Protein AF-A0A9P1BI95-F1 (afdb_monomer_lite)

Secondary structure (DSSP, 8-state):
-PPPPPP--TTTHHHHHHHHHHHHHHHIIIIIHHHHHHHHHTTEE--SSSPPEE-TTHHHHHHHHHHHHT-HHHHHHHHHHHHHHHHHHHHHHHHHHHHHHTTS--TTHHHHHHHHHHHHHS-HHHHHHHHHHHT-TTT-HHHHHHHHTT-----TTT----SSSS-GGGGT-----HHHHHHHHHHGGGHHHHHHHHHHHHTS-HHHHHHHHHTT--HHHHIIIIIHHHHHHHHHHHHHHHHHHHHT--HHHHHHTTTTT-STTTT--HHHHHHIIIIIS--HHHHHHHHHHHHHHHHHHHHHHHHHHHHHHHHHHHHHTTS-----PPPPTTPEEEEEEE---HHHHHHHHHHHHHHHHH-SSEEEEEEE--GGGHHHHHHHHHHHT---SEEEE-SS-HHHHHHTT-B--GGGTS-HHHHHHHHHHB-HHHHHHHEETTEE-EEEEEEE-EEEEEEHHHHHHTT-PPPSBHHHHHHHHHHHS-TT--GGG--BS----GGGHHHHHHHTT--SEETTTTEE-TTSHHHHHHHHHHHHHHHHH-HHHHHHHHHHHHTSSTT--GGGGTSBSEEEEETTHHHHHHHHHHHHHHTTSPPP-EEEEPPPBPTTSPTT-EE-EEEEEE-BTT-S-HHHHHHHHHHHH-TTTTHHHHHHHHHHHTPBPSBHHHHTSHHHHHHHHH-HHHHHHHHHHT-TTEE-----TTHHHHHHHHHHHHHHHHHH---HHHHHHHHHHHHHHHHHHHHTTT-

Sequence (751 aa):
MPRKPHTVDRRQLPAALLFVSPWLLGFAVLIVYPFIASLYWSFCRYDLLSSPEWVGTENYRQLLDELLHGGRFGQALWNTAYYALVAVPLSIVLGVWLAVMLSWNIRYRALFRTVFFLPSVVPVVAASVLWLWLLDPRDGLVNYVLSWFGIAGPDWFKSPHVALWPPDWFRGTAGVGSKDALALMSAWGMGNFMLIYMAALQDVPRDLYEAAEIDGANRARRFWHITLPMLSPVIFFNLVMGLIQSVQAFTQVYIVSDGVGEPLGSLRVLSLHLFLAAFKELDMGYASAMAWSTLSAGYSASSIARAVGLIAVGLMIVPAVLAPGSRSEPIPQGRQEVVFWHFWGGRDRAVVEEIVDRFNNSQDEHYVRAVAMPGANLDLKFFLSVTGGDPPDLLNQDDPVVADWAIRDALTPLDKLATPAEISELETWLFPAARALGSFDDRLYALCNGLDIRALYYDKNVLEEFNREPPQTIEEIDELARLIAPPGHDIRRRRYGYVPDSRRLWAWGIVFGGRFYDPATGGITADSRPIVDALSWMASYSEMYGADALLAFRQGDQALTGAAFPLLQGRYAMLMDGQWRVREVEAAVEAANAAGRPAPRIGVVPLPKWKDGPADAGWVNGNFFIVPRGCKNPAGAWQFMKFWSGFGGNEAEAARACVAGGWIPASEQVVQQEVFKQYLKDHPDFATFVHLAASKNQVPWPPIPVAQFYDDQLREAAMAAMYKGEDPKAVLQRTTRRVQQRIDEVLEHED

pLDDT: mean 83.53, std 14.96, range [27.69, 98.31]

InterPro domains:
  IPR000515 ABC transporter type 1, transmembrane domain MetI-like [PF00528] (92-300)
  IPR000515 ABC transporter type 1, transmembrane domain MetI-like [PS50928] (77-323)
  IPR000515 ABC transporter type 1, transmembrane domain MetI-like [cd06261] (77-295)
  IPR006059 Bacterial-type extracellular solute-binding protein [PF01547] (353-644)
  IPR035906 MetI-like superfamily [G3DSA:1.10.3720.10] (53-308)
  IPR035906 MetI-like superfamily [SSF161098] (58-293)
  IPR051393 ABC transporter permease component [PTHR30193] (10-295)

Structure (mmCIF, N/CA/C/O backbone):
data_AF-A0A9P1BI95-F1
#
_entry.id   AF-A0A9P1BI95-F1
#
loop_
_atom_site.group_PDB
_atom_site.id
_atom_site.type_symbol
_atom_site.label_atom_id
_atom_site.label_alt_id
_atom_site.label_comp_id
_atom_site.label_asym_id
_atom_site.label_entity_id
_atom_site.label_seq_id
_atom_site.pdbx_PDB_ins_code
_atom_site.Cartn_x
_atom_site.Cartn_y
_atom_site.Cartn_z
_atom_site.occupancy
_atom_site.B_iso_or_equiv
_atom_site.auth_seq_id
_atom_site.auth_comp_id
_atom_site.auth_asym_id
_atom_site.auth_atom_id
_atom_site.pdbx_PDB_model_num
ATOM 1 N N . MET A 1 1 ? -16.247 39.142 17.053 1.00 36.12 1 MET A N 1
ATOM 2 C CA . MET A 1 1 ? -16.278 39.848 15.751 1.00 36.12 1 MET A CA 1
ATOM 3 C C . MET A 1 1 ? -15.872 38.850 14.680 1.00 36.12 1 MET A C 1
ATOM 5 O O . MET A 1 1 ? -14.807 38.270 14.847 1.00 36.12 1 MET A O 1
ATOM 9 N N . PRO A 1 2 ? -16.676 38.592 13.638 1.00 36.81 2 PRO A N 1
ATOM 10 C CA . PRO A 1 2 ? -16.257 37.695 12.566 1.00 36.81 2 PRO A CA 1
ATOM 11 C C . PRO A 1 2 ? -15.191 38.412 11.721 1.00 36.81 2 PRO A C 1
ATOM 13 O O . PRO A 1 2 ? -15.453 39.489 11.178 1.00 36.81 2 PRO A O 1
ATOM 16 N N . ARG A 1 3 ? -13.965 37.870 11.672 1.00 38.09 3 ARG A N 1
ATOM 17 C CA . ARG A 1 3 ? -12.903 38.371 10.785 1.00 38.09 3 ARG A CA 1
ATOM 18 C C . ARG A 1 3 ? -13.271 38.016 9.341 1.00 38.09 3 ARG A C 1
ATOM 20 O O . ARG A 1 3 ? -13.682 36.896 9.059 1.00 38.09 3 ARG A O 1
ATOM 27 N N . LYS A 1 4 ? -13.196 39.011 8.455 1.00 43.00 4 LYS A N 1
ATOM 28 C CA . LYS A 1 4 ? -13.469 38.871 7.017 1.00 43.00 4 LYS A CA 1
ATOM 29 C C . LYS A 1 4 ? -12.408 37.965 6.365 1.00 43.00 4 LYS A C 1
ATOM 31 O O . LYS A 1 4 ? -11.265 38.024 6.807 1.00 43.00 4 LYS A O 1
ATOM 36 N N . PRO A 1 5 ? -12.755 37.187 5.324 1.00 43.16 5 PRO A N 1
ATOM 37 C CA . PRO A 1 5 ? -11.802 36.321 4.632 1.00 43.16 5 PRO A CA 1
ATOM 38 C C . PRO A 1 5 ? -10.655 37.146 4.030 1.00 43.16 5 PRO A C 1
ATOM 40 O O . PRO A 1 5 ? -10.897 38.185 3.407 1.00 43.16 5 PRO A O 1
ATOM 43 N N . HIS A 1 6 ? -9.420 36.689 4.250 1.00 53.59 6 HIS A N 1
ATOM 44 C CA . HIS A 1 6 ? -8.211 37.296 3.707 1.00 53.59 6 HIS A CA 1
ATOM 45 C C . HIS A 1 6 ? -8.210 37.149 2.180 1.00 53.59 6 HIS A C 1
ATOM 47 O O . HIS A 1 6 ? -8.356 36.065 1.621 1.00 53.59 6 HIS A O 1
ATOM 53 N N . THR A 1 7 ? -8.129 38.278 1.484 1.00 50.38 7 THR A N 1
ATOM 54 C CA . THR A 1 7 ? -8.005 38.327 0.029 1.00 50.38 7 THR A CA 1
ATOM 55 C C . THR A 1 7 ? -6.561 38.010 -0.348 1.00 50.38 7 THR A C 1
ATOM 57 O O . THR A 1 7 ? -5.688 38.797 0.008 1.00 50.38 7 THR A O 1
ATOM 60 N N . VAL A 1 8 ? -6.339 36.904 -1.072 1.00 58.16 8 VAL A N 1
ATOM 61 C CA . VAL A 1 8 ? -5.049 36.482 -1.661 1.00 58.16 8 VAL A CA 1
ATOM 62 C C . VAL A 1 8 ? -4.237 37.696 -2.125 1.00 58.16 8 VAL A C 1
ATOM 64 O O . VAL A 1 8 ? -4.728 38.481 -2.949 1.00 58.16 8 VAL A O 1
ATOM 67 N N . ASP A 1 9 ? -3.014 37.862 -1.606 1.00 55.66 9 ASP A N 1
ATOM 68 C CA . ASP A 1 9 ? -2.129 38.954 -2.013 1.00 55.66 9 ASP A CA 1
ATOM 69 C C . ASP A 1 9 ? -1.755 38.775 -3.492 1.00 55.66 9 ASP A C 1
ATOM 71 O O . ASP A 1 9 ? -0.899 37.979 -3.887 1.00 55.66 9 ASP A O 1
ATOM 75 N N . ARG A 1 10 ? -2.446 39.534 -4.349 1.00 56.69 10 ARG A N 1
ATOM 76 C CA . ARG A 1 10 ? -2.331 39.491 -5.815 1.00 56.69 10 ARG A CA 1
ATOM 77 C C . ARG A 1 10 ? -0.908 39.739 -6.325 1.00 56.69 10 ARG A C 1
ATOM 79 O O . ARG A 1 10 ? -0.661 39.543 -7.513 1.00 56.69 10 ARG A O 1
ATOM 86 N N . ARG A 1 11 ? 0.011 40.189 -5.465 1.00 59.84 11 ARG A N 1
ATOM 87 C CA . ARG A 1 11 ? 1.408 40.470 -5.810 1.00 59.84 11 ARG A CA 1
ATOM 88 C C . ARG A 1 11 ? 2.278 39.218 -5.946 1.00 59.84 11 ARG A C 1
ATOM 90 O O . ARG A 1 11 ? 3.255 39.287 -6.684 1.00 59.84 11 ARG A O 1
ATOM 97 N N . GLN A 1 12 ? 1.928 38.097 -5.308 1.00 62.72 12 GLN A N 1
ATOM 98 C CA . GLN A 1 12 ? 2.723 36.853 -5.352 1.00 62.72 12 GLN A CA 1
ATOM 99 C C . GLN A 1 12 ? 2.253 35.854 -6.425 1.00 62.72 12 GLN A C 1
ATOM 101 O O . GLN A 1 12 ? 3.038 35.051 -6.931 1.00 62.72 12 GLN A O 1
ATOM 106 N N . LEU A 1 13 ? 0.996 35.975 -6.864 1.00 68.56 13 LEU A N 1
ATOM 107 C CA . LEU A 1 13 ? 0.401 35.176 -7.941 1.00 68.56 13 LEU A CA 1
ATOM 108 C C . LEU A 1 13 ? 1.245 35.110 -9.240 1.00 68.56 13 LEU A C 1
ATOM 110 O O . LEU A 1 13 ? 1.317 34.034 -9.834 1.00 68.56 13 LEU A O 1
ATOM 114 N N . PRO A 1 14 ? 1.921 36.186 -9.700 1.00 73.06 14 PRO A N 1
ATOM 115 C CA . PRO A 1 14 ? 2.737 36.127 -10.913 1.00 73.06 14 PRO A CA 1
ATOM 116 C C . PRO A 1 14 ? 3.952 35.196 -10.791 1.00 73.06 14 PRO A C 1
ATOM 118 O O . PRO A 1 14 ? 4.319 34.554 -11.772 1.00 73.06 14 PRO A O 1
ATOM 121 N N . ALA A 1 15 ? 4.568 35.105 -9.607 1.00 73.00 15 ALA A N 1
ATOM 122 C CA . ALA A 1 15 ? 5.756 34.282 -9.380 1.00 73.00 15 ALA A CA 1
ATOM 123 C C . ALA A 1 15 ? 5.403 32.787 -9.306 1.00 73.00 15 ALA A C 1
ATOM 125 O O . ALA A 1 15 ? 6.050 31.971 -9.963 1.00 73.00 15 ALA A O 1
ATOM 126 N N . ALA A 1 16 ? 4.318 32.445 -8.602 1.00 73.75 16 ALA A N 1
ATOM 127 C CA . ALA A 1 16 ? 3.785 31.084 -8.554 1.00 73.75 16 ALA A CA 1
ATOM 128 C C . ALA A 1 16 ? 3.331 30.599 -9.944 1.00 73.75 16 ALA A C 1
ATOM 130 O O . ALA A 1 16 ? 3.683 29.498 -10.374 1.00 73.75 16 ALA A O 1
ATOM 131 N N . LEU A 1 17 ? 2.622 31.448 -10.702 1.00 68.19 17 LEU A N 1
ATOM 132 C CA . LEU A 1 17 ? 2.223 31.125 -12.075 1.00 68.19 17 LEU A CA 1
ATOM 133 C C . LEU A 1 17 ? 3.432 30.921 -12.993 1.00 68.19 17 LEU A C 1
ATOM 135 O O . LEU A 1 17 ? 3.386 30.029 -13.834 1.00 68.19 17 LEU A O 1
ATOM 139 N N . LEU A 1 18 ? 4.515 31.688 -12.827 1.00 83.38 18 LEU A N 1
ATOM 140 C CA . LEU A 1 18 ? 5.737 31.521 -13.617 1.00 83.38 18 LEU A CA 1
ATOM 141 C C . LEU A 1 18 ? 6.437 30.185 -13.323 1.00 83.38 18 LEU A C 1
ATOM 143 O O . LEU A 1 18 ? 6.919 29.543 -14.254 1.00 83.38 18 LEU A O 1
ATOM 147 N N . PHE A 1 19 ? 6.455 29.730 -12.070 1.00 83.00 19 PHE A N 1
ATOM 148 C CA . PHE A 1 19 ? 7.103 28.472 -11.685 1.00 83.00 19 PHE A CA 1
ATOM 149 C C . PHE A 1 19 ? 6.361 27.232 -12.205 1.00 83.00 19 PHE A C 1
ATOM 151 O O . PHE A 1 19 ? 6.980 26.324 -12.756 1.00 83.00 19 PHE A O 1
ATOM 158 N N . VAL A 1 20 ? 5.028 27.216 -12.106 1.00 85.19 20 VAL A N 1
ATOM 159 C CA . VAL A 1 20 ? 4.202 26.115 -12.641 1.00 85.19 20 VAL A CA 1
ATOM 160 C C . VAL A 1 20 ? 3.998 26.256 -14.161 1.00 85.19 20 VAL A C 1
ATOM 162 O O . VAL A 1 20 ? 3.569 25.309 -14.826 1.00 85.19 20 VAL A O 1
ATOM 165 N N . SER A 1 21 ? 4.351 27.408 -14.750 1.00 86.38 21 SER A N 1
ATOM 166 C CA . SER A 1 21 ? 4.126 27.688 -16.172 1.00 86.38 21 SER A CA 1
ATOM 167 C C . SER A 1 21 ? 4.683 26.636 -17.134 1.00 86.38 21 SER A C 1
ATOM 169 O O . SER A 1 21 ? 3.974 26.374 -18.094 1.00 86.38 21 SER A O 1
ATOM 171 N N . PRO A 1 22 ? 5.836 25.955 -16.940 1.00 86.38 22 PRO A N 1
ATOM 172 C CA . PRO A 1 22 ? 6.297 24.950 -17.902 1.00 86.38 22 PRO A CA 1
ATOM 173 C C . PRO A 1 22 ? 5.389 23.716 -17.954 1.00 86.38 22 PRO A C 1
ATOM 175 O O . PRO A 1 22 ? 5.098 23.210 -19.038 1.00 86.38 22 PRO A O 1
ATOM 178 N N . TRP A 1 23 ? 4.891 23.257 -16.799 1.00 88.44 23 TRP A N 1
ATOM 179 C CA . TRP A 1 23 ? 3.926 22.157 -16.743 1.00 88.44 23 TRP A CA 1
ATOM 180 C C . TRP A 1 23 ? 2.552 22.610 -17.227 1.00 88.44 23 TRP A C 1
ATOM 182 O O . TRP A 1 23 ? 1.954 21.921 -18.045 1.00 88.44 23 TRP A O 1
ATOM 192 N N . LEU A 1 24 ? 2.074 23.784 -16.792 1.00 78.31 24 LEU A N 1
ATOM 193 C CA . LEU A 1 24 ? 0.797 24.338 -17.253 1.00 78.31 24 LEU A CA 1
ATOM 194 C C . LEU A 1 24 ? 0.809 24.600 -18.754 1.00 78.31 24 LEU A C 1
ATOM 196 O O . LEU A 1 24 ? -0.189 24.345 -19.409 1.00 78.31 24 LEU A O 1
ATOM 200 N N . LEU A 1 25 ? 1.926 25.065 -19.307 1.00 88.56 25 LEU A N 1
ATOM 201 C CA . LEU A 1 25 ? 2.112 25.269 -20.736 1.00 88.56 25 LEU A CA 1
ATOM 202 C C . LEU A 1 25 ? 2.157 23.925 -21.459 1.00 88.56 25 LEU A C 1
ATOM 204 O O . LEU A 1 25 ? 1.472 23.771 -22.460 1.00 88.56 25 LEU A O 1
ATOM 208 N N . GLY A 1 26 ? 2.889 22.935 -20.942 1.00 79.81 26 GLY A N 1
ATOM 209 C CA . GLY A 1 26 ? 2.893 21.580 -21.498 1.00 79.81 26 GLY A CA 1
ATOM 210 C C . GLY A 1 26 ? 1.498 20.950 -21.498 1.00 79.81 26 GLY A C 1
ATOM 211 O O . GLY A 1 26 ? 1.028 20.491 -22.532 1.00 79.81 26 GLY A O 1
ATOM 212 N N . PHE A 1 27 ? 0.794 21.000 -20.370 1.00 77.50 27 PHE A N 1
ATOM 213 C CA . PHE A 1 27 ? -0.586 20.541 -20.223 1.00 77.50 27 PHE A CA 1
ATOM 214 C C . PHE A 1 27 ? -1.540 21.321 -21.140 1.00 77.50 27 PHE A C 1
ATOM 216 O O . PHE A 1 27 ? -2.338 20.724 -21.864 1.00 77.50 27 PHE A O 1
ATOM 223 N N . ALA A 1 28 ? -1.434 22.650 -21.177 1.00 83.50 28 ALA A N 1
ATOM 224 C CA . ALA A 1 28 ? -2.285 23.495 -22.002 1.00 83.50 28 ALA A CA 1
ATOM 225 C C . ALA A 1 28 ? -2.056 23.253 -23.497 1.00 83.50 28 ALA A C 1
ATOM 227 O O . ALA A 1 28 ? -3.020 23.169 -24.245 1.00 83.50 28 ALA A O 1
ATOM 228 N N . VAL A 1 29 ? -0.806 23.110 -23.941 1.00 88.75 29 VAL A N 1
ATOM 229 C CA . VAL A 1 29 ? -0.449 22.972 -25.362 1.00 88.75 29 VAL A CA 1
ATOM 230 C C . VAL A 1 29 ? -0.610 21.537 -25.857 1.00 88.75 29 VAL A C 1
ATOM 232 O O . VAL A 1 29 ? -1.066 21.336 -26.978 1.00 88.75 29 VAL A O 1
ATOM 235 N N . LEU A 1 30 ? -0.252 20.534 -25.054 1.00 74.50 30 LEU A N 1
ATOM 236 C CA . LEU A 1 30 ? -0.225 19.132 -25.488 1.00 74.50 30 LEU A CA 1
ATOM 237 C C . LEU A 1 30 ? -1.491 18.353 -25.122 1.00 74.50 30 LEU A C 1
ATOM 239 O O . LEU A 1 30 ? -1.717 17.289 -25.691 1.00 74.50 30 LEU A O 1
ATOM 243 N N . ILE A 1 31 ? -2.316 18.857 -24.196 1.00 70.31 31 ILE A N 1
ATOM 244 C CA . ILE A 1 31 ? -3.546 18.180 -23.758 1.00 70.31 31 ILE A CA 1
ATOM 245 C C . ILE A 1 31 ? -4.766 19.073 -23.978 1.00 70.31 31 ILE A C 1
ATOM 247 O O . ILE A 1 31 ? -5.644 18.718 -24.761 1.00 70.31 31 ILE A O 1
ATOM 251 N N . VAL A 1 32 ? -4.827 20.244 -23.337 1.00 81.50 32 VAL A N 1
ATOM 252 C CA . VAL A 1 32 ? -6.033 21.096 -23.374 1.00 81.50 32 VAL A CA 1
ATOM 253 C C . VAL A 1 32 ? -6.291 21.647 -24.774 1.00 81.50 32 VAL A C 1
ATOM 255 O O . VAL A 1 32 ? -7.417 21.576 -25.259 1.00 81.50 32 VAL A O 1
ATOM 258 N N . TYR A 1 33 ? -5.261 22.163 -25.442 1.00 88.81 33 TYR A N 1
ATOM 259 C CA . TYR A 1 33 ? -5.359 22.711 -26.788 1.00 88.81 33 TYR A CA 1
ATOM 260 C C . TYR A 1 33 ? -5.848 21.667 -27.797 1.00 88.81 33 TYR A C 1
ATOM 262 O O . TYR A 1 33 ? -6.884 21.930 -28.398 1.00 88.81 33 TYR A O 1
ATOM 270 N N . PRO A 1 34 ? -5.218 20.486 -27.977 1.00 81.31 34 PRO A N 1
ATOM 271 C CA . PRO A 1 34 ? -5.713 19.500 -28.936 1.00 81.31 34 PRO A CA 1
ATOM 272 C C . PRO A 1 34 ? -7.090 18.952 -28.547 1.00 81.31 34 PRO A C 1
ATOM 274 O O . PRO A 1 34 ? -7.898 18.674 -29.430 1.00 81.31 34 PRO A O 1
ATOM 277 N N . PHE A 1 35 ? -7.411 18.861 -27.253 1.00 82.81 35 PHE A N 1
ATOM 278 C CA . PHE A 1 35 ? -8.744 18.467 -26.799 1.00 82.81 35 PHE A CA 1
ATOM 279 C C . PHE A 1 35 ? -9.816 19.481 -27.229 1.00 82.81 35 PHE A C 1
ATOM 281 O O . PHE A 1 35 ? -10.779 19.108 -27.899 1.00 82.81 35 PHE A O 1
ATOM 288 N N . ILE A 1 36 ? -9.626 20.771 -26.932 1.00 88.62 36 ILE A N 1
ATOM 289 C CA . ILE A 1 36 ? -10.553 21.841 -27.340 1.00 88.62 36 ILE A CA 1
ATOM 290 C C . ILE A 1 36 ? -10.561 22.009 -28.866 1.00 88.62 36 ILE A C 1
ATOM 292 O O . ILE A 1 36 ? -11.623 22.177 -29.465 1.00 88.62 36 ILE A O 1
ATOM 296 N N . ALA A 1 37 ? -9.400 21.930 -29.515 1.00 85.44 37 ALA A N 1
ATOM 297 C CA . ALA A 1 37 ? -9.280 22.023 -30.964 1.00 85.44 37 ALA A CA 1
ATOM 298 C C . ALA A 1 37 ? -10.029 20.881 -31.654 1.00 85.44 37 ALA A C 1
ATOM 300 O O . ALA A 1 37 ? -10.744 21.145 -32.611 1.00 85.44 37 ALA A O 1
ATOM 301 N N . SER A 1 38 ? -9.973 19.650 -31.130 1.00 86.44 38 SER A N 1
ATOM 302 C CA . SER A 1 38 ? -10.773 18.537 -31.656 1.00 86.44 38 SER A CA 1
ATOM 303 C C . SER A 1 38 ? -12.277 18.808 -31.549 1.00 86.44 38 SER A C 1
ATOM 305 O O . SER A 1 38 ? -13.028 18.470 -32.459 1.00 86.44 38 SER A O 1
ATOM 307 N N . LEU A 1 39 ? -12.739 19.479 -30.484 1.00 91.12 39 LEU A N 1
ATOM 308 C CA . LEU A 1 39 ? -14.145 19.875 -30.379 1.00 91.12 39 LEU A CA 1
ATOM 309 C C . LEU A 1 39 ? -14.512 20.855 -31.488 1.00 91.12 39 LEU A C 1
ATOM 311 O O . LEU A 1 39 ? -15.520 20.662 -32.158 1.00 91.12 39 LEU A O 1
ATOM 315 N N . TYR A 1 40 ? -13.681 21.867 -31.726 1.00 92.38 40 TYR A N 1
ATOM 316 C CA . TYR A 1 40 ? -13.885 22.812 -32.822 1.00 92.38 40 TYR A CA 1
ATOM 317 C C . TYR A 1 40 ? -13.839 22.120 -34.195 1.00 92.38 40 TYR A C 1
ATOM 319 O O . TYR A 1 40 ? -14.741 22.301 -35.014 1.00 92.38 40 TYR A O 1
ATOM 327 N N . TRP A 1 41 ? -12.839 21.266 -34.428 1.00 90.00 41 TRP A N 1
ATOM 328 C CA . TRP A 1 41 ? -12.694 20.502 -35.665 1.00 90.00 41 TRP A CA 1
ATOM 329 C C . TRP A 1 41 ? -13.862 19.551 -35.902 1.00 90.00 41 TRP A C 1
ATOM 331 O O . TRP A 1 41 ? -14.223 19.350 -37.052 1.00 90.00 41 TRP A O 1
ATOM 341 N N . SER A 1 42 ? -14.527 19.049 -34.855 1.00 91.75 42 SER A N 1
ATOM 342 C CA . SER A 1 42 ? -15.726 18.214 -35.013 1.00 91.75 42 SER A CA 1
ATOM 343 C C . SER A 1 42 ? -16.875 18.910 -35.758 1.00 91.75 42 SER A C 1
ATOM 345 O O . SER A 1 42 ? -17.701 18.233 -36.368 1.00 91.75 42 SER A O 1
ATOM 347 N N . PHE A 1 43 ? -16.905 20.248 -35.765 1.00 94.19 43 PHE A N 1
ATOM 348 C CA . PHE A 1 43 ? -17.864 21.067 -36.520 1.00 94.19 43 PHE A CA 1
ATOM 349 C C . PHE A 1 43 ? -17.287 21.619 -37.832 1.00 94.19 43 PHE A C 1
ATOM 351 O O . PHE A 1 43 ? -17.931 22.420 -38.517 1.00 94.19 43 PHE A O 1
ATOM 358 N N . CYS A 1 44 ? -16.063 21.223 -38.181 1.00 90.56 44 CYS A N 1
ATOM 359 C CA . CYS A 1 44 ? -15.367 21.659 -39.379 1.00 90.56 44 CYS A CA 1
ATOM 360 C C . CYS A 1 44 ? -15.144 20.492 -40.344 1.00 90.56 44 CYS A C 1
ATOM 362 O O . CYS A 1 44 ? -15.027 19.336 -39.944 1.00 90.56 44 CYS A O 1
ATOM 364 N N . ARG A 1 45 ? -15.019 20.809 -41.628 1.00 89.25 45 ARG A N 1
ATOM 365 C CA . ARG A 1 45 ? -14.328 19.964 -42.593 1.00 89.25 45 ARG A CA 1
ATOM 366 C C . ARG A 1 45 ? -12.853 20.332 -42.509 1.00 89.25 45 ARG A C 1
ATOM 368 O O . ARG A 1 45 ? -12.485 21.473 -42.782 1.00 89.25 45 ARG A O 1
ATOM 375 N N . TYR A 1 46 ? -12.031 19.403 -42.038 1.00 83.31 46 TYR A N 1
ATOM 376 C CA . TYR A 1 46 ? -10.617 19.654 -41.786 1.00 83.31 46 TYR A CA 1
ATOM 377 C C . TYR A 1 46 ? -9.785 18.437 -42.165 1.00 83.31 46 TYR A C 1
ATOM 379 O O . TYR A 1 46 ? -9.969 17.364 -41.591 1.00 83.31 46 TYR A O 1
ATOM 387 N N . ASP A 1 47 ? -8.862 18.630 -43.105 1.00 74.38 47 ASP A N 1
ATOM 388 C CA . ASP A 1 47 ? -8.049 17.574 -43.710 1.00 74.38 47 ASP A CA 1
ATOM 389 C C . ASP A 1 47 ? -6.567 17.617 -43.312 1.00 74.38 47 ASP A C 1
ATOM 391 O O . ASP A 1 47 ? -5.719 17.012 -43.964 1.00 74.38 47 ASP A O 1
ATOM 395 N N . LEU A 1 48 ? -6.246 18.355 -42.240 1.00 72.44 48 LEU A N 1
ATOM 396 C CA . LEU A 1 48 ? -4.891 18.629 -41.732 1.00 72.44 48 LEU A CA 1
ATOM 397 C C . LEU A 1 48 ? -3.961 19.400 -42.684 1.00 72.44 48 LEU A C 1
ATOM 399 O O . LEU A 1 48 ? -2.928 19.894 -42.231 1.00 72.44 48 LEU A O 1
ATOM 403 N N . LEU A 1 49 ? -4.297 19.509 -43.969 1.00 72.25 49 LEU A N 1
ATOM 404 C CA . LEU A 1 49 ? -3.479 20.140 -45.006 1.00 72.25 49 LEU A CA 1
ATOM 405 C C . LEU A 1 49 ? -3.996 21.533 -45.374 1.00 72.25 49 LEU A C 1
ATOM 407 O O . LEU A 1 49 ? -3.210 22.430 -45.683 1.00 72.25 49 LEU A O 1
ATOM 411 N N . SER A 1 50 ? -5.313 21.717 -45.333 1.00 75.88 50 SER A N 1
ATOM 412 C CA . SER A 1 50 ? -6.012 22.967 -45.603 1.00 75.88 50 SER A CA 1
ATOM 413 C C . SER A 1 50 ? -6.577 23.581 -44.318 1.00 75.88 50 SER A C 1
ATOM 415 O O . SER A 1 50 ? -6.602 22.966 -43.251 1.00 75.88 50 SER A O 1
ATOM 417 N N . SER A 1 51 ? -6.987 24.849 -44.392 1.00 81.06 51 SER A N 1
ATOM 418 C CA . SER A 1 51 ? -7.586 25.529 -43.239 1.00 81.06 51 SER A CA 1
ATOM 419 C C . SER A 1 51 ? -8.969 24.936 -42.915 1.00 81.06 51 SER A C 1
ATOM 421 O O . SER A 1 51 ? -9.727 24.684 -43.848 1.00 81.06 51 SER A O 1
ATOM 423 N N . PRO A 1 52 ? -9.333 24.743 -41.629 1.00 85.00 52 PRO A N 1
ATOM 424 C CA . PRO A 1 52 ? -10.634 24.188 -41.253 1.00 85.00 52 PRO A CA 1
ATOM 425 C C . PRO A 1 52 ? -11.805 25.029 -41.785 1.00 85.00 52 PRO A C 1
ATOM 427 O O . PRO A 1 52 ? -11.917 26.213 -41.458 1.00 85.00 52 PRO A O 1
ATOM 430 N N . GLU A 1 53 ? -12.710 24.412 -42.544 1.00 88.25 53 GLU A N 1
ATOM 431 C CA . GLU A 1 53 ? -13.947 25.045 -43.015 1.00 88.25 53 GLU A CA 1
ATOM 432 C C . GLU A 1 53 ? -15.101 24.711 -42.069 1.00 88.25 53 GLU A C 1
ATOM 434 O O . GLU A 1 53 ? -15.399 23.541 -41.842 1.00 88.25 53 GLU A O 1
ATOM 439 N N . TRP A 1 54 ? -15.783 25.712 -41.511 1.00 92.62 54 TRP A N 1
ATOM 440 C CA . TRP A 1 54 ? -16.910 25.470 -40.606 1.00 92.62 54 TRP A CA 1
ATOM 441 C C . TRP A 1 54 ? -18.127 24.921 -41.365 1.00 92.62 54 TRP A C 1
ATOM 443 O O . TRP A 1 54 ? -18.704 25.610 -42.206 1.00 92.62 54 TRP A O 1
ATOM 453 N N . VAL A 1 55 ? -18.560 23.705 -41.023 1.00 91.06 55 VAL A N 1
ATOM 454 C CA . VAL A 1 55 ? -19.696 23.006 -41.659 1.00 91.06 55 VAL A CA 1
ATOM 455 C C . VAL A 1 55 ? -20.864 22.758 -40.694 1.00 91.06 55 VAL A C 1
ATOM 457 O O . VAL A 1 55 ? -21.862 22.137 -41.057 1.00 91.06 55 VAL A O 1
ATOM 460 N N . GLY A 1 56 ? -20.781 23.256 -39.457 1.00 92.56 56 GLY A N 1
ATOM 461 C CA . GLY A 1 56 ? -21.820 23.068 -38.446 1.00 92.56 56 GLY A CA 1
ATOM 462 C C . GLY A 1 56 ? -21.944 21.602 -38.026 1.00 92.56 56 GLY A C 1
ATOM 463 O O . GLY A 1 56 ? -20.954 20.965 -37.691 1.00 92.56 56 GLY A O 1
ATOM 464 N N . THR A 1 57 ? -23.160 21.050 -38.010 1.00 91.81 57 THR A N 1
ATOM 465 C CA . THR A 1 57 ? -23.429 19.684 -37.516 1.00 91.81 57 THR A CA 1
ATOM 466 C C . THR A 1 57 ? -23.351 18.597 -38.589 1.00 91.81 57 THR A C 1
ATOM 468 O O . THR A 1 57 ? -23.797 17.475 -38.350 1.00 91.81 57 THR A O 1
ATOM 471 N N . GLU A 1 58 ? -22.794 18.897 -39.761 1.00 93.31 58 GLU A N 1
ATOM 472 C CA . GLU A 1 58 ? -22.790 17.974 -40.900 1.00 93.31 58 GLU A CA 1
ATOM 473 C C . GLU A 1 58 ? -22.082 16.647 -40.591 1.00 93.31 58 GLU A C 1
ATOM 475 O O . GLU A 1 58 ? -22.658 15.585 -40.815 1.00 93.31 58 GLU A O 1
ATOM 480 N N . ASN A 1 59 ? -20.912 16.693 -39.944 1.00 91.19 59 ASN A N 1
ATOM 481 C CA . ASN A 1 59 ? -20.191 15.489 -39.514 1.00 91.19 59 ASN A CA 1
ATOM 482 C C . ASN A 1 59 ? -21.049 14.608 -38.584 1.00 91.19 59 ASN A C 1
ATOM 484 O O . ASN A 1 59 ? -21.058 13.387 -38.699 1.00 91.19 59 ASN A O 1
ATOM 488 N N . TYR A 1 60 ? -21.827 15.219 -37.686 1.00 91.50 60 TYR A N 1
ATOM 489 C CA . TYR A 1 60 ? -22.717 14.493 -36.776 1.00 91.50 60 TYR A CA 1
ATOM 490 C C . TYR A 1 60 ? -23.939 13.902 -37.489 1.00 91.50 60 TYR A C 1
ATOM 492 O O . TYR A 1 60 ? -24.388 12.816 -37.124 1.00 91.50 60 TYR A O 1
ATOM 500 N N . ARG A 1 61 ? -24.475 14.580 -38.515 1.00 90.56 61 ARG A N 1
ATOM 501 C CA . ARG A 1 61 ? -25.540 14.019 -39.363 1.00 90.56 61 ARG A CA 1
ATOM 502 C C . ARG A 1 61 ? -25.042 12.817 -40.145 1.00 90.56 61 ARG A C 1
ATOM 504 O O . ARG A 1 61 ? -25.741 11.813 -40.177 1.00 90.56 61 ARG A O 1
ATOM 511 N N . GLN A 1 62 ? -23.837 12.904 -40.704 1.00 88.88 62 GLN A N 1
ATOM 512 C CA . GLN A 1 62 ? -23.203 11.786 -41.392 1.00 88.88 62 GLN A CA 1
ATOM 513 C C . GLN A 1 62 ? -23.001 10.596 -40.445 1.00 88.88 62 GLN A C 1
ATOM 515 O O . GLN A 1 62 ? -23.342 9.473 -40.797 1.00 88.88 62 GLN A O 1
ATOM 520 N N . LEU A 1 63 ? -22.530 10.830 -39.215 1.00 90.31 63 LEU A N 1
ATOM 521 C CA . LEU A 1 63 ? -22.397 9.766 -38.214 1.00 90.31 63 LEU A CA 1
ATOM 522 C C . LEU A 1 63 ? -23.732 9.124 -37.841 1.00 90.31 63 LEU A C 1
ATOM 524 O O . LEU A 1 63 ? -23.807 7.906 -37.693 1.00 90.31 63 LEU A O 1
ATOM 528 N N . LEU A 1 64 ? -24.783 9.930 -37.691 1.00 89.69 64 LEU A N 1
ATOM 529 C CA . LEU A 1 64 ? -26.120 9.429 -37.395 1.00 89.69 64 LEU A CA 1
ATOM 530 C C . LEU A 1 64 ? -26.693 8.625 -38.570 1.00 89.69 64 LEU A C 1
ATOM 532 O O . LEU A 1 64 ? -27.297 7.578 -38.352 1.00 89.69 64 LEU A O 1
ATOM 536 N N . ASP A 1 65 ? -26.476 9.082 -39.801 1.00 89.44 65 ASP A N 1
ATOM 537 C CA . ASP A 1 65 ? -26.891 8.378 -41.013 1.00 89.44 65 ASP A CA 1
ATOM 538 C C . ASP A 1 65 ? -26.169 7.031 -41.150 1.00 89.44 65 ASP A C 1
ATOM 540 O O . ASP A 1 65 ? -26.809 5.993 -41.317 1.00 89.44 65 ASP A O 1
ATOM 544 N N . GLU A 1 66 ? -24.848 7.016 -40.951 1.00 87.19 66 GLU A N 1
ATOM 545 C CA . GLU A 1 66 ? -24.054 5.787 -40.948 1.00 87.19 66 GLU A CA 1
ATOM 546 C C . GLU A 1 66 ? -24.429 4.841 -39.798 1.00 87.19 66 GLU A C 1
ATOM 548 O O . GLU A 1 66 ? -24.338 3.622 -39.948 1.00 87.19 66 GLU A O 1
ATOM 553 N N . LEU A 1 67 ? -24.873 5.364 -38.655 1.00 86.06 67 LEU A N 1
ATOM 554 C CA . LEU A 1 67 ? -25.372 4.547 -37.552 1.00 86.06 67 LEU A CA 1
ATOM 555 C C . LEU A 1 67 ? -26.721 3.889 -37.887 1.00 86.06 67 LEU A C 1
ATOM 557 O O . LEU A 1 67 ? -26.918 2.718 -37.566 1.00 86.06 67 LEU A O 1
ATOM 561 N N . LEU A 1 68 ? -27.644 4.623 -38.518 1.00 83.69 68 LEU A N 1
ATOM 562 C CA . LEU A 1 68 ? -29.008 4.160 -38.804 1.00 83.69 68 LEU A CA 1
ATOM 563 C C . LEU A 1 68 ? -29.097 3.274 -40.055 1.00 83.69 68 LEU A C 1
ATOM 565 O O . LEU A 1 68 ? -29.879 2.325 -40.072 1.00 83.69 68 LEU A O 1
ATOM 569 N N . HIS A 1 69 ? -28.293 3.558 -41.083 1.00 82.56 69 HIS A N 1
ATOM 570 C CA . HIS A 1 69 ? -28.338 2.873 -42.380 1.00 82.56 69 HIS A CA 1
ATOM 571 C C . HIS A 1 69 ? -27.198 1.861 -42.593 1.00 82.56 69 HIS A C 1
ATOM 573 O O . HIS A 1 69 ? -27.120 1.244 -43.654 1.00 82.56 69 HIS A O 1
ATOM 579 N N . GLY A 1 70 ? -26.340 1.635 -41.589 1.00 71.12 70 GLY A N 1
ATOM 580 C CA . GLY A 1 70 ? -25.324 0.573 -41.618 1.00 71.12 70 GLY A CA 1
ATOM 581 C C . GLY A 1 70 ? -24.032 0.933 -42.363 1.00 71.12 70 GLY A C 1
ATOM 582 O O . GLY A 1 70 ? -23.499 0.115 -43.109 1.00 71.12 70 GLY A O 1
ATOM 583 N N . GLY A 1 71 ? -23.524 2.149 -42.155 1.00 82.88 71 GLY A N 1
ATOM 584 C CA . GLY A 1 71 ? -22.245 2.640 -42.673 1.00 82.88 71 GLY A CA 1
ATOM 585 C C . GLY A 1 71 ? -21.015 2.163 -41.887 1.00 82.88 71 GLY A C 1
ATOM 586 O O . GLY A 1 71 ? -21.085 1.277 -41.029 1.00 82.88 71 GLY A O 1
ATOM 587 N N . ARG A 1 72 ? -19.854 2.766 -42.173 1.00 82.06 72 ARG A N 1
ATOM 588 C CA . ARG A 1 72 ? -18.557 2.355 -41.605 1.00 82.06 72 ARG A CA 1
ATOM 589 C C . ARG A 1 72 ? -18.500 2.616 -40.101 1.00 82.06 72 ARG A C 1
ATOM 591 O O . ARG A 1 72 ? -17.998 1.768 -39.361 1.00 82.06 72 ARG A O 1
ATOM 598 N N . PHE A 1 73 ? -19.087 3.722 -39.646 1.00 85.06 73 PHE A N 1
ATOM 599 C CA . PHE A 1 73 ? -19.199 4.038 -38.224 1.00 85.06 73 PHE A CA 1
ATOM 600 C C . PHE A 1 73 ? -20.083 3.037 -37.462 1.00 85.06 73 PHE A C 1
ATOM 602 O O . PHE A 1 73 ? -19.666 2.499 -36.433 1.00 85.06 73 PHE A O 1
ATOM 609 N N . GLY A 1 74 ? -21.270 2.717 -37.993 1.00 84.31 74 GLY A N 1
ATOM 610 C CA . GLY A 1 74 ? -22.170 1.716 -37.408 1.00 84.31 74 GLY A CA 1
ATOM 611 C C . GLY A 1 74 ? -21.531 0.324 -37.349 1.00 84.31 74 GLY A C 1
ATOM 612 O O . GLY A 1 74 ? -21.607 -0.358 -36.324 1.00 84.31 74 GLY A O 1
ATOM 613 N N . GLN A 1 75 ? -20.812 -0.066 -38.407 1.00 83.88 75 GLN A N 1
ATOM 614 C CA . GLN A 1 75 ? -20.024 -1.298 -38.431 1.00 83.88 75 GLN A CA 1
ATOM 615 C C . GLN A 1 75 ? -18.931 -1.295 -37.352 1.00 83.88 75 GLN A C 1
ATOM 617 O O . GLN A 1 75 ? -18.765 -2.293 -36.650 1.00 83.88 75 GLN A O 1
ATOM 622 N N . ALA A 1 76 ? -18.208 -0.185 -37.181 1.00 86.06 76 ALA A N 1
ATOM 623 C CA . ALA A 1 76 ? -17.135 -0.088 -36.198 1.00 86.06 76 ALA A CA 1
ATOM 624 C C . ALA A 1 76 ? -17.638 -0.159 -34.752 1.00 86.06 76 ALA A C 1
ATOM 626 O O . ALA A 1 76 ? -17.046 -0.858 -33.926 1.00 86.06 76 ALA A O 1
ATOM 627 N N . LEU A 1 77 ? -18.769 0.490 -34.462 1.00 86.75 77 LEU A N 1
ATOM 628 C CA . LEU A 1 77 ? -19.462 0.366 -33.180 1.00 86.75 77 LEU A CA 1
ATOM 629 C C . LEU A 1 77 ? -19.914 -1.068 -32.918 1.00 86.75 77 LEU A C 1
ATOM 631 O O . LEU A 1 77 ? -19.683 -1.591 -31.828 1.00 86.75 77 LEU A O 1
ATOM 635 N N . TRP A 1 78 ? -20.505 -1.725 -33.918 1.00 85.75 78 TRP A N 1
ATOM 636 C CA . TRP A 1 78 ? -20.913 -3.121 -33.801 1.00 85.75 78 TRP A CA 1
ATOM 637 C C . TRP A 1 78 ? -19.722 -4.046 -33.542 1.00 85.75 78 TRP A C 1
ATOM 639 O O . TRP A 1 78 ? -19.787 -4.905 -32.667 1.00 85.75 78 TRP A O 1
ATOM 649 N N . ASN A 1 79 ? -18.610 -3.855 -34.252 1.00 85.81 79 ASN A N 1
ATOM 650 C CA . ASN A 1 79 ? -17.396 -4.645 -34.061 1.00 85.81 79 ASN A CA 1
ATOM 651 C C . ASN A 1 79 ? -16.814 -4.462 -32.653 1.00 85.81 79 ASN A C 1
ATOM 653 O O . ASN A 1 79 ? -16.450 -5.446 -32.013 1.00 85.81 79 ASN A O 1
ATOM 657 N N . THR A 1 80 ? -16.764 -3.226 -32.148 1.00 85.25 80 THR A N 1
ATOM 658 C CA . THR A 1 80 ? -16.320 -2.936 -30.778 1.00 85.25 80 THR A CA 1
ATOM 659 C C . THR A 1 80 ? -17.265 -3.526 -29.736 1.00 85.25 80 THR A C 1
ATOM 661 O O . THR A 1 80 ? -16.796 -4.120 -28.768 1.00 85.25 80 THR A O 1
ATOM 664 N N . ALA A 1 81 ? -18.581 -3.416 -29.935 1.00 86.31 81 ALA A N 1
ATOM 665 C CA . ALA A 1 81 ? -19.574 -4.002 -29.041 1.00 86.31 81 ALA A CA 1
ATOM 666 C C . ALA A 1 81 ? -19.475 -5.531 -29.023 1.00 86.31 81 ALA A C 1
ATOM 668 O O . ALA A 1 81 ? -19.438 -6.124 -27.951 1.00 86.31 81 ALA A O 1
ATOM 669 N N . TYR A 1 82 ? -19.357 -6.165 -30.190 1.00 85.00 82 TYR A N 1
ATOM 670 C CA . TYR A 1 82 ? -19.142 -7.604 -30.312 1.00 85.00 82 TYR A CA 1
ATOM 671 C C . TYR A 1 82 ? -17.880 -8.038 -29.571 1.00 85.00 82 TYR A C 1
ATOM 673 O O . TYR A 1 82 ? -17.921 -8.929 -28.725 1.00 85.00 82 TYR A O 1
ATOM 681 N N . TYR A 1 83 ? -16.760 -7.370 -29.848 1.00 84.31 83 TYR A N 1
ATOM 682 C CA . TYR A 1 83 ? -15.491 -7.656 -29.198 1.00 84.31 83 TYR A CA 1
ATOM 683 C C . TYR A 1 83 ? -15.601 -7.521 -27.673 1.00 84.31 83 TYR A C 1
ATOM 685 O O . TYR A 1 83 ? -15.181 -8.424 -26.956 1.00 84.31 83 TYR A O 1
ATOM 693 N N . ALA A 1 84 ? -16.245 -6.464 -27.171 1.00 86.38 84 ALA A N 1
ATOM 694 C CA . ALA A 1 84 ? -16.475 -6.269 -25.743 1.00 86.38 84 ALA A CA 1
ATOM 695 C C . ALA A 1 84 ? -17.374 -7.361 -25.134 1.00 86.38 84 ALA A C 1
ATOM 697 O O . ALA A 1 84 ? -17.041 -7.928 -24.095 1.00 86.38 84 ALA A O 1
ATOM 698 N N . LEU A 1 85 ? -18.492 -7.690 -25.788 1.00 86.56 85 LEU A N 1
ATOM 699 C CA . LEU A 1 85 ? -19.478 -8.670 -25.318 1.00 86.56 85 LEU A CA 1
ATOM 700 C C . LEU A 1 85 ? -18.969 -10.112 -25.351 1.00 86.56 85 LEU A C 1
ATOM 702 O O . LEU A 1 85 ? -19.487 -10.950 -24.619 1.00 86.56 85 LEU A O 1
ATOM 706 N N . VAL A 1 86 ? -17.963 -10.411 -26.171 1.00 87.19 86 VAL A N 1
ATOM 707 C CA . VAL A 1 86 ? -17.359 -11.745 -26.241 1.00 87.19 86 VAL A CA 1
ATOM 708 C C . VAL A 1 86 ? -16.098 -11.811 -25.384 1.00 87.19 86 VAL A C 1
ATOM 710 O O . VAL A 1 86 ? -16.006 -12.650 -24.489 1.00 87.19 86 VAL A O 1
ATOM 713 N N . ALA A 1 87 ? -15.132 -10.916 -25.610 1.00 87.75 87 ALA A N 1
ATOM 714 C CA . ALA A 1 87 ? -13.821 -10.994 -24.972 1.00 87.75 87 ALA A CA 1
ATOM 715 C C . ALA A 1 87 ? -13.884 -10.736 -23.460 1.00 87.75 87 ALA A C 1
ATOM 717 O O . ALA A 1 87 ? -13.190 -11.415 -22.699 1.00 87.75 87 ALA A O 1
ATOM 718 N N . VAL A 1 88 ? -14.716 -9.790 -23.001 1.00 89.38 88 VAL A N 1
ATOM 719 C CA . VAL A 1 88 ? -14.788 -9.430 -21.574 1.00 89.38 88 VAL A CA 1
ATOM 720 C C . VAL A 1 88 ? -15.442 -10.542 -20.755 1.00 89.38 88 VAL A C 1
ATOM 722 O O . VAL A 1 88 ? -14.785 -11.028 -19.830 1.00 89.38 88 VAL A O 1
ATOM 725 N N . PRO A 1 89 ? -16.657 -11.034 -21.077 1.00 91.00 89 PRO A N 1
ATOM 726 C CA . PRO A 1 89 ? -17.247 -12.144 -20.334 1.00 91.00 89 PRO A CA 1
ATOM 727 C C . PRO A 1 89 ? -16.398 -13.410 -20.404 1.00 91.00 89 PRO A C 1
ATOM 729 O O . PRO A 1 89 ? -16.236 -14.075 -19.384 1.00 91.00 89 PRO A O 1
ATOM 732 N N . LEU A 1 90 ? -15.790 -13.714 -21.558 1.00 91.50 90 LEU A N 1
ATOM 733 C CA . LEU A 1 90 ? -14.891 -14.860 -21.688 1.00 91.50 90 LEU A CA 1
ATOM 734 C C . LEU A 1 90 ? -13.699 -14.742 -20.730 1.00 91.50 90 LEU A C 1
ATOM 736 O O . LEU A 1 90 ? -13.408 -15.680 -19.992 1.00 91.50 90 LEU A O 1
ATOM 740 N N . SER A 1 91 ? -13.062 -13.572 -20.672 1.00 90.88 91 SER A N 1
ATOM 741 C CA . SER A 1 91 ? -11.945 -13.311 -19.754 1.00 90.88 91 SER A CA 1
ATOM 742 C C . SER A 1 91 ? -12.365 -13.393 -18.287 1.00 90.88 91 SER A C 1
ATOM 744 O O . SER A 1 91 ? -11.607 -13.893 -17.460 1.00 90.88 91 SER A O 1
ATOM 746 N N . ILE A 1 92 ? -13.571 -12.924 -17.945 1.00 92.31 92 ILE A N 1
ATOM 747 C CA . ILE A 1 92 ? -14.125 -13.026 -16.587 1.00 92.31 92 ILE A CA 1
ATOM 748 C C . ILE A 1 92 ? -14.357 -14.487 -16.215 1.00 92.31 92 ILE A C 1
ATOM 750 O O . ILE A 1 92 ? -13.897 -14.921 -15.162 1.00 92.31 92 ILE A O 1
ATOM 754 N N . VAL A 1 93 ? -15.035 -15.250 -17.075 1.00 93.69 93 VAL A N 1
ATOM 755 C CA . VAL A 1 93 ? -15.341 -16.665 -16.835 1.00 93.69 93 VAL A CA 1
ATOM 756 C C . VAL A 1 93 ? -14.054 -17.467 -16.695 1.00 93.69 93 VAL A C 1
ATOM 758 O O . VAL A 1 93 ? -13.906 -18.202 -15.721 1.00 93.69 93 VAL A O 1
ATOM 761 N N . LEU A 1 94 ? -13.098 -17.289 -17.610 1.00 92.56 94 LEU A N 1
ATOM 762 C CA . LEU A 1 94 ? -11.798 -17.956 -17.543 1.00 92.56 94 LEU A CA 1
ATOM 763 C C . LEU A 1 94 ? -11.001 -17.515 -16.313 1.00 92.56 94 LEU A C 1
ATOM 765 O O . LEU A 1 94 ? -10.412 -18.355 -15.641 1.00 92.56 94 LEU A O 1
ATOM 769 N N . GLY A 1 95 ? -11.026 -16.226 -15.972 1.00 92.56 95 GLY A N 1
ATOM 770 C CA . GLY A 1 95 ? -10.368 -15.688 -14.785 1.00 92.56 95 GLY A CA 1
ATOM 771 C C . GLY A 1 95 ? -10.915 -16.288 -13.489 1.00 92.56 95 GLY A C 1
ATOM 772 O O . GLY A 1 95 ? -10.135 -16.765 -12.668 1.00 92.56 95 GLY A O 1
ATOM 773 N N . VAL A 1 96 ? -12.242 -16.315 -13.314 1.00 93.06 96 VAL A N 1
ATOM 774 C CA . VAL A 1 96 ? -12.901 -16.929 -12.148 1.00 93.06 96 VAL A CA 1
ATOM 775 C C . VAL A 1 96 ? -12.630 -18.430 -12.116 1.00 93.06 96 VAL A C 1
ATOM 777 O O . VAL A 1 96 ? -12.263 -18.967 -11.072 1.00 93.06 96 VAL A O 1
ATOM 780 N N . TRP A 1 97 ? -12.762 -19.111 -13.256 1.00 91.75 97 TRP A N 1
ATOM 781 C CA . TRP A 1 97 ? -12.522 -20.548 -13.357 1.00 91.75 97 TRP A CA 1
ATOM 782 C C . TRP A 1 97 ? -11.084 -20.913 -12.975 1.00 91.75 97 TRP A C 1
ATOM 784 O O . TRP A 1 97 ? -10.882 -21.784 -12.130 1.00 91.75 97 TRP A O 1
ATOM 794 N N . LEU A 1 98 ? -10.089 -20.207 -13.519 1.00 90.25 98 LEU A N 1
ATOM 795 C CA . LEU A 1 98 ? -8.682 -20.401 -13.173 1.00 90.25 98 LEU A CA 1
ATOM 796 C C . LEU A 1 98 ? -8.408 -20.050 -11.710 1.00 90.25 98 LEU A C 1
ATOM 798 O O . LEU A 1 98 ? -7.695 -20.791 -11.039 1.00 90.25 98 LEU A O 1
ATOM 802 N N . ALA A 1 99 ? -8.986 -18.965 -11.191 1.00 89.81 99 ALA A N 1
ATOM 803 C CA . ALA A 1 99 ? -8.798 -18.562 -9.802 1.00 89.81 99 ALA A CA 1
ATOM 804 C C . ALA A 1 99 ? -9.332 -19.613 -8.818 1.00 89.81 99 ALA A C 1
ATOM 806 O O . ALA A 1 99 ? -8.648 -19.942 -7.849 1.00 89.81 99 ALA A O 1
ATOM 807 N N . VAL A 1 100 ? -10.510 -20.183 -9.094 1.00 88.50 100 VAL A N 1
ATOM 808 C CA . VAL A 1 100 ? -11.103 -21.267 -8.296 1.00 88.50 100 VAL A CA 1
ATOM 809 C C . VAL A 1 100 ? -10.332 -22.572 -8.475 1.00 88.50 100 VAL A C 1
ATOM 811 O O . VAL A 1 100 ? -10.031 -23.243 -7.494 1.00 88.50 100 VAL A O 1
ATOM 814 N N . MET A 1 101 ? -9.952 -22.938 -9.701 1.00 87.44 101 MET A N 1
ATOM 815 C CA . MET A 1 101 ? -9.160 -24.147 -9.940 1.00 87.44 101 MET A CA 1
ATOM 816 C C . MET A 1 101 ? -7.827 -24.071 -9.190 1.00 87.44 101 MET A C 1
ATOM 818 O O . MET A 1 101 ? -7.429 -25.011 -8.507 1.00 87.44 101 MET A O 1
ATOM 822 N N . LEU A 1 102 ? -7.154 -22.924 -9.264 1.00 83.94 102 LEU A N 1
ATOM 823 C CA . LEU A 1 102 ? -5.902 -22.678 -8.564 1.00 83.94 102 LEU A CA 1
ATOM 824 C C . LEU A 1 102 ? -6.091 -22.371 -7.084 1.00 83.94 102 LEU A C 1
ATOM 826 O O . LEU A 1 102 ? -5.082 -22.225 -6.404 1.00 83.94 102 LEU A O 1
ATOM 830 N N . SER A 1 103 ? -7.309 -22.263 -6.550 1.00 77.69 103 SER A N 1
ATOM 831 C CA . SER A 1 103 ? -7.520 -22.239 -5.099 1.00 77.69 103 SER A CA 1
ATOM 832 C C . SER A 1 103 ? -7.512 -23.643 -4.491 1.00 77.69 103 SER A C 1
ATOM 834 O O . SER A 1 103 ? -7.319 -23.781 -3.284 1.00 77.69 103 SER A O 1
ATOM 836 N N . TRP A 1 104 ? -7.640 -24.692 -5.311 1.00 77.25 104 TRP A N 1
ATOM 837 C CA . TRP A 1 104 ? -7.544 -26.078 -4.862 1.00 77.25 104 TRP A CA 1
ATOM 838 C C . TRP A 1 104 ? -6.106 -26.481 -4.521 1.00 77.25 104 TRP A C 1
ATOM 840 O O . TRP A 1 104 ? -5.126 -25.878 -4.970 1.00 77.25 104 TRP A O 1
ATOM 850 N N . ASN A 1 105 ? -5.974 -27.548 -3.729 1.00 66.38 105 ASN A N 1
ATOM 851 C CA . ASN A 1 105 ? -4.685 -28.047 -3.255 1.00 66.38 105 ASN A CA 1
ATOM 852 C C . ASN A 1 105 ? -3.949 -28.835 -4.364 1.00 66.38 105 ASN A C 1
ATOM 854 O O . ASN A 1 105 ? -3.894 -30.063 -4.358 1.00 66.38 105 ASN A O 1
ATOM 858 N N . ILE A 1 106 ? -3.441 -28.119 -5.373 1.00 76.38 106 ILE A N 1
ATOM 859 C CA . ILE A 1 106 ? -2.757 -28.680 -6.549 1.00 76.38 106 ILE A CA 1
ATOM 860 C C . ILE A 1 106 ? -1.237 -28.683 -6.324 1.00 76.38 106 ILE A C 1
ATOM 862 O O . ILE A 1 106 ? -0.641 -27.654 -6.005 1.00 76.38 106 ILE A O 1
ATOM 866 N N . ARG A 1 107 ? -0.582 -29.826 -6.580 1.00 69.12 107 ARG A N 1
ATOM 867 C CA . ARG A 1 107 ? 0.860 -30.073 -6.347 1.00 69.12 107 ARG A CA 1
ATOM 868 C C . ARG A 1 107 ? 1.820 -29.091 -7.049 1.00 69.12 107 ARG A C 1
ATOM 870 O O . ARG A 1 107 ? 2.937 -28.914 -6.579 1.00 69.12 107 ARG A O 1
ATOM 877 N N . TYR A 1 108 ? 1.393 -28.430 -8.132 1.00 79.25 108 TYR A N 1
ATOM 878 C CA . TYR A 1 108 ? 2.204 -27.490 -8.932 1.00 79.25 108 TYR A CA 1
ATOM 879 C C . TYR A 1 108 ? 1.575 -26.092 -9.076 1.00 79.25 108 TYR A C 1
ATOM 881 O O . TYR A 1 108 ? 1.754 -25.419 -10.089 1.00 79.25 108 TYR A O 1
ATOM 889 N N . ARG A 1 109 ? 0.830 -25.635 -8.063 1.00 75.81 109 ARG A N 1
ATOM 890 C CA . ARG A 1 109 ? 0.078 -24.365 -8.081 1.00 75.81 109 ARG A CA 1
ATOM 891 C C . ARG A 1 109 ? 0.890 -23.146 -8.549 1.00 75.81 109 ARG A C 1
ATOM 893 O O . ARG A 1 109 ? 0.391 -22.364 -9.354 1.00 75.81 109 ARG A O 1
ATOM 900 N N . ALA A 1 110 ? 2.129 -22.993 -8.074 1.00 76.31 110 ALA A N 1
ATOM 901 C CA . ALA A 1 110 ? 2.991 -21.864 -8.438 1.00 76.31 110 ALA A CA 1
ATOM 902 C C . ALA A 1 110 ? 3.358 -21.863 -9.932 1.00 76.31 110 ALA A C 1
ATOM 904 O O . ALA A 1 110 ? 3.291 -20.820 -10.573 1.00 76.31 110 ALA A O 1
ATOM 905 N N . LEU A 1 111 ? 3.661 -23.035 -10.503 1.00 81.81 111 LEU A N 1
ATOM 906 C CA . LEU A 1 111 ? 3.958 -23.174 -11.929 1.00 81.81 111 LEU A CA 1
ATOM 907 C C . LEU A 1 111 ? 2.744 -22.796 -12.781 1.00 81.81 111 LEU A C 1
ATOM 909 O O . LEU A 1 111 ? 2.877 -22.003 -13.707 1.00 81.81 111 LEU A O 1
ATOM 913 N N . PHE A 1 112 ? 1.557 -23.309 -12.442 1.00 83.38 112 PHE A N 1
ATOM 914 C CA . PHE A 1 112 ? 0.334 -22.961 -13.167 1.00 83.38 112 PHE A CA 1
ATOM 915 C C . PHE A 1 112 ? 0.023 -21.464 -13.076 1.00 83.38 112 PHE A C 1
ATOM 917 O O . PHE A 1 112 ? -0.282 -20.853 -14.096 1.00 83.38 112 PHE A O 1
ATOM 924 N N . ARG A 1 113 ? 0.170 -20.844 -11.895 1.00 79.31 113 ARG A N 1
ATOM 925 C CA . ARG A 1 113 ? -0.003 -19.391 -11.735 1.00 79.31 113 ARG A CA 1
ATOM 926 C C . ARG A 1 113 ? 0.938 -18.615 -12.653 1.00 79.31 113 ARG A C 1
ATOM 928 O O . ARG A 1 113 ? 0.482 -17.700 -13.327 1.00 79.31 113 ARG A O 1
ATOM 935 N N . THR A 1 114 ? 2.216 -18.990 -12.713 1.00 83.50 114 THR A N 1
ATOM 936 C CA . THR A 1 114 ? 3.189 -18.342 -13.602 1.00 83.50 114 THR A CA 1
ATOM 937 C C . THR A 1 114 ? 2.817 -18.528 -15.069 1.00 83.50 114 THR A C 1
ATOM 939 O O . THR A 1 114 ? 2.803 -17.553 -15.807 1.00 83.50 114 THR A O 1
ATOM 942 N N . VAL A 1 115 ? 2.462 -19.744 -15.492 1.00 87.00 115 VAL A N 1
ATOM 943 C CA . VAL A 1 115 ? 2.104 -20.042 -16.890 1.00 87.00 115 VAL A CA 1
ATOM 944 C C . VAL A 1 115 ? 0.858 -19.274 -17.334 1.00 87.00 115 VAL A C 1
ATOM 946 O O . VAL A 1 115 ? 0.858 -18.709 -18.422 1.00 87.00 115 VAL A O 1
ATOM 949 N N . PHE A 1 116 ? -0.184 -19.210 -16.500 1.00 85.88 116 PHE A N 1
ATOM 950 C CA . PHE A 1 116 ? -1.420 -18.493 -16.832 1.00 85.88 116 PHE A CA 1
ATOM 951 C C . PHE A 1 116 ? -1.311 -16.972 -16.661 1.00 85.88 116 PHE A C 1
ATOM 953 O O . PHE A 1 116 ? -2.075 -16.241 -17.286 1.00 85.88 116 PHE A O 1
ATOM 960 N N . PHE A 1 117 ? -0.369 -16.479 -15.850 1.00 83.56 117 PHE A N 1
ATOM 961 C CA . PHE A 1 117 ? -0.099 -15.045 -15.706 1.00 83.56 117 PHE A CA 1
ATOM 962 C C . PHE A 1 117 ? 0.861 -14.499 -16.769 1.00 83.56 117 PHE A C 1
ATOM 964 O O . PHE A 1 117 ? 0.735 -13.342 -17.162 1.00 83.56 117 PHE A O 1
ATOM 971 N N . LEU A 1 118 ? 1.787 -15.324 -17.269 1.00 86.69 118 LEU A N 1
ATOM 972 C CA . LEU A 1 118 ? 2.797 -14.934 -18.255 1.00 86.69 118 LEU A CA 1
ATOM 973 C C . LEU A 1 118 ? 2.224 -14.143 -19.450 1.00 86.69 118 LEU A C 1
ATOM 975 O O . LEU A 1 118 ? 2.801 -13.104 -19.769 1.00 86.69 118 LEU A O 1
ATOM 979 N N . PRO A 1 119 ? 1.083 -14.528 -20.060 1.00 83.81 119 PRO A N 1
ATOM 980 C CA . PRO A 1 119 ? 0.475 -13.767 -21.152 1.00 83.81 119 PRO A CA 1
ATOM 981 C C . PRO A 1 119 ? 0.179 -12.301 -20.826 1.00 83.81 119 PRO A C 1
ATOM 983 O O . PRO A 1 119 ? 0.263 -11.451 -21.703 1.00 83.81 119 PRO A O 1
ATOM 986 N N . SER A 1 120 ? -0.153 -11.991 -19.568 1.00 80.56 120 SER A N 1
ATOM 987 C CA . SER A 1 120 ? -0.480 -10.628 -19.124 1.00 80.56 120 SER A CA 1
ATOM 988 C C . SER A 1 120 ? 0.745 -9.715 -19.034 1.00 80.56 120 SER A C 1
ATOM 990 O O . SER A 1 120 ? 0.595 -8.499 -18.982 1.00 80.56 120 SER A O 1
ATOM 992 N N . VAL A 1 121 ? 1.948 -10.294 -19.003 1.00 80.25 121 VAL A N 1
ATOM 993 C CA . VAL A 1 121 ? 3.225 -9.567 -18.915 1.00 80.25 121 VAL A CA 1
ATOM 994 C C . VAL A 1 121 ? 3.844 -9.361 -20.301 1.00 80.25 121 VAL A C 1
ATOM 996 O O . VAL A 1 121 ? 4.690 -8.486 -20.483 1.00 80.25 121 VAL A O 1
ATOM 999 N N . VAL A 1 122 ? 3.427 -10.148 -21.299 1.00 83.88 122 VAL A N 1
ATOM 1000 C CA . VAL A 1 122 ? 3.927 -10.024 -22.672 1.00 83.88 122 VAL A CA 1
ATOM 1001 C C . VAL A 1 122 ? 3.463 -8.686 -23.264 1.00 83.88 122 VAL A C 1
ATOM 1003 O O . VAL A 1 122 ? 2.264 -8.401 -23.257 1.00 83.88 122 VAL A O 1
ATOM 1006 N N . PRO A 1 123 ? 4.372 -7.867 -23.831 1.00 85.12 123 PRO A N 1
ATOM 1007 C CA . PRO A 1 123 ? 3.987 -6.643 -24.521 1.00 85.12 123 PRO A CA 1
ATOM 1008 C C . PRO A 1 123 ? 2.950 -6.922 -25.614 1.00 85.12 123 PRO A C 1
ATOM 1010 O O . PRO A 1 123 ? 3.137 -7.823 -26.432 1.00 85.12 123 PRO A O 1
ATOM 1013 N N . VAL A 1 124 ? 1.887 -6.114 -25.675 1.00 80.69 124 VAL A N 1
ATOM 1014 C CA . VAL A 1 124 ? 0.750 -6.323 -26.596 1.00 80.69 124 VAL A CA 1
ATOM 1015 C C . VAL A 1 124 ? 1.177 -6.469 -28.063 1.00 80.69 124 VAL A C 1
ATOM 1017 O O . VAL A 1 124 ? 0.591 -7.256 -28.805 1.00 80.69 124 VAL A O 1
ATOM 1020 N N . VAL A 1 125 ? 2.239 -5.770 -28.475 1.00 79.50 125 VAL A N 1
ATOM 1021 C CA . VAL A 1 125 ? 2.815 -5.865 -29.825 1.00 79.50 125 VAL A CA 1
ATOM 1022 C C . VAL A 1 125 ? 3.383 -7.262 -30.082 1.00 79.50 125 VAL A C 1
ATOM 1024 O O . VAL A 1 125 ? 3.033 -7.898 -31.073 1.00 79.50 125 VAL A O 1
ATOM 1027 N N . ALA A 1 126 ? 4.212 -7.766 -29.164 1.00 83.19 126 ALA A N 1
ATOM 1028 C CA . ALA A 1 126 ? 4.811 -9.094 -29.267 1.00 83.19 126 ALA A CA 1
ATOM 1029 C C . ALA A 1 126 ? 3.744 -10.197 -29.207 1.00 83.19 126 ALA A C 1
ATOM 1031 O O . ALA A 1 126 ? 3.799 -11.145 -29.987 1.00 83.19 126 ALA A O 1
ATOM 1032 N N . ALA A 1 127 ? 2.742 -10.040 -28.335 1.00 86.50 127 ALA A N 1
ATOM 1033 C CA . ALA A 1 127 ? 1.601 -10.945 -28.267 1.00 86.50 127 ALA A CA 1
ATOM 1034 C C . ALA A 1 127 ? 0.838 -10.989 -29.603 1.00 86.50 127 ALA A C 1
ATOM 1036 O O . ALA A 1 127 ? 0.566 -12.070 -30.113 1.00 86.50 127 ALA A O 1
ATOM 1037 N N . SER A 1 128 ? 0.559 -9.835 -30.213 1.00 84.88 128 SER A N 1
ATOM 1038 C CA . SER A 1 128 ? -0.177 -9.764 -31.485 1.00 84.88 128 SER A CA 1
ATOM 1039 C C . SER A 1 128 ? 0.567 -10.465 -32.627 1.00 84.88 128 SER A C 1
ATOM 1041 O O . SER A 1 128 ? -0.032 -11.229 -33.379 1.00 84.88 128 SER A O 1
ATOM 1043 N N . VAL A 1 129 ? 1.887 -10.268 -32.724 1.00 84.19 129 VAL A N 1
ATOM 1044 C CA . VAL A 1 129 ? 2.730 -10.949 -33.725 1.00 84.19 129 VAL A CA 1
ATOM 1045 C C . VAL A 1 129 ? 2.783 -12.460 -33.481 1.00 84.19 129 VAL A C 1
ATOM 1047 O O . VAL A 1 129 ? 2.669 -13.239 -34.425 1.00 84.19 129 VAL A O 1
ATOM 1050 N N . LEU A 1 130 ? 2.896 -12.891 -32.221 1.00 89.50 130 LEU A N 1
ATOM 1051 C CA . LEU A 1 130 ? 2.864 -14.310 -31.866 1.00 89.50 130 LEU A CA 1
ATOM 1052 C C . LEU A 1 130 ? 1.554 -14.970 -32.314 1.00 89.50 130 LEU A C 1
ATOM 1054 O O . LEU A 1 130 ? 1.579 -16.049 -32.901 1.00 89.50 130 LEU A O 1
ATOM 1058 N N . TRP A 1 131 ? 0.417 -14.322 -32.057 1.00 89.06 131 TRP A N 1
ATOM 1059 C CA . TRP A 1 131 ? -0.895 -14.832 -32.450 1.00 89.06 131 TRP A CA 1
ATOM 1060 C C . TRP A 1 131 ? -1.092 -14.853 -33.968 1.00 89.06 131 TRP A C 1
ATOM 1062 O O . TRP A 1 131 ? -1.717 -15.787 -34.465 1.00 89.06 131 TRP A O 1
ATOM 1072 N N . LEU A 1 132 ? -0.509 -13.909 -34.717 1.00 84.00 132 LEU A N 1
ATOM 1073 C CA . LEU A 1 132 ? -0.476 -13.967 -36.184 1.00 84.00 132 LEU A CA 1
ATOM 1074 C C . LEU A 1 132 ? 0.249 -15.217 -36.703 1.00 84.00 132 LEU A C 1
ATOM 1076 O O . LEU A 1 132 ? -0.220 -15.829 -37.657 1.00 84.00 132 LEU A O 1
ATOM 1080 N N . TRP A 1 133 ? 1.357 -15.623 -36.075 1.00 84.94 133 TRP A N 1
ATOM 1081 C CA . TRP A 1 133 ? 2.053 -16.866 -36.434 1.00 84.94 133 TRP A CA 1
ATOM 1082 C C . TRP A 1 133 ? 1.287 -18.111 -35.987 1.00 84.94 133 TRP A C 1
ATOM 1084 O O . TRP A 1 133 ? 1.181 -19.082 -36.729 1.00 84.94 133 TRP A O 1
ATOM 1094 N N . LEU A 1 134 ? 0.738 -18.089 -34.772 1.00 89.19 134 LEU A N 1
ATOM 1095 C CA . LEU A 1 134 ? 0.026 -19.223 -34.187 1.00 89.19 134 LEU A CA 1
ATOM 1096 C C . LEU A 1 134 ? -1.263 -19.559 -34.960 1.00 89.19 134 LEU A C 1
ATOM 1098 O O . LEU A 1 134 ? -1.601 -20.736 -35.113 1.00 89.19 134 LEU A O 1
ATOM 1102 N N . LEU A 1 135 ? -1.956 -18.522 -35.437 1.00 85.62 135 LEU A N 1
ATOM 1103 C CA . LEU A 1 135 ? -3.207 -18.592 -36.192 1.00 85.62 135 LEU A CA 1
ATOM 1104 C C . LEU A 1 135 ? -3.008 -18.436 -37.708 1.00 85.62 135 LEU A C 1
ATOM 1106 O O . LEU A 1 135 ? -3.980 -18.166 -38.419 1.00 85.62 135 LEU A O 1
ATOM 1110 N N . ASP A 1 136 ? -1.784 -18.591 -38.228 1.00 83.50 136 ASP A N 1
ATOM 1111 C CA . ASP A 1 136 ? -1.589 -18.590 -39.679 1.00 83.50 136 ASP A CA 1
ATOM 1112 C C . ASP A 1 136 ? -2.366 -19.763 -40.311 1.00 83.50 136 ASP A C 1
ATOM 1114 O O . ASP A 1 136 ? -2.243 -20.904 -39.852 1.00 83.50 136 ASP A O 1
ATOM 1118 N N . PRO A 1 137 ? -3.168 -19.528 -41.365 1.00 77.31 137 PRO A N 1
ATOM 1119 C CA . PRO A 1 137 ? -3.995 -20.587 -41.924 1.00 77.31 137 PRO A CA 1
ATOM 1120 C C . PRO A 1 137 ? -3.228 -21.760 -42.544 1.00 77.31 137 PRO A C 1
ATOM 1122 O O . PRO A 1 137 ? -3.779 -22.858 -42.611 1.00 77.31 137 PRO A O 1
ATOM 1125 N N . ARG A 1 138 ? -1.990 -21.532 -43.009 1.00 73.50 138 ARG A N 1
ATOM 1126 C CA . ARG A 1 138 ? -1.175 -22.521 -43.731 1.00 73.50 138 ARG A CA 1
ATOM 1127 C C . ARG A 1 138 ? -0.225 -23.264 -42.798 1.00 73.50 138 ARG A C 1
ATOM 1129 O O . ARG A 1 138 ? -0.238 -24.489 -42.795 1.00 73.50 138 ARG A O 1
ATOM 1136 N N . ASP A 1 139 ? 0.544 -22.524 -41.999 1.00 75.56 139 ASP A N 1
ATOM 1137 C CA . ASP A 1 139 ? 1.635 -23.072 -41.175 1.00 75.56 139 ASP A CA 1
ATOM 1138 C C . ASP A 1 139 ? 1.415 -22.869 -39.660 1.00 75.56 139 ASP A C 1
ATOM 1140 O O . ASP A 1 139 ? 2.305 -23.131 -38.848 1.00 75.56 139 ASP A O 1
ATOM 1144 N N . GLY A 1 140 ? 0.236 -22.389 -39.250 1.00 85.25 140 GLY A N 1
ATOM 1145 C CA . GLY A 1 140 ? -0.061 -22.067 -37.857 1.00 85.25 140 GLY A CA 1
ATOM 1146 C C . GLY A 1 140 ? -0.201 -23.295 -36.960 1.00 85.25 140 GLY A C 1
ATOM 1147 O O . GLY A 1 140 ? -0.855 -24.286 -37.301 1.00 85.25 140 GLY A O 1
ATOM 1148 N N . LEU A 1 141 ? 0.363 -23.202 -35.752 1.00 88.00 141 LEU A N 1
ATOM 1149 C CA . LEU A 1 141 ? 0.337 -24.284 -34.766 1.00 88.00 141 LEU A CA 1
ATOM 1150 C C . LEU A 1 141 ? -1.095 -24.696 -34.388 1.00 88.00 141 LEU A C 1
ATOM 1152 O O . LEU A 1 141 ? -1.349 -25.882 -34.182 1.00 88.00 141 LEU A O 1
ATOM 1156 N N . VAL A 1 142 ? -2.040 -23.749 -34.319 1.00 85.69 142 VAL A N 1
ATOM 1157 C CA . VAL A 1 142 ? -3.438 -24.075 -33.980 1.00 85.69 142 VAL A CA 1
ATOM 1158 C C . VAL A 1 142 ? -4.086 -24.909 -35.077 1.00 85.69 142 VAL A C 1
ATOM 1160 O O . VAL A 1 142 ? -4.677 -25.944 -34.774 1.00 85.69 142 VAL A O 1
ATOM 1163 N N . ASN A 1 143 ? -3.941 -24.514 -36.344 1.00 84.50 143 ASN A N 1
ATOM 1164 C CA . ASN A 1 143 ? -4.507 -25.267 -37.465 1.00 84.50 143 ASN A CA 1
ATOM 1165 C C . ASN A 1 143 ? -3.848 -26.642 -37.613 1.00 84.50 143 ASN A C 1
ATOM 1167 O O . ASN A 1 143 ? -4.543 -27.627 -37.865 1.00 84.50 143 ASN A O 1
ATOM 1171 N N . TYR A 1 144 ? -2.539 -26.735 -37.362 1.00 85.94 144 TYR A N 1
ATOM 1172 C CA . TYR A 1 144 ? -1.834 -28.012 -37.314 1.00 85.94 144 TYR A CA 1
ATOM 1173 C C . TYR A 1 144 ? -2.418 -28.955 -36.250 1.00 85.94 144 TYR A C 1
ATOM 1175 O O . TYR A 1 144 ? -2.721 -30.106 -36.556 1.00 85.94 144 TYR A O 1
ATOM 1183 N N . VAL A 1 145 ? -2.662 -28.474 -35.026 1.00 86.12 145 VAL A N 1
ATOM 1184 C CA . VAL A 1 145 ? -3.277 -29.287 -33.959 1.00 86.12 145 VAL A CA 1
ATOM 1185 C C . VAL A 1 145 ? -4.732 -29.646 -34.282 1.00 86.12 145 VAL A C 1
ATOM 1187 O O . VAL A 1 145 ? -5.138 -30.784 -34.060 1.00 86.12 145 VAL A O 1
ATOM 1190 N N . LEU A 1 146 ? -5.521 -28.724 -34.844 1.00 84.06 146 LEU A N 1
ATOM 1191 C CA . LEU A 1 146 ? -6.903 -29.000 -35.263 1.00 84.06 146 LEU A CA 1
ATOM 1192 C C . LEU A 1 146 ? -6.982 -30.109 -36.325 1.00 84.06 146 LEU A C 1
ATOM 1194 O O . LEU A 1 146 ? -7.898 -30.936 -36.284 1.00 84.06 146 LEU A O 1
ATOM 1198 N N . SER A 1 147 ? -5.987 -30.187 -37.214 1.00 83.56 147 SER A N 1
ATOM 1199 C CA . SER A 1 147 ? -5.910 -31.232 -38.239 1.00 83.56 147 SER A CA 1
ATOM 1200 C C . SER A 1 147 ? -5.792 -32.648 -37.654 1.00 83.56 147 SER A C 1
ATOM 1202 O O . SER A 1 147 ? -6.304 -33.593 -38.252 1.00 83.56 147 SER A O 1
ATOM 1204 N N . TRP A 1 148 ? -5.214 -32.810 -36.452 1.00 86.75 148 TRP A N 1
ATOM 1205 C CA . TRP A 1 148 ? -5.140 -34.109 -35.762 1.00 86.75 148 TRP A CA 1
ATOM 1206 C C . TRP A 1 148 ? -6.522 -34.658 -35.400 1.00 86.75 148 TRP A C 1
ATOM 1208 O O . TRP A 1 148 ? -6.705 -35.870 -35.304 1.00 86.75 148 TRP A O 1
ATOM 1218 N N . PHE A 1 149 ? -7.499 -33.768 -35.224 1.00 84.06 149 PHE A N 1
ATOM 1219 C CA . PHE A 1 149 ? -8.891 -34.104 -34.934 1.00 84.06 149 PHE A CA 1
ATOM 1220 C C . PHE A 1 149 ? -9.772 -34.109 -36.195 1.00 84.06 149 PHE A C 1
ATOM 1222 O O . PHE A 1 149 ? -10.993 -34.197 -36.088 1.00 84.06 149 PHE A O 1
ATOM 1229 N N . GLY A 1 150 ? -9.175 -34.010 -37.391 1.00 76.19 150 GLY A N 1
ATOM 1230 C CA . GLY A 1 150 ? -9.892 -33.987 -38.669 1.00 76.19 150 GLY A CA 1
ATOM 1231 C C . GLY A 1 150 ? -10.649 -32.683 -38.949 1.00 76.19 150 GLY A C 1
ATOM 1232 O O . GLY A 1 150 ? -11.488 -32.652 -39.847 1.00 76.19 150 GLY A O 1
ATOM 1233 N N . ILE A 1 151 ? -10.376 -31.613 -38.193 1.00 78.50 151 ILE A N 1
ATOM 1234 C CA . ILE A 1 151 ? -11.014 -30.304 -38.366 1.00 78.50 151 ILE A CA 1
ATOM 1235 C C . ILE A 1 151 ? -10.170 -29.480 -39.343 1.00 78.50 151 ILE A C 1
ATOM 1237 O O . ILE A 1 151 ? -9.002 -29.197 -39.073 1.00 78.50 151 ILE A O 1
ATOM 1241 N N . ALA A 1 152 ? -10.762 -29.066 -40.468 1.00 73.62 152 ALA A N 1
ATOM 1242 C CA . ALA A 1 152 ? -10.153 -28.065 -41.340 1.00 73.62 152 ALA A CA 1
ATOM 1243 C C . ALA A 1 152 ? -10.116 -26.723 -40.592 1.00 73.62 152 ALA A C 1
ATOM 1245 O O . ALA A 1 152 ? -11.162 -26.150 -40.284 1.00 73.62 152 ALA A O 1
ATOM 1246 N N . GLY A 1 153 ? -8.911 -26.274 -40.232 1.00 70.31 153 GLY A N 1
ATOM 1247 C CA . GLY A 1 153 ? -8.716 -25.060 -39.446 1.00 70.31 153 GLY A CA 1
ATOM 1248 C C . GLY A 1 153 ? -9.234 -23.810 -40.173 1.00 70.31 153 GLY A C 1
ATOM 1249 O O . GLY A 1 153 ? -9.108 -23.725 -41.395 1.00 70.31 153 GLY A O 1
ATOM 1250 N N . PRO A 1 154 ? -9.830 -22.844 -39.455 1.00 75.50 154 PRO A N 1
ATOM 1251 C CA . PRO A 1 154 ? -10.405 -21.655 -40.068 1.00 75.50 154 PRO A CA 1
ATOM 1252 C C . PRO A 1 154 ? -9.321 -20.686 -40.563 1.00 75.50 154 PRO A C 1
ATOM 1254 O O . PRO A 1 154 ? -8.189 -20.661 -40.073 1.00 75.50 154 PRO A O 1
ATOM 1257 N N . ASP A 1 155 ? -9.709 -19.825 -41.502 1.00 79.56 155 ASP A N 1
ATOM 1258 C CA . ASP A 1 155 ? -8.930 -18.668 -41.946 1.00 79.56 155 ASP A CA 1
ATOM 1259 C C . ASP A 1 155 ? -9.040 -17.527 -40.917 1.00 79.56 155 ASP A C 1
ATOM 1261 O O . ASP A 1 155 ? -9.634 -16.484 -41.191 1.00 79.56 155 ASP A O 1
ATOM 1265 N N . TRP A 1 156 ? -8.491 -17.742 -39.714 1.00 81.06 156 TRP A N 1
ATOM 1266 C CA . TRP A 1 156 ? -8.722 -16.938 -38.502 1.00 81.06 156 TRP A CA 1
ATOM 1267 C C . TRP A 1 156 ? -8.846 -15.437 -38.753 1.00 81.06 156 TRP A C 1
ATOM 1269 O O . TRP A 1 156 ? -9.912 -14.886 -38.534 1.00 81.06 156 TRP A O 1
ATOM 1279 N N . PHE A 1 157 ? -7.803 -14.774 -39.261 1.00 80.75 157 PHE A N 1
ATOM 1280 C CA . PHE A 1 157 ? -7.826 -13.327 -39.529 1.00 80.75 157 PHE A CA 1
ATOM 1281 C C . PHE A 1 157 ? -8.166 -12.954 -40.977 1.00 80.75 157 PHE A C 1
ATOM 1283 O O . PHE A 1 157 ? -8.213 -11.773 -41.302 1.00 80.75 157 PHE A O 1
ATOM 1290 N N . LYS A 1 158 ? -8.409 -13.934 -41.853 1.00 75.94 158 LYS A N 1
ATOM 1291 C CA . LYS A 1 158 ? -8.700 -13.715 -43.282 1.00 75.94 158 LYS A CA 1
ATOM 1292 C C . LYS A 1 158 ? -10.160 -13.982 -43.647 1.00 75.94 158 LYS A C 1
ATOM 1294 O O . LYS A 1 158 ? -10.561 -13.717 -44.776 1.00 75.94 158 LYS A O 1
ATOM 1299 N N . SER A 1 159 ? -10.964 -14.432 -42.686 1.00 73.31 159 SER A N 1
ATOM 1300 C CA . SER A 1 159 ? -12.394 -14.653 -42.844 1.00 73.31 159 SER A CA 1
ATOM 1301 C C . SER A 1 159 ? -13.230 -13.618 -42.077 1.00 73.31 159 SER A C 1
ATOM 1303 O O . SER A 1 159 ? -12.993 -13.406 -40.887 1.00 73.31 159 SER A O 1
ATOM 1305 N N . PRO A 1 160 ? -14.235 -12.987 -42.715 1.00 62.88 160 PRO A N 1
ATOM 1306 C CA . PRO A 1 160 ? -15.164 -12.073 -42.050 1.00 62.88 160 PRO A CA 1
ATOM 1307 C C . PRO A 1 160 ? -16.297 -12.802 -41.303 1.00 62.88 160 PRO A C 1
ATOM 1309 O O . PRO A 1 160 ? -17.188 -12.138 -40.770 1.00 62.88 160 PRO A O 1
ATOM 1312 N N . HIS A 1 161 ? -16.307 -14.143 -41.297 1.00 65.56 161 HIS A N 1
ATOM 1313 C CA . HIS A 1 161 ? -17.329 -14.937 -40.614 1.00 65.56 161 HIS A CA 1
ATOM 1314 C C . HIS A 1 161 ? -17.317 -14.708 -39.095 1.00 65.56 161 HIS A C 1
ATOM 1316 O O . HIS A 1 161 ? -16.330 -14.259 -38.514 1.00 65.56 161 HIS A O 1
ATOM 1322 N N . VAL A 1 162 ? -18.457 -14.966 -38.458 1.00 58.28 162 VAL A N 1
ATOM 1323 C CA . VAL A 1 162 ? -18.671 -14.715 -37.032 1.00 58.28 162 VAL A CA 1
ATOM 1324 C C . VAL A 1 162 ? -19.301 -15.963 -36.432 1.00 58.28 162 VAL A C 1
ATOM 1326 O O . VAL A 1 162 ? -20.450 -16.282 -36.734 1.00 58.28 162 VAL A O 1
ATOM 1329 N N . ALA A 1 163 ? -18.557 -16.685 -35.598 1.00 57.03 163 ALA A N 1
ATOM 1330 C CA . ALA A 1 163 ? -19.057 -17.904 -34.974 1.00 57.03 163 ALA A CA 1
ATOM 1331 C C . ALA A 1 163 ? -19.820 -17.632 -33.670 1.00 57.03 163 ALA A C 1
ATOM 1333 O O . ALA A 1 163 ? -20.724 -18.398 -33.336 1.00 57.03 163 ALA A O 1
ATOM 1334 N N . LEU A 1 164 ? -19.473 -16.575 -32.920 1.00 58.69 164 LEU A N 1
ATOM 1335 C CA . LEU A 1 164 ? -19.912 -16.441 -31.524 1.00 58.69 164 LEU A CA 1
ATOM 1336 C C . LEU A 1 164 ? -21.187 -15.591 -31.308 1.00 58.69 164 LEU A C 1
ATOM 1338 O O . LEU A 1 164 ? -21.752 -15.710 -30.222 1.00 58.69 164 LEU A O 1
ATOM 1342 N N . TRP A 1 165 ? -21.707 -14.808 -32.283 1.00 51.41 165 TRP A N 1
ATOM 1343 C CA . TRP A 1 165 ? -23.029 -14.132 -32.157 1.00 51.41 165 TRP A CA 1
ATOM 1344 C C . TRP A 1 165 ? -23.606 -13.438 -33.431 1.00 51.41 165 TRP A C 1
ATOM 1346 O O . TRP A 1 165 ? -22.897 -12.621 -34.023 1.00 51.41 165 TRP A O 1
ATOM 1356 N N . PRO A 1 166 ? -24.915 -13.592 -33.772 1.00 50.75 166 PRO A N 1
ATOM 1357 C CA . PRO A 1 166 ? -25.749 -14.763 -33.523 1.00 50.75 166 PRO A CA 1
ATOM 1358 C C . PRO A 1 166 ? -25.259 -15.897 -34.429 1.00 50.75 166 PRO A C 1
ATOM 1360 O O . PRO A 1 166 ? -24.773 -15.641 -35.531 1.00 50.75 166 PRO A O 1
ATOM 1363 N N . PRO A 1 167 ? -25.332 -17.153 -33.987 1.00 47.78 167 PRO A N 1
ATOM 1364 C CA . PRO A 1 167 ? -24.517 -18.165 -34.609 1.00 47.78 167 PRO A CA 1
ATOM 1365 C C . PRO A 1 167 ? -25.239 -18.657 -35.879 1.00 47.78 167 PRO A C 1
ATOM 1367 O O . PRO A 1 167 ? -26.445 -18.912 -35.879 1.00 47.78 167 PRO A O 1
ATOM 1370 N N . ASP A 1 168 ? -24.498 -18.841 -36.967 1.00 47.53 168 ASP A N 1
ATOM 1371 C CA . ASP A 1 168 ? -24.965 -19.570 -38.156 1.00 47.53 168 ASP A CA 1
ATOM 1372 C C . ASP A 1 168 ? -24.813 -21.102 -37.975 1.00 47.53 168 ASP A C 1
ATOM 1374 O O . ASP A 1 168 ? -24.862 -21.867 -38.938 1.00 47.53 168 ASP A O 1
ATOM 1378 N N . TRP A 1 169 ? -24.673 -21.582 -36.728 1.00 47.22 169 TRP A N 1
ATOM 1379 C CA . TRP A 1 169 ? -24.650 -23.009 -36.355 1.00 47.22 169 TRP A CA 1
ATOM 1380 C C . TRP A 1 169 ? -25.803 -23.814 -36.959 1.00 47.22 169 TRP A C 1
ATOM 1382 O O . TRP A 1 169 ? -25.592 -24.940 -37.400 1.00 47.22 169 TRP A O 1
ATOM 1392 N N . PHE A 1 170 ? -27.000 -23.228 -37.055 1.00 46.53 170 PHE A N 1
ATOM 1393 C CA . PHE A 1 170 ? -28.158 -23.874 -37.681 1.00 46.53 170 PHE A CA 1
ATOM 1394 C C . PHE A 1 170 ? -28.143 -23.860 -39.216 1.00 46.53 170 PHE A C 1
ATOM 1396 O O . PHE A 1 170 ? -28.883 -24.623 -39.831 1.00 46.53 170 PHE A O 1
ATOM 1403 N N . ARG A 1 171 ? -27.327 -23.006 -39.849 1.00 45.00 171 ARG A N 1
ATOM 1404 C CA . ARG A 1 171 ? -27.238 -22.872 -41.315 1.00 45.00 171 ARG A CA 1
ATOM 1405 C C . ARG A 1 171 ? -26.094 -23.675 -41.939 1.00 45.00 171 ARG A C 1
ATOM 1407 O O . ARG A 1 171 ? -25.941 -23.655 -43.155 1.00 45.00 171 ARG A O 1
ATOM 1414 N N . GLY A 1 172 ? -25.315 -24.407 -41.137 1.00 41.66 172 GLY A N 1
ATOM 1415 C CA . GLY A 1 172 ? -24.224 -25.259 -41.628 1.00 41.66 172 GLY A CA 1
ATOM 1416 C C . GLY A 1 172 ? -22.967 -24.498 -42.072 1.00 41.66 172 GLY A C 1
ATOM 1417 O O . GLY A 1 172 ? -22.058 -25.110 -42.621 1.00 41.66 172 GLY A O 1
ATOM 1418 N N . THR A 1 173 ? -22.889 -23.188 -41.811 1.00 44.47 173 THR A N 1
ATOM 1419 C CA . THR A 1 173 ? -21.768 -22.295 -42.171 1.00 44.47 173 THR A CA 1
ATOM 1420 C C . THR A 1 173 ? -21.138 -21.637 -40.936 1.00 44.47 173 THR A C 1
ATOM 1422 O O . THR A 1 173 ? -20.807 -20.454 -40.950 1.00 44.47 173 THR A O 1
ATOM 1425 N N . ALA A 1 174 ? -20.987 -22.377 -39.832 1.00 48.81 174 ALA A N 1
ATOM 1426 C CA . ALA A 1 174 ? -20.295 -21.893 -38.634 1.00 48.81 174 ALA A CA 1
ATOM 1427 C C . ALA A 1 174 ? -18.770 -21.892 -38.853 1.00 48.81 174 ALA A C 1
ATOM 1429 O O . ALA A 1 174 ? -18.078 -22.845 -38.502 1.00 48.81 174 ALA A O 1
ATOM 1430 N N . GLY A 1 175 ? -18.255 -20.831 -39.475 1.00 58.53 175 GLY A N 1
ATOM 1431 C CA . GLY A 1 175 ? -16.822 -20.557 -39.563 1.00 58.53 175 GLY A CA 1
ATOM 1432 C C . GLY A 1 175 ? -16.386 -19.586 -38.468 1.00 58.53 175 GLY A C 1
ATOM 1433 O O . GLY A 1 175 ? -17.019 -18.549 -38.283 1.00 58.53 175 GLY A O 1
ATOM 1434 N N . VAL A 1 176 ? -15.308 -19.912 -37.752 1.00 67.06 176 VAL A N 1
ATOM 1435 C CA . VAL A 1 176 ? -14.617 -18.957 -36.871 1.00 67.06 176 VAL A CA 1
ATOM 1436 C C . VAL A 1 176 ? -13.926 -17.918 -37.751 1.00 67.06 176 VAL A C 1
ATOM 1438 O O . VAL A 1 176 ? -13.252 -18.297 -38.710 1.00 67.06 176 VAL A O 1
ATOM 1441 N N . GLY A 1 177 ? -14.088 -16.630 -37.452 1.00 74.62 177 GLY A N 1
ATOM 1442 C CA . GLY A 1 177 ? -13.450 -15.571 -38.236 1.00 74.62 177 GLY A CA 1
ATOM 1443 C C . GLY A 1 177 ? -12.698 -14.544 -37.402 1.00 74.62 177 GLY A C 1
ATOM 1444 O O . GLY A 1 177 ? -12.389 -14.746 -36.225 1.00 74.62 177 GLY A O 1
ATOM 1445 N N . SER A 1 178 ? -12.380 -13.424 -38.043 1.00 79.88 178 SER A N 1
ATOM 1446 C CA . SER A 1 178 ? -11.393 -12.443 -37.575 1.00 79.88 178 SER A CA 1
ATOM 1447 C C . SER A 1 178 ? -11.729 -11.842 -36.211 1.00 79.88 178 SER A C 1
ATOM 1449 O O . SER A 1 178 ? -10.848 -11.669 -35.367 1.00 79.88 178 SER A O 1
ATOM 1451 N N . LYS A 1 179 ? -13.015 -11.597 -35.948 1.00 81.06 179 LYS A N 1
ATOM 1452 C CA . LYS A 1 179 ? -13.507 -11.071 -34.667 1.00 81.06 179 LYS A CA 1
ATOM 1453 C C . LYS A 1 179 ? -13.357 -12.071 -33.526 1.00 81.06 179 LYS A C 1
ATOM 1455 O O . LYS A 1 179 ? -13.048 -11.677 -32.404 1.00 81.06 179 LYS A O 1
ATOM 1460 N N . ASP A 1 180 ? -13.565 -13.352 -33.814 1.00 83.31 180 ASP A N 1
ATOM 1461 C CA . ASP A 1 180 ? -13.450 -14.428 -32.832 1.00 83.31 180 ASP A CA 1
ATOM 1462 C C . ASP A 1 180 ? -11.980 -14.658 -32.479 1.00 83.31 180 ASP A C 1
ATOM 1464 O O . ASP A 1 180 ? -11.623 -14.730 -31.306 1.00 83.31 180 ASP A O 1
ATOM 1468 N N . ALA A 1 181 ? -11.113 -14.679 -33.495 1.00 85.00 181 ALA A N 1
ATOM 1469 C CA . ALA A 1 181 ? -9.667 -14.748 -33.324 1.00 85.00 181 ALA A CA 1
ATOM 1470 C C . ALA A 1 181 ? -9.142 -13.584 -32.465 1.00 85.00 181 ALA A C 1
ATOM 1472 O O . ALA A 1 181 ? -8.344 -13.791 -31.550 1.00 85.00 181 ALA A O 1
ATOM 1473 N N . LEU A 1 182 ? -9.649 -12.368 -32.703 1.00 86.25 182 LEU A N 1
ATOM 1474 C CA . LEU A 1 182 ? -9.322 -11.190 -31.903 1.00 86.25 182 LEU A CA 1
ATOM 1475 C C . LEU A 1 182 ? -9.800 -11.328 -30.446 1.00 86.25 182 LEU A C 1
ATOM 1477 O O . LEU A 1 182 ? -9.047 -11.024 -29.522 1.00 86.25 182 LEU A O 1
ATOM 1481 N N . ALA A 1 183 ? -11.027 -11.807 -30.222 1.00 87.12 183 ALA A N 1
ATOM 1482 C CA . ALA A 1 183 ? -11.559 -12.012 -28.876 1.00 87.12 183 ALA A CA 1
ATOM 1483 C C . ALA A 1 183 ? -10.786 -13.091 -28.094 1.00 87.12 183 ALA A C 1
ATOM 1485 O O . ALA A 1 183 ? -10.497 -12.898 -26.913 1.00 87.12 183 ALA A O 1
ATOM 1486 N N . LEU A 1 184 ? -10.401 -14.191 -28.751 1.00 87.19 184 LEU A N 1
ATOM 1487 C CA . LEU A 1 184 ? -9.583 -15.259 -28.164 1.00 87.19 184 LEU A CA 1
ATOM 1488 C C . LEU A 1 184 ? -8.175 -14.775 -27.812 1.00 87.19 184 LEU A C 1
ATOM 1490 O O . LEU A 1 184 ? -7.690 -15.045 -26.713 1.00 87.19 184 LEU A O 1
ATOM 1494 N N . MET A 1 185 ? -7.545 -14.020 -28.717 1.00 87.88 185 MET A N 1
ATOM 1495 C CA . MET A 1 185 ? -6.242 -13.408 -28.468 1.00 87.88 185 MET A CA 1
ATOM 1496 C C . MET A 1 185 ? -6.284 -12.508 -27.229 1.00 87.88 185 MET A C 1
ATOM 1498 O O . MET A 1 185 ? -5.397 -12.578 -26.383 1.00 87.88 185 MET A O 1
ATOM 1502 N N . SER A 1 186 ? -7.328 -11.694 -27.082 1.00 84.81 186 SER A N 1
ATOM 1503 C CA . SER A 1 186 ? -7.476 -10.825 -25.912 1.00 84.81 186 SER A CA 1
ATOM 1504 C C . SER A 1 186 ? -7.796 -11.595 -24.634 1.00 84.81 186 SER A C 1
ATOM 1506 O O . SER A 1 186 ? -7.276 -11.254 -23.571 1.00 84.81 186 SER A O 1
ATOM 1508 N N . ALA A 1 187 ? -8.583 -12.670 -24.729 1.00 87.50 187 ALA A N 1
ATOM 1509 C CA . ALA A 1 187 ? -8.862 -13.543 -23.596 1.00 87.50 187 ALA A CA 1
ATOM 1510 C C . ALA A 1 187 ? -7.601 -14.244 -23.074 1.00 87.50 187 ALA A C 1
ATOM 1512 O O . ALA A 1 187 ? -7.515 -14.514 -21.884 1.00 87.50 187 ALA A O 1
ATOM 1513 N N . TRP A 1 188 ? -6.573 -14.459 -23.900 1.00 88.69 188 TRP A N 1
ATOM 1514 C CA . TRP A 1 188 ? -5.284 -14.993 -23.443 1.00 88.69 188 TRP A CA 1
ATOM 1515 C C . TRP A 1 188 ? -4.646 -14.150 -22.323 1.00 88.69 188 TRP A C 1
ATOM 1517 O O . TRP A 1 188 ? -3.981 -14.692 -21.442 1.00 88.69 188 TRP A O 1
ATOM 1527 N N . GLY A 1 189 ? -4.923 -12.841 -22.294 1.00 82.56 189 GLY A N 1
ATOM 1528 C CA . GLY A 1 189 ? -4.523 -11.911 -21.235 1.00 82.56 189 GLY A CA 1
ATOM 1529 C C . GLY A 1 189 ? -5.306 -12.033 -19.915 1.00 82.56 189 GLY A C 1
ATOM 1530 O O . GLY A 1 189 ? -5.084 -11.233 -19.009 1.00 82.56 189 GLY A O 1
ATOM 1531 N N . MET A 1 190 ? -6.189 -13.029 -19.760 1.00 84.06 190 MET A N 1
ATOM 1532 C CA . MET A 1 190 ? -7.003 -13.286 -18.554 1.00 84.06 190 MET A CA 1
ATOM 1533 C C . MET A 1 190 ? -6.206 -13.490 -17.252 1.00 84.06 190 MET A C 1
ATOM 1535 O O . MET A 1 190 ? -6.796 -13.497 -16.170 1.00 84.06 190 MET A O 1
ATOM 1539 N N . GLY A 1 191 ? -4.884 -13.675 -17.325 1.00 80.62 191 GLY A N 1
ATOM 1540 C CA . GLY A 1 191 ? -4.014 -13.888 -16.167 1.00 80.62 191 GLY A CA 1
ATOM 1541 C C . GLY A 1 191 ? -4.125 -12.784 -15.111 1.00 80.62 191 GLY A C 1
ATOM 1542 O O . GLY A 1 191 ? -4.122 -13.079 -13.915 1.00 80.62 191 GLY A O 1
ATOM 1543 N N . ASN A 1 192 ? -4.311 -11.530 -15.530 1.00 79.19 192 ASN A N 1
ATOM 1544 C CA . ASN A 1 192 ? -4.543 -10.419 -14.608 1.00 79.19 192 ASN A CA 1
ATOM 1545 C C . ASN A 1 192 ? -5.876 -10.568 -13.849 1.00 79.19 192 ASN A C 1
ATOM 1547 O O . ASN A 1 192 ? -5.920 -10.427 -12.629 1.00 79.19 192 ASN A O 1
ATOM 1551 N N . PHE A 1 193 ? -6.956 -10.941 -14.548 1.00 83.12 193 PHE A N 1
ATOM 1552 C CA . PHE A 1 193 ? -8.263 -11.184 -13.923 1.00 83.12 193 PHE A CA 1
ATOM 1553 C C . PHE A 1 193 ? -8.204 -12.362 -12.949 1.00 83.12 193 PHE A C 1
ATOM 1555 O O . PHE A 1 193 ? -8.733 -12.271 -11.844 1.00 83.12 193 PHE A O 1
ATOM 1562 N N . MET A 1 194 ? -7.504 -13.438 -13.316 1.00 89.62 194 MET A N 1
ATOM 1563 C CA . MET A 1 194 ? -7.254 -14.577 -12.432 1.00 89.62 194 MET A CA 1
ATOM 1564 C C . MET A 1 194 ? -6.586 -14.141 -11.119 1.00 89.62 194 MET A C 1
ATOM 1566 O O . MET A 1 194 ? -7.056 -14.535 -10.056 1.00 89.62 194 MET A O 1
ATOM 1570 N N . LEU A 1 195 ? -5.524 -13.325 -11.157 1.00 83.31 195 LEU A N 1
ATOM 1571 C CA . LEU A 1 195 ? -4.844 -12.874 -9.933 1.00 83.31 195 LEU A CA 1
ATOM 1572 C C . LEU A 1 195 ? -5.750 -12.033 -9.031 1.00 83.31 195 LEU A C 1
ATOM 1574 O O . LEU A 1 195 ? -5.761 -12.243 -7.817 1.00 83.31 195 LEU A O 1
ATOM 1578 N N . ILE A 1 196 ? -6.525 -11.127 -9.626 1.00 77.56 196 ILE A N 1
ATOM 1579 C CA . ILE A 1 196 ? -7.480 -10.281 -8.905 1.00 77.56 196 ILE A CA 1
ATOM 1580 C C . ILE A 1 196 ? -8.542 -11.149 -8.212 1.00 77.56 196 ILE A C 1
ATOM 1582 O O . ILE A 1 196 ? -8.787 -10.992 -7.017 1.00 77.56 196 ILE A O 1
ATOM 1586 N N . TYR A 1 197 ? -9.124 -12.125 -8.918 1.00 86.62 197 TYR A N 1
ATOM 1587 C CA . TYR A 1 197 ? -10.092 -13.046 -8.314 1.00 86.62 197 TYR A CA 1
ATOM 1588 C C . TYR A 1 197 ? -9.460 -13.977 -7.277 1.00 86.62 197 TYR A C 1
ATOM 1590 O O . TYR A 1 197 ? -10.105 -14.298 -6.287 1.00 86.62 197 TYR A O 1
ATOM 1598 N N . MET A 1 198 ? -8.205 -14.398 -7.452 1.00 82.94 198 MET A N 1
ATOM 1599 C CA . MET A 1 198 ? -7.497 -15.204 -6.451 1.00 82.94 198 MET A CA 1
ATOM 1600 C C . MET A 1 198 ? -7.280 -14.451 -5.138 1.00 82.94 198 MET A C 1
ATOM 1602 O O . MET A 1 198 ? -7.325 -15.087 -4.088 1.00 82.94 198 MET A O 1
ATOM 1606 N N . ALA A 1 199 ? -7.014 -13.143 -5.193 1.00 76.31 199 ALA A N 1
ATOM 1607 C CA . ALA A 1 199 ? -6.929 -12.304 -4.001 1.00 76.31 199 ALA A CA 1
ATOM 1608 C C . ALA A 1 199 ? -8.306 -12.195 -3.332 1.00 76.31 199 ALA A C 1
ATOM 1610 O O . ALA A 1 199 ? -8.447 -12.555 -2.171 1.00 76.31 199 ALA A O 1
ATOM 1611 N N . ALA A 1 200 ? -9.343 -11.864 -4.105 1.00 76.19 200 ALA A N 1
ATOM 1612 C CA . ALA A 1 200 ? -10.710 -11.752 -3.596 1.00 76.19 200 ALA A CA 1
ATOM 1613 C C . ALA A 1 200 ? -11.263 -13.064 -3.003 1.00 76.19 200 ALA A C 1
ATOM 1615 O O . ALA A 1 200 ? -12.016 -13.049 -2.036 1.00 76.19 200 ALA A O 1
ATOM 1616 N N . LEU A 1 201 ? -10.875 -14.221 -3.551 1.00 79.94 201 LEU A N 1
ATOM 1617 C CA . LEU A 1 201 ? -11.237 -15.532 -3.003 1.00 79.94 201 LEU A CA 1
ATOM 1618 C C . LEU A 1 201 ? -10.636 -15.791 -1.613 1.00 79.94 201 LEU A C 1
ATOM 1620 O O . LEU A 1 201 ? -11.182 -16.618 -0.885 1.00 79.94 201 LEU A O 1
ATOM 1624 N N . GLN A 1 202 ? -9.523 -15.141 -1.253 1.00 72.31 202 GLN A N 1
ATOM 1625 C CA . GLN A 1 202 ? -8.916 -15.267 0.081 1.00 72.31 202 GLN A CA 1
ATOM 1626 C C . GLN A 1 202 ? -9.706 -14.502 1.143 1.00 72.31 202 GLN A C 1
ATOM 1628 O O . GLN A 1 202 ? -9.684 -14.905 2.303 1.00 72.31 202 GLN A O 1
ATOM 1633 N N . ASP A 1 203 ? -10.444 -13.470 0.735 1.00 72.00 203 ASP A N 1
ATOM 1634 C CA . ASP A 1 203 ? -11.277 -12.658 1.623 1.00 72.00 203 ASP A CA 1
ATOM 1635 C C . ASP A 1 203 ? -12.639 -13.307 1.921 1.00 72.00 203 ASP A C 1
ATOM 1637 O O . ASP A 1 203 ? -13.395 -12.807 2.752 1.00 72.00 203 ASP A O 1
ATOM 1641 N N . VAL A 1 204 ? -12.971 -14.426 1.260 1.00 76.94 204 VAL A N 1
ATOM 1642 C CA . VAL A 1 204 ? -14.197 -15.186 1.532 1.00 76.94 204 VAL A CA 1
ATOM 1643 C C . VAL A 1 204 ? -14.034 -15.971 2.845 1.00 76.94 204 VAL A C 1
ATOM 1645 O O . VAL A 1 204 ? -13.199 -16.882 2.888 1.00 76.94 204 VAL A O 1
ATOM 1648 N N . PRO A 1 205 ? -14.829 -15.685 3.901 1.00 74.00 205 PRO A N 1
ATOM 1649 C CA . PRO A 1 205 ? -14.729 -16.369 5.188 1.00 74.00 205 PRO A CA 1
ATOM 1650 C C . PRO A 1 205 ? -14.887 -17.884 5.048 1.00 74.00 205 PRO A C 1
ATOM 1652 O O . PRO A 1 205 ? -15.776 -18.369 4.340 1.00 74.00 205 PRO A O 1
ATOM 1655 N N . ARG A 1 206 ? -14.032 -18.646 5.739 1.00 77.25 206 ARG A N 1
ATOM 1656 C CA . ARG A 1 206 ? -14.061 -20.118 5.691 1.00 77.25 206 ARG A CA 1
ATOM 1657 C C . ARG A 1 206 ? -15.301 -20.695 6.364 1.00 77.25 206 ARG A C 1
ATOM 1659 O O . ARG A 1 206 ? -15.853 -21.664 5.850 1.00 77.25 206 ARG A O 1
ATOM 1666 N N . ASP A 1 207 ? -15.791 -20.030 7.402 1.00 74.38 207 ASP A N 1
ATOM 1667 C CA . ASP A 1 207 ? -16.947 -20.453 8.195 1.00 74.38 207 ASP A CA 1
ATOM 1668 C C . ASP A 1 207 ? -18.212 -20.611 7.338 1.00 74.38 207 ASP A C 1
ATOM 1670 O O . ASP A 1 207 ? -19.010 -21.515 7.566 1.00 74.38 207 ASP A O 1
ATOM 1674 N N . LEU A 1 208 ? -18.364 -19.809 6.274 1.00 76.12 208 LEU A N 1
ATOM 1675 C CA . LEU A 1 208 ? -19.467 -19.955 5.316 1.00 76.12 208 LEU A CA 1
ATOM 1676 C C . LEU A 1 208 ? -19.377 -21.271 4.531 1.00 76.12 208 LEU A C 1
ATOM 1678 O O . LEU A 1 208 ? -20.392 -21.918 4.272 1.00 76.12 208 LEU A O 1
ATOM 1682 N N . TYR A 1 209 ? -18.167 -21.683 4.144 1.00 79.25 209 TYR A N 1
ATOM 1683 C CA . TYR A 1 209 ? -17.954 -22.951 3.448 1.00 79.25 209 TYR A CA 1
ATOM 1684 C C . TYR A 1 209 ? -18.111 -24.157 4.373 1.00 79.25 209 TYR A C 1
ATOM 1686 O O . TYR A 1 209 ? -18.576 -25.194 3.896 1.00 79.25 209 TYR A O 1
ATOM 1694 N N . GLU A 1 210 ? -17.724 -24.023 5.643 1.00 74.12 210 GLU A N 1
ATOM 1695 C CA . GLU A 1 210 ? -17.845 -25.057 6.676 1.00 74.12 210 GLU A CA 1
ATOM 1696 C C . GLU A 1 210 ? -19.303 -25.249 7.103 1.00 74.12 210 GLU A C 1
ATOM 1698 O O . GLU A 1 210 ? -19.793 -26.376 7.079 1.00 74.12 210 GLU A O 1
ATOM 1703 N N . ALA A 1 211 ? -20.036 -24.161 7.363 1.00 76.25 211 ALA A N 1
ATOM 1704 C CA . ALA A 1 211 ? -21.473 -24.200 7.639 1.00 76.25 211 ALA A CA 1
ATOM 1705 C C . ALA A 1 211 ? -22.244 -24.863 6.489 1.00 76.25 211 ALA A C 1
ATOM 1707 O O . ALA A 1 211 ? -23.029 -25.784 6.699 1.00 76.25 211 ALA A O 1
ATOM 1708 N N . ALA A 1 212 ? -21.942 -24.482 5.245 1.00 78.00 212 ALA A N 1
ATOM 1709 C CA . ALA A 1 212 ? -22.563 -25.101 4.083 1.00 78.00 212 ALA A CA 1
ATOM 1710 C C . ALA A 1 212 ? -22.180 -26.582 3.910 1.00 78.00 212 ALA A C 1
ATOM 1712 O O . ALA A 1 212 ? -22.970 -27.355 3.375 1.00 78.00 212 ALA A O 1
ATOM 1713 N N . GLU A 1 213 ? -20.983 -26.998 4.329 1.00 78.25 213 GLU A N 1
ATOM 1714 C CA . GLU A 1 213 ? -20.568 -28.405 4.299 1.00 78.25 213 GLU A CA 1
ATOM 1715 C C . GLU A 1 213 ? -21.296 -29.239 5.362 1.00 78.25 213 GLU A C 1
ATOM 1717 O O . GLU A 1 213 ? -21.748 -30.342 5.048 1.00 78.25 213 GLU A O 1
ATOM 1722 N N . ILE A 1 214 ? -21.500 -28.681 6.560 1.00 82.69 214 ILE A N 1
ATOM 1723 C CA . ILE A 1 214 ? -22.335 -29.265 7.621 1.00 82.69 214 ILE A CA 1
ATOM 1724 C C . ILE A 1 214 ? -23.788 -29.419 7.140 1.00 82.69 214 ILE A C 1
ATOM 1726 O O . ILE A 1 214 ? -24.391 -30.473 7.339 1.00 82.69 214 ILE A O 1
ATOM 1730 N N . ASP A 1 215 ? -24.308 -28.434 6.402 1.00 80.31 215 ASP A N 1
ATOM 1731 C CA . ASP A 1 215 ? -25.639 -28.463 5.773 1.00 80.31 215 ASP A CA 1
ATOM 1732 C C . ASP A 1 215 ? -25.723 -29.370 4.520 1.00 80.31 215 ASP A C 1
ATOM 1734 O O . ASP A 1 215 ? -26.749 -29.425 3.831 1.00 80.31 215 ASP A O 1
ATOM 1738 N N . GLY A 1 216 ? -24.649 -30.091 4.177 1.00 84.00 216 GLY A N 1
ATOM 1739 C CA . GLY A 1 216 ? -24.614 -31.036 3.057 1.00 84.00 216 GLY A CA 1
ATOM 1740 C C . GLY A 1 216 ? -24.547 -30.387 1.668 1.00 84.00 216 GLY A C 1
ATOM 1741 O O . GLY A 1 216 ? -24.864 -31.024 0.657 1.00 84.00 216 GLY A O 1
ATOM 1742 N N . ALA A 1 217 ? -24.142 -29.118 1.566 1.00 87.75 217 ALA A N 1
ATOM 1743 C CA . ALA A 1 217 ? -23.999 -28.426 0.292 1.00 87.75 217 ALA A CA 1
ATOM 1744 C C . ALA A 1 217 ? -22.810 -28.971 -0.519 1.00 87.75 217 ALA A C 1
ATOM 1746 O O . ALA A 1 217 ? -21.637 -28.886 -0.143 1.00 87.75 217 ALA A O 1
ATOM 1747 N N . ASN A 1 218 ? -23.106 -29.483 -1.716 1.00 85.19 218 ASN A N 1
ATOM 1748 C CA . ASN A 1 218 ? -22.077 -29.923 -2.654 1.00 85.19 218 ASN A CA 1
ATOM 1749 C C . ASN A 1 218 ? -21.241 -28.739 -3.200 1.00 85.19 218 ASN A C 1
ATOM 1751 O O . ASN A 1 218 ? -21.595 -27.566 -3.060 1.00 85.19 218 ASN A O 1
ATOM 1755 N N . ARG A 1 219 ? -20.108 -29.037 -3.852 1.00 82.88 219 ARG A N 1
ATOM 1756 C CA . ARG A 1 219 ? -19.164 -28.017 -4.361 1.00 82.88 219 ARG A CA 1
ATOM 1757 C C . ARG A 1 219 ? -19.800 -27.018 -5.334 1.00 82.88 219 ARG A C 1
ATOM 1759 O O . ARG A 1 219 ? -19.465 -25.841 -5.286 1.00 82.88 219 ARG A O 1
ATOM 1766 N N . ALA A 1 220 ? -20.728 -27.465 -6.182 1.00 85.38 220 ALA A N 1
ATOM 1767 C CA . ALA A 1 220 ? -21.434 -26.581 -7.108 1.00 85.38 220 ALA A CA 1
ATOM 1768 C C . ALA A 1 220 ? -22.362 -25.616 -6.357 1.00 85.38 220 ALA A C 1
ATOM 1770 O O . ALA A 1 220 ? -22.391 -24.425 -6.653 1.00 85.38 220 ALA A O 1
ATOM 1771 N N . ARG A 1 221 ? -23.076 -26.107 -5.337 1.00 84.12 221 ARG A N 1
ATOM 1772 C CA . ARG A 1 221 ? -23.956 -25.284 -4.505 1.00 84.12 221 ARG A CA 1
ATOM 1773 C C . ARG A 1 221 ? -23.162 -24.227 -3.744 1.00 84.12 221 ARG A C 1
ATOM 1775 O O . ARG A 1 221 ? -23.548 -23.064 -3.790 1.00 84.12 221 ARG A O 1
ATOM 1782 N N . ARG A 1 222 ? -22.017 -24.603 -3.159 1.00 84.19 222 ARG A N 1
ATOM 1783 C CA . ARG A 1 222 ? -21.076 -23.666 -2.519 1.00 84.19 222 ARG A CA 1
ATOM 1784 C C . ARG A 1 222 ? -20.539 -22.622 -3.503 1.00 84.19 222 ARG A C 1
ATOM 1786 O O . ARG A 1 222 ? -20.522 -21.442 -3.179 1.00 84.19 222 ARG A O 1
ATOM 1793 N N . PHE A 1 223 ? -20.190 -23.021 -4.726 1.00 86.81 223 PHE A N 1
ATOM 1794 C CA . PHE A 1 223 ? -19.743 -22.076 -5.752 1.00 86.81 223 PHE A CA 1
ATOM 1795 C C . PHE A 1 223 ? -20.820 -21.038 -6.105 1.00 86.81 223 PHE A C 1
ATOM 1797 O O . PHE A 1 223 ? -20.560 -19.840 -6.039 1.00 86.81 223 PHE A O 1
ATOM 1804 N N . TRP A 1 224 ? -22.038 -21.476 -6.437 1.00 87.94 224 TRP A N 1
ATOM 1805 C CA . TRP A 1 224 ? -23.102 -20.570 -6.886 1.00 87.94 224 TRP A CA 1
ATOM 1806 C C . TRP A 1 224 ? -23.719 -19.721 -5.767 1.00 87.94 224 TRP A C 1
ATOM 1808 O O . TRP A 1 224 ? -24.184 -18.623 -6.051 1.00 87.94 224 TRP A O 1
ATOM 1818 N N . HIS A 1 225 ? -23.732 -20.206 -4.520 1.00 84.38 225 HIS A N 1
ATOM 1819 C CA . HIS A 1 225 ? -24.417 -19.531 -3.406 1.00 84.38 225 HIS A CA 1
ATOM 1820 C C . HIS A 1 225 ? -23.472 -18.812 -2.437 1.00 84.38 225 HIS A C 1
ATOM 1822 O O . HIS A 1 225 ? -23.938 -17.984 -1.665 1.00 84.38 225 HIS A O 1
ATOM 1828 N N . ILE A 1 226 ? -22.167 -19.103 -2.467 1.00 84.50 226 ILE A N 1
ATOM 1829 C CA . ILE A 1 226 ? -21.177 -18.478 -1.574 1.00 84.50 226 ILE A CA 1
ATOM 1830 C C . ILE A 1 226 ? -20.097 -17.797 -2.407 1.00 84.50 226 ILE A C 1
ATOM 1832 O O . ILE A 1 226 ? -19.962 -16.578 -2.379 1.00 84.50 226 ILE A O 1
ATOM 1836 N N . THR A 1 227 ? -19.362 -18.566 -3.212 1.00 83.94 227 THR A N 1
ATOM 1837 C CA . THR A 1 227 ? -18.190 -18.054 -3.932 1.00 83.94 227 THR A CA 1
ATOM 1838 C C . THR A 1 227 ? -18.549 -16.957 -4.934 1.00 83.94 227 THR A C 1
ATOM 1840 O O . THR A 1 227 ? -17.971 -15.875 -4.901 1.00 83.94 227 THR A O 1
ATOM 1843 N N . LEU A 1 228 ? -19.500 -17.217 -5.833 1.00 88.12 228 LEU A N 1
ATOM 1844 C CA . LEU A 1 228 ? -19.856 -16.284 -6.900 1.00 88.12 228 LEU A CA 1
ATOM 1845 C C . LEU A 1 228 ? -20.519 -14.996 -6.369 1.00 88.12 228 LEU A C 1
ATOM 1847 O O . LEU A 1 228 ? -20.107 -13.921 -6.810 1.00 88.12 228 LEU A O 1
ATOM 1851 N N . PRO A 1 229 ? -21.464 -15.043 -5.404 1.00 85.19 229 PRO A N 1
ATOM 1852 C CA . PRO A 1 229 ? -22.015 -13.834 -4.793 1.00 85.19 229 PRO A CA 1
ATOM 1853 C C . PRO A 1 229 ? -20.954 -12.977 -4.103 1.00 85.19 229 PRO A C 1
ATOM 1855 O O . PRO A 1 229 ? -20.949 -11.759 -4.281 1.00 85.19 229 PRO A O 1
ATOM 1858 N N . MET A 1 230 ? -20.008 -13.592 -3.388 1.00 81.38 230 MET A N 1
ATOM 1859 C CA . MET A 1 230 ? -18.939 -12.848 -2.713 1.00 81.38 230 MET A CA 1
ATOM 1860 C C . MET A 1 230 ? -17.895 -12.278 -3.677 1.00 81.38 230 MET A C 1
ATOM 1862 O O . MET A 1 230 ? -17.321 -11.228 -3.406 1.00 81.38 230 MET A O 1
ATOM 1866 N N . LEU A 1 231 ? -17.699 -12.903 -4.841 1.00 84.81 231 LEU A N 1
ATOM 1867 C CA . LEU A 1 231 ? -16.881 -12.341 -5.917 1.00 84.81 231 LEU A CA 1
ATOM 1868 C C . LEU A 1 231 ? -17.598 -11.259 -6.737 1.00 84.81 231 LEU A C 1
ATOM 1870 O O . LEU A 1 231 ? -16.940 -10.566 -7.514 1.00 84.81 231 LEU A O 1
ATOM 1874 N N . SER A 1 232 ? -18.915 -11.082 -6.587 1.00 85.00 232 SER A N 1
ATOM 1875 C CA . SER A 1 232 ? -19.704 -10.183 -7.440 1.00 85.00 232 SER A CA 1
ATOM 1876 C C . SER A 1 232 ? -19.201 -8.730 -7.505 1.00 85.00 232 SER A C 1
ATOM 1878 O O . SER A 1 232 ? -19.164 -8.203 -8.622 1.00 85.00 232 SER A O 1
ATOM 1880 N N . PRO A 1 233 ? -18.714 -8.083 -6.418 1.00 79.44 233 PRO A N 1
ATOM 1881 C CA . PRO A 1 233 ? -18.201 -6.713 -6.512 1.00 79.44 233 PRO A CA 1
ATOM 1882 C C . PRO A 1 233 ? -16.943 -6.633 -7.385 1.00 79.44 233 PRO A C 1
ATOM 1884 O O . PRO A 1 233 ? -16.757 -5.691 -8.155 1.00 79.44 233 PRO A O 1
ATOM 1887 N N . VAL A 1 234 ? -16.102 -7.667 -7.314 1.00 79.75 234 VAL A N 1
ATOM 1888 C CA . VAL A 1 234 ? -14.850 -7.773 -8.073 1.00 79.75 234 VAL A CA 1
ATOM 1889 C C . VAL A 1 234 ? -15.122 -8.154 -9.529 1.00 79.75 234 VAL A C 1
ATOM 1891 O O . VAL A 1 234 ? -14.464 -7.648 -10.438 1.00 79.75 234 VAL A O 1
ATOM 1894 N N . ILE A 1 235 ? -16.131 -8.995 -9.775 1.00 86.38 235 ILE A N 1
ATOM 1895 C CA . ILE A 1 235 ? -16.607 -9.320 -11.127 1.00 86.38 235 ILE A CA 1
ATOM 1896 C C . ILE A 1 235 ? -17.153 -8.068 -11.809 1.00 86.38 235 ILE A C 1
ATOM 1898 O O . ILE A 1 235 ? -16.806 -7.799 -12.957 1.00 86.38 235 ILE A O 1
ATOM 1902 N N . PHE A 1 236 ? -17.962 -7.277 -11.101 1.00 80.75 236 PHE A N 1
ATOM 1903 C CA . PHE A 1 236 ? -18.492 -6.022 -11.624 1.00 80.75 236 PHE A CA 1
ATOM 1904 C C . PHE A 1 236 ? -17.374 -5.022 -11.938 1.00 80.75 236 PHE A C 1
ATOM 1906 O O . PHE A 1 236 ? -17.368 -4.426 -13.014 1.00 80.75 236 PHE A O 1
ATOM 1913 N N . PHE A 1 237 ? -16.385 -4.890 -11.050 1.00 77.69 237 PHE A N 1
ATOM 1914 C CA . PHE A 1 237 ? -15.207 -4.062 -11.301 1.00 77.69 237 PHE A CA 1
ATOM 1915 C C . PHE A 1 237 ? -14.468 -4.481 -12.585 1.00 77.69 237 PHE A C 1
ATOM 1917 O O . PHE A 1 237 ? -14.251 -3.653 -13.471 1.00 77.69 237 PHE A O 1
ATOM 1924 N N . ASN A 1 238 ? -14.144 -5.770 -12.735 1.00 81.69 238 ASN A N 1
ATOM 1925 C CA . ASN A 1 238 ? -13.447 -6.279 -13.920 1.00 81.69 238 ASN A CA 1
ATOM 1926 C C . ASN A 1 238 ? -14.294 -6.195 -15.196 1.00 81.69 238 ASN A C 1
ATOM 1928 O O . ASN A 1 238 ? -13.742 -5.994 -16.276 1.00 81.69 238 ASN A O 1
ATOM 1932 N N . LEU A 1 239 ? -15.620 -6.300 -15.088 1.00 86.31 239 LEU A N 1
ATOM 1933 C CA . LEU A 1 239 ? -16.537 -6.055 -16.198 1.00 86.31 239 LEU A CA 1
ATOM 1934 C C . LEU A 1 239 ? -16.427 -4.609 -16.682 1.00 86.31 239 LEU A C 1
ATOM 1936 O O . LEU A 1 239 ? -16.195 -4.385 -17.866 1.00 86.31 239 LEU A O 1
ATOM 1940 N N . VAL A 1 240 ? -16.536 -3.631 -15.779 1.00 78.56 240 VAL A N 1
ATOM 1941 C CA . VAL A 1 240 ? -16.429 -2.206 -16.130 1.00 78.56 240 VAL A CA 1
ATOM 1942 C C . VAL A 1 240 ? -15.060 -1.902 -16.738 1.00 78.56 240 VAL A C 1
ATOM 1944 O O . VAL A 1 240 ? -14.985 -1.305 -17.813 1.00 78.56 240 VAL A O 1
ATOM 1947 N N . MET A 1 241 ? -13.983 -2.370 -16.105 1.00 74.81 241 MET A N 1
ATOM 1948 C CA . MET A 1 241 ? -12.625 -2.183 -16.620 1.00 74.81 241 MET A CA 1
ATOM 1949 C C . MET A 1 241 ? -12.432 -2.852 -17.985 1.00 74.81 241 MET A C 1
ATOM 1951 O O . MET A 1 241 ? -11.881 -2.240 -18.897 1.00 74.81 241 MET A O 1
ATOM 1955 N N . GLY A 1 242 ? -12.926 -4.078 -18.164 1.00 77.88 242 GLY A N 1
ATOM 1956 C CA . GLY A 1 242 ? -12.856 -4.797 -19.433 1.00 77.88 242 GLY A CA 1
ATOM 1957 C C . GLY A 1 242 ? -13.620 -4.097 -20.557 1.00 77.88 242 GLY A C 1
ATOM 1958 O O . GLY A 1 242 ? -13.121 -4.021 -21.681 1.00 77.88 242 GLY A O 1
ATOM 1959 N N . LEU A 1 243 ? -14.796 -3.534 -20.267 1.00 81.62 243 LEU A N 1
ATOM 1960 C CA . LEU A 1 243 ? -15.575 -2.756 -21.235 1.00 81.62 243 LEU A CA 1
ATOM 1961 C C . LEU A 1 243 ? -14.828 -1.484 -21.664 1.00 81.62 243 LEU A C 1
ATOM 1963 O O . LEU A 1 243 ? -14.735 -1.217 -22.862 1.00 81.62 243 LEU A O 1
ATOM 1967 N N . ILE A 1 244 ? -14.234 -0.746 -20.717 1.00 77.31 244 ILE A N 1
ATOM 1968 C CA . ILE A 1 244 ? -13.411 0.442 -21.010 1.00 77.31 244 ILE A CA 1
ATOM 1969 C C . ILE A 1 244 ? -12.237 0.064 -21.922 1.00 77.31 244 ILE A C 1
ATOM 1971 O O . ILE A 1 244 ? -12.043 0.678 -22.973 1.00 77.31 244 ILE A O 1
ATOM 1975 N N . GLN A 1 245 ? -11.500 -0.991 -21.566 1.00 74.00 245 GLN A N 1
ATOM 1976 C CA . GLN A 1 245 ? -10.361 -1.466 -22.358 1.00 74.00 245 GLN A CA 1
ATOM 1977 C C . GLN A 1 245 ? -10.776 -1.957 -23.748 1.00 74.00 245 GLN A C 1
ATOM 1979 O O . GLN A 1 245 ? -10.010 -1.833 -24.702 1.00 74.00 245 GLN A O 1
ATOM 1984 N N . SER A 1 246 ? -11.997 -2.477 -23.893 1.00 81.44 246 SER A N 1
ATOM 1985 C CA . SER A 1 246 ? -12.494 -2.954 -25.183 1.00 81.44 246 SER A CA 1
ATOM 1986 C C . SER A 1 246 ? -12.754 -1.825 -26.175 1.00 81.44 246 SER A C 1
ATOM 1988 O O . SER A 1 246 ? -12.500 -1.985 -27.367 1.00 81.44 246 SER A O 1
ATOM 1990 N N . VAL A 1 247 ? -13.193 -0.662 -25.688 1.00 79.44 247 VAL A N 1
ATOM 1991 C CA . VAL A 1 247 ? -13.347 0.551 -26.508 1.00 79.44 247 VAL A CA 1
ATOM 1992 C C . VAL A 1 247 ? -11.982 1.128 -26.904 1.00 79.44 247 VAL A C 1
ATOM 1994 O O . VAL A 1 247 ? -11.826 1.637 -28.012 1.00 79.44 247 VAL A O 1
ATOM 1997 N N . GLN A 1 248 ? -10.974 0.995 -26.035 1.00 76.50 248 GLN A N 1
ATOM 1998 C CA . GLN A 1 248 ? -9.603 1.477 -26.264 1.00 76.50 248 GLN A CA 1
ATOM 1999 C C . GLN A 1 248 ? -8.718 0.510 -27.072 1.00 76.50 248 GLN A C 1
ATOM 2001 O O . GLN A 1 248 ? -7.552 0.808 -27.331 1.00 76.50 248 GLN A O 1
ATOM 2006 N N . ALA A 1 249 ? -9.241 -0.648 -27.483 1.00 78.81 249 ALA A N 1
ATOM 2007 C CA . ALA A 1 249 ? -8.482 -1.690 -28.168 1.00 78.81 249 ALA A CA 1
ATOM 2008 C C . ALA A 1 249 ? -8.000 -1.231 -29.553 1.00 78.81 249 ALA A C 1
ATOM 2010 O O . ALA A 1 249 ? -8.727 -1.357 -30.530 1.00 78.81 249 ALA A O 1
ATOM 2011 N N . PHE A 1 250 ? -6.790 -0.678 -29.647 1.00 81.38 250 PHE A N 1
ATOM 2012 C CA . PHE A 1 250 ? -6.215 -0.168 -30.897 1.00 81.38 250 PHE A CA 1
ATOM 2013 C C . PHE A 1 250 ? -5.029 -1.010 -31.371 1.00 81.38 250 PHE A C 1
ATOM 2015 O O . PHE A 1 250 ? -5.071 -1.586 -32.455 1.00 81.38 250 PHE A O 1
ATOM 2022 N N . THR A 1 251 ? -3.981 -1.108 -30.550 1.00 79.81 251 THR A N 1
ATOM 2023 C CA . THR A 1 251 ? -2.666 -1.632 -30.948 1.00 79.81 251 THR A CA 1
ATOM 2024 C C . THR A 1 251 ? -2.732 -3.041 -31.527 1.00 79.81 251 THR A C 1
ATOM 2026 O O . THR A 1 251 ? -2.196 -3.300 -32.601 1.00 79.81 251 THR A O 1
ATOM 2029 N N . GLN A 1 252 ? -3.420 -3.951 -30.842 1.00 83.06 252 GLN A N 1
ATOM 2030 C CA . GLN A 1 252 ? -3.548 -5.338 -31.274 1.00 83.06 252 GLN A CA 1
ATOM 2031 C C . GLN A 1 252 ? -4.352 -5.472 -32.570 1.00 83.06 252 GLN A C 1
ATOM 2033 O O . GLN A 1 252 ? -4.027 -6.286 -33.427 1.00 83.06 252 GLN A O 1
ATOM 2038 N N . VAL A 1 253 ? -5.369 -4.627 -32.747 1.00 85.50 253 VAL A N 1
ATOM 2039 C CA . VAL A 1 253 ? -6.225 -4.645 -33.936 1.00 85.50 253 VAL A CA 1
ATOM 2040 C C . VAL A 1 253 ? -5.491 -4.053 -35.133 1.00 85.50 253 VAL A C 1
ATOM 2042 O O . VAL A 1 253 ? -5.565 -4.593 -36.234 1.00 85.50 253 VAL A O 1
ATOM 2045 N N . TYR A 1 254 ? -4.730 -2.982 -34.909 1.00 82.25 254 TYR A N 1
ATOM 2046 C CA . TYR A 1 254 ? -3.873 -2.371 -35.916 1.00 82.25 254 TYR A CA 1
ATOM 2047 C C . TYR A 1 254 ? -2.838 -3.369 -36.445 1.00 82.25 254 TYR A C 1
ATOM 2049 O O . TYR A 1 254 ? -2.717 -3.529 -37.651 1.00 82.25 254 TYR A O 1
ATOM 2057 N N . ILE A 1 255 ? -2.141 -4.092 -35.564 1.00 82.50 255 ILE A N 1
ATOM 2058 C CA . ILE A 1 255 ? -1.113 -5.063 -35.971 1.00 82.50 255 ILE A CA 1
ATOM 2059 C C . ILE A 1 255 ? -1.725 -6.232 -36.741 1.00 82.50 255 ILE A C 1
ATOM 2061 O O . ILE A 1 255 ? -1.232 -6.599 -37.803 1.00 82.50 255 ILE A O 1
ATOM 2065 N N . VAL A 1 256 ? -2.801 -6.816 -36.214 1.00 83.19 256 VAL A N 1
ATOM 2066 C CA . VAL A 1 256 ? -3.419 -8.008 -36.806 1.00 83.19 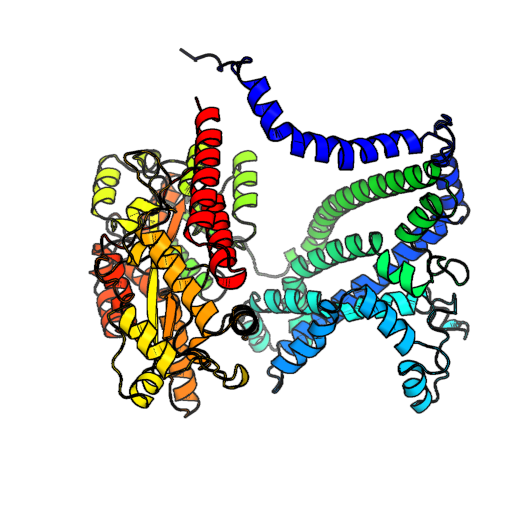256 VAL A CA 1
ATOM 2067 C C . VAL A 1 256 ? -4.050 -7.716 -38.166 1.00 83.19 256 VAL A C 1
ATOM 2069 O O . VAL A 1 256 ? -4.010 -8.559 -39.058 1.00 83.19 256 VAL A O 1
ATOM 2072 N N . SER A 1 257 ? -4.634 -6.529 -38.327 1.00 80.62 257 SER A N 1
ATOM 2073 C CA . SER A 1 257 ? -5.310 -6.130 -39.564 1.00 80.62 257 SER A CA 1
ATOM 2074 C C . SER A 1 257 ? -4.426 -5.337 -40.527 1.00 80.62 257 SER A C 1
ATOM 2076 O O . SER A 1 257 ? -4.964 -4.747 -41.460 1.00 80.62 257 SER A O 1
ATOM 2078 N N . ASP A 1 258 ? -3.114 -5.257 -40.283 1.00 75.88 258 ASP A N 1
ATOM 2079 C CA . ASP A 1 258 ? -2.166 -4.417 -41.037 1.00 75.88 258 ASP A CA 1
ATOM 2080 C C . ASP A 1 258 ? -2.637 -2.952 -41.192 1.00 75.88 258 ASP A C 1
ATOM 2082 O O . ASP A 1 258 ? -2.480 -2.287 -42.215 1.00 75.88 258 ASP A O 1
ATOM 2086 N N . GLY A 1 259 ? -3.310 -2.452 -40.157 1.00 75.19 259 GLY A N 1
ATOM 2087 C CA . GLY A 1 259 ? -3.828 -1.096 -40.079 1.00 75.19 259 GLY A CA 1
ATOM 2088 C C . GLY A 1 259 ? -5.021 -0.787 -40.983 1.00 75.19 259 GLY A C 1
ATOM 2089 O O . GLY A 1 259 ? -5.379 0.384 -41.054 1.00 75.19 259 GLY A O 1
ATOM 2090 N N . VAL A 1 260 ? -5.650 -1.769 -41.649 1.00 73.50 260 VAL A N 1
ATOM 2091 C CA . VAL A 1 260 ? -6.780 -1.535 -42.582 1.00 73.50 260 VAL A CA 1
ATOM 2092 C C . VAL A 1 260 ? -8.146 -2.022 -42.073 1.00 73.50 260 VAL A C 1
ATOM 2094 O O . VAL A 1 260 ? -9.188 -1.520 -42.511 1.00 73.50 260 VAL A O 1
ATOM 2097 N N . GLY A 1 261 ? -8.169 -2.945 -41.105 1.00 75.31 261 GLY A N 1
ATOM 2098 C CA . GLY A 1 261 ? -9.405 -3.489 -40.518 1.00 75.31 261 GLY A CA 1
ATOM 2099 C C . GLY A 1 261 ? -10.117 -4.555 -41.367 1.00 75.31 261 GLY A C 1
ATOM 2100 O O . GLY A 1 261 ? -11.288 -4.848 -41.125 1.00 75.31 261 GLY A O 1
ATOM 2101 N N . GLU A 1 262 ? -9.430 -5.118 -42.359 1.00 77.06 262 GLU A N 1
ATOM 2102 C CA . GLU A 1 262 ? -9.910 -6.194 -43.238 1.00 77.06 262 GLU A CA 1
ATOM 2103 C C . GLU A 1 262 ? -9.955 -7.561 -42.522 1.00 77.06 262 GLU A C 1
ATOM 2105 O O . GLU A 1 262 ? -9.289 -7.716 -41.496 1.00 77.06 262 GLU A O 1
ATOM 2110 N N . PRO A 1 263 ? -10.713 -8.563 -43.022 1.00 77.69 263 PRO A N 1
ATOM 2111 C CA . PRO A 1 263 ? -11.544 -8.592 -44.241 1.00 77.69 263 PRO A CA 1
ATOM 2112 C C . PRO A 1 263 ? -12.931 -7.950 -44.068 1.00 77.69 263 PRO A C 1
ATOM 2114 O O . PRO A 1 263 ? -13.550 -8.088 -43.013 1.00 77.69 263 PRO A O 1
ATOM 2117 N N . LEU A 1 264 ? -13.450 -7.284 -45.106 1.00 72.94 264 LEU A N 1
ATOM 2118 C CA . LEU A 1 264 ? -14.772 -6.631 -45.158 1.00 72.94 264 LEU A CA 1
ATOM 2119 C C . LEU A 1 264 ? -15.045 -5.672 -43.985 1.00 72.94 264 LEU A C 1
ATOM 2121 O O . LEU A 1 264 ? -16.182 -5.533 -43.536 1.00 72.94 264 LEU A O 1
ATOM 2125 N N . GLY A 1 265 ? -14.007 -5.039 -43.433 1.00 74.38 265 GLY A N 1
ATOM 2126 C CA . GLY A 1 265 ? -14.145 -4.187 -42.248 1.00 74.38 265 GLY A CA 1
ATOM 2127 C C . GLY A 1 265 ? -14.474 -4.940 -40.949 1.00 74.38 265 GLY A C 1
ATOM 2128 O O . GLY A 1 265 ? -14.889 -4.315 -39.979 1.00 74.38 265 GLY A O 1
ATOM 2129 N N . SER A 1 266 ? -14.325 -6.267 -40.891 1.00 80.62 266 SER A N 1
ATOM 2130 C CA . SER A 1 266 ? -14.642 -7.076 -39.701 1.00 80.62 266 SER A CA 1
ATOM 2131 C C . SER A 1 266 ? -13.756 -6.765 -38.488 1.00 80.62 266 SER A C 1
ATOM 2133 O O . SER A 1 266 ? -14.236 -6.839 -37.358 1.00 80.62 266 SER A O 1
ATOM 2135 N N . LEU A 1 267 ? -12.500 -6.365 -38.711 1.00 82.31 267 LEU A N 1
ATOM 2136 C CA . LEU A 1 267 ? -11.561 -5.944 -37.666 1.00 82.31 267 LEU A CA 1
ATOM 2137 C C . LEU A 1 267 ? -11.552 -4.428 -37.462 1.00 82.31 267 LEU A C 1
ATOM 2139 O O . LEU A 1 267 ? -10.799 -3.917 -36.641 1.00 82.31 267 LEU A O 1
ATOM 2143 N N . ARG A 1 268 ? -12.382 -3.672 -38.183 1.00 83.94 268 ARG A N 1
ATOM 2144 C CA . ARG A 1 268 ? -12.477 -2.223 -38.015 1.00 83.94 268 ARG A CA 1
ATOM 2145 C C . ARG A 1 268 ? -13.232 -1.912 -36.726 1.00 83.94 268 ARG A C 1
ATOM 2147 O O . ARG A 1 268 ? -14.439 -1.729 -36.753 1.00 83.94 268 ARG A O 1
ATOM 2154 N N . VAL A 1 269 ? -12.543 -1.919 -35.590 1.00 86.44 269 VAL A N 1
ATOM 2155 C CA . VAL A 1 269 ? -13.079 -1.441 -34.305 1.00 86.44 269 VAL A CA 1
ATOM 2156 C C . VAL A 1 269 ? -13.069 0.087 -34.262 1.00 86.44 269 VAL A C 1
ATOM 2158 O O . VAL A 1 269 ? -12.352 0.729 -35.027 1.00 86.44 269 VAL A O 1
ATOM 2161 N N . LEU A 1 270 ? -13.835 0.677 -33.349 1.00 86.75 270 LEU A N 1
ATOM 2162 C CA . LEU A 1 270 ? -14.019 2.122 -33.219 1.00 86.75 270 LEU A CA 1
ATOM 2163 C C . LEU A 1 270 ? -12.707 2.923 -33.148 1.00 86.75 270 LEU A C 1
ATOM 2165 O O . LEU A 1 270 ? -12.550 3.905 -33.868 1.00 86.75 270 LEU A O 1
ATOM 2169 N N . SER A 1 271 ? -11.745 2.482 -32.335 1.00 83.44 271 SER A N 1
ATOM 2170 C CA . SER A 1 271 ? -10.429 3.127 -32.199 1.00 83.44 271 SER A CA 1
ATOM 2171 C C . SER A 1 271 ? -9.619 3.088 -33.504 1.00 83.44 271 SER A C 1
ATOM 2173 O O . SER A 1 271 ? -9.024 4.091 -33.897 1.00 83.44 271 SER A O 1
ATOM 2175 N N . LEU A 1 272 ? -9.634 1.953 -34.216 1.00 84.31 272 LEU A N 1
ATOM 2176 C CA . LEU A 1 272 ? -8.988 1.805 -35.518 1.00 84.31 272 LEU A CA 1
ATOM 2177 C C . LEU A 1 272 ? -9.701 2.643 -36.582 1.00 84.31 272 LEU A C 1
ATOM 2179 O O . LEU A 1 272 ? -9.040 3.265 -37.406 1.00 84.31 272 LEU A O 1
ATOM 2183 N N . HIS A 1 273 ? -11.032 2.698 -36.561 1.00 88.38 273 HIS A N 1
ATOM 2184 C CA . HIS A 1 273 ? -11.796 3.512 -37.502 1.00 88.38 273 HIS A CA 1
ATOM 2185 C C . HIS A 1 273 ? -11.513 5.006 -37.329 1.00 88.38 273 HIS A C 1
ATOM 2187 O O . HIS A 1 273 ? -11.288 5.695 -38.320 1.00 88.38 273 HIS A O 1
ATOM 2193 N N . LEU A 1 274 ? -11.448 5.482 -36.083 1.00 85.31 274 LEU A N 1
ATOM 2194 C CA . LEU A 1 274 ? -11.056 6.851 -35.760 1.00 85.31 274 LEU A CA 1
ATOM 2195 C C . LEU A 1 274 ? -9.658 7.164 -36.299 1.00 85.31 274 LEU A C 1
ATOM 2197 O O . LEU A 1 274 ? -9.468 8.186 -36.953 1.00 85.31 274 LEU A O 1
ATOM 2201 N N . PHE A 1 275 ? -8.696 6.262 -36.088 1.00 84.31 275 PHE A N 1
ATOM 2202 C CA . PHE A 1 275 ? -7.341 6.410 -36.619 1.00 84.31 275 PHE A CA 1
ATOM 2203 C C . PHE A 1 275 ? -7.308 6.446 -38.154 1.00 84.31 275 PHE A C 1
ATOM 2205 O O . PHE A 1 275 ? -6.632 7.294 -38.736 1.00 84.31 275 PHE A O 1
ATOM 2212 N N . LEU A 1 276 ? -8.042 5.543 -38.813 1.00 81.69 276 LEU A N 1
ATOM 2213 C CA . LEU A 1 276 ? -8.152 5.494 -40.271 1.00 81.69 276 LEU A CA 1
ATOM 2214 C C . LEU A 1 276 ? -8.718 6.806 -40.821 1.00 81.69 276 LEU A C 1
ATOM 2216 O O . LEU A 1 276 ? -8.101 7.402 -41.700 1.00 81.69 276 LEU A O 1
ATOM 2220 N N . ALA A 1 277 ? -9.825 7.294 -40.260 1.00 82.94 277 ALA A N 1
ATOM 2221 C CA . ALA A 1 277 ? -10.420 8.563 -40.662 1.00 82.94 277 ALA A CA 1
ATOM 2222 C C . ALA A 1 277 ? -9.436 9.730 -40.473 1.00 82.94 277 ALA A C 1
ATOM 2224 O O . ALA A 1 277 ? -9.175 10.474 -41.411 1.00 82.94 277 ALA A O 1
ATOM 2225 N N . ALA A 1 278 ? -8.814 9.840 -39.297 1.00 78.44 278 ALA A N 1
ATOM 2226 C CA . ALA A 1 278 ? -7.932 10.955 -38.960 1.00 78.44 278 ALA A CA 1
ATOM 2227 C C . ALA A 1 278 ? -6.634 10.996 -39.784 1.00 78.44 278 ALA A C 1
ATOM 2229 O O . ALA A 1 278 ? -6.204 12.069 -40.201 1.00 78.44 278 ALA A O 1
ATOM 2230 N N . PHE A 1 279 ? -5.983 9.844 -39.983 1.00 79.06 279 PHE A N 1
ATOM 2231 C CA . PHE A 1 279 ? -4.594 9.791 -40.460 1.00 79.06 279 PHE A CA 1
ATOM 2232 C C . PHE A 1 279 ? -4.405 9.088 -41.805 1.00 79.06 279 PHE A C 1
ATOM 2234 O O . PHE A 1 279 ? -3.365 9.277 -42.435 1.00 79.06 279 PHE A O 1
ATOM 2241 N N . LYS A 1 280 ? -5.359 8.263 -42.254 1.00 77.38 280 LYS A N 1
ATOM 2242 C CA . LYS A 1 280 ? -5.301 7.611 -43.577 1.00 77.38 280 LYS A CA 1
ATOM 2243 C C . LYS A 1 280 ? -6.200 8.306 -44.588 1.00 77.38 280 LYS A C 1
ATOM 2245 O O . LYS A 1 280 ? -5.763 8.552 -45.705 1.00 77.38 280 LYS A O 1
ATOM 2250 N N . GLU A 1 281 ? -7.428 8.616 -44.189 1.00 79.12 281 GLU A N 1
ATOM 2251 C CA . GLU A 1 281 ? -8.411 9.319 -45.020 1.00 79.12 281 GLU A CA 1
ATOM 2252 C C . GLU A 1 281 ? -8.247 10.842 -44.930 1.00 79.12 281 GLU A C 1
ATOM 2254 O O . GLU A 1 281 ? -8.803 11.553 -45.758 1.00 79.12 281 GLU A O 1
ATOM 2259 N N . LEU A 1 282 ? -7.438 11.320 -43.971 1.00 79.50 282 LEU A N 1
ATOM 2260 C CA . LEU A 1 282 ? -7.209 12.740 -43.697 1.00 79.50 282 LEU A CA 1
ATOM 2261 C C . LEU A 1 282 ? -8.530 13.494 -43.504 1.00 79.50 282 LEU A C 1
ATOM 2263 O O . LEU A 1 282 ? -8.700 14.590 -44.010 1.00 79.50 282 LEU A O 1
ATOM 2267 N N . ASP A 1 283 ? -9.472 12.912 -42.769 1.00 82.00 283 ASP A N 1
ATOM 2268 C CA . ASP A 1 283 ? -10.718 13.561 -42.371 1.00 82.00 283 ASP A CA 1
ATOM 2269 C C . ASP A 1 283 ? -10.736 13.739 -40.848 1.00 82.00 283 ASP A C 1
ATOM 2271 O O . ASP A 1 283 ? -11.378 13.007 -40.087 1.00 82.00 283 ASP A O 1
ATOM 2275 N N . MET A 1 284 ? -9.950 14.712 -40.383 1.00 83.44 284 MET A N 1
ATOM 2276 C CA . MET A 1 284 ? -9.801 15.022 -38.961 1.00 83.44 284 MET A CA 1
ATOM 2277 C C . MET A 1 284 ? -11.089 15.606 -38.373 1.00 83.44 284 MET A C 1
ATOM 2279 O O . MET A 1 284 ? -11.372 15.404 -37.189 1.00 83.44 284 MET A O 1
ATOM 2283 N N . GLY A 1 285 ? -11.881 16.305 -39.189 1.00 85.50 285 GLY A N 1
ATOM 2284 C CA . GLY A 1 285 ? -13.180 16.836 -38.782 1.00 85.50 285 GLY A CA 1
ATOM 2285 C C . GLY A 1 285 ? -14.173 15.727 -38.441 1.00 85.50 285 GLY A C 1
ATOM 2286 O O . GLY A 1 285 ? -14.699 15.676 -37.323 1.00 85.50 285 GLY A O 1
ATOM 2287 N N . TYR A 1 286 ? -14.343 14.773 -39.357 1.00 87.94 286 TYR A N 1
ATOM 2288 C CA . TYR A 1 286 ? -15.168 13.588 -39.138 1.00 87.94 286 TYR A CA 1
ATOM 2289 C C . TYR A 1 286 ? -14.627 12.707 -37.999 1.00 87.94 286 TYR A C 1
ATOM 2291 O O . TYR A 1 286 ? -15.384 12.288 -37.119 1.00 87.94 286 TYR A O 1
ATOM 2299 N N . ALA A 1 287 ? -13.308 12.490 -37.931 1.00 82.56 287 ALA A N 1
ATOM 2300 C CA . ALA A 1 287 ? -12.686 11.712 -36.857 1.00 82.56 287 ALA A CA 1
ATOM 2301 C C . ALA A 1 287 ? -12.883 12.340 -35.468 1.00 82.56 287 ALA A C 1
ATOM 2303 O O . ALA A 1 287 ? -13.146 11.635 -34.489 1.00 82.56 287 ALA A O 1
ATOM 2304 N N . SER A 1 288 ? -12.818 13.669 -35.381 1.00 88.62 288 SER A N 1
ATOM 2305 C CA . SER A 1 288 ? -13.089 14.396 -34.143 1.00 88.62 288 SER A CA 1
ATOM 2306 C C . SER A 1 288 ? -14.562 14.282 -33.740 1.00 88.62 288 SER A C 1
ATOM 2308 O O . SER A 1 288 ? -14.858 14.033 -32.572 1.00 88.62 288 SER A O 1
ATOM 2310 N N . ALA A 1 289 ? -15.498 14.378 -34.691 1.00 91.25 289 ALA A N 1
ATOM 2311 C CA . ALA A 1 289 ? -16.921 14.156 -34.423 1.00 91.25 289 ALA A CA 1
ATOM 2312 C C . ALA A 1 289 ? -17.207 12.730 -33.918 1.00 91.25 289 ALA A C 1
ATOM 2314 O O . ALA A 1 289 ? -17.994 12.558 -32.981 1.00 91.25 289 ALA A O 1
ATOM 2315 N N . MET A 1 290 ? -16.519 11.714 -34.455 1.00 88.69 290 MET A N 1
ATOM 2316 C CA . MET A 1 290 ? -16.582 10.340 -33.937 1.00 88.69 290 MET A CA 1
ATOM 2317 C C . MET A 1 290 ? -16.089 10.249 -32.492 1.00 88.69 290 MET A C 1
ATOM 2319 O O . MET A 1 290 ? -16.751 9.629 -31.654 1.00 88.69 290 MET A O 1
ATOM 2323 N N . ALA A 1 291 ? -14.947 10.875 -32.189 1.00 85.56 291 ALA A N 1
ATOM 2324 C CA . ALA A 1 291 ? -14.356 10.886 -30.854 1.00 85.56 291 ALA A CA 1
ATOM 2325 C C . ALA A 1 291 ? -15.316 11.495 -29.820 1.00 85.56 291 ALA A C 1
ATOM 2327 O O . ALA A 1 291 ? -15.577 10.884 -28.785 1.00 85.56 291 ALA A O 1
ATOM 2328 N N . TRP A 1 292 ? -15.907 12.654 -30.129 1.00 87.38 292 TRP A N 1
ATOM 2329 C CA . TRP A 1 292 ? -16.852 13.354 -29.252 1.00 87.38 292 TRP A CA 1
ATOM 2330 C C . TRP A 1 292 ? -18.195 12.630 -29.100 1.00 87.38 292 TRP A C 1
ATOM 2332 O O . TRP A 1 292 ? -18.741 12.563 -27.994 1.00 87.38 292 TRP A O 1
ATOM 2342 N N . SER A 1 293 ? -18.705 12.018 -30.171 1.00 86.81 293 SER A N 1
ATOM 2343 C CA . SER A 1 293 ? -19.914 11.179 -30.118 1.00 86.81 293 SER A CA 1
ATOM 2344 C C . SER A 1 293 ? -19.698 9.939 -29.244 1.00 86.81 293 SER A C 1
ATOM 2346 O O . SER A 1 293 ? -20.554 9.567 -28.446 1.00 86.81 293 SER A O 1
ATOM 2348 N N . THR A 1 294 ? -18.512 9.337 -29.325 1.00 77.88 294 THR A N 1
ATOM 2349 C CA . THR A 1 294 ? -18.128 8.190 -28.490 1.00 77.88 294 THR A CA 1
ATOM 2350 C C . THR A 1 294 ? -17.917 8.596 -27.034 1.00 77.88 294 THR A C 1
ATOM 2352 O O . THR A 1 294 ? -18.374 7.905 -26.126 1.00 77.88 294 THR A O 1
ATOM 2355 N N . LEU A 1 295 ? -17.246 9.727 -26.798 1.00 77.75 295 LEU A N 1
ATOM 2356 C CA . LEU A 1 295 ? -16.980 10.255 -25.463 1.00 77.75 295 LEU A CA 1
ATOM 2357 C C . LEU A 1 295 ? -18.289 10.577 -24.734 1.00 77.75 295 LEU A C 1
ATOM 2359 O O . LEU A 1 295 ? -18.488 10.138 -23.603 1.00 77.75 295 LEU A O 1
ATOM 2363 N N . SER A 1 296 ? -19.206 11.288 -25.395 1.00 76.75 296 SER A N 1
ATOM 2364 C CA . SER A 1 296 ? -20.531 11.601 -24.847 1.00 76.75 296 SER A CA 1
ATOM 2365 C C . SER A 1 296 ? -21.350 10.338 -24.567 1.00 76.75 296 SER A C 1
ATOM 2367 O O . SER A 1 296 ? -21.876 10.196 -23.463 1.00 76.75 296 SER A O 1
ATOM 2369 N N . ALA A 1 297 ? -21.366 9.369 -25.489 1.00 69.88 297 ALA A N 1
ATOM 2370 C CA . ALA A 1 297 ? -22.006 8.074 -25.265 1.00 69.88 297 ALA A CA 1
ATOM 2371 C C . ALA A 1 297 ? -21.383 7.300 -24.086 1.00 69.88 297 ALA A C 1
ATOM 2373 O O . ALA A 1 297 ? -22.112 6.714 -23.289 1.00 69.88 297 ALA A O 1
ATOM 2374 N N . GLY A 1 298 ? -20.057 7.334 -23.918 1.00 62.19 298 GLY A N 1
ATOM 2375 C CA . GLY A 1 298 ? -19.343 6.715 -22.797 1.00 62.19 298 GLY A CA 1
ATOM 2376 C C . GLY A 1 298 ? -19.624 7.385 -21.445 1.00 62.19 298 GLY A C 1
ATOM 2377 O O . GLY A 1 298 ? -19.821 6.698 -20.438 1.00 62.19 298 GLY A O 1
ATOM 2378 N N . TYR A 1 299 ? -19.718 8.717 -21.402 1.00 62.06 299 TYR A N 1
ATOM 2379 C CA . TYR A 1 299 ? -20.146 9.447 -20.202 1.00 62.06 299 TYR A CA 1
ATOM 2380 C C . TYR A 1 299 ? -21.599 9.132 -19.845 1.00 62.06 299 TYR A C 1
ATOM 2382 O O . TYR A 1 299 ? -21.901 8.849 -18.686 1.00 62.06 299 TYR A O 1
ATOM 2390 N N . SER A 1 300 ? -22.504 9.091 -20.823 1.00 56.09 300 SER A N 1
ATOM 2391 C CA . SER A 1 300 ? -23.887 8.668 -20.596 1.00 56.09 300 SER A CA 1
ATOM 2392 C C . SER A 1 300 ? -23.969 7.206 -20.150 1.00 56.09 300 SER A C 1
ATOM 2394 O O . SER A 1 300 ? -24.675 6.916 -19.192 1.00 56.09 300 SER A O 1
ATOM 2396 N N . ALA A 1 301 ? -23.202 6.293 -20.750 1.00 48.03 301 ALA A N 1
ATOM 2397 C CA . ALA A 1 301 ? -23.173 4.877 -20.388 1.00 48.03 301 ALA A CA 1
ATOM 2398 C C . ALA A 1 301 ? -22.571 4.625 -19.000 1.00 48.03 301 ALA A C 1
ATOM 2400 O O . ALA A 1 301 ? -23.057 3.756 -18.290 1.00 48.03 301 ALA A O 1
ATOM 2401 N N . SER A 1 302 ? -21.567 5.390 -18.567 1.00 46.91 302 SER A N 1
ATOM 2402 C CA . SER A 1 302 ? -21.022 5.312 -17.201 1.00 46.91 302 SER A CA 1
ATOM 2403 C C . SER A 1 302 ? -21.961 5.935 -16.162 1.00 46.91 302 SER A C 1
ATOM 2405 O O . SER A 1 302 ? -22.095 5.407 -15.059 1.00 46.91 302 SER A O 1
ATOM 2407 N N . SER A 1 303 ? -22.686 6.995 -16.524 1.00 42.84 303 SER A N 1
ATOM 2408 C CA . SER A 1 303 ? -23.769 7.576 -15.714 1.00 42.84 303 SER A CA 1
ATOM 2409 C C . SER A 1 303 ? -24.945 6.604 -15.568 1.00 42.84 303 SER A C 1
ATOM 2411 O O . SER A 1 303 ? -25.474 6.413 -14.474 1.00 42.84 303 SER A O 1
ATOM 2413 N N . ILE A 1 304 ? -25.304 5.921 -16.659 1.00 43.19 304 ILE A N 1
ATOM 2414 C CA . ILE A 1 304 ? -26.327 4.874 -16.698 1.00 43.19 304 ILE A CA 1
ATOM 2415 C C . ILE A 1 304 ? -25.828 3.608 -16.003 1.00 43.19 304 ILE A C 1
ATOM 2417 O O . ILE A 1 304 ? -26.605 3.006 -15.294 1.00 43.19 304 ILE A O 1
ATOM 2421 N N . ALA A 1 305 ? -24.558 3.215 -16.094 1.00 39.19 305 ALA A N 1
ATOM 2422 C CA . ALA A 1 305 ? -24.002 2.080 -15.351 1.00 39.19 305 ALA A CA 1
ATOM 2423 C C . ALA A 1 305 ? -23.926 2.360 -13.842 1.00 39.19 305 ALA A C 1
ATOM 2425 O O . ALA A 1 305 ? -24.089 1.441 -13.046 1.00 39.19 305 ALA A O 1
ATOM 2426 N N . ARG A 1 306 ? -23.758 3.624 -13.430 1.00 39.66 306 ARG A N 1
ATOM 2427 C CA . ARG A 1 306 ? -23.933 4.057 -12.033 1.00 39.66 306 ARG A CA 1
ATOM 2428 C C . ARG A 1 306 ? -25.404 3.970 -11.599 1.00 39.66 306 ARG A C 1
ATOM 2430 O O . ARG A 1 306 ? -25.682 3.450 -10.524 1.00 39.66 306 ARG A O 1
ATOM 2437 N N . ALA A 1 307 ? -26.349 4.387 -12.445 1.00 36.69 307 ALA A N 1
ATOM 2438 C CA . ALA A 1 307 ? -27.791 4.314 -12.166 1.00 36.69 307 ALA A CA 1
ATOM 2439 C C . ALA A 1 307 ? -28.366 2.879 -12.230 1.00 36.69 307 ALA A C 1
ATOM 2441 O O . ALA A 1 307 ? -29.172 2.487 -11.395 1.00 36.69 307 ALA A O 1
ATOM 2442 N N . VAL A 1 308 ? -27.916 2.065 -13.183 1.00 39.66 308 VAL A N 1
ATOM 2443 C CA . VAL A 1 308 ? -28.245 0.645 -13.365 1.00 39.66 308 VAL A CA 1
ATOM 2444 C C . VAL A 1 308 ? -27.487 -0.204 -12.357 1.00 39.66 308 VAL A C 1
ATOM 2446 O O . VAL A 1 308 ? -28.037 -1.189 -11.907 1.00 39.66 308 VAL A O 1
ATOM 2449 N N . GLY A 1 309 ? -26.292 0.189 -11.913 1.00 34.88 309 GLY A N 1
ATOM 2450 C CA . GLY A 1 309 ? -25.641 -0.397 -10.740 1.00 34.88 309 GLY A CA 1
ATOM 2451 C C . GLY A 1 309 ? -26.493 -0.221 -9.481 1.00 34.88 309 GLY A C 1
ATOM 2452 O O . GLY A 1 309 ? -26.699 -1.181 -8.750 1.00 34.88 309 GLY A O 1
ATOM 2453 N N . LEU A 1 310 ? -27.095 0.957 -9.283 1.00 36.94 310 LEU A N 1
ATOM 2454 C CA . LEU A 1 310 ? -28.045 1.218 -8.192 1.00 36.94 310 LEU A CA 1
ATOM 2455 C C . LEU A 1 310 ? -29.376 0.451 -8.353 1.00 36.94 310 LEU A C 1
ATOM 2457 O O . LEU A 1 310 ? -29.908 -0.062 -7.371 1.00 36.94 310 LEU A O 1
ATOM 2461 N N . ILE A 1 311 ? -29.894 0.304 -9.579 1.00 38.22 311 ILE A N 1
ATOM 2462 C CA . ILE A 1 311 ? -31.144 -0.431 -9.866 1.00 38.22 311 ILE A CA 1
ATOM 2463 C C . ILE A 1 311 ? -30.939 -1.958 -9.881 1.00 38.22 311 ILE A C 1
ATOM 2465 O O . ILE A 1 311 ? -31.826 -2.692 -9.463 1.00 38.22 311 ILE A O 1
ATOM 2469 N N . ALA A 1 312 ? -29.780 -2.459 -10.308 1.00 35.59 312 ALA A N 1
ATOM 2470 C CA . ALA A 1 312 ? -29.415 -3.877 -10.291 1.00 35.59 312 ALA A CA 1
ATOM 2471 C C . ALA A 1 312 ? -29.084 -4.341 -8.868 1.00 35.59 312 ALA A C 1
ATOM 2473 O O . ALA A 1 312 ? -29.468 -5.447 -8.496 1.00 35.59 312 ALA A O 1
ATOM 2474 N N . VAL A 1 313 ? -28.485 -3.473 -8.041 1.00 40.88 313 VAL A N 1
ATOM 2475 C CA . VAL A 1 313 ? -28.452 -3.654 -6.582 1.00 40.88 313 VAL A CA 1
ATOM 2476 C C . VAL A 1 313 ? -29.884 -3.663 -6.029 1.00 40.88 313 VAL A C 1
ATOM 2478 O O . VAL A 1 313 ? -30.228 -4.568 -5.281 1.00 40.88 313 VAL A O 1
ATOM 2481 N N . GLY A 1 314 ? -30.769 -2.766 -6.481 1.00 33.53 314 GLY A N 1
ATOM 2482 C CA . GLY A 1 314 ? -32.189 -2.744 -6.092 1.00 33.53 314 GLY A CA 1
ATOM 2483 C C . GLY A 1 314 ? -33.018 -3.978 -6.499 1.00 33.53 314 GLY A C 1
ATOM 2484 O O . GLY A 1 314 ? -33.877 -4.415 -5.737 1.00 33.53 314 GLY A O 1
ATOM 2485 N N . LEU A 1 315 ? -32.759 -4.577 -7.666 1.00 35.44 315 LEU A N 1
ATOM 2486 C CA . LEU A 1 315 ? -33.489 -5.742 -8.194 1.00 35.44 315 LEU A CA 1
ATOM 2487 C C . LEU A 1 315 ? -32.906 -7.087 -7.727 1.00 35.44 315 LEU A C 1
ATOM 2489 O O . LEU A 1 315 ? -33.637 -8.075 -7.678 1.00 35.44 315 LEU A O 1
ATOM 2493 N N . MET A 1 316 ? -31.634 -7.132 -7.315 1.00 39.75 316 MET A N 1
ATOM 2494 C CA . MET A 1 316 ? -31.027 -8.307 -6.669 1.00 39.75 316 MET A CA 1
ATOM 2495 C C . MET A 1 316 ? -31.310 -8.390 -5.159 1.00 39.75 316 MET A C 1
ATOM 2497 O O . MET A 1 316 ? -31.033 -9.419 -4.546 1.00 39.75 316 MET A O 1
ATOM 2501 N N . ILE A 1 317 ? -31.934 -7.365 -4.565 1.00 36.78 317 ILE A N 1
ATOM 2502 C CA . ILE A 1 317 ? -32.375 -7.380 -3.160 1.00 36.78 317 ILE A CA 1
ATOM 2503 C C . ILE A 1 317 ? -33.663 -8.205 -2.958 1.00 36.78 317 ILE A C 1
ATOM 2505 O O . ILE A 1 317 ? -33.897 -8.708 -1.864 1.00 36.78 317 ILE A O 1
ATOM 2509 N N . VAL A 1 318 ? -34.480 -8.456 -3.987 1.00 34.69 318 VAL A N 1
ATOM 2510 C CA . VAL A 1 318 ? -35.798 -9.097 -3.786 1.00 34.69 318 VAL A CA 1
ATOM 2511 C C . VAL A 1 318 ? -35.732 -10.596 -3.409 1.00 34.69 318 VAL A C 1
ATOM 2513 O O . VAL A 1 318 ? -36.558 -11.015 -2.599 1.00 34.69 318 VAL A O 1
ATOM 2516 N N . PRO A 1 319 ? -34.747 -11.413 -3.842 1.00 32.44 319 PRO A N 1
ATOM 2517 C CA . PRO A 1 319 ? -34.556 -12.756 -3.275 1.00 32.44 319 PRO A CA 1
ATOM 2518 C C . PRO A 1 319 ? -33.688 -12.768 -2.002 1.00 32.44 319 PRO A C 1
ATOM 2520 O O . PRO A 1 319 ? -33.770 -13.715 -1.223 1.00 32.44 319 PRO A O 1
ATOM 2523 N N . ALA A 1 320 ? -32.884 -11.724 -1.757 1.00 30.44 320 ALA A N 1
ATOM 2524 C CA . ALA A 1 320 ? -32.051 -11.595 -0.554 1.00 30.44 320 ALA A CA 1
ATOM 2525 C C . ALA A 1 320 ? -32.858 -11.208 0.704 1.00 30.44 320 ALA A C 1
ATOM 2527 O O . ALA A 1 320 ? -32.381 -11.374 1.822 1.00 30.44 320 ALA A O 1
ATOM 2528 N N . VAL A 1 321 ? -34.111 -10.769 0.539 1.00 33.19 321 VAL A N 1
ATOM 2529 C CA . VAL A 1 321 ? -35.056 -10.480 1.635 1.00 33.19 321 VAL A CA 1
ATOM 2530 C C . VAL A 1 321 ? -35.628 -11.755 2.294 1.00 33.19 321 VAL A C 1
ATOM 2532 O O . VAL A 1 321 ? -36.295 -11.662 3.322 1.00 33.19 321 VAL A O 1
ATOM 2535 N N . LEU A 1 322 ? -35.339 -12.960 1.779 1.00 30.62 322 LEU A N 1
ATOM 2536 C CA . LEU A 1 322 ? -35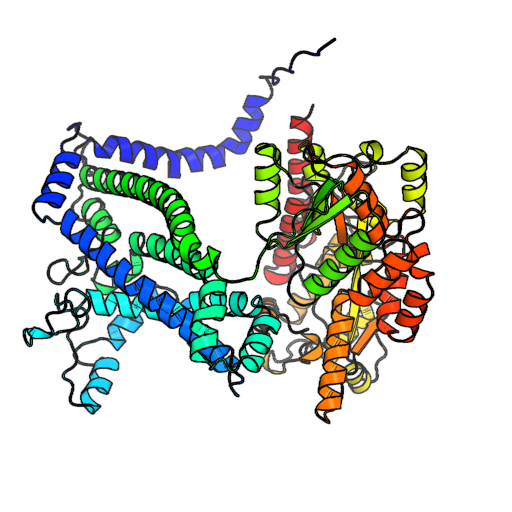.840 -14.230 2.343 1.00 30.62 322 LEU A CA 1
ATOM 2537 C C . LEU A 1 322 ? -34.753 -15.235 2.775 1.00 30.62 322 LEU A C 1
ATOM 2539 O O . LEU A 1 322 ? -35.088 -16.351 3.173 1.00 30.62 322 LEU A O 1
ATOM 2543 N N . ALA A 1 323 ? -33.474 -14.850 2.776 1.00 27.69 323 ALA A N 1
ATOM 2544 C CA . ALA A 1 323 ? -32.402 -15.625 3.407 1.00 27.69 323 ALA A CA 1
ATOM 2545 C C . ALA A 1 323 ? -32.063 -15.019 4.786 1.00 27.69 323 ALA A C 1
ATOM 2547 O O . ALA A 1 323 ? -31.833 -13.811 4.875 1.00 27.69 323 ALA A O 1
ATOM 2548 N N . PRO A 1 324 ? -32.039 -15.795 5.885 1.00 33.50 324 PRO A N 1
ATOM 2549 C CA . PRO A 1 324 ? -31.658 -15.255 7.182 1.00 33.50 324 PRO A CA 1
ATOM 2550 C C . PRO A 1 324 ? -30.131 -15.060 7.253 1.00 33.50 324 PRO A C 1
ATOM 2552 O O . PRO A 1 324 ? -29.387 -16.025 7.378 1.00 33.50 324 PRO A O 1
ATOM 2555 N N . GLY A 1 325 ? -29.696 -13.793 7.194 1.00 28.05 325 GLY A N 1
ATOM 2556 C CA . GLY A 1 325 ? -28.325 -13.307 7.439 1.00 28.05 325 GLY A CA 1
ATOM 2557 C C . GLY A 1 325 ? -27.809 -12.470 6.259 1.00 28.05 325 GLY A C 1
ATOM 2558 O O . GLY A 1 325 ? -27.668 -12.994 5.167 1.00 28.05 325 GLY A O 1
ATOM 2559 N N . SER A 1 326 ? -27.531 -11.168 6.340 1.00 30.56 326 SER A N 1
ATOM 2560 C CA . SER A 1 326 ? -27.204 -10.290 7.463 1.00 30.56 326 SER A CA 1
ATOM 2561 C C . SER A 1 326 ? -28.363 -9.370 7.857 1.00 30.56 326 SER A C 1
ATOM 2563 O O . SER A 1 326 ? -28.679 -8.402 7.159 1.00 30.56 326 SER A O 1
ATOM 2565 N N . ARG A 1 327 ? -28.945 -9.588 9.038 1.00 30.44 327 ARG A N 1
ATOM 2566 C CA . ARG A 1 327 ? -29.476 -8.439 9.771 1.00 30.44 327 ARG A CA 1
ATOM 2567 C C . ARG A 1 327 ? -28.258 -7.576 10.093 1.00 30.44 327 ARG A C 1
ATOM 2569 O O . ARG A 1 327 ? -27.335 -8.066 10.733 1.00 30.44 327 ARG A O 1
ATOM 2576 N N . SER A 1 328 ? -28.241 -6.316 9.663 1.00 42.91 328 SER A N 1
ATOM 2577 C CA . SER A 1 328 ? -27.598 -5.293 10.484 1.00 42.91 328 SER A CA 1
ATOM 2578 C C . SER A 1 328 ? -28.161 -5.519 11.878 1.00 42.91 328 SER A C 1
ATOM 2580 O O . SER A 1 328 ? -29.383 -5.415 12.029 1.00 42.91 328 SER A O 1
ATOM 2582 N N . GLU A 1 329 ? -27.347 -5.948 12.844 1.00 48.34 329 GLU A N 1
ATOM 2583 C CA . GLU A 1 329 ? -27.859 -6.078 14.202 1.00 48.34 329 GLU A CA 1
ATOM 2584 C C . GLU A 1 329 ? -28.547 -4.751 14.540 1.00 48.34 329 GLU A C 1
ATOM 2586 O O . GLU A 1 329 ? -27.935 -3.683 14.355 1.00 48.34 329 GLU A O 1
ATOM 2591 N N . PRO A 1 330 ? -29.854 -4.791 14.865 1.00 59.44 330 PRO A N 1
ATOM 2592 C CA . PRO A 1 330 ? -30.535 -3.590 15.284 1.00 59.44 330 PRO A CA 1
ATOM 2593 C C . PRO A 1 330 ? -29.771 -3.078 16.494 1.00 59.44 330 PRO A C 1
ATOM 2595 O O . PRO A 1 330 ? -29.481 -3.857 17.400 1.00 59.44 330 PRO A O 1
ATOM 2598 N N . ILE A 1 331 ? -29.424 -1.789 16.478 1.00 70.56 331 ILE A N 1
ATOM 2599 C CA . ILE A 1 331 ? -28.780 -1.147 17.622 1.00 70.56 331 ILE A CA 1
ATOM 2600 C C . ILE A 1 331 ? -29.633 -1.496 18.852 1.00 70.56 331 ILE A C 1
ATOM 2602 O O . ILE A 1 331 ? -30.848 -1.248 18.813 1.00 70.56 331 ILE A O 1
ATOM 2606 N N . PRO A 1 332 ? -29.058 -2.113 19.901 1.00 79.25 332 PRO A N 1
ATOM 2607 C CA . PRO A 1 332 ? -29.809 -2.432 21.105 1.00 79.25 332 PRO A CA 1
ATOM 2608 C C . PRO A 1 332 ? -30.533 -1.180 21.618 1.00 79.25 332 PRO A C 1
ATOM 2610 O O . PRO A 1 332 ? -29.959 -0.088 21.637 1.00 79.25 332 PRO A O 1
ATOM 2613 N N . GLN A 1 333 ? -31.814 -1.314 21.978 1.00 74.38 333 GLN A N 1
ATOM 2614 C CA . GLN A 1 333 ? -32.643 -0.167 22.364 1.00 74.38 333 GLN A CA 1
ATOM 2615 C C . GLN A 1 333 ? -31.979 0.647 23.484 1.00 74.38 333 GLN A C 1
ATOM 2617 O O . GLN A 1 333 ? -31.601 0.097 24.513 1.00 74.38 333 GLN A O 1
ATOM 2622 N N . GLY A 1 334 ? -31.882 1.964 23.281 1.00 82.69 334 GLY A N 1
ATOM 2623 C CA . GLY A 1 334 ? -31.319 2.904 24.255 1.00 82.69 334 GLY A CA 1
ATOM 2624 C C . GLY A 1 334 ? -29.821 3.186 24.107 1.00 82.69 334 GLY A C 1
ATOM 2625 O O . GLY A 1 334 ? -29.341 4.103 24.766 1.00 82.69 334 GLY A O 1
ATOM 2626 N N . ARG A 1 335 ? -29.100 2.474 23.227 1.00 91.50 335 ARG A N 1
ATOM 2627 C CA . ARG A 1 335 ? -27.664 2.700 22.995 1.00 91.50 335 ARG A CA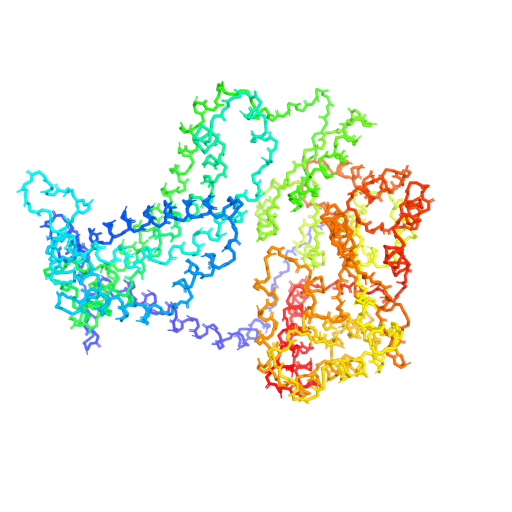 1
ATOM 2628 C C . ARG A 1 335 ? -27.397 3.681 21.854 1.00 91.50 335 ARG A C 1
ATOM 2630 O O . ARG A 1 335 ? -28.128 3.712 20.864 1.00 91.50 335 ARG A O 1
ATOM 2637 N N . GLN A 1 336 ? -26.324 4.457 21.975 1.00 93.00 336 GLN A N 1
ATOM 2638 C CA . GLN A 1 336 ? -25.832 5.355 20.929 1.00 93.00 336 GLN A CA 1
ATOM 2639 C C . GLN A 1 336 ? -24.837 4.621 20.022 1.00 93.00 336 GLN A C 1
ATOM 2641 O O . GLN A 1 336 ? -23.862 4.044 20.501 1.00 93.00 336 GLN A O 1
ATOM 2646 N N . GLU A 1 337 ? -25.064 4.649 18.712 1.00 94.25 337 GLU A N 1
ATOM 2647 C CA . GLU A 1 337 ? -24.174 3.997 17.746 1.00 94.25 337 GLU A CA 1
ATOM 2648 C C . GLU A 1 337 ? -22.828 4.728 17.629 1.00 94.25 337 GLU A C 1
ATOM 2650 O O . GLU A 1 337 ? -22.774 5.956 17.707 1.00 94.25 337 GLU A O 1
ATOM 2655 N N . VAL A 1 338 ? -21.753 3.959 17.455 1.00 96.25 338 VAL A N 1
ATOM 2656 C CA . VAL A 1 338 ? -20.409 4.433 17.106 1.00 96.25 338 VAL A CA 1
ATOM 2657 C C . VAL A 1 338 ? -19.962 3.671 15.862 1.00 96.25 338 VAL A C 1
ATOM 2659 O O . VAL A 1 338 ? -19.703 2.468 15.920 1.00 96.25 338 VAL A O 1
ATOM 2662 N N . VAL A 1 339 ? -19.875 4.347 14.722 1.00 94.88 339 VAL A N 1
ATOM 2663 C CA . VAL A 1 339 ? -19.404 3.747 13.470 1.00 94.88 339 VAL A CA 1
ATOM 2664 C C . VAL A 1 339 ? -17.880 3.771 13.442 1.00 94.88 339 VAL A C 1
ATOM 2666 O O . VAL A 1 339 ? -17.273 4.837 13.346 1.00 94.88 339 VAL A O 1
ATOM 2669 N N . PHE A 1 340 ? -17.265 2.591 13.488 1.00 95.38 340 PHE A N 1
ATOM 2670 C CA . PHE A 1 340 ? -15.815 2.424 13.507 1.00 95.38 340 PHE A CA 1
ATOM 2671 C C . PHE A 1 340 ? -15.306 1.823 12.192 1.00 95.38 340 PHE A C 1
ATOM 2673 O O . PHE A 1 340 ? -15.670 0.704 11.838 1.00 95.38 340 PHE A O 1
ATOM 2680 N N . TRP A 1 341 ? -14.458 2.543 11.457 1.00 93.19 341 TRP A N 1
ATOM 2681 C CA . TRP A 1 341 ? -13.820 2.041 10.233 1.00 93.19 341 TRP A CA 1
ATOM 2682 C C . TRP A 1 341 ? -12.406 1.530 10.507 1.00 93.19 341 TRP A C 1
ATOM 2684 O O . TRP A 1 341 ? -11.624 2.189 11.191 1.00 93.19 341 TRP A O 1
ATOM 2694 N N . HIS A 1 342 ? -12.056 0.380 9.929 1.00 90.88 342 HIS A N 1
ATOM 2695 C CA . HIS A 1 342 ? -10.719 -0.204 10.061 1.00 90.88 342 HIS A CA 1
ATOM 2696 C C . HIS A 1 342 ? -10.285 -0.975 8.811 1.00 90.88 342 HIS A C 1
ATOM 2698 O O . HIS A 1 342 ? -11.126 -1.406 8.023 1.00 90.88 342 HIS A O 1
ATOM 2704 N N . PHE A 1 343 ? -8.978 -1.194 8.644 1.00 84.00 343 PHE A N 1
ATOM 2705 C CA . PHE A 1 343 ? -8.408 -1.846 7.456 1.00 84.00 343 PHE A CA 1
ATOM 2706 C C . PHE A 1 343 ? -8.033 -3.324 7.640 1.00 84.00 343 PHE A C 1
ATOM 2708 O O . PHE A 1 343 ? -7.729 -4.007 6.661 1.00 84.00 343 PHE A O 1
ATOM 2715 N N . TRP A 1 344 ? -8.080 -3.850 8.870 1.00 84.44 344 TRP A N 1
ATOM 2716 C CA . TRP A 1 344 ? -7.763 -5.260 9.126 1.00 84.44 344 TRP A CA 1
ATOM 2717 C C . TRP A 1 344 ? -8.725 -6.230 8.427 1.00 84.44 344 TRP A C 1
ATOM 2719 O O . TRP A 1 344 ? -9.946 -6.139 8.572 1.00 84.44 344 TRP A O 1
ATOM 2729 N N . GLY A 1 345 ? -8.141 -7.187 7.701 1.00 77.75 345 GLY A N 1
ATOM 2730 C CA . GLY A 1 345 ? -8.816 -8.306 7.044 1.00 77.75 345 GLY A CA 1
ATOM 2731 C C . GLY A 1 345 ? -8.372 -9.663 7.604 1.00 77.75 345 GLY A C 1
ATOM 2732 O O . GLY A 1 345 ? -7.599 -9.740 8.560 1.00 77.75 345 GLY A O 1
ATOM 2733 N N . GLY A 1 346 ? -8.848 -10.753 6.997 1.00 75.94 346 GLY A N 1
ATOM 2734 C CA . GLY A 1 346 ? -8.407 -12.114 7.320 1.00 75.94 346 GLY A CA 1
ATOM 2735 C C . GLY A 1 346 ? -8.497 -12.458 8.814 1.00 75.94 346 GLY A C 1
ATOM 2736 O O . GLY A 1 346 ? -9.546 -12.303 9.429 1.00 75.94 346 GLY A O 1
ATOM 2737 N N . ARG A 1 347 ? -7.387 -12.939 9.392 1.00 78.31 347 ARG A N 1
ATOM 2738 C CA . ARG A 1 347 ? -7.311 -13.345 10.807 1.00 78.31 347 ARG A CA 1
ATOM 2739 C C . ARG A 1 347 ? -7.442 -12.162 11.767 1.00 78.31 347 ARG A C 1
ATOM 2741 O O . ARG A 1 347 ? -8.082 -12.302 12.802 1.00 78.31 347 ARG A O 1
ATOM 2748 N N . ASP A 1 348 ? -6.850 -11.021 11.434 1.00 84.06 348 ASP A N 1
ATOM 2749 C CA . ASP A 1 348 ? -6.836 -9.872 12.341 1.00 84.06 348 ASP A CA 1
ATOM 2750 C C . ASP A 1 348 ? -8.214 -9.206 12.415 1.00 84.06 348 ASP A C 1
ATOM 2752 O O . ASP A 1 348 ? -8.577 -8.674 13.457 1.00 84.06 348 ASP A O 1
ATOM 2756 N N . ARG A 1 349 ? -9.046 -9.332 11.369 1.00 87.00 349 ARG A N 1
ATOM 2757 C CA . ARG A 1 349 ? -10.457 -8.920 11.423 1.00 87.00 349 ARG A CA 1
ATOM 2758 C C . ARG A 1 349 ? -11.223 -9.601 12.560 1.00 87.00 349 ARG A C 1
ATOM 2760 O O . ARG A 1 349 ? -11.950 -8.918 13.269 1.00 87.00 349 ARG A O 1
ATOM 2767 N N . ALA A 1 350 ? -11.039 -10.907 12.747 1.00 87.62 350 ALA A N 1
ATOM 2768 C CA . ALA A 1 350 ? -11.710 -11.639 13.821 1.00 87.62 350 ALA A CA 1
ATOM 2769 C C . ALA A 1 350 ? -11.294 -11.116 15.208 1.00 87.62 350 ALA A C 1
ATOM 2771 O O . ALA A 1 350 ? -12.130 -10.988 16.094 1.00 87.62 350 ALA A O 1
ATOM 2772 N N . VAL A 1 351 ? -10.020 -10.739 15.375 1.00 91.31 351 VAL A N 1
ATOM 2773 C CA . VAL A 1 351 ? -9.521 -10.117 16.614 1.00 91.31 351 VAL A CA 1
ATOM 2774 C C . VAL A 1 351 ? -10.195 -8.763 16.857 1.00 91.31 351 VAL A C 1
ATOM 2776 O O . VAL A 1 351 ? -10.589 -8.466 17.982 1.00 91.31 351 VAL A O 1
ATOM 2779 N N . VAL A 1 352 ? -10.357 -7.947 15.810 1.00 93.94 352 VAL A N 1
ATOM 2780 C CA . VAL A 1 352 ? -11.049 -6.650 15.900 1.00 93.94 352 VAL A CA 1
ATOM 2781 C C . VAL A 1 352 ? -12.522 -6.817 16.268 1.00 93.94 352 VAL A C 1
ATOM 2783 O O . VAL A 1 352 ? -13.005 -6.114 17.153 1.00 93.94 352 VAL A O 1
ATOM 2786 N N . GLU A 1 353 ? -13.225 -7.747 15.621 1.00 92.19 353 GLU A N 1
ATOM 2787 C CA . GLU A 1 353 ? -14.626 -8.061 15.927 1.00 92.19 353 GLU A CA 1
ATOM 2788 C C . GLU A 1 353 ? -14.775 -8.516 17.390 1.00 92.19 353 GLU A C 1
ATOM 2790 O O . GLU A 1 353 ? -15.640 -8.014 18.102 1.00 92.19 353 GLU A O 1
ATOM 2795 N N . GLU A 1 354 ? -13.851 -9.338 17.896 1.00 94.56 354 GLU A N 1
ATOM 2796 C CA . GLU A 1 354 ? -13.856 -9.759 19.300 1.00 94.56 354 GLU A CA 1
ATOM 2797 C C . GLU A 1 354 ? -13.628 -8.589 20.280 1.00 94.56 354 GLU A C 1
ATOM 2799 O O . GLU A 1 354 ? -14.278 -8.515 21.322 1.00 94.56 354 GLU A O 1
ATOM 2804 N N . ILE A 1 355 ? -12.735 -7.642 19.964 1.00 96.31 355 ILE A N 1
ATOM 2805 C CA . ILE A 1 355 ? -12.527 -6.430 20.784 1.00 96.31 355 ILE A CA 1
ATOM 2806 C C . ILE A 1 355 ? -13.811 -5.593 20.844 1.00 96.31 355 ILE A C 1
ATOM 2808 O O . ILE A 1 355 ? -14.196 -5.111 21.912 1.00 96.31 355 ILE A O 1
ATOM 2812 N N . VAL A 1 356 ? -14.479 -5.434 19.701 1.00 96.38 356 VAL A N 1
ATOM 2813 C CA . VAL A 1 356 ? -15.740 -4.691 19.579 1.00 96.38 356 VAL A CA 1
ATOM 2814 C C . VAL A 1 356 ? -16.842 -5.362 20.392 1.00 96.38 356 VAL A C 1
ATOM 2816 O O . VAL A 1 356 ? -17.540 -4.683 21.146 1.00 96.38 356 VAL A O 1
ATOM 2819 N N . ASP A 1 357 ? -16.953 -6.686 20.321 1.00 95.06 357 ASP A N 1
ATOM 2820 C CA . ASP A 1 357 ? -17.915 -7.450 21.112 1.00 95.06 357 ASP A CA 1
ATOM 2821 C C . ASP A 1 357 ? -17.650 -7.310 22.612 1.00 95.06 357 ASP A C 1
ATOM 2823 O O . ASP A 1 357 ? -18.582 -7.101 23.393 1.00 95.06 357 ASP A O 1
ATOM 2827 N N . ARG A 1 358 ? -16.385 -7.364 23.047 1.00 96.50 358 ARG A N 1
ATOM 2828 C CA . ARG A 1 358 ? -16.037 -7.161 24.462 1.00 96.50 358 ARG A CA 1
ATOM 2829 C C . ARG A 1 358 ? -16.387 -5.752 24.940 1.00 96.50 358 ARG A C 1
ATOM 2831 O O . ARG A 1 358 ? -16.943 -5.629 26.029 1.00 96.50 358 ARG A O 1
ATOM 2838 N N . PHE A 1 359 ? -16.158 -4.718 24.129 1.00 97.00 359 PHE A N 1
ATOM 2839 C CA . PHE A 1 359 ? -16.579 -3.349 24.454 1.00 97.00 359 PHE A CA 1
ATOM 2840 C C . PHE A 1 359 ? -18.104 -3.201 24.517 1.00 97.00 359 PHE A C 1
ATOM 2842 O O . PHE A 1 359 ? -18.655 -2.574 25.424 1.00 97.00 359 PHE A O 1
ATOM 2849 N N . ASN A 1 360 ? -18.818 -3.783 23.555 1.00 95.88 360 ASN A N 1
ATOM 2850 C CA . ASN A 1 360 ? -20.276 -3.725 23.512 1.00 95.88 360 ASN A CA 1
ATOM 2851 C C . ASN A 1 360 ? -20.914 -4.478 24.689 1.00 95.88 360 ASN A C 1
ATOM 2853 O O . ASN A 1 360 ? -21.998 -4.106 25.135 1.00 95.88 360 ASN A O 1
ATOM 2857 N N . ASN A 1 361 ? -20.250 -5.509 25.212 1.00 94.94 361 ASN A N 1
ATOM 2858 C CA . ASN A 1 361 ? -20.708 -6.273 26.372 1.00 94.94 361 ASN A CA 1
ATOM 2859 C C . ASN A 1 361 ? -20.261 -5.682 27.719 1.00 94.94 361 ASN A C 1
ATOM 2861 O O . ASN A 1 361 ? -20.827 -6.043 28.749 1.00 94.94 361 ASN A O 1
ATOM 2865 N N . SER A 1 362 ? -19.266 -4.789 27.746 1.00 95.00 362 SER A N 1
ATOM 2866 C CA . SER A 1 362 ? -18.763 -4.199 28.994 1.00 95.00 362 SER A CA 1
ATOM 2867 C C . SER A 1 362 ? -19.584 -3.009 29.497 1.00 95.00 362 SER A C 1
ATOM 2869 O O . SER A 1 362 ? -19.364 -2.554 30.617 1.00 95.00 362 SER A O 1
ATOM 2871 N N . GLN A 1 363 ? -20.485 -2.467 28.674 1.00 93.62 363 GLN A N 1
ATOM 2872 C CA . GLN A 1 363 ? -21.282 -1.280 28.987 1.00 93.62 363 GLN A CA 1
ATOM 2873 C C . GLN A 1 363 ? -22.618 -1.261 28.217 1.00 93.62 363 GLN A C 1
ATOM 2875 O O . GLN A 1 363 ? -22.809 -2.018 27.265 1.00 93.62 363 GLN A O 1
ATOM 2880 N N . ASP A 1 364 ? -23.537 -0.381 28.630 1.00 92.62 364 ASP A N 1
ATOM 2881 C CA . ASP A 1 364 ? -24.908 -0.284 28.102 1.00 92.62 364 ASP A CA 1
ATOM 2882 C C . ASP A 1 364 ? -25.248 1.058 27.418 1.00 92.62 364 ASP A C 1
ATOM 2884 O O . ASP A 1 364 ? -26.404 1.296 27.083 1.00 92.62 364 ASP A O 1
ATOM 2888 N N . GLU A 1 365 ? -24.278 1.946 27.207 1.00 94.44 365 GLU A N 1
ATOM 2889 C CA . GLU A 1 365 ? -24.474 3.301 26.668 1.00 94.44 365 GLU A CA 1
ATOM 2890 C C . GLU A 1 365 ? -24.194 3.400 25.161 1.00 94.44 365 GLU A C 1
ATOM 2892 O O . GLU A 1 365 ? -24.950 4.026 24.414 1.00 94.44 365 GLU A O 1
ATOM 2897 N N . HIS A 1 366 ? -23.125 2.765 24.689 1.00 95.56 366 HIS A N 1
ATOM 2898 C CA . HIS A 1 366 ? -22.649 2.842 23.314 1.00 95.56 366 HIS A CA 1
ATOM 2899 C C . HIS A 1 366 ? -22.709 1.476 22.623 1.00 95.56 366 HIS A C 1
ATOM 2901 O O . HIS A 1 366 ? -22.626 0.423 23.255 1.00 95.56 366 HIS A O 1
ATOM 2907 N N . TYR A 1 367 ? -22.858 1.480 21.303 1.00 95.38 367 TYR A N 1
ATOM 2908 C CA . TYR A 1 367 ? -22.781 0.276 20.483 1.00 95.38 367 TYR A CA 1
ATOM 2909 C C . TYR A 1 367 ? -21.866 0.540 19.290 1.00 95.38 367 TYR A C 1
ATOM 2911 O O . TYR A 1 367 ? -22.214 1.295 18.380 1.00 95.38 367 TYR A O 1
ATOM 2919 N N . VAL A 1 368 ? -20.678 -0.057 19.316 1.00 96.31 368 VAL A N 1
ATOM 2920 C CA . VAL A 1 368 ? -19.682 0.070 18.255 1.00 96.31 368 VAL A CA 1
ATOM 2921 C C . VAL A 1 368 ? -20.033 -0.884 17.127 1.00 96.31 368 VAL A C 1
ATOM 2923 O O . VAL A 1 368 ? -20.117 -2.097 17.323 1.00 96.31 368 VAL A O 1
ATOM 2926 N N . ARG A 1 369 ? -20.202 -0.326 15.929 1.00 93.31 369 ARG A N 1
ATOM 2927 C CA . ARG A 1 369 ? -20.346 -1.070 14.680 1.00 93.31 369 ARG A CA 1
ATOM 2928 C C . ARG A 1 369 ? -19.049 -0.954 13.889 1.00 93.31 369 ARG A C 1
ATOM 2930 O O . ARG A 1 369 ? -18.772 0.092 13.301 1.00 93.31 369 ARG A O 1
ATOM 2937 N N . ALA A 1 370 ? -18.275 -2.033 13.857 1.00 91.50 370 ALA A N 1
ATOM 2938 C CA . ALA A 1 370 ? -17.057 -2.102 13.062 1.00 91.50 370 ALA A CA 1
ATOM 2939 C C . ALA A 1 370 ? -17.355 -2.343 11.575 1.00 91.50 370 ALA A C 1
ATOM 2941 O O . ALA A 1 370 ? -18.202 -3.161 11.211 1.00 91.50 370 ALA A O 1
ATOM 2942 N N . VAL A 1 371 ? -16.644 -1.626 10.709 1.00 86.62 371 VAL A N 1
ATOM 2943 C CA . VAL A 1 371 ? -16.744 -1.726 9.254 1.00 86.62 371 VAL A CA 1
ATOM 2944 C C . VAL A 1 371 ? -15.344 -1.890 8.674 1.00 86.62 371 VAL A C 1
ATOM 2946 O O . VAL A 1 371 ? -14.567 -0.937 8.605 1.00 86.62 371 VAL A O 1
ATOM 2949 N N . ALA A 1 372 ? -15.043 -3.104 8.215 1.00 81.62 372 ALA A N 1
ATOM 2950 C CA . ALA A 1 372 ? -13.798 -3.402 7.520 1.00 81.62 372 ALA A CA 1
ATOM 2951 C C . ALA A 1 372 ? -13.779 -2.748 6.126 1.00 81.62 372 ALA A C 1
ATOM 2953 O O . ALA A 1 372 ? -14.719 -2.907 5.338 1.00 81.62 372 ALA A O 1
ATOM 2954 N N . MET A 1 373 ? -12.704 -2.031 5.804 1.00 71.94 373 MET A N 1
ATOM 2955 C CA . MET A 1 373 ? -12.512 -1.323 4.538 1.00 71.94 373 MET A CA 1
ATOM 2956 C C . MET A 1 373 ? -11.128 -1.613 3.946 1.00 71.94 373 MET A C 1
ATOM 2958 O O . MET A 1 373 ? -10.141 -1.521 4.663 1.00 71.94 373 MET A O 1
ATOM 2962 N N . PRO A 1 374 ? -10.999 -1.919 2.642 1.00 57.38 374 PRO A N 1
ATOM 2963 C CA . PRO A 1 374 ? -9.684 -2.105 2.027 1.00 57.38 374 PRO A CA 1
ATOM 2964 C C . PRO A 1 374 ? -8.839 -0.820 2.090 1.00 57.38 374 PRO A C 1
ATOM 2966 O O . PRO A 1 374 ? -9.285 0.224 1.606 1.00 57.38 374 PRO A O 1
ATOM 2969 N N . GLY A 1 375 ? -7.614 -0.912 2.624 1.00 48.59 375 GLY A N 1
ATOM 2970 C CA . GLY A 1 375 ? -6.739 0.243 2.898 1.00 48.59 375 GLY A CA 1
ATOM 2971 C C . GLY A 1 375 ? -6.470 1.154 1.693 1.00 48.59 375 GLY A C 1
ATOM 2972 O O . GLY A 1 375 ? -6.540 2.368 1.817 1.00 48.59 375 GLY A O 1
ATOM 2973 N N . ALA A 1 376 ? -6.319 0.595 0.485 1.00 47.25 376 ALA A N 1
ATOM 2974 C CA . ALA A 1 376 ? -6.004 1.366 -0.729 1.00 47.25 376 ALA A CA 1
ATOM 2975 C C . ALA A 1 376 ? -7.052 2.431 -1.129 1.00 47.25 376 ALA A C 1
ATOM 2977 O O . ALA A 1 376 ? -6.770 3.271 -1.978 1.00 47.25 376 ALA A O 1
ATOM 2978 N N . ASN A 1 377 ? -8.263 2.388 -0.559 1.00 49.84 377 ASN A N 1
ATOM 2979 C CA . ASN A 1 377 ? -9.333 3.356 -0.826 1.00 49.84 377 ASN A CA 1
ATOM 2980 C C . ASN A 1 377 ? -9.844 4.058 0.444 1.00 49.84 377 ASN A C 1
ATOM 2982 O O . ASN A 1 377 ? -10.839 4.788 0.364 1.00 49.84 377 ASN A O 1
ATOM 2986 N N . LEU A 1 378 ? -9.219 3.818 1.603 1.00 67.56 378 LEU A N 1
ATOM 2987 C CA . LEU A 1 378 ? -9.688 4.331 2.889 1.00 67.56 378 LEU A CA 1
ATOM 2988 C C . LEU A 1 378 ? -9.636 5.863 2.917 1.00 67.56 378 LEU A C 1
ATOM 2990 O O . LEU A 1 378 ? -10.649 6.494 3.208 1.00 67.56 378 LEU A O 1
ATOM 2994 N N . ASP A 1 379 ? -8.521 6.451 2.490 1.00 69.81 379 ASP A N 1
ATOM 2995 C CA . ASP A 1 379 ? -8.281 7.898 2.491 1.00 69.81 379 ASP A CA 1
ATOM 2996 C C . ASP A 1 379 ? -9.261 8.667 1.604 1.00 69.81 379 ASP A C 1
ATOM 2998 O O . ASP A 1 379 ? -9.908 9.623 2.036 1.00 69.81 379 ASP A O 1
ATOM 3002 N N . LEU A 1 380 ? -9.422 8.229 0.350 1.00 65.31 380 LEU A N 1
ATOM 3003 C CA . LEU A 1 380 ? -10.350 8.863 -0.587 1.00 65.31 380 LEU A CA 1
ATOM 3004 C C . LEU A 1 380 ? -11.785 8.787 -0.059 1.00 65.31 380 LEU A C 1
ATOM 3006 O O . LEU A 1 380 ? -12.531 9.765 -0.127 1.00 65.31 380 LEU A O 1
ATOM 3010 N N . LYS A 1 381 ? -12.179 7.630 0.480 1.00 68.69 381 LYS A N 1
ATOM 3011 C CA . LYS A 1 381 ? -13.512 7.443 1.048 1.00 68.69 381 LYS A CA 1
ATOM 3012 C C . LYS A 1 381 ? -13.715 8.290 2.303 1.00 68.69 381 LYS A C 1
ATOM 3014 O O . LYS A 1 381 ? -14.786 8.875 2.456 1.00 68.69 381 LYS A O 1
ATOM 3019 N N . PHE A 1 382 ? -12.697 8.393 3.153 1.00 79.00 382 PHE A N 1
ATOM 3020 C CA . PHE A 1 382 ? -12.685 9.267 4.319 1.00 79.00 382 PHE A CA 1
ATOM 3021 C C . PHE A 1 382 ? -12.933 10.721 3.907 1.00 79.00 382 PHE A C 1
ATOM 3023 O O . PHE A 1 382 ? -13.933 11.303 4.331 1.00 79.00 382 PHE A O 1
ATOM 3030 N N . PHE A 1 383 ? -12.135 11.279 2.994 1.00 72.62 383 PHE A N 1
ATOM 3031 C CA . PHE A 1 383 ? -12.317 12.664 2.551 1.00 72.62 383 PHE A CA 1
ATOM 3032 C C . PHE A 1 383 ? -13.674 12.909 1.881 1.00 72.62 383 PHE A C 1
ATOM 3034 O O . PHE A 1 383 ? -14.295 13.947 2.118 1.00 72.62 383 PHE A O 1
ATOM 3041 N N . LEU A 1 384 ? -14.173 11.958 1.083 1.00 64.81 384 LEU A N 1
ATOM 3042 C CA . LEU A 1 384 ? -15.513 12.053 0.496 1.00 64.81 384 LEU A CA 1
ATOM 3043 C C . LEU A 1 384 ? -16.615 12.040 1.566 1.00 64.81 384 LEU A C 1
ATOM 3045 O O . LEU A 1 384 ? -17.590 12.773 1.424 1.00 64.81 384 LEU A O 1
ATOM 3049 N N . SER A 1 385 ? -16.459 11.255 2.635 1.00 72.19 385 SER A N 1
ATOM 3050 C CA . SER A 1 385 ? -17.430 11.181 3.736 1.00 72.19 385 SER A CA 1
ATOM 3051 C C . SER A 1 385 ? -17.447 12.447 4.599 1.00 72.19 385 SER A C 1
ATOM 3053 O O . SER A 1 385 ? -18.524 12.969 4.885 1.00 72.19 385 SER A O 1
ATOM 3055 N N . VAL A 1 386 ? -16.271 13.006 4.917 1.00 71.19 386 VAL A N 1
ATOM 3056 C CA . VAL A 1 386 ? -16.132 14.283 5.639 1.00 71.19 386 VAL A CA 1
ATOM 3057 C C . VAL A 1 386 ? -16.729 15.423 4.812 1.00 71.19 386 VAL A C 1
ATOM 3059 O O . VAL A 1 386 ? -17.564 16.173 5.308 1.00 71.19 386 VAL A O 1
ATOM 3062 N N . THR A 1 387 ? -16.382 15.507 3.523 1.00 65.56 387 THR A N 1
ATOM 3063 C CA . THR A 1 387 ? -16.932 16.523 2.603 1.00 65.56 387 THR A CA 1
ATOM 3064 C C . THR A 1 387 ? -18.441 16.358 2.402 1.00 65.56 387 THR A C 1
ATOM 3066 O O . THR A 1 387 ? -19.165 17.340 2.259 1.00 65.56 387 THR A O 1
ATOM 3069 N N . GLY A 1 388 ? -18.922 15.113 2.391 1.00 64.69 388 GLY A N 1
ATOM 3070 C CA . GLY A 1 388 ? -20.337 14.774 2.269 1.00 64.69 388 GLY A CA 1
ATOM 3071 C C . GLY A 1 388 ? -21.158 15.004 3.542 1.00 64.69 388 GLY A C 1
ATOM 3072 O O . GLY A 1 388 ? -22.381 14.918 3.473 1.00 64.69 388 GLY A O 1
ATOM 3073 N N . GLY A 1 389 ? -20.516 15.307 4.677 1.00 77.31 389 GLY A N 1
ATOM 3074 C CA . GLY A 1 389 ? -21.182 15.542 5.961 1.00 77.31 389 GLY A CA 1
ATOM 3075 C C . GLY A 1 389 ? -21.679 14.278 6.671 1.00 77.31 389 GLY A C 1
ATOM 3076 O O . GLY A 1 389 ? -22.535 14.384 7.546 1.00 77.31 389 GLY A O 1
ATOM 3077 N N . ASP A 1 390 ? -21.166 13.100 6.305 1.00 83.62 390 ASP A N 1
ATOM 3078 C CA . ASP A 1 390 ? -21.507 11.815 6.937 1.00 83.62 390 ASP A CA 1
ATOM 3079 C C . ASP A 1 390 ? -20.252 10.948 7.187 1.00 83.62 390 ASP A C 1
ATOM 3081 O O . ASP A 1 390 ? -20.129 9.849 6.638 1.00 83.62 390 ASP A O 1
ATOM 3085 N N . PRO A 1 391 ? -19.260 11.452 7.947 1.00 88.94 391 PRO A N 1
ATOM 3086 C CA . PRO A 1 391 ? -18.066 10.683 8.283 1.00 88.94 391 PRO A CA 1
ATOM 3087 C C . PRO A 1 391 ? -18.367 9.576 9.311 1.00 88.94 391 PRO A C 1
ATOM 3089 O O . PRO A 1 391 ? -19.373 9.657 10.024 1.00 88.94 391 PRO A O 1
ATOM 3092 N N . PRO A 1 392 ? -17.493 8.556 9.443 1.00 92.94 392 PRO A N 1
ATOM 3093 C CA . PRO A 1 392 ? -17.564 7.637 10.577 1.00 92.94 392 PRO A CA 1
ATOM 3094 C C . PRO A 1 392 ? -17.309 8.368 11.902 1.00 92.94 392 PRO A C 1
ATOM 3096 O O . PRO A 1 392 ? -16.790 9.485 11.928 1.00 92.94 392 PRO A O 1
ATOM 3099 N N . ASP A 1 393 ? -17.635 7.718 13.017 1.00 96.19 393 ASP A N 1
ATOM 3100 C CA . ASP A 1 393 ? -17.348 8.271 14.342 1.00 96.19 393 ASP A CA 1
ATOM 3101 C C . ASP A 1 393 ? -15.890 8.067 14.745 1.00 96.19 393 ASP A C 1
ATOM 3103 O O . ASP A 1 393 ? -15.296 8.907 15.420 1.00 96.19 393 ASP A O 1
ATOM 3107 N N . LEU A 1 394 ? -15.306 6.961 14.292 1.00 96.19 394 LEU A N 1
ATOM 3108 C CA . LEU A 1 394 ? -13.928 6.599 14.559 1.00 96.19 394 LEU A CA 1
ATOM 3109 C C . LEU A 1 394 ? -13.320 5.890 13.352 1.00 96.19 394 LEU A C 1
ATOM 3111 O O . LEU A 1 394 ? -13.979 5.098 12.677 1.00 96.19 394 LEU A O 1
ATOM 3115 N N . LEU A 1 395 ? -12.038 6.128 13.115 1.00 93.75 395 LEU A N 1
ATOM 3116 C CA . LEU A 1 395 ? -11.261 5.443 12.094 1.00 93.75 395 LEU A CA 1
ATOM 3117 C C . LEU A 1 395 ? -9.917 5.001 12.675 1.00 93.75 395 LEU A C 1
ATOM 3119 O O . LEU A 1 395 ? -9.330 5.713 13.488 1.00 93.75 395 LEU A O 1
ATOM 3123 N N . ASN A 1 396 ? -9.439 3.827 12.269 1.00 93.31 396 ASN A N 1
ATOM 3124 C CA . ASN A 1 396 ? -8.053 3.426 12.488 1.00 93.31 396 ASN A CA 1
ATOM 3125 C C . ASN A 1 396 ? -7.223 3.602 11.208 1.00 93.31 396 ASN A C 1
ATOM 3127 O O . ASN A 1 396 ? -7.713 3.285 10.122 1.00 93.31 396 ASN A O 1
ATOM 3131 N N . GLN A 1 397 ? -5.996 4.101 11.360 1.00 88.62 397 GLN A N 1
ATOM 3132 C CA . GLN A 1 397 ? -5.054 4.384 10.279 1.00 88.62 397 GLN A CA 1
ATOM 3133 C C . GLN A 1 397 ? -3.624 3.991 10.672 1.00 88.62 397 GLN A C 1
ATOM 3135 O O . GLN A 1 397 ? -3.283 4.026 11.857 1.00 88.62 397 GLN A O 1
ATOM 3140 N N . ASP A 1 398 ? -2.808 3.655 9.674 1.00 87.12 398 ASP A N 1
ATOM 3141 C CA . ASP A 1 398 ? -1.380 3.343 9.803 1.00 87.12 398 ASP A CA 1
ATOM 3142 C C . ASP A 1 398 ? -0.464 4.184 8.886 1.00 87.12 398 ASP A C 1
ATOM 3144 O O . ASP A 1 398 ? 0.745 4.252 9.121 1.00 87.12 398 ASP A O 1
ATOM 3148 N N . ASP A 1 399 ? -1.012 4.872 7.881 1.00 83.31 399 ASP A N 1
ATOM 3149 C CA . ASP A 1 399 ? -0.270 5.820 7.036 1.00 83.31 399 ASP A CA 1
ATOM 3150 C C . ASP A 1 399 ? 0.027 7.151 7.761 1.00 83.31 399 ASP A C 1
ATOM 3152 O O . ASP A 1 399 ? -0.790 7.601 8.563 1.00 83.31 399 ASP A O 1
ATOM 3156 N N . PRO A 1 400 ? 1.145 7.855 7.477 1.00 83.19 400 PRO A N 1
ATOM 3157 C CA . PRO A 1 400 ? 1.575 9.059 8.202 1.00 83.19 400 PRO A CA 1
ATOM 3158 C C . PRO A 1 400 ? 0.758 10.315 7.839 1.00 83.19 400 PRO A C 1
ATOM 3160 O O . PRO A 1 400 ? 1.283 11.297 7.324 1.00 83.19 400 PRO A O 1
ATOM 3163 N N . VAL A 1 401 ? -0.547 10.295 8.103 1.00 85.25 401 VAL A N 1
ATOM 3164 C CA . VAL A 1 401 ? -1.510 11.283 7.590 1.00 85.25 401 VAL A CA 1
ATOM 3165 C C . VAL A 1 401 ? -1.963 12.327 8.610 1.00 85.25 401 VAL A C 1
ATOM 3167 O O . VAL A 1 401 ? -2.668 13.267 8.251 1.00 85.25 401 VAL A O 1
ATOM 3170 N N . VAL A 1 402 ? -1.600 12.170 9.888 1.00 90.00 402 VAL A N 1
ATOM 3171 C CA . VAL A 1 402 ? -2.146 12.981 10.993 1.00 90.00 402 VAL A CA 1
ATOM 3172 C C . VAL A 1 402 ? -1.932 14.479 10.764 1.00 90.00 402 VAL A C 1
ATOM 3174 O O . VAL A 1 402 ? -2.888 15.243 10.875 1.00 90.00 402 VAL A O 1
ATOM 3177 N N . ALA A 1 403 ? -0.715 14.889 10.397 1.00 88.56 403 ALA A N 1
ATOM 3178 C CA . ALA A 1 403 ? -0.391 16.287 10.114 1.00 88.56 403 ALA A CA 1
ATOM 3179 C C . ALA A 1 403 ? -1.185 16.818 8.907 1.00 88.56 403 ALA A C 1
ATOM 3181 O O . ALA A 1 403 ? -1.926 17.791 9.037 1.00 88.56 403 ALA A O 1
ATOM 3182 N N . ASP A 1 404 ? -1.112 16.130 7.762 1.00 84.19 404 ASP A N 1
ATOM 3183 C CA . ASP A 1 404 ? -1.823 16.491 6.528 1.00 84.19 404 ASP A CA 1
ATOM 3184 C C . ASP A 1 404 ? -3.332 16.661 6.750 1.00 84.19 404 ASP A C 1
ATOM 3186 O O . ASP A 1 404 ? -3.962 17.558 6.186 1.00 84.19 404 ASP A O 1
ATOM 3190 N N . TRP A 1 405 ? -3.937 15.776 7.543 1.00 88.50 405 TRP A N 1
ATOM 3191 C CA . TRP A 1 405 ? -5.377 15.769 7.789 1.00 88.50 405 TRP A CA 1
ATOM 3192 C C . TRP A 1 405 ? -5.781 16.790 8.857 1.00 88.50 405 TRP A C 1
ATOM 3194 O O . TRP A 1 405 ? -6.877 17.347 8.770 1.00 88.50 405 TRP A O 1
ATOM 3204 N N . ALA A 1 406 ? -4.922 17.069 9.840 1.00 89.00 406 ALA A N 1
ATOM 3205 C CA . ALA A 1 406 ? -5.146 18.126 10.825 1.00 89.00 406 ALA A CA 1
ATOM 3206 C C . ALA A 1 406 ? -5.159 19.514 10.165 1.00 89.00 406 ALA A C 1
ATOM 3208 O O . ALA A 1 406 ? -6.103 20.272 10.376 1.00 89.00 406 ALA A O 1
ATOM 3209 N N . ILE A 1 407 ? -4.175 19.792 9.306 1.00 84.25 407 ILE A N 1
ATOM 3210 C CA . ILE A 1 407 ? -4.027 21.032 8.517 1.00 84.25 407 ILE A CA 1
ATOM 3211 C C . ILE A 1 407 ? -5.251 21.285 7.638 1.00 84.25 407 ILE A C 1
ATOM 3213 O O . ILE A 1 407 ? -5.857 22.349 7.659 1.00 84.25 407 ILE A O 1
ATOM 3217 N N . ARG A 1 408 ? -5.719 20.245 6.938 1.00 82.62 408 ARG A N 1
ATOM 3218 C CA . ARG A 1 408 ? -6.933 20.309 6.102 1.00 82.62 408 ARG A CA 1
ATOM 3219 C C . ARG A 1 408 ? -8.220 20.476 6.889 1.00 82.62 408 ARG A C 1
ATOM 3221 O O . ARG A 1 408 ? -9.295 20.460 6.288 1.00 82.62 408 ARG A O 1
ATOM 3228 N N . ASP A 1 409 ? -8.121 20.567 8.209 1.00 85.94 409 ASP A N 1
ATOM 3229 C CA . ASP A 1 409 ? -9.263 20.651 9.078 1.00 85.94 409 ASP A CA 1
ATOM 3230 C C . ASP A 1 409 ? -10.159 19.410 8.769 1.00 85.94 409 ASP A C 1
ATOM 3232 O O . ASP A 1 409 ? -11.330 19.513 8.428 1.00 85.94 409 ASP A O 1
ATOM 3236 N N . ALA A 1 410 ? -9.613 18.193 8.805 1.00 87.12 410 ALA A N 1
ATOM 3237 C CA . ALA A 1 410 ? -10.401 16.961 8.633 1.00 87.12 410 ALA A CA 1
ATOM 3238 C C . ALA A 1 410 ? -10.603 16.208 9.958 1.00 87.12 410 ALA A C 1
ATOM 3240 O O . ALA A 1 410 ? -11.467 15.332 10.052 1.00 87.12 410 ALA A O 1
ATOM 3241 N N . LEU A 1 411 ? -9.815 16.551 10.982 1.00 93.56 411 LEU A N 1
ATOM 3242 C CA . LEU A 1 411 ? -9.740 15.834 12.254 1.00 93.56 411 LEU A CA 1
ATOM 3243 C C . LEU A 1 411 ? -10.324 16.637 13.415 1.00 93.56 411 LEU A C 1
ATOM 3245 O O . LEU A 1 411 ? -10.391 17.871 13.383 1.00 93.56 411 LEU A O 1
ATOM 3249 N N . THR A 1 412 ? -10.717 15.909 14.458 1.00 94.81 412 THR A N 1
ATOM 3250 C CA . THR A 1 412 ? -11.059 16.449 15.773 1.00 94.81 412 THR A CA 1
ATOM 3251 C C . THR A 1 412 ? -9.880 16.200 16.722 1.00 94.81 412 THR A C 1
ATOM 3253 O O . THR A 1 412 ? -9.552 15.040 16.964 1.00 94.81 412 THR A O 1
ATOM 3256 N N . PRO A 1 413 ? -9.228 17.246 17.264 1.00 95.62 413 PRO A N 1
ATOM 3257 C CA . PRO A 1 413 ? -8.147 17.071 18.233 1.00 95.62 413 PRO A CA 1
ATOM 3258 C C . PRO A 1 413 ? -8.670 16.455 19.536 1.00 95.62 413 PRO A C 1
ATOM 3260 O O . PRO A 1 413 ? -9.807 16.713 19.945 1.00 95.62 413 PRO A O 1
ATOM 3263 N N . LEU A 1 414 ? -7.838 15.655 20.209 1.00 95.69 414 LEU A N 1
ATOM 3264 C CA . LEU A 1 414 ? -8.247 14.886 21.388 1.00 95.69 414 LEU A CA 1
ATOM 3265 C C . LEU A 1 414 ? -8.650 15.780 22.566 1.00 95.69 414 LEU A C 1
ATOM 3267 O O . LEU A 1 414 ? -9.485 15.381 23.369 1.00 95.69 414 LEU A O 1
ATOM 3271 N N . ASP A 1 415 ? -8.142 17.010 22.646 1.00 94.50 415 ASP A N 1
ATOM 3272 C CA . ASP A 1 415 ? -8.535 18.000 23.662 1.00 94.50 415 ASP A CA 1
ATOM 3273 C C . ASP A 1 415 ? -9.997 18.485 23.542 1.00 94.50 415 ASP A C 1
ATOM 3275 O O . ASP A 1 415 ? -10.511 19.157 24.438 1.00 94.50 415 ASP A O 1
ATOM 3279 N N . LYS A 1 416 ? -10.690 18.143 22.446 1.00 94.75 416 LYS A N 1
ATOM 3280 C CA . LYS A 1 416 ? -12.141 18.334 22.280 1.00 94.75 416 LYS A CA 1
ATOM 3281 C C . LYS A 1 416 ? -12.963 17.140 22.755 1.00 94.75 416 LYS A C 1
ATOM 3283 O O . LYS A 1 416 ? -14.181 17.266 22.860 1.00 94.75 416 LYS A O 1
ATOM 3288 N N . LEU A 1 417 ? -12.315 16.007 23.010 1.00 94.25 417 LEU A N 1
ATOM 3289 C CA . LEU A 1 417 ? -12.937 14.737 23.381 1.00 94.25 417 LEU A CA 1
ATOM 3290 C C . LEU A 1 417 ? -12.644 14.367 24.839 1.00 94.25 417 LEU A C 1
ATOM 3292 O O . LEU A 1 417 ? -13.513 13.844 25.534 1.00 94.25 417 LEU A O 1
ATOM 3296 N N . ALA A 1 418 ? -11.426 14.657 25.290 1.00 94.69 418 ALA A N 1
ATOM 3297 C CA . ALA A 1 418 ? -10.898 14.317 26.597 1.00 94.69 418 ALA A CA 1
ATOM 3298 C C . ALA A 1 418 ? -10.800 15.547 27.509 1.00 94.69 418 ALA A C 1
ATOM 3300 O O . ALA A 1 418 ? -10.717 16.694 27.065 1.00 94.69 418 ALA A O 1
ATOM 3301 N N . THR A 1 419 ? -10.782 15.305 28.815 1.00 95.50 419 THR A N 1
ATOM 3302 C CA . THR A 1 419 ? -10.536 16.350 29.811 1.00 95.50 419 THR A CA 1
ATOM 3303 C C . THR A 1 419 ? -9.074 16.823 29.773 1.00 95.50 419 THR A C 1
ATOM 3305 O O . THR A 1 419 ? -8.185 16.051 29.412 1.00 95.50 419 THR A O 1
ATOM 3308 N N . PRO A 1 420 ? -8.767 18.057 30.218 1.00 94.00 420 PRO A N 1
ATOM 3309 C CA . PRO A 1 420 ? -7.379 18.524 30.309 1.00 94.00 420 PRO A CA 1
ATOM 3310 C C . PRO A 1 420 ? -6.473 17.618 31.161 1.00 94.00 420 PRO A C 1
ATOM 3312 O O . PRO A 1 420 ? -5.284 17.499 30.880 1.00 94.00 420 PRO A O 1
ATOM 3315 N N . ALA A 1 421 ? -7.036 16.963 32.184 1.00 95.56 421 ALA A N 1
ATOM 3316 C CA . ALA A 1 421 ? -6.316 15.998 33.011 1.00 95.56 421 ALA A CA 1
ATOM 3317 C C . ALA A 1 421 ? -5.957 14.729 32.220 1.00 95.56 421 ALA A C 1
ATOM 3319 O O . ALA A 1 421 ? -4.808 14.306 32.263 1.00 95.56 421 ALA A O 1
ATOM 3320 N N . GLU A 1 422 ? -6.903 14.176 31.451 1.00 96.06 422 GLU A N 1
ATOM 3321 C CA . GLU A 1 422 ? -6.651 13.020 30.577 1.00 96.06 422 GLU A CA 1
ATOM 3322 C C . GLU A 1 422 ? -5.594 13.340 29.507 1.00 96.06 422 GLU A C 1
ATOM 3324 O O . GLU A 1 422 ? -4.713 12.521 29.262 1.00 96.06 422 GLU A O 1
ATOM 3329 N N . ILE A 1 423 ? -5.628 14.535 28.900 1.00 94.94 423 ILE A N 1
ATOM 3330 C CA . ILE A 1 423 ? -4.609 14.950 27.919 1.00 94.94 423 ILE A CA 1
ATOM 3331 C C . ILE A 1 423 ? -3.218 15.005 28.556 1.00 94.94 423 ILE A C 1
ATOM 3333 O O . ILE A 1 423 ? -2.275 14.441 28.006 1.00 94.94 423 ILE A O 1
ATOM 3337 N N . SER A 1 424 ? -3.093 15.622 29.733 1.00 93.75 424 SER A N 1
ATOM 3338 C CA . SER A 1 424 ? -1.817 15.685 30.453 1.00 93.75 424 SER A CA 1
ATOM 3339 C C . SER A 1 424 ? -1.317 14.299 30.874 1.00 93.75 424 SER A C 1
ATOM 3341 O O . SER A 1 424 ? -0.114 14.046 30.849 1.00 93.75 424 SER A O 1
ATOM 3343 N N . GLU A 1 425 ? -2.217 13.380 31.226 1.00 95.62 425 GLU A N 1
ATOM 3344 C CA . GLU A 1 425 ? -1.852 12.003 31.560 1.00 95.62 425 GLU A CA 1
ATOM 3345 C C . GLU A 1 425 ? -1.313 11.251 30.333 1.00 95.62 425 GLU A C 1
ATOM 3347 O O . GLU A 1 425 ? -0.240 10.647 30.416 1.00 95.62 425 GLU A O 1
ATOM 3352 N N . LEU A 1 426 ? -1.984 11.353 29.176 1.00 94.69 426 LEU A N 1
ATOM 3353 C CA . LEU A 1 426 ? -1.559 10.726 27.914 1.00 94.69 426 LEU A CA 1
ATOM 3354 C C . LEU A 1 426 ? -0.132 11.101 27.509 1.00 94.69 426 LEU A C 1
ATOM 3356 O O . LEU A 1 426 ? 0.591 10.251 26.986 1.00 94.69 426 LEU A O 1
ATOM 3360 N N . GLU A 1 427 ? 0.297 12.338 27.777 1.00 88.38 427 GLU A N 1
ATOM 3361 C CA . GLU A 1 427 ? 1.654 12.802 27.463 1.00 88.38 427 GLU A CA 1
ATOM 3362 C C . GLU A 1 427 ? 2.756 11.996 28.158 1.00 88.38 427 GLU A C 1
ATOM 3364 O O . GLU A 1 427 ? 3.880 11.948 27.650 1.00 88.38 427 GLU A O 1
ATOM 3369 N N . THR A 1 428 ? 2.438 11.395 29.307 1.00 91.88 428 THR A N 1
ATOM 3370 C CA . THR A 1 428 ? 3.361 10.584 30.117 1.00 91.88 428 THR A CA 1
ATOM 3371 C C . THR A 1 428 ? 3.040 9.092 30.081 1.00 91.88 428 THR A C 1
ATOM 3373 O O . THR A 1 428 ? 3.922 8.273 30.330 1.00 91.88 428 THR A O 1
ATOM 3376 N N . TRP A 1 429 ? 1.791 8.738 29.772 1.00 95.69 429 TRP A N 1
ATOM 3377 C CA . TRP A 1 429 ? 1.326 7.359 29.679 1.00 95.69 429 TRP A CA 1
ATOM 3378 C C . TRP A 1 429 ? 1.787 6.688 28.379 1.00 95.69 429 TRP A C 1
ATOM 3380 O O . TRP A 1 429 ? 2.200 5.532 28.396 1.00 95.69 429 TRP A O 1
ATOM 3390 N N . LEU A 1 430 ? 1.767 7.408 27.253 1.00 95.81 430 LEU A N 1
ATOM 3391 C CA . LEU A 1 430 ? 2.225 6.884 25.965 1.00 95.81 430 LEU A CA 1
ATOM 3392 C C . LEU A 1 430 ? 3.751 6.772 25.906 1.00 95.81 430 LEU A C 1
ATOM 3394 O O . LEU A 1 430 ? 4.480 7.651 26.372 1.00 95.81 430 LEU A O 1
ATOM 3398 N N . PHE A 1 431 ? 4.247 5.743 25.216 1.00 95.75 431 PHE A N 1
ATOM 3399 C CA . PHE A 1 431 ? 5.644 5.723 24.797 1.00 95.75 431 PHE A CA 1
ATOM 3400 C C . PHE A 1 431 ? 5.970 6.957 23.935 1.00 95.75 431 PHE A C 1
ATOM 3402 O O . PHE A 1 431 ? 5.112 7.423 23.175 1.00 95.75 431 PHE A O 1
ATOM 3409 N N . PRO A 1 432 ? 7.216 7.472 23.973 1.00 92.88 432 PRO A N 1
ATOM 3410 C CA . PRO A 1 432 ? 7.585 8.683 23.238 1.00 92.88 432 PRO A CA 1
ATOM 3411 C C . PRO A 1 432 ? 7.245 8.631 21.741 1.00 92.88 432 PRO A C 1
ATOM 3413 O O . PRO A 1 432 ? 6.750 9.614 21.189 1.00 92.88 432 PRO A O 1
ATOM 3416 N N . ALA A 1 433 ? 7.461 7.478 21.100 1.00 92.94 433 ALA A N 1
ATOM 3417 C CA . ALA A 1 433 ? 7.118 7.247 19.700 1.00 92.94 433 ALA A CA 1
ATOM 3418 C C . ALA A 1 433 ? 5.603 7.240 19.442 1.00 92.94 433 ALA A C 1
ATOM 3420 O O . ALA A 1 433 ? 5.139 7.876 18.498 1.00 92.94 433 ALA A O 1
ATOM 3421 N N . ALA A 1 434 ? 4.836 6.559 20.300 1.00 94.19 434 ALA A N 1
ATOM 3422 C CA . ALA A 1 434 ? 3.378 6.485 20.214 1.00 94.19 434 ALA A CA 1
ATOM 3423 C C . ALA A 1 434 ? 2.739 7.874 20.327 1.00 94.19 434 ALA A C 1
ATOM 3425 O O . ALA A 1 434 ? 1.825 8.203 19.575 1.00 94.19 434 ALA A O 1
ATOM 3426 N N . ARG A 1 435 ? 3.272 8.707 21.229 1.00 92.81 435 ARG A N 1
ATOM 3427 C CA . ARG A 1 435 ? 2.880 10.111 21.360 1.00 92.81 435 ARG A CA 1
ATOM 3428 C C . ARG A 1 435 ? 3.189 10.890 20.084 1.00 92.81 435 ARG A C 1
ATOM 3430 O O . ARG A 1 435 ? 2.303 11.529 19.536 1.00 92.81 435 ARG A O 1
ATOM 3437 N N . ALA A 1 436 ? 4.425 10.802 19.595 1.00 91.25 436 ALA A N 1
ATOM 3438 C CA . ALA A 1 436 ? 4.862 11.557 18.424 1.00 91.25 436 ALA A CA 1
ATOM 3439 C C . ALA A 1 436 ? 4.071 11.218 17.144 1.00 91.25 436 ALA A C 1
ATOM 3441 O O . ALA A 1 436 ? 3.796 12.127 16.370 1.00 91.25 436 ALA A O 1
ATOM 3442 N N . LEU A 1 437 ? 3.645 9.962 16.948 1.00 91.88 437 LEU A N 1
ATOM 3443 C CA . LEU A 1 437 ? 2.784 9.561 15.820 1.00 91.88 437 LEU A CA 1
ATOM 3444 C C . LEU A 1 437 ? 1.432 10.287 15.804 1.00 91.88 437 LEU A C 1
ATOM 3446 O O . LEU A 1 437 ? 0.903 10.582 14.736 1.00 91.88 437 LEU A O 1
ATOM 3450 N N . GLY A 1 438 ? 0.863 10.551 16.982 1.00 91.88 438 GLY A N 1
ATOM 3451 C CA . GLY A 1 438 ? -0.450 11.177 17.124 1.00 91.88 438 GLY A CA 1
ATOM 3452 C C . GLY A 1 438 ? -0.422 12.690 17.321 1.00 91.88 438 GLY A C 1
ATOM 3453 O O . GLY A 1 438 ? -1.490 13.290 17.459 1.00 91.88 438 GLY A O 1
ATOM 3454 N N . SER A 1 439 ? 0.763 13.304 17.365 1.00 91.62 439 SER A N 1
ATOM 3455 C CA . SER A 1 439 ? 0.942 14.728 17.651 1.00 91.62 439 SER A CA 1
ATOM 3456 C C . SER A 1 439 ? 1.198 15.551 16.391 1.00 91.62 439 SER A C 1
ATOM 3458 O O . SER A 1 439 ? 1.992 15.170 15.536 1.00 91.62 439 SER A O 1
ATOM 3460 N N . PHE A 1 440 ? 0.588 16.730 16.324 1.00 91.38 440 PHE A N 1
ATOM 3461 C CA . PHE A 1 440 ? 0.892 17.771 15.347 1.00 91.38 440 PHE A CA 1
ATOM 3462 C C . PHE A 1 440 ? 0.636 19.146 15.982 1.00 91.38 440 PHE A C 1
ATOM 3464 O O . PHE A 1 440 ? -0.363 19.302 16.681 1.00 91.38 440 PHE A O 1
ATOM 3471 N N . ASP A 1 441 ? 1.533 20.114 15.763 1.00 87.94 441 ASP A N 1
ATOM 3472 C CA . ASP A 1 441 ? 1.430 21.490 16.292 1.00 87.94 441 ASP A CA 1
ATOM 3473 C C . ASP A 1 441 ? 1.112 21.548 17.804 1.00 87.94 441 ASP A C 1
ATOM 3475 O O . ASP A 1 441 ? 0.099 22.093 18.238 1.00 87.94 441 ASP A O 1
ATOM 3479 N N . ASP A 1 442 ? 1.938 20.861 18.607 1.00 86.62 442 ASP A N 1
ATOM 3480 C CA . ASP A 1 442 ? 1.808 20.728 20.071 1.00 86.62 442 ASP A CA 1
ATOM 3481 C C . ASP A 1 442 ? 0.449 20.193 20.573 1.00 86.62 442 ASP A C 1
ATOM 3483 O O . ASP A 1 442 ? 0.103 20.324 21.750 1.00 86.62 442 ASP A O 1
ATOM 3487 N N . ARG A 1 443 ? -0.333 19.540 19.703 1.00 92.31 443 ARG A N 1
ATOM 3488 C CA . ARG A 1 443 ? -1.637 18.951 20.040 1.00 92.31 443 ARG A CA 1
ATOM 3489 C C . ARG A 1 443 ? -1.718 17.491 19.622 1.00 92.31 443 ARG A C 1
ATOM 3491 O O . ARG A 1 443 ? -1.148 17.072 18.618 1.00 92.31 443 ARG A O 1
ATOM 3498 N N . LEU A 1 444 ? -2.458 16.700 20.397 1.00 93.75 444 LEU A N 1
ATOM 3499 C CA . LEU A 1 444 ? -2.770 15.313 20.060 1.00 93.75 444 LEU A CA 1
ATOM 3500 C C . LEU A 1 444 ? -4.026 15.256 19.186 1.00 93.75 444 LEU A C 1
ATOM 3502 O O . LEU A 1 444 ? -5.091 15.726 19.585 1.00 93.75 444 LEU A O 1
ATOM 3506 N N . TYR A 1 445 ? -3.899 14.643 18.014 1.00 95.31 445 TYR A N 1
ATOM 3507 C CA . TYR A 1 445 ? -4.987 14.398 17.063 1.00 95.31 445 TYR A CA 1
ATOM 3508 C C . TYR A 1 445 ? -5.338 12.916 16.935 1.00 95.31 445 TYR A C 1
ATOM 3510 O O . TYR A 1 445 ? -6.454 12.593 16.530 1.00 95.31 445 TYR A O 1
ATOM 3518 N N . ALA A 1 446 ? -4.413 12.023 17.290 1.00 95.00 446 ALA A N 1
ATOM 3519 C CA . ALA A 1 446 ? -4.633 10.587 17.229 1.00 95.00 446 ALA A CA 1
ATOM 3520 C C . ALA A 1 446 ? -4.161 9.880 18.505 1.00 95.00 446 ALA A C 1
ATOM 3522 O O . ALA A 1 446 ? -3.218 10.324 19.161 1.00 95.00 446 ALA A O 1
ATOM 3523 N N . LEU A 1 447 ? -4.812 8.765 18.845 1.00 96.38 447 LEU A N 1
ATOM 3524 C CA . LEU A 1 447 ? -4.401 7.894 19.949 1.00 96.38 447 LEU A CA 1
ATOM 3525 C C . LEU A 1 447 ? -3.840 6.587 19.392 1.00 96.38 447 LEU A C 1
ATOM 3527 O O . LEU A 1 447 ? -4.574 5.801 18.794 1.00 96.38 447 LEU A O 1
ATOM 3531 N N . CYS A 1 448 ? -2.548 6.345 19.601 1.00 94.94 448 CYS A N 1
ATOM 3532 C CA . CYS A 1 448 ? -1.904 5.105 19.181 1.00 94.94 448 CYS A CA 1
ATOM 3533 C C . CYS A 1 448 ? -2.486 3.901 19.937 1.00 94.94 448 CYS A C 1
ATOM 3535 O O . CYS A 1 448 ? -2.593 3.922 21.164 1.00 94.94 448 CYS A O 1
ATOM 3537 N N . ASN A 1 449 ? -2.856 2.853 19.200 1.00 92.81 449 ASN A N 1
ATOM 3538 C CA . ASN A 1 449 ? -3.375 1.601 19.757 1.00 92.81 449 ASN A CA 1
ATOM 3539 C C . ASN A 1 449 ? -2.481 0.389 19.469 1.00 92.81 449 ASN A C 1
ATOM 3541 O O . ASN A 1 449 ? -2.748 -0.698 19.976 1.00 92.81 449 ASN A O 1
ATOM 3545 N N . GLY A 1 450 ? -1.407 0.572 18.702 1.00 93.69 450 GLY A N 1
ATOM 3546 C CA . GLY A 1 450 ? -0.357 -0.422 18.551 1.00 93.69 450 GLY A CA 1
ATOM 3547 C C . GLY A 1 450 ? 0.848 0.142 17.809 1.00 93.69 450 GLY A C 1
ATOM 3548 O O . GLY A 1 450 ? 0.682 0.876 16.840 1.00 93.69 450 GLY A O 1
ATOM 3549 N N . LEU A 1 451 ? 2.054 -0.201 18.252 1.00 95.12 451 LEU A N 1
ATOM 3550 C CA . LEU A 1 451 ? 3.300 0.206 17.605 1.00 95.12 451 LEU A CA 1
ATOM 3551 C C . LEU A 1 451 ? 3.812 -0.855 16.630 1.00 95.12 451 LEU A C 1
ATOM 3553 O O . LEU A 1 451 ? 3.677 -2.060 16.843 1.00 95.12 451 LEU A O 1
ATOM 3557 N N . ASP A 1 452 ? 4.483 -0.366 15.598 1.00 93.69 452 ASP A N 1
ATOM 3558 C CA . ASP A 1 452 ? 5.109 -1.140 14.541 1.00 93.69 452 ASP A CA 1
ATOM 3559 C C . ASP A 1 452 ? 6.616 -0.928 14.570 1.00 93.69 452 ASP A C 1
ATOM 3561 O O . ASP A 1 452 ? 7.148 0.055 14.053 1.00 93.69 452 ASP A O 1
ATOM 3565 N N . ILE A 1 453 ? 7.316 -1.893 15.154 1.00 94.69 453 ILE A N 1
ATOM 3566 C CA . ILE A 1 453 ? 8.746 -1.812 15.444 1.00 94.69 453 ILE A CA 1
ATOM 3567 C C . ILE A 1 453 ? 9.525 -2.667 14.447 1.00 94.69 453 ILE A C 1
ATOM 3569 O O . ILE A 1 453 ? 9.017 -3.665 13.934 1.00 94.69 453 ILE A O 1
ATOM 3573 N N . ARG A 1 454 ? 10.758 -2.272 14.120 1.00 94.19 454 ARG A N 1
ATOM 3574 C CA . ARG A 1 454 ? 11.654 -3.028 13.231 1.00 94.19 454 ARG A CA 1
ATOM 3575 C C . ARG A 1 454 ? 12.828 -3.601 14.008 1.00 94.19 454 ARG A C 1
ATOM 3577 O O . ARG A 1 454 ? 13.386 -2.939 14.875 1.00 94.19 454 ARG A O 1
ATOM 3584 N N . ALA A 1 455 ? 13.219 -4.814 13.643 1.00 96.38 455 ALA A N 1
ATOM 3585 C CA . ALA A 1 455 ? 14.384 -5.494 14.189 1.00 96.38 455 ALA A CA 1
ATOM 3586 C C . ALA A 1 455 ? 15.064 -6.328 13.096 1.00 96.38 455 ALA A C 1
ATOM 3588 O O . ALA A 1 455 ? 14.534 -6.477 11.986 1.00 96.38 455 ALA A O 1
ATOM 3589 N N . LEU A 1 456 ? 16.249 -6.857 13.396 1.00 97.00 456 LEU A N 1
ATOM 3590 C CA . LEU A 1 456 ? 16.971 -7.738 12.492 1.00 97.00 456 LEU A CA 1
ATOM 3591 C C . LEU A 1 456 ? 16.640 -9.192 12.830 1.00 97.00 456 LEU A C 1
ATOM 3593 O O . LEU A 1 456 ? 16.978 -9.692 13.903 1.00 97.00 456 LEU A O 1
ATOM 3597 N N . TYR A 1 457 ? 16.003 -9.877 11.888 1.00 97.31 457 TYR A N 1
ATOM 3598 C CA . TYR A 1 457 ? 15.824 -11.320 11.944 1.00 97.31 457 TYR A CA 1
ATOM 3599 C C . TYR A 1 457 ? 17.032 -12.024 11.340 1.00 97.31 457 TYR A C 1
ATOM 3601 O O . TYR A 1 457 ? 17.612 -11.535 10.366 1.00 97.31 457 TYR A O 1
ATOM 3609 N N . TYR A 1 458 ? 17.365 -13.202 11.859 1.00 96.94 458 TYR A N 1
ATOM 3610 C CA . TYR A 1 458 ? 18.454 -14.026 11.344 1.00 96.94 458 TYR A CA 1
ATOM 3611 C C . TYR A 1 458 ? 18.164 -15.526 11.451 1.00 96.94 458 TYR A C 1
ATOM 3613 O O . TYR A 1 458 ? 17.444 -15.969 12.345 1.00 96.94 458 TYR A O 1
ATOM 3621 N N . ASP A 1 459 ? 18.737 -16.318 10.545 1.00 95.56 459 ASP A N 1
ATOM 3622 C CA . ASP A 1 459 ? 18.675 -17.781 10.587 1.00 95.56 459 ASP A CA 1
ATOM 3623 C C . ASP A 1 459 ? 19.848 -18.345 11.402 1.00 95.56 459 ASP A C 1
ATOM 3625 O O . ASP A 1 459 ? 21.006 -18.301 10.974 1.00 95.56 459 ASP A O 1
ATOM 3629 N N . LYS A 1 460 ? 19.539 -18.907 12.577 1.00 95.94 460 LYS A N 1
ATOM 3630 C CA . LYS A 1 460 ? 20.517 -19.487 13.512 1.00 95.94 460 LYS A CA 1
ATOM 3631 C C . LYS A 1 460 ? 21.346 -20.586 12.851 1.00 95.94 460 LYS A C 1
ATOM 3633 O O . LYS A 1 460 ? 22.543 -20.663 13.096 1.00 95.94 460 LYS A O 1
ATOM 3638 N N . ASN A 1 461 ? 20.744 -21.395 11.977 1.00 93.94 461 ASN A N 1
ATOM 3639 C CA . ASN A 1 461 ? 21.460 -22.488 11.320 1.00 93.94 461 ASN A CA 1
ATOM 3640 C C . ASN A 1 461 ? 22.519 -21.956 10.351 1.00 93.94 461 ASN A C 1
ATOM 3642 O O . ASN A 1 461 ? 23.585 -22.550 10.217 1.00 93.94 461 ASN A O 1
ATOM 3646 N N . VAL A 1 462 ? 22.237 -20.835 9.681 1.00 93.62 462 VAL A N 1
ATOM 3647 C CA . VAL A 1 462 ? 23.199 -20.220 8.761 1.00 93.62 462 VAL A CA 1
ATOM 3648 C C . VAL A 1 462 ? 24.343 -19.582 9.540 1.00 93.62 462 VAL A C 1
ATOM 3650 O O . VAL A 1 462 ? 25.494 -19.748 9.167 1.00 93.62 462 VAL A O 1
ATOM 3653 N N . LEU A 1 463 ? 24.072 -18.895 10.647 1.00 94.94 463 LEU A N 1
ATOM 3654 C CA . LEU A 1 463 ? 25.147 -18.342 11.476 1.00 94.94 463 LEU A CA 1
ATOM 3655 C C . LEU A 1 463 ? 26.036 -19.432 12.103 1.00 94.94 463 LEU A C 1
ATOM 3657 O O . LEU A 1 463 ? 27.262 -19.304 12.082 1.00 94.94 463 LEU A O 1
ATOM 3661 N N . GLU A 1 464 ? 25.446 -20.542 12.552 1.00 95.31 464 GLU A N 1
ATOM 3662 C CA . GLU A 1 464 ? 26.178 -21.725 13.023 1.00 95.31 464 GLU A CA 1
ATOM 3663 C C . GLU A 1 464 ? 27.030 -22.365 11.905 1.00 95.31 464 GLU A C 1
ATOM 3665 O O . GLU A 1 464 ? 28.179 -22.729 12.159 1.00 95.31 464 GLU A O 1
ATOM 3670 N N . GLU A 1 465 ? 26.529 -22.435 10.659 1.00 94.00 465 GLU A N 1
ATOM 3671 C CA . GLU A 1 465 ? 27.271 -22.918 9.470 1.00 94.00 465 GLU A CA 1
ATOM 3672 C C . GLU A 1 465 ? 28.596 -22.159 9.274 1.00 94.00 465 GLU A C 1
ATOM 3674 O O . GLU A 1 465 ? 29.605 -22.750 8.885 1.00 94.00 465 GLU A O 1
ATOM 3679 N N . PHE A 1 466 ? 28.611 -20.862 9.590 1.00 93.38 466 PHE A N 1
ATOM 3680 C CA . PHE A 1 466 ? 29.780 -19.990 9.457 1.00 93.38 466 PHE A CA 1
ATOM 3681 C C . PHE A 1 466 ? 30.519 -19.725 10.781 1.00 93.38 466 PHE A C 1
ATOM 3683 O O . PHE A 1 466 ? 31.470 -18.939 10.797 1.00 93.38 466 PHE A O 1
ATOM 3690 N N . ASN A 1 467 ? 30.132 -20.395 11.875 1.00 95.31 467 ASN A N 1
ATOM 3691 C CA . ASN A 1 467 ? 30.680 -20.205 13.221 1.00 95.31 467 ASN A CA 1
ATOM 3692 C C . ASN A 1 467 ? 30.704 -18.718 13.627 1.00 95.31 467 ASN A C 1
ATOM 3694 O O . ASN A 1 467 ? 31.763 -18.130 13.889 1.00 95.31 467 ASN A O 1
ATOM 3698 N N . ARG A 1 468 ? 29.528 -18.088 13.572 1.00 95.38 468 ARG A N 1
ATOM 3699 C CA . ARG A 1 468 ? 29.318 -16.670 13.874 1.00 95.38 468 ARG A CA 1
ATOM 3700 C C . ARG A 1 468 ? 28.142 -16.476 14.823 1.00 95.38 468 ARG A C 1
ATOM 3702 O O . ARG A 1 468 ? 27.176 -17.228 14.789 1.00 95.38 468 ARG A O 1
ATOM 3709 N N . GLU A 1 469 ? 28.241 -15.427 15.629 1.00 95.62 469 GLU A N 1
ATOM 3710 C CA . GLU A 1 469 ? 27.165 -14.939 16.492 1.00 95.62 469 GLU A CA 1
ATOM 3711 C C . GLU A 1 469 ? 26.316 -13.881 15.762 1.00 95.62 469 GLU A C 1
ATOM 3713 O O . GLU A 1 469 ? 26.781 -13.308 14.769 1.00 95.62 469 GLU A O 1
ATOM 3718 N N . PRO A 1 470 ? 25.081 -13.602 16.224 1.00 95.31 470 PRO A N 1
ATOM 3719 C CA . PRO A 1 470 ? 24.225 -12.578 15.628 1.00 95.31 470 PRO A CA 1
ATOM 3720 C C . PRO A 1 470 ? 24.892 -11.195 15.664 1.00 95.31 470 PRO A C 1
ATOM 3722 O O . PRO A 1 470 ? 25.385 -10.796 16.727 1.00 95.31 470 PRO A O 1
ATOM 3725 N N . PRO A 1 471 ? 24.877 -10.437 14.552 1.00 96.50 471 PRO A N 1
ATOM 3726 C CA . PRO A 1 471 ? 25.617 -9.185 14.469 1.00 96.50 471 PRO A CA 1
ATOM 3727 C C . PRO A 1 471 ? 25.061 -8.144 15.443 1.00 96.50 471 PRO A C 1
ATOM 3729 O O . PRO A 1 471 ? 23.850 -7.973 15.571 1.00 96.50 471 PRO A O 1
ATOM 3732 N N . GLN A 1 472 ? 25.963 -7.422 16.097 1.00 94.88 472 GLN A N 1
ATOM 3733 C CA . GLN A 1 472 ? 25.691 -6.297 16.992 1.00 94.88 472 GLN A CA 1
ATOM 3734 C C . GLN A 1 472 ? 26.081 -4.956 16.361 1.00 94.88 472 GLN A C 1
ATOM 3736 O O . GLN A 1 472 ? 25.604 -3.903 16.793 1.00 94.88 472 GLN A O 1
ATOM 3741 N N . THR A 1 473 ? 26.927 -4.981 15.329 1.00 95.88 473 THR A N 1
ATOM 3742 C CA . THR A 1 473 ? 27.370 -3.795 14.580 1.00 95.88 473 THR A CA 1
ATOM 3743 C C . THR A 1 473 ? 27.090 -3.922 13.083 1.00 95.88 473 THR A C 1
ATOM 3745 O O . THR A 1 473 ? 26.978 -5.026 12.546 1.00 95.88 473 THR A O 1
ATOM 3748 N N . ILE A 1 474 ? 26.961 -2.791 12.386 1.00 95.56 474 ILE A N 1
ATOM 3749 C CA . ILE A 1 474 ? 26.808 -2.781 10.920 1.00 95.56 474 ILE A CA 1
ATOM 3750 C C . ILE A 1 474 ? 28.036 -3.393 10.231 1.00 95.56 474 ILE A C 1
ATOM 3752 O O . ILE A 1 474 ? 27.893 -4.088 9.227 1.00 95.56 474 ILE A O 1
ATOM 3756 N N . GLU A 1 475 ? 29.232 -3.218 10.793 1.00 95.25 475 GLU A N 1
ATOM 3757 C CA . GLU A 1 475 ? 30.451 -3.853 10.291 1.00 95.25 475 GLU A CA 1
ATOM 3758 C C . GLU A 1 475 ? 30.361 -5.387 10.313 1.00 95.25 475 GLU A C 1
ATOM 3760 O O . GLU A 1 475 ? 30.806 -6.043 9.371 1.00 95.25 475 GLU A O 1
ATOM 3765 N N . GLU A 1 476 ? 29.744 -5.964 11.348 1.00 96.50 476 GLU A N 1
ATOM 3766 C CA . GLU A 1 476 ? 29.495 -7.407 11.432 1.00 96.50 476 GLU A CA 1
ATOM 3767 C C . GLU A 1 476 ? 28.437 -7.870 10.421 1.00 96.50 476 GLU A C 1
ATOM 3769 O O . GLU A 1 476 ? 28.582 -8.953 9.850 1.00 96.50 476 GLU A O 1
ATOM 3774 N N . ILE A 1 477 ? 27.412 -7.049 10.130 1.00 96.25 477 ILE A N 1
ATOM 3775 C CA . ILE A 1 477 ? 26.485 -7.325 9.016 1.00 96.25 477 ILE A CA 1
ATOM 3776 C C . ILE A 1 477 ? 27.272 -7.416 7.704 1.00 96.25 477 ILE A C 1
ATOM 3778 O O . ILE A 1 477 ? 27.075 -8.363 6.942 1.00 96.25 477 ILE A O 1
ATOM 3782 N N . ASP A 1 478 ? 28.165 -6.461 7.441 1.00 95.50 478 ASP A N 1
ATOM 3783 C CA . ASP A 1 478 ? 28.954 -6.414 6.208 1.00 95.50 478 ASP A CA 1
ATOM 3784 C C . ASP A 1 478 ? 29.923 -7.597 6.092 1.00 95.50 478 ASP A C 1
ATOM 3786 O O . ASP A 1 478 ? 30.094 -8.157 5.003 1.00 95.50 478 ASP A O 1
ATOM 3790 N N . GLU A 1 479 ? 30.558 -7.995 7.199 1.00 95.12 479 GLU A N 1
ATOM 3791 C CA . GLU A 1 479 ? 31.402 -9.190 7.250 1.00 95.12 479 GLU A CA 1
ATOM 3792 C C . GLU A 1 479 ? 30.587 -10.440 6.909 1.00 95.12 479 GLU A C 1
ATOM 3794 O O . GLU A 1 479 ? 30.962 -11.193 6.008 1.00 95.12 479 GLU A O 1
ATOM 3799 N N . LEU A 1 480 ? 29.446 -10.635 7.575 1.00 95.06 480 LEU A N 1
ATOM 3800 C CA . LEU A 1 480 ? 28.563 -11.776 7.345 1.00 95.06 480 LEU A CA 1
ATOM 3801 C C . LEU A 1 480 ? 27.992 -11.789 5.927 1.00 95.06 480 LEU A C 1
ATOM 3803 O O . LEU A 1 480 ? 27.923 -12.848 5.305 1.00 95.06 480 LEU A O 1
ATOM 3807 N N . ALA A 1 481 ? 27.613 -10.629 5.388 1.00 94.06 481 ALA A N 1
ATOM 3808 C CA . ALA A 1 481 ? 27.125 -10.511 4.022 1.00 94.06 481 ALA A CA 1
ATOM 3809 C C . ALA A 1 481 ? 28.165 -11.039 3.026 1.00 94.06 481 ALA A C 1
ATOM 3811 O O . ALA A 1 481 ? 27.839 -11.932 2.243 1.00 94.06 481 ALA A O 1
ATOM 3812 N N . ARG A 1 482 ? 29.416 -10.563 3.125 1.00 92.81 482 ARG A N 1
ATOM 3813 C CA . ARG A 1 482 ? 30.532 -10.992 2.263 1.00 92.81 482 ARG A CA 1
ATOM 3814 C C . ARG A 1 482 ? 30.945 -12.441 2.496 1.00 92.81 482 ARG A C 1
ATOM 3816 O O . ARG A 1 482 ? 31.368 -13.106 1.556 1.00 92.81 482 ARG A O 1
ATOM 3823 N N . LEU A 1 483 ? 30.867 -12.925 3.733 1.00 92.06 483 LEU A N 1
ATOM 3824 C CA . LEU A 1 483 ? 31.234 -14.298 4.072 1.00 92.06 483 LEU A CA 1
ATOM 3825 C C . LEU A 1 483 ? 30.238 -15.301 3.475 1.00 92.06 483 LEU A C 1
ATOM 3827 O O . LEU A 1 483 ? 30.644 -16.301 2.886 1.00 92.06 483 LEU A O 1
ATOM 3831 N N . ILE A 1 484 ? 28.941 -15.010 3.597 1.00 91.19 484 ILE A N 1
ATOM 3832 C CA . ILE A 1 484 ? 27.855 -15.885 3.139 1.00 91.19 484 ILE A CA 1
ATOM 3833 C C . ILE A 1 484 ? 27.695 -15.808 1.617 1.00 91.19 484 ILE A C 1
ATOM 3835 O O . ILE A 1 484 ? 27.484 -16.831 0.966 1.00 91.19 484 ILE A O 1
ATOM 3839 N N . ALA A 1 485 ? 27.811 -14.609 1.047 1.00 89.81 485 ALA A N 1
ATOM 3840 C CA . ALA A 1 485 ? 27.794 -14.373 -0.389 1.00 89.81 485 ALA A CA 1
ATOM 3841 C C . ALA A 1 485 ? 28.977 -13.463 -0.769 1.00 89.81 485 ALA A C 1
ATOM 3843 O O . ALA A 1 485 ? 28.871 -12.248 -0.679 1.00 89.81 485 ALA A O 1
ATOM 3844 N N . PRO A 1 486 ? 30.124 -14.014 -1.195 1.00 86.75 486 PRO A N 1
ATOM 3845 C CA . PRO A 1 486 ? 31.261 -13.198 -1.622 1.00 86.75 486 PRO A CA 1
ATOM 3846 C C . PRO A 1 486 ? 30.978 -12.355 -2.883 1.00 86.75 486 PRO A C 1
ATOM 3848 O O . PRO A 1 486 ? 30.081 -12.680 -3.661 1.00 86.75 486 PRO A O 1
ATOM 3851 N N . PRO A 1 487 ? 31.755 -11.294 -3.167 1.00 81.81 487 PRO A N 1
ATOM 3852 C CA . PRO A 1 487 ? 31.650 -10.570 -4.436 1.00 81.81 487 PRO A CA 1
ATOM 3853 C C . PRO A 1 487 ? 31.803 -11.510 -5.645 1.00 81.81 487 PRO A C 1
ATOM 3855 O O . PRO A 1 487 ? 32.658 -12.396 -5.651 1.00 81.81 487 PRO A O 1
ATOM 3858 N N . GLY A 1 488 ? 30.962 -11.338 -6.669 1.00 72.62 488 GLY A N 1
ATOM 3859 C CA . GLY A 1 488 ? 30.911 -12.242 -7.829 1.00 72.62 488 GLY A CA 1
ATOM 3860 C C . GLY A 1 488 ? 30.204 -13.583 -7.576 1.00 72.62 488 GLY A C 1
ATOM 3861 O O . GLY A 1 488 ? 30.243 -14.467 -8.432 1.00 72.62 488 GLY A O 1
ATOM 3862 N N . HIS A 1 489 ? 29.553 -13.752 -6.420 1.00 71.19 489 HIS A N 1
ATOM 3863 C CA . HIS A 1 489 ? 28.735 -14.921 -6.110 1.00 71.19 489 HIS A CA 1
ATOM 3864 C C . HIS A 1 489 ? 27.596 -15.102 -7.127 1.00 71.19 489 HIS A C 1
ATOM 3866 O O . HIS A 1 489 ? 26.855 -14.170 -7.436 1.00 71.19 489 HIS A O 1
ATOM 3872 N N . ASP A 1 490 ? 27.454 -16.325 -7.646 1.00 66.56 490 ASP A N 1
ATOM 3873 C CA . ASP A 1 490 ? 26.450 -16.659 -8.656 1.00 66.56 490 ASP A CA 1
ATOM 3874 C C . ASP A 1 490 ? 25.029 -16.439 -8.110 1.00 66.56 490 ASP A C 1
ATOM 3876 O O . ASP A 1 490 ? 24.610 -17.075 -7.138 1.00 66.56 490 ASP A O 1
ATOM 3880 N N . ILE A 1 491 ? 24.261 -15.586 -8.791 1.00 59.12 491 ILE A N 1
ATOM 3881 C CA . ILE A 1 491 ? 22.853 -15.267 -8.504 1.00 59.12 491 ILE A CA 1
ATOM 3882 C C . ILE A 1 491 ? 21.992 -16.548 -8.447 1.00 59.12 491 ILE A C 1
ATOM 3884 O O . ILE A 1 491 ? 20.967 -16.599 -7.762 1.00 59.12 491 ILE A O 1
ATOM 3888 N N . ARG A 1 492 ? 22.418 -17.638 -9.106 1.00 55.03 492 ARG A N 1
ATOM 3889 C CA . ARG A 1 492 ? 21.741 -18.946 -9.067 1.00 55.03 492 ARG A CA 1
ATOM 3890 C C . ARG A 1 492 ? 21.832 -19.663 -7.717 1.00 55.03 492 ARG A C 1
ATOM 3892 O O . ARG A 1 492 ? 21.048 -20.585 -7.498 1.00 55.03 492 ARG A O 1
ATOM 3899 N N . ARG A 1 493 ? 22.735 -19.270 -6.807 1.00 56.03 493 ARG A N 1
ATOM 3900 C CA . ARG A 1 493 ? 22.941 -19.920 -5.494 1.00 56.03 493 ARG A CA 1
ATOM 3901 C C . ARG A 1 493 ? 21.935 -19.518 -4.400 1.00 56.03 493 ARG A C 1
ATOM 3903 O O . ARG A 1 493 ? 22.043 -19.995 -3.279 1.00 56.03 493 ARG A O 1
ATOM 3910 N N . ARG A 1 494 ? 20.899 -18.741 -4.738 1.00 67.38 494 ARG A N 1
ATOM 3911 C CA . ARG A 1 494 ? 19.645 -18.525 -3.973 1.00 67.38 494 ARG A CA 1
ATOM 3912 C C . ARG A 1 494 ? 19.723 -17.942 -2.549 1.00 67.38 494 ARG A C 1
ATOM 3914 O O . ARG A 1 494 ? 18.648 -17.618 -2.059 1.00 67.38 494 ARG A O 1
ATOM 3921 N N . ARG A 1 495 ? 20.888 -17.761 -1.910 1.00 86.06 495 ARG A N 1
ATOM 3922 C CA . ARG A 1 495 ? 21.006 -17.234 -0.531 1.00 86.06 495 ARG A CA 1
ATOM 3923 C C . ARG A 1 495 ? 22.026 -16.093 -0.432 1.00 86.06 495 ARG A C 1
ATOM 3925 O O . ARG A 1 495 ? 23.191 -16.296 -0.759 1.00 86.06 495 ARG A O 1
ATOM 3932 N N . TYR A 1 496 ? 21.592 -14.924 0.039 1.00 90.25 496 TYR A N 1
ATOM 3933 C CA . TYR A 1 496 ? 22.457 -13.793 0.410 1.00 90.25 496 TYR A CA 1
ATOM 3934 C C . TYR A 1 496 ? 22.587 -13.696 1.932 1.00 90.25 496 TYR A C 1
ATOM 3936 O O . TYR A 1 496 ? 21.663 -14.071 2.648 1.00 90.25 496 TYR A O 1
ATOM 3944 N N . GLY A 1 497 ? 23.703 -13.165 2.442 1.00 90.94 497 GLY A N 1
ATOM 3945 C CA . GLY A 1 497 ? 23.843 -12.914 3.880 1.00 90.94 497 GLY A CA 1
ATOM 3946 C C . GLY A 1 497 ? 22.878 -11.826 4.355 1.00 90.94 497 GLY A C 1
ATOM 3947 O O . GLY A 1 497 ? 21.939 -12.101 5.095 1.00 90.94 497 GLY A O 1
ATOM 3948 N N . TYR A 1 498 ? 23.057 -10.610 3.847 1.00 93.62 498 TYR A N 1
ATOM 3949 C CA . TYR A 1 498 ? 22.139 -9.487 4.018 1.00 93.62 498 TYR A CA 1
ATOM 3950 C C . TYR A 1 498 ? 22.122 -8.653 2.737 1.00 93.62 498 TYR A C 1
ATOM 3952 O O . TYR A 1 498 ? 23.112 -8.603 2.008 1.00 93.62 498 TYR A O 1
ATOM 3960 N N . VAL A 1 499 ? 20.994 -8.001 2.461 1.00 92.06 499 VAL A N 1
ATOM 3961 C CA . VAL A 1 499 ? 20.898 -6.977 1.417 1.00 92.06 499 VAL A CA 1
ATOM 3962 C C . VAL A 1 499 ? 20.032 -5.839 1.969 1.00 92.06 499 VAL A C 1
ATOM 3964 O O . VAL A 1 499 ? 18.881 -6.101 2.338 1.00 92.06 499 VAL A O 1
ATOM 3967 N N . PRO A 1 500 ? 20.520 -4.585 1.997 1.00 92.81 500 PRO A N 1
ATOM 3968 C CA . PRO A 1 500 ? 19.718 -3.423 2.367 1.00 92.81 500 PRO A CA 1
ATOM 3969 C C . PRO A 1 500 ? 18.585 -3.177 1.369 1.00 92.81 500 PRO A C 1
ATOM 3971 O O . PRO A 1 500 ? 18.745 -3.395 0.166 1.00 92.81 500 PRO A O 1
ATOM 3974 N N . ASP A 1 501 ? 17.418 -2.761 1.855 1.00 90.00 501 ASP A N 1
ATOM 3975 C CA . ASP A 1 501 ? 16.237 -2.465 1.035 1.00 90.00 501 ASP A CA 1
ATOM 3976 C C . ASP A 1 501 ? 16.057 -0.949 0.921 1.00 90.00 501 ASP A C 1
ATOM 3978 O O . ASP A 1 501 ? 16.024 -0.253 1.932 1.00 90.00 501 ASP A O 1
ATOM 3982 N N . SER A 1 502 ? 15.910 -0.445 -0.306 1.00 89.25 502 SER A N 1
ATOM 3983 C CA . SER A 1 502 ? 15.665 0.976 -0.594 1.00 89.25 502 SER A CA 1
ATOM 3984 C C . SER A 1 502 ? 14.527 1.596 0.231 1.00 89.25 502 SER A C 1
ATOM 3986 O O . SER A 1 502 ? 14.639 2.736 0.671 1.00 89.25 502 SER A O 1
ATOM 3988 N N . ARG A 1 503 ? 13.472 0.831 0.547 1.00 88.00 503 ARG A N 1
ATOM 3989 C CA . ARG A 1 503 ? 12.326 1.281 1.362 1.00 88.00 503 ARG A CA 1
ATOM 3990 C C . ARG A 1 503 ? 12.674 1.488 2.836 1.00 88.00 503 ARG A C 1
ATOM 3992 O O . ARG A 1 503 ? 11.831 1.894 3.627 1.00 88.00 503 ARG A O 1
ATOM 3999 N N . ARG A 1 504 ? 13.886 1.114 3.242 1.00 91.62 504 ARG A N 1
ATOM 4000 C CA . ARG A 1 504 ? 14.326 1.047 4.637 1.00 91.62 504 ARG A CA 1
ATOM 4001 C C . ARG A 1 504 ? 15.369 2.103 4.984 1.00 91.62 504 ARG A C 1
ATOM 4003 O O . ARG A 1 504 ? 15.913 2.056 6.085 1.00 91.62 504 ARG A O 1
ATOM 4010 N N . LEU A 1 505 ? 15.608 3.067 4.090 1.00 95.12 505 LEU A N 1
ATOM 4011 C CA . LEU A 1 505 ? 16.485 4.203 4.370 1.00 95.12 505 LEU A CA 1
ATOM 4012 C C . LEU A 1 505 ? 16.061 4.944 5.646 1.00 95.12 505 LEU A C 1
ATOM 4014 O O . LEU A 1 505 ? 16.925 5.357 6.403 1.00 95.12 505 LEU A O 1
ATOM 4018 N N . TRP A 1 506 ? 14.762 5.037 5.937 1.00 90.75 506 TRP A N 1
ATOM 4019 C CA . TRP A 1 506 ? 14.249 5.612 7.184 1.00 90.75 506 TRP A CA 1
ATOM 4020 C C . TRP A 1 506 ? 14.834 4.964 8.435 1.00 90.75 506 TRP A C 1
ATOM 4022 O O . TRP A 1 506 ? 15.417 5.645 9.275 1.00 90.75 506 TRP A O 1
ATOM 4032 N N . ALA A 1 507 ? 14.748 3.636 8.526 1.00 94.19 507 ALA A N 1
ATOM 4033 C CA . ALA A 1 507 ? 15.278 2.897 9.664 1.00 94.19 507 ALA A CA 1
ATOM 4034 C C . ALA A 1 507 ? 16.800 3.057 9.768 1.00 94.19 507 ALA A C 1
ATOM 4036 O O . ALA A 1 507 ? 17.313 3.407 10.829 1.00 94.19 507 ALA A O 1
ATOM 4037 N N . TRP A 1 508 ? 17.519 2.861 8.660 1.00 96.06 508 TRP A N 1
ATOM 4038 C CA . TRP A 1 508 ? 18.981 2.919 8.670 1.00 96.06 508 TRP A CA 1
ATOM 4039 C C . TRP A 1 508 ? 19.522 4.333 8.877 1.00 96.06 508 TRP A C 1
ATOM 4041 O O . TRP A 1 508 ? 20.483 4.508 9.614 1.00 96.06 508 TRP A O 1
ATOM 4051 N N . GLY A 1 509 ? 18.877 5.360 8.328 1.00 96.00 509 GLY A N 1
ATOM 4052 C CA . GLY A 1 509 ? 19.241 6.753 8.574 1.00 96.00 509 GLY A CA 1
ATOM 4053 C C . GLY A 1 509 ? 19.193 7.100 10.063 1.00 96.00 509 GLY A C 1
ATOM 4054 O O . GLY A 1 509 ? 20.112 7.748 10.557 1.00 96.00 509 GLY A O 1
ATOM 4055 N N . ILE A 1 510 ? 18.188 6.602 10.795 1.00 95.88 510 ILE A N 1
ATOM 4056 C CA . ILE A 1 510 ? 18.080 6.772 12.254 1.00 95.88 510 ILE A CA 1
ATOM 4057 C C . ILE A 1 510 ? 19.163 5.978 12.996 1.00 95.88 510 ILE A C 1
ATOM 4059 O O . ILE A 1 510 ? 19.791 6.518 13.907 1.00 95.88 510 ILE A O 1
ATOM 4063 N N . VAL A 1 511 ? 19.436 4.733 12.588 1.00 96.69 511 VAL A N 1
ATOM 4064 C CA . VAL A 1 511 ? 20.516 3.903 13.165 1.00 96.69 511 VAL A CA 1
ATOM 4065 C C . VAL A 1 511 ? 21.888 4.570 13.016 1.00 96.69 511 VAL A C 1
ATOM 4067 O O . VAL A 1 511 ? 22.706 4.513 13.932 1.00 96.69 511 VAL A O 1
ATOM 4070 N N . PHE A 1 512 ? 22.131 5.260 11.900 1.00 96.88 512 PHE A N 1
ATOM 4071 C CA . PHE A 1 512 ? 23.353 6.039 11.684 1.00 96.88 512 PHE A CA 1
ATOM 4072 C C . PHE A 1 512 ? 23.383 7.360 12.477 1.00 96.88 512 PHE A C 1
ATOM 4074 O O . PHE A 1 512 ? 24.429 8.004 12.536 1.00 96.88 512 PHE A O 1
ATOM 4081 N N . GLY A 1 513 ? 22.275 7.761 13.112 1.00 95.19 513 GLY A N 1
ATOM 4082 C CA . GLY A 1 513 ? 22.159 8.969 13.941 1.00 95.19 513 GLY A CA 1
ATOM 4083 C C . GLY A 1 513 ? 21.427 10.147 13.285 1.00 95.19 513 GLY A C 1
ATOM 4084 O O . GLY A 1 513 ? 21.421 11.247 13.835 1.00 95.19 513 GLY A O 1
ATOM 4085 N N . GLY A 1 514 ? 20.816 9.945 12.119 1.00 94.75 514 GLY A N 1
ATOM 4086 C CA . GLY A 1 514 ? 19.999 10.937 11.422 1.00 94.75 514 GLY A CA 1
ATOM 4087 C C . GLY A 1 514 ? 18.608 11.122 12.035 1.00 94.75 514 GLY A C 1
ATOM 4088 O O . GLY A 1 514 ? 18.109 10.269 12.768 1.00 94.75 514 GLY A O 1
ATOM 4089 N N . ARG A 1 515 ? 17.963 12.253 11.723 1.00 92.12 515 ARG A N 1
ATOM 4090 C CA . ARG A 1 515 ? 16.609 12.588 12.213 1.00 92.12 515 ARG A CA 1
ATOM 4091 C C . ARG A 1 515 ? 15.601 12.940 11.119 1.00 92.12 515 ARG A C 1
ATOM 4093 O O . ARG A 1 515 ? 14.420 13.004 11.429 1.00 92.12 515 ARG A O 1
ATOM 4100 N N . PHE A 1 516 ? 16.042 13.127 9.869 1.00 94.56 516 PHE A N 1
ATOM 4101 C CA . PHE A 1 516 ? 15.243 13.494 8.681 1.00 94.56 516 PHE A CA 1
ATOM 4102 C C . PHE A 1 516 ? 14.497 14.839 8.756 1.00 94.56 516 PHE A C 1
ATOM 4104 O O . PHE A 1 516 ? 14.256 15.464 7.727 1.00 94.56 516 PHE A O 1
ATOM 4111 N N . TYR A 1 517 ? 14.209 15.337 9.951 1.00 93.50 517 TYR A N 1
ATOM 4112 C CA . TYR A 1 517 ? 13.543 16.598 10.221 1.00 93.50 517 TYR A CA 1
ATOM 4113 C C . TYR A 1 517 ? 14.090 17.192 11.521 1.00 93.50 517 TYR A C 1
ATOM 4115 O O . TYR A 1 517 ? 14.389 16.456 12.466 1.00 93.50 517 TYR A O 1
ATOM 4123 N N . ASP A 1 518 ? 14.244 18.510 11.558 1.00 91.44 518 ASP A N 1
ATOM 4124 C CA . ASP A 1 518 ? 14.603 19.260 12.756 1.00 91.44 518 ASP A CA 1
ATOM 4125 C C . ASP A 1 518 ? 13.418 20.135 13.199 1.00 91.44 518 ASP A C 1
ATOM 4127 O O . ASP A 1 518 ? 13.164 21.175 12.587 1.00 91.44 518 ASP A O 1
ATOM 4131 N N . PRO A 1 519 ? 12.708 19.756 14.278 1.00 84.81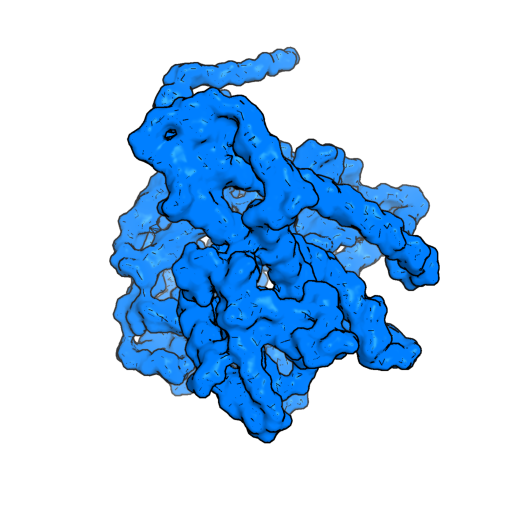 519 PRO A N 1
ATOM 4132 C CA . PRO A 1 519 ? 11.584 20.532 14.792 1.00 84.81 519 PRO A CA 1
ATOM 4133 C C . PRO A 1 519 ? 11.950 21.955 15.224 1.00 84.81 519 PRO A C 1
ATOM 4135 O O . PRO A 1 519 ? 11.088 22.825 15.196 1.00 84.81 519 PRO A O 1
ATOM 4138 N N . ALA A 1 520 ? 13.202 22.213 15.626 1.00 85.81 520 ALA A N 1
ATOM 4139 C CA . ALA A 1 520 ? 13.611 23.534 16.104 1.00 85.81 520 ALA A CA 1
ATOM 4140 C C . ALA A 1 520 ? 13.753 24.550 14.963 1.00 85.81 520 ALA A C 1
ATOM 4142 O O . ALA A 1 520 ? 13.547 25.745 15.166 1.00 85.81 520 ALA A O 1
ATOM 4143 N N . THR A 1 521 ? 14.124 24.077 13.774 1.00 86.19 521 THR A N 1
ATOM 4144 C CA . THR A 1 521 ? 14.273 24.912 12.576 1.00 86.19 521 THR A CA 1
ATOM 4145 C C . THR A 1 521 ? 13.114 24.758 11.594 1.00 86.19 521 THR A C 1
ATOM 4147 O O . THR A 1 521 ? 13.012 25.557 10.668 1.00 86.19 521 THR A O 1
ATOM 4150 N N . GLY A 1 522 ? 12.259 23.744 11.769 1.00 83.50 522 GLY A N 1
ATOM 4151 C CA . GLY A 1 522 ? 11.242 23.349 10.790 1.00 83.50 522 GLY A CA 1
ATOM 4152 C C . GLY A 1 522 ? 11.835 22.747 9.510 1.00 83.50 522 GLY A C 1
ATOM 4153 O O . GLY A 1 522 ? 11.138 22.612 8.505 1.00 83.50 522 GLY A O 1
ATOM 4154 N N . GLY A 1 523 ? 13.134 22.426 9.522 1.00 90.75 523 GLY A N 1
ATOM 4155 C CA . GLY A 1 523 ? 13.907 22.085 8.335 1.00 90.75 523 GLY A CA 1
ATOM 4156 C C . GLY A 1 523 ? 14.006 20.585 8.069 1.00 90.75 523 GLY A C 1
ATOM 4157 O O . GLY A 1 523 ? 14.217 19.779 8.978 1.00 90.75 523 GLY A O 1
ATOM 4158 N N . ILE A 1 524 ? 13.940 20.201 6.795 1.00 95.62 524 ILE A N 1
ATOM 4159 C CA . ILE A 1 524 ? 14.252 18.839 6.347 1.00 95.62 524 ILE A CA 1
ATOM 4160 C C . ILE A 1 524 ? 15.763 18.599 6.404 1.00 95.62 524 ILE A C 1
ATOM 4162 O O . ILE A 1 524 ? 16.557 19.394 5.909 1.00 95.62 524 ILE A O 1
ATOM 4166 N N . THR A 1 525 ? 16.169 17.470 6.987 1.00 96.06 525 THR A N 1
ATOM 4167 C CA . THR A 1 525 ? 17.583 17.118 7.220 1.00 96.06 525 THR A CA 1
ATOM 4168 C C . THR A 1 525 ? 17.985 15.790 6.572 1.00 96.06 525 THR A C 1
ATOM 4170 O O . THR A 1 525 ? 18.942 15.142 7.004 1.00 96.06 525 THR A O 1
ATOM 4173 N N . ALA A 1 526 ? 17.275 15.374 5.516 1.00 95.94 526 ALA A N 1
ATOM 4174 C CA . ALA A 1 526 ? 17.545 14.138 4.767 1.00 95.94 526 ALA A CA 1
ATOM 4175 C C . ALA A 1 526 ? 18.972 14.042 4.197 1.00 95.94 526 ALA A C 1
ATOM 4177 O O . ALA A 1 526 ? 19.477 12.945 3.997 1.00 95.94 526 ALA A O 1
ATOM 4178 N N . ASP A 1 527 ? 19.634 15.166 3.941 1.00 96.88 527 ASP A N 1
ATOM 4179 C CA . ASP A 1 527 ? 21.006 15.259 3.430 1.00 96.88 527 ASP A CA 1
ATOM 4180 C C . ASP A 1 527 ? 22.056 15.450 4.534 1.00 96.88 527 ASP A C 1
ATOM 4182 O O . ASP A 1 527 ? 23.230 15.716 4.251 1.00 96.88 527 ASP A O 1
ATOM 4186 N N . SER A 1 528 ? 21.657 15.287 5.799 1.00 96.81 528 SER A N 1
ATOM 4187 C CA . SER A 1 528 ? 22.587 15.250 6.925 1.00 96.81 528 SER A CA 1
ATOM 4188 C C . SER A 1 528 ? 23.616 14.131 6.755 1.00 96.81 528 SER A C 1
ATOM 4190 O O . SER A 1 528 ? 23.349 13.075 6.173 1.00 96.81 528 SER A O 1
ATOM 4192 N N . ARG A 1 529 ? 24.820 14.355 7.297 1.00 97.06 529 ARG A N 1
ATOM 4193 C CA . ARG A 1 529 ? 25.944 13.422 7.157 1.00 97.06 529 ARG A CA 1
ATOM 4194 C C . ARG A 1 529 ? 25.584 11.969 7.534 1.00 97.06 529 ARG A C 1
ATOM 4196 O O . ARG A 1 529 ? 25.880 11.104 6.715 1.00 97.06 529 ARG A O 1
ATOM 4203 N N . PRO A 1 530 ? 24.896 11.692 8.663 1.00 96.81 530 PRO A N 1
ATOM 4204 C CA . PRO A 1 530 ? 24.466 10.336 9.012 1.00 96.81 530 PRO A CA 1
ATOM 4205 C C . PRO A 1 530 ? 23.613 9.634 7.950 1.00 96.81 530 PRO A C 1
ATOM 4207 O O . PRO A 1 530 ? 23.812 8.456 7.678 1.00 96.81 530 PRO A O 1
ATOM 4210 N N . ILE A 1 531 ? 22.672 10.347 7.324 1.00 97.38 531 ILE A N 1
ATOM 4211 C CA . ILE A 1 531 ? 21.741 9.757 6.350 1.00 97.38 531 ILE A CA 1
ATOM 4212 C C . ILE A 1 531 ? 22.440 9.542 5.008 1.00 97.38 531 ILE A C 1
ATOM 4214 O O . ILE A 1 531 ? 22.220 8.526 4.350 1.00 97.38 531 ILE A O 1
ATOM 4218 N N . VAL A 1 532 ? 23.340 10.454 4.631 1.00 98.31 532 VAL A N 1
ATOM 4219 C CA . VAL A 1 532 ? 24.223 10.264 3.474 1.00 98.31 532 VAL A CA 1
ATOM 4220 C C . VAL A 1 532 ? 25.123 9.047 3.679 1.00 98.31 532 VAL A C 1
ATOM 4222 O O . VAL A 1 532 ? 25.266 8.249 2.754 1.00 98.31 532 VAL A O 1
ATOM 4225 N N . ASP A 1 533 ? 25.697 8.871 4.872 1.00 97.62 533 ASP A N 1
ATOM 4226 C CA . ASP A 1 533 ? 26.519 7.703 5.202 1.00 97.62 533 ASP A CA 1
ATOM 4227 C C . ASP A 1 533 ? 25.685 6.409 5.182 1.00 97.62 533 ASP A C 1
ATOM 4229 O O . ASP A 1 533 ? 26.122 5.424 4.586 1.00 97.62 533 ASP A O 1
ATOM 4233 N N . ALA A 1 534 ? 24.457 6.428 5.715 1.00 97.69 534 ALA A N 1
ATOM 4234 C CA . ALA A 1 534 ? 23.531 5.297 5.644 1.00 97.69 534 ALA A CA 1
ATOM 4235 C C . ALA A 1 534 ? 23.201 4.916 4.194 1.00 97.69 534 ALA A C 1
ATOM 4237 O O . ALA A 1 534 ? 23.311 3.750 3.817 1.00 97.69 534 ALA A O 1
ATOM 4238 N N . LEU A 1 535 ? 22.841 5.890 3.350 1.00 98.25 535 LEU A N 1
ATOM 4239 C CA . LEU A 1 535 ? 22.516 5.620 1.951 1.00 98.25 535 LEU A CA 1
ATOM 4240 C C . LEU A 1 535 ? 23.745 5.164 1.153 1.00 98.25 535 LEU A C 1
ATOM 4242 O O . LEU A 1 535 ? 23.630 4.284 0.303 1.00 98.25 535 LEU A O 1
ATOM 4246 N N . SER A 1 536 ? 24.922 5.718 1.447 1.00 97.88 536 SER A N 1
ATOM 4247 C CA . SER A 1 536 ? 26.185 5.292 0.832 1.00 97.88 536 SER A CA 1
ATOM 4248 C C . SER A 1 536 ? 26.527 3.851 1.213 1.00 97.88 536 SER A C 1
ATOM 4250 O O . SER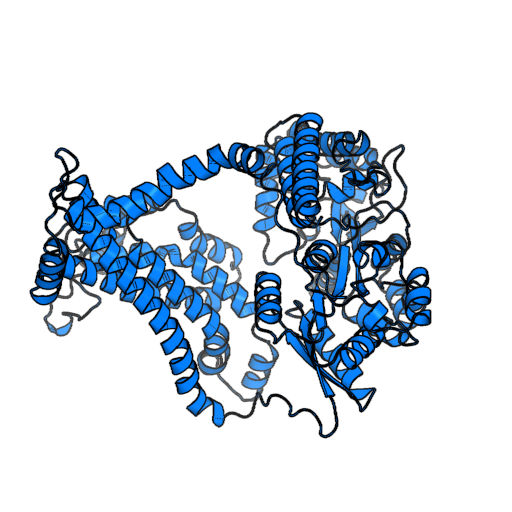 A 1 536 ? 26.877 3.051 0.348 1.00 97.88 536 SER A O 1
ATOM 4252 N N . TRP A 1 537 ? 26.353 3.486 2.487 1.00 97.38 537 TRP A N 1
ATOM 4253 C CA . TRP A 1 537 ? 26.484 2.105 2.949 1.00 97.38 537 TRP A CA 1
ATOM 4254 C C . TRP A 1 537 ? 25.501 1.183 2.219 1.00 97.38 537 TRP A C 1
ATOM 4256 O O . TRP A 1 537 ? 25.915 0.161 1.671 1.00 97.38 537 TRP A O 1
ATOM 4266 N N . MET A 1 538 ? 24.229 1.576 2.106 1.00 96.94 538 MET A N 1
ATOM 4267 C CA . MET A 1 538 ? 23.226 0.804 1.367 1.00 96.94 538 MET A CA 1
ATOM 4268 C C . MET A 1 538 ? 23.606 0.622 -0.112 1.00 96.94 538 MET A C 1
ATOM 4270 O O . MET A 1 538 ? 23.489 -0.483 -0.642 1.00 96.94 538 MET A O 1
ATOM 4274 N N . ALA A 1 539 ? 24.085 1.679 -0.775 1.00 96.69 539 ALA A N 1
ATOM 4275 C CA . ALA A 1 539 ? 24.500 1.650 -2.177 1.00 96.69 539 ALA A CA 1
ATOM 4276 C C . ALA A 1 539 ? 25.758 0.794 -2.413 1.00 96.69 539 ALA A C 1
ATOM 4278 O O . ALA A 1 539 ? 25.857 0.133 -3.448 1.00 96.69 539 ALA A O 1
ATOM 4279 N N . SER A 1 540 ? 26.664 0.703 -1.433 1.00 95.69 540 SER A N 1
ATOM 4280 C CA . SER A 1 540 ? 27.880 -0.121 -1.534 1.00 95.69 540 SER A CA 1
ATOM 4281 C C . SER A 1 540 ? 27.593 -1.616 -1.758 1.00 95.69 540 SER A C 1
ATOM 4283 O O . SER A 1 540 ? 28.398 -2.329 -2.357 1.00 95.69 540 SER A O 1
ATOM 4285 N N . TYR A 1 541 ? 26.415 -2.108 -1.354 1.00 93.75 541 TYR A N 1
ATOM 4286 C CA . TYR A 1 541 ? 25.990 -3.484 -1.637 1.00 93.75 541 TYR A CA 1
ATOM 4287 C C . TYR A 1 541 ? 25.734 -3.711 -3.129 1.00 93.75 541 TYR A C 1
ATOM 4289 O O . TYR A 1 541 ? 26.010 -4.793 -3.647 1.00 93.75 541 TYR A O 1
ATOM 4297 N N . SER A 1 542 ? 25.240 -2.700 -3.839 1.00 90.44 542 SER A N 1
ATOM 4298 C CA . SER A 1 542 ? 25.053 -2.775 -5.287 1.00 90.44 542 SER A CA 1
ATOM 4299 C C . SER A 1 542 ? 26.369 -2.715 -6.044 1.00 90.44 542 SER A C 1
ATOM 4301 O O . SER A 1 542 ? 26.493 -3.361 -7.080 1.00 90.44 542 SER A O 1
ATOM 4303 N N . GLU A 1 543 ? 27.371 -2.013 -5.519 1.00 88.12 543 GLU A N 1
ATOM 4304 C CA . GLU A 1 543 ? 28.738 -2.079 -6.048 1.00 88.12 543 GLU A CA 1
ATOM 4305 C C . GLU A 1 543 ? 29.348 -3.471 -5.821 1.00 88.12 543 GLU A C 1
ATOM 4307 O O . GLU A 1 543 ? 30.012 -4.016 -6.701 1.00 88.12 543 GLU A O 1
ATOM 4312 N N . MET A 1 544 ? 29.070 -4.079 -4.663 1.00 88.50 544 MET A N 1
ATOM 4313 C CA . MET A 1 544 ? 29.564 -5.406 -4.288 1.00 88.50 544 MET A CA 1
ATOM 4314 C C . MET A 1 544 ? 28.965 -6.541 -5.132 1.00 88.50 544 MET A C 1
ATOM 4316 O O . MET A 1 544 ? 29.682 -7.462 -5.530 1.00 88.50 544 MET A O 1
ATOM 4320 N N . TYR A 1 545 ? 27.652 -6.504 -5.375 1.00 88.31 545 TYR A N 1
ATOM 4321 C CA . TYR A 1 545 ? 26.907 -7.606 -5.997 1.00 88.31 545 TYR A CA 1
ATOM 4322 C C . TYR A 1 545 ? 26.423 -7.326 -7.423 1.00 88.31 545 TYR A C 1
ATOM 4324 O O . TYR A 1 545 ? 26.008 -8.256 -8.114 1.00 88.31 545 TYR A O 1
ATOM 4332 N N . GLY A 1 546 ? 26.473 -6.073 -7.869 1.00 88.62 546 GLY A N 1
ATOM 4333 C CA . GLY A 1 546 ? 25.863 -5.602 -9.109 1.00 88.62 546 GLY A CA 1
ATOM 4334 C C . GLY A 1 546 ? 24.415 -5.143 -8.906 1.00 88.62 546 GLY A C 1
ATOM 4335 O O . GLY A 1 546 ? 23.570 -5.886 -8.402 1.00 88.62 546 GLY A O 1
ATOM 4336 N N . ALA A 1 547 ? 24.109 -3.922 -9.351 1.00 88.62 547 ALA A N 1
ATOM 4337 C CA . ALA A 1 547 ? 22.785 -3.310 -9.214 1.00 88.62 547 ALA A CA 1
ATOM 4338 C C . ALA A 1 547 ? 21.667 -4.140 -9.874 1.00 88.62 547 ALA A C 1
ATOM 4340 O O . ALA A 1 547 ? 20.673 -4.457 -9.218 1.00 88.62 547 ALA A O 1
ATOM 4341 N N . ASP A 1 548 ? 21.851 -4.554 -11.132 1.00 85.94 548 ASP A N 1
ATOM 4342 C CA . ASP A 1 548 ? 20.861 -5.350 -11.875 1.00 85.94 548 ASP A CA 1
ATOM 4343 C C . ASP A 1 548 ? 20.608 -6.714 -11.222 1.00 85.94 548 ASP A C 1
ATOM 4345 O O . ASP A 1 548 ? 19.473 -7.189 -11.158 1.00 85.94 548 ASP A O 1
ATOM 4349 N N . ALA A 1 549 ? 21.667 -7.330 -10.690 1.00 84.19 549 ALA A N 1
ATOM 4350 C CA . ALA A 1 549 ? 21.601 -8.611 -10.002 1.00 84.19 549 ALA A CA 1
ATOM 4351 C C . ALA A 1 549 ? 20.766 -8.518 -8.720 1.00 84.19 549 ALA A C 1
ATOM 4353 O O . ALA A 1 549 ? 19.877 -9.343 -8.498 1.00 84.19 549 ALA A O 1
ATOM 4354 N N . LEU A 1 550 ? 21.013 -7.493 -7.898 1.00 86.56 550 LEU A N 1
ATOM 4355 C CA . LEU A 1 550 ? 20.233 -7.256 -6.686 1.00 86.56 550 LEU A CA 1
ATOM 4356 C C . LEU A 1 550 ? 18.786 -6.878 -6.998 1.00 86.56 550 LEU A C 1
ATOM 4358 O O . LEU A 1 550 ? 17.880 -7.346 -6.306 1.00 86.56 550 LEU A O 1
ATOM 4362 N N . LEU A 1 551 ? 18.551 -6.074 -8.037 1.00 84.69 551 LEU A N 1
ATOM 4363 C CA . LEU A 1 551 ? 17.203 -5.700 -8.454 1.00 84.69 551 LEU A CA 1
ATOM 4364 C C . LEU A 1 551 ? 16.410 -6.931 -8.917 1.00 84.69 551 LEU A C 1
ATOM 4366 O O . LEU A 1 551 ? 15.292 -7.150 -8.449 1.00 84.69 551 LEU A O 1
ATOM 4370 N N . ALA A 1 552 ? 17.004 -7.779 -9.763 1.00 82.19 552 ALA A N 1
ATOM 4371 C CA . ALA A 1 552 ? 16.402 -9.036 -10.204 1.00 82.19 552 ALA A CA 1
ATOM 4372 C C . ALA A 1 552 ? 16.170 -10.004 -9.032 1.00 82.19 552 ALA A C 1
ATOM 4374 O O . ALA A 1 552 ? 15.118 -10.641 -8.940 1.00 82.19 552 ALA A O 1
ATOM 4375 N N . PHE A 1 553 ? 17.125 -10.090 -8.100 1.00 84.00 553 PHE A N 1
ATOM 4376 C CA . PHE A 1 553 ? 16.972 -10.892 -6.893 1.00 84.00 553 PHE A CA 1
ATOM 4377 C C . PHE A 1 553 ? 15.772 -10.418 -6.065 1.00 84.00 553 PHE A C 1
ATOM 4379 O O . PHE A 1 553 ? 14.922 -11.243 -5.734 1.00 84.00 553 PHE A O 1
ATOM 4386 N N . ARG A 1 554 ? 15.637 -9.108 -5.819 1.00 81.00 554 ARG A N 1
ATOM 4387 C CA . ARG A 1 554 ? 14.512 -8.527 -5.066 1.00 81.00 554 ARG A CA 1
ATOM 4388 C C . ARG A 1 554 ? 13.161 -8.648 -5.766 1.00 81.00 554 ARG A C 1
ATOM 4390 O O . ARG A 1 554 ? 12.159 -8.877 -5.095 1.00 81.00 554 ARG A O 1
ATOM 4397 N N . GLN A 1 555 ? 13.102 -8.560 -7.096 1.00 75.75 555 GLN A N 1
ATOM 4398 C CA . GLN A 1 555 ? 11.870 -8.875 -7.840 1.00 75.75 555 GLN A CA 1
ATOM 4399 C C . GLN A 1 555 ? 11.387 -10.305 -7.541 1.00 75.75 555 GLN A C 1
ATOM 4401 O O . GLN A 1 555 ? 10.186 -10.558 -7.456 1.00 75.75 555 GLN A O 1
ATOM 4406 N N . GLY A 1 556 ? 12.320 -11.230 -7.292 1.00 69.31 556 GLY A N 1
ATOM 4407 C CA . GLY A 1 556 ? 12.019 -12.585 -6.837 1.00 69.31 556 GLY A CA 1
ATOM 4408 C C . GLY A 1 556 ? 11.329 -12.664 -5.469 1.00 69.31 556 GLY A C 1
ATOM 4409 O O . GLY A 1 556 ? 10.601 -13.626 -5.236 1.00 69.31 556 GLY A O 1
ATOM 4410 N N . ASP A 1 557 ? 11.487 -11.670 -4.588 1.00 73.00 557 ASP A N 1
ATOM 4411 C CA . ASP A 1 557 ? 10.779 -11.638 -3.299 1.00 73.00 557 ASP A CA 1
ATOM 4412 C C . ASP A 1 557 ? 9.282 -11.373 -3.496 1.00 73.00 557 ASP A C 1
ATOM 4414 O O . ASP A 1 557 ? 8.449 -11.974 -2.822 1.00 73.00 557 ASP A O 1
ATOM 4418 N N . GLN A 1 558 ? 8.924 -10.535 -4.476 1.00 55.53 558 GLN A N 1
ATOM 4419 C CA . GLN A 1 558 ? 7.527 -10.277 -4.850 1.00 55.53 558 GLN A CA 1
ATOM 4420 C C . GLN A 1 558 ? 6.867 -11.489 -5.528 1.00 55.53 558 GLN A C 1
ATOM 4422 O O . GLN A 1 558 ? 5.643 -11.617 -5.528 1.00 55.53 558 GLN A O 1
ATOM 4427 N N . ALA A 1 559 ? 7.674 -12.395 -6.091 1.00 44.56 559 ALA A N 1
ATOM 4428 C CA . ALA A 1 559 ? 7.215 -13.650 -6.678 1.00 44.56 559 ALA A CA 1
ATOM 4429 C C . ALA A 1 559 ? 6.985 -14.766 -5.636 1.00 44.56 559 ALA A C 1
ATOM 4431 O O . ALA A 1 559 ? 6.445 -15.821 -5.986 1.00 44.56 559 ALA A O 1
ATOM 4432 N N . LEU A 1 560 ? 7.368 -14.558 -4.367 1.00 54.47 560 LEU A N 1
ATOM 4433 C CA . LEU A 1 560 ? 7.085 -15.501 -3.285 1.00 54.47 560 LEU A CA 1
ATOM 4434 C C . LEU A 1 560 ? 5.572 -15.594 -3.043 1.00 54.47 560 LEU A C 1
ATOM 4436 O O . LEU A 1 560 ? 4.837 -14.607 -3.061 1.00 54.47 560 LEU A O 1
ATOM 4440 N N . THR A 1 561 ? 5.072 -16.813 -2.846 1.00 41.59 561 THR A N 1
ATOM 4441 C CA . THR A 1 561 ? 3.638 -17.063 -2.674 1.00 41.59 561 THR A CA 1
ATOM 4442 C C . THR A 1 561 ? 3.118 -16.406 -1.398 1.00 41.59 561 THR A C 1
ATOM 4444 O O . THR A 1 561 ? 3.540 -16.802 -0.320 1.00 41.59 561 THR A O 1
ATOM 4447 N N . GLY A 1 562 ? 2.178 -15.464 -1.530 1.00 42.25 562 GLY A N 1
ATOM 4448 C CA . GLY A 1 562 ? 1.395 -14.902 -0.422 1.00 42.25 562 GLY A CA 1
ATOM 4449 C C . GLY A 1 562 ? 2.259 -14.307 0.683 1.00 42.25 562 GLY A C 1
ATOM 4450 O O . GLY A 1 562 ? 2.392 -14.938 1.717 1.00 42.25 562 GLY A O 1
ATOM 4451 N N . ALA A 1 563 ? 2.876 -13.145 0.443 1.00 48.41 563 ALA A N 1
ATOM 4452 C CA . ALA A 1 563 ? 3.677 -12.398 1.425 1.00 48.41 563 ALA A CA 1
ATOM 4453 C C . ALA A 1 563 ? 4.661 -13.242 2.272 1.00 48.41 563 ALA A C 1
ATOM 4455 O O . ALA A 1 563 ? 5.036 -12.814 3.362 1.00 48.41 563 ALA A O 1
ATOM 4456 N N . ALA A 1 564 ? 5.081 -14.422 1.793 1.00 67.44 564 ALA A N 1
ATOM 4457 C CA . ALA A 1 564 ? 5.862 -15.358 2.587 1.00 67.44 564 ALA A CA 1
ATOM 4458 C C . ALA A 1 564 ? 7.198 -14.726 2.970 1.00 67.44 564 ALA A C 1
ATOM 4460 O O . ALA A 1 564 ? 7.932 -14.247 2.103 1.00 67.44 564 ALA A O 1
ATOM 4461 N N . PHE A 1 565 ? 7.500 -14.741 4.268 1.00 84.62 565 PHE A N 1
ATOM 4462 C CA . PHE A 1 565 ? 8.711 -14.156 4.820 1.00 84.62 565 PHE A CA 1
ATOM 4463 C C . PHE A 1 565 ? 9.963 -14.696 4.095 1.00 84.62 565 PHE A C 1
ATOM 4465 O O . PHE A 1 565 ? 10.244 -15.897 4.188 1.00 84.62 565 PHE A O 1
ATOM 4472 N N . PRO A 1 566 ? 10.729 -13.857 3.362 1.00 86.50 566 PRO A N 1
ATOM 4473 C CA . PRO A 1 566 ? 11.830 -14.333 2.516 1.00 86.50 566 PRO A CA 1
ATOM 4474 C C . PRO A 1 566 ? 12.925 -15.090 3.279 1.00 86.50 566 PRO A C 1
ATOM 4476 O O . PRO A 1 566 ? 13.579 -15.969 2.713 1.00 86.50 566 PRO A O 1
ATOM 4479 N N . LEU A 1 567 ? 13.097 -14.779 4.567 1.00 89.31 567 LEU A N 1
ATOM 4480 C CA . LEU A 1 567 ? 14.031 -15.464 5.455 1.00 89.31 567 LEU A CA 1
ATOM 4481 C C . LEU A 1 567 ? 13.663 -16.947 5.635 1.00 89.31 567 LEU A C 1
ATOM 4483 O O . LEU A 1 567 ? 14.525 -17.808 5.499 1.00 89.31 567 LEU A O 1
ATOM 4487 N N . LEU A 1 568 ? 12.374 -17.270 5.808 1.00 89.38 568 LEU A N 1
ATOM 4488 C CA . LEU A 1 568 ? 11.895 -18.659 5.921 1.00 89.38 568 LEU A CA 1
ATOM 4489 C C . LEU A 1 568 ? 12.068 -19.465 4.626 1.00 89.38 568 LEU A C 1
ATOM 4491 O O . LEU A 1 568 ? 12.035 -20.692 4.648 1.00 89.38 568 LEU A O 1
ATOM 4495 N N . GLN A 1 569 ? 12.254 -18.788 3.493 1.00 85.75 569 GLN A N 1
ATOM 4496 C CA . GLN A 1 569 ? 12.546 -19.421 2.205 1.00 85.75 569 GLN A CA 1
ATOM 4497 C C . GLN A 1 569 ? 14.051 -19.647 1.987 1.00 85.75 569 GLN A C 1
ATOM 4499 O O . GLN A 1 569 ? 14.452 -20.088 0.909 1.00 85.75 569 GLN A O 1
ATOM 4504 N N . GLY A 1 570 ? 14.891 -19.311 2.974 1.00 87.31 570 GLY A N 1
ATOM 4505 C CA . GLY A 1 570 ? 16.347 -19.441 2.901 1.00 87.31 570 GLY A CA 1
ATOM 4506 C C . GLY A 1 570 ? 16.997 -18.501 1.886 1.00 87.31 570 GLY A C 1
ATOM 4507 O O . GLY A 1 570 ? 18.120 -18.750 1.451 1.00 87.31 570 GLY A O 1
ATOM 4508 N N . ARG A 1 571 ? 16.291 -17.438 1.468 1.00 88.50 571 ARG A N 1
ATOM 4509 C CA . ARG A 1 571 ? 16.806 -16.459 0.495 1.00 88.50 571 ARG A CA 1
ATOM 4510 C C . ARG A 1 571 ? 17.798 -15.484 1.113 1.00 88.50 571 ARG A C 1
ATOM 4512 O O . ARG A 1 571 ? 18.685 -14.978 0.428 1.00 88.50 571 ARG A O 1
ATOM 4519 N N . TYR A 1 572 ? 17.648 -15.259 2.409 1.00 91.50 572 TYR A N 1
ATOM 4520 C CA . TYR A 1 572 ? 18.484 -14.394 3.220 1.00 91.50 572 TYR A CA 1
ATOM 4521 C C . TYR A 1 572 ? 19.004 -15.188 4.417 1.00 91.50 572 TYR A C 1
ATOM 4523 O O . TYR A 1 572 ? 18.323 -16.102 4.876 1.00 91.50 572 TYR A O 1
ATOM 4531 N N . ALA A 1 573 ? 20.180 -14.839 4.931 1.00 93.88 573 ALA A N 1
ATOM 4532 C CA . ALA A 1 573 ? 20.609 -15.264 6.262 1.00 93.88 573 ALA A CA 1
ATOM 4533 C C . ALA A 1 573 ? 20.125 -14.288 7.335 1.00 93.88 573 ALA A C 1
ATOM 4535 O O . ALA A 1 573 ? 19.867 -14.692 8.464 1.00 93.88 573 ALA A O 1
ATOM 4536 N N . MET A 1 574 ? 19.994 -13.011 6.970 1.00 95.94 574 MET A N 1
ATOM 4537 C CA . MET A 1 574 ? 19.516 -11.937 7.826 1.00 95.94 574 MET A CA 1
ATOM 4538 C C . MET A 1 574 ? 18.612 -10.991 7.038 1.00 95.94 574 MET A C 1
ATOM 4540 O O . MET A 1 574 ? 18.870 -10.693 5.868 1.00 95.94 574 MET A O 1
ATOM 4544 N N . LEU A 1 575 ? 17.560 -10.490 7.681 1.00 94.12 575 LEU A N 1
ATOM 4545 C CA . LEU A 1 575 ? 16.604 -9.578 7.063 1.00 94.12 575 LEU A CA 1
ATOM 4546 C C . LEU A 1 575 ? 15.976 -8.659 8.111 1.00 94.12 575 LEU A C 1
ATOM 4548 O O . LEU A 1 575 ? 15.544 -9.112 9.166 1.00 94.12 575 LEU A O 1
ATOM 4552 N N . MET A 1 576 ? 15.884 -7.368 7.800 1.00 94.50 576 MET A N 1
ATOM 4553 C CA . MET A 1 576 ? 15.150 -6.426 8.639 1.00 94.50 576 MET A CA 1
ATOM 4554 C C . MET A 1 576 ? 13.657 -6.457 8.302 1.00 94.50 576 MET A C 1
ATOM 4556 O O . MET A 1 576 ? 13.276 -6.189 7.158 1.00 94.50 576 MET A O 1
ATOM 4560 N N . ASP A 1 577 ? 12.810 -6.710 9.298 1.00 92.75 577 ASP A N 1
ATOM 4561 C CA . ASP A 1 577 ? 11.355 -6.615 9.148 1.00 92.75 577 ASP A CA 1
ATOM 4562 C C . ASP A 1 577 ? 10.658 -6.310 10.488 1.00 92.75 577 ASP A C 1
ATOM 4564 O O . ASP A 1 577 ? 11.317 -6.063 11.501 1.00 92.75 577 ASP A O 1
ATOM 4568 N N . GLY A 1 578 ? 9.326 -6.242 10.472 1.00 91.62 578 GLY A N 1
ATOM 4569 C CA . GLY A 1 578 ? 8.509 -5.909 11.637 1.00 91.62 578 GLY A CA 1
ATOM 4570 C C . GLY A 1 578 ? 8.188 -7.073 12.574 1.00 91.62 578 GLY A C 1
ATOM 4571 O O . GLY A 1 578 ? 8.429 -8.241 12.261 1.00 91.62 578 GLY A O 1
ATOM 4572 N N . GLN A 1 579 ? 7.595 -6.749 13.721 1.00 92.62 579 GLN A N 1
ATOM 4573 C CA . GLN A 1 579 ? 7.198 -7.705 14.761 1.00 92.62 579 GLN A CA 1
ATOM 4574 C C . GLN A 1 579 ? 6.160 -8.735 14.292 1.00 92.62 579 GLN A C 1
ATOM 4576 O O . GLN A 1 579 ? 6.109 -9.848 14.809 1.00 92.62 579 GLN A O 1
ATOM 4581 N N . TRP A 1 580 ? 5.354 -8.407 13.276 1.00 88.06 580 TRP A N 1
ATOM 4582 C CA . TRP A 1 580 ? 4.334 -9.312 12.731 1.00 88.06 580 TRP A CA 1
ATOM 4583 C C . TRP A 1 580 ? 4.926 -10.622 12.187 1.00 88.06 580 TRP A C 1
ATOM 4585 O O . TRP A 1 580 ? 4.229 -11.636 12.134 1.00 88.06 580 TRP A O 1
ATOM 4595 N N . ARG A 1 581 ? 6.221 -10.644 11.830 1.00 91.12 581 ARG A N 1
ATOM 4596 C CA . ARG A 1 581 ? 6.900 -11.867 11.377 1.00 91.12 581 ARG A CA 1
ATOM 4597 C C . ARG A 1 581 ? 7.105 -12.894 12.486 1.00 91.12 581 ARG A C 1
ATOM 4599 O O . ARG A 1 581 ? 7.249 -14.063 12.150 1.00 91.12 581 ARG A O 1
ATOM 4606 N N . VAL A 1 582 ? 7.059 -12.518 13.768 1.00 91.50 582 VAL A N 1
ATOM 4607 C CA . VAL A 1 582 ? 7.168 -13.477 14.884 1.00 91.50 582 VAL A CA 1
ATOM 4608 C C . VAL A 1 582 ? 6.077 -14.550 14.777 1.00 91.50 582 VAL A C 1
ATOM 4610 O O . VAL A 1 582 ? 6.389 -15.737 14.725 1.00 91.50 582 VAL A O 1
ATOM 4613 N N . ARG A 1 583 ? 4.814 -14.141 14.580 1.00 87.44 583 ARG A N 1
ATOM 4614 C CA . ARG A 1 583 ? 3.682 -15.071 14.393 1.00 87.44 583 ARG A CA 1
ATOM 4615 C C . ARG A 1 583 ? 3.830 -15.939 13.140 1.00 87.44 583 ARG A C 1
ATOM 4617 O O . ARG A 1 583 ? 3.392 -17.087 13.125 1.00 87.44 583 ARG A O 1
ATOM 4624 N N . GLU A 1 584 ? 4.425 -15.409 12.070 1.00 87.94 584 GLU A N 1
ATOM 4625 C CA . GLU A 1 584 ? 4.687 -16.188 10.851 1.00 87.94 584 GLU A CA 1
ATOM 4626 C C . GLU A 1 584 ? 5.783 -17.238 11.055 1.00 87.94 584 GLU A C 1
ATOM 4628 O O . GLU A 1 584 ? 5.660 -18.360 10.560 1.00 87.94 584 GLU A O 1
ATOM 4633 N N . VAL A 1 585 ? 6.845 -16.887 11.786 1.00 90.94 585 VAL A N 1
ATOM 4634 C CA . VAL A 1 585 ? 7.924 -17.808 12.159 1.00 90.94 585 VAL A CA 1
ATOM 4635 C C . VAL A 1 585 ? 7.374 -18.926 13.040 1.00 90.94 585 VAL A C 1
ATOM 4637 O O . VAL A 1 585 ? 7.625 -20.094 12.755 1.00 90.94 585 VAL A O 1
ATOM 4640 N N . GLU A 1 586 ? 6.577 -18.594 14.051 1.00 89.56 586 GLU A N 1
ATOM 4641 C CA . GLU A 1 586 ? 5.951 -19.572 14.947 1.00 89.56 586 GLU A CA 1
ATOM 4642 C C . GLU A 1 586 ? 5.016 -20.520 14.198 1.00 89.56 586 GLU A C 1
ATOM 4644 O O . GLU A 1 586 ? 5.160 -21.738 14.301 1.00 89.56 586 GLU A O 1
ATOM 4649 N N . ALA A 1 587 ? 4.144 -19.987 13.338 1.00 89.06 587 ALA A N 1
ATOM 4650 C CA . ALA A 1 587 ? 3.283 -20.811 12.493 1.00 89.06 587 ALA A CA 1
ATOM 4651 C C . ALA A 1 587 ? 4.095 -21.743 11.571 1.00 89.06 587 ALA A C 1
ATOM 4653 O O . ALA A 1 587 ? 3.686 -22.875 11.299 1.00 89.06 587 ALA A O 1
ATOM 4654 N N . ALA A 1 588 ? 5.262 -21.299 11.092 1.00 90.25 588 ALA A N 1
ATOM 4655 C CA . ALA A 1 588 ? 6.159 -22.135 10.300 1.00 90.25 588 ALA A CA 1
ATOM 4656 C C . ALA A 1 588 ? 6.843 -23.230 11.139 1.00 90.25 588 ALA A C 1
ATOM 4658 O O . ALA A 1 588 ? 7.002 -24.350 10.648 1.00 90.25 588 ALA A O 1
ATOM 4659 N N . VAL A 1 589 ? 7.207 -22.941 12.393 1.00 90.81 589 VAL A N 1
ATOM 4660 C CA . VAL A 1 589 ? 7.718 -23.926 13.363 1.00 90.81 589 VAL A CA 1
ATOM 4661 C C . VAL A 1 589 ? 6.667 -24.991 13.656 1.00 90.81 589 VAL A C 1
ATOM 4663 O O . VAL A 1 589 ? 6.952 -26.182 13.531 1.00 90.81 589 VAL A O 1
ATOM 4666 N N . GLU A 1 590 ? 5.439 -24.586 13.969 1.00 90.44 590 GLU A N 1
ATOM 4667 C CA . GLU A 1 590 ? 4.322 -25.501 14.214 1.00 90.44 590 GLU A CA 1
ATOM 4668 C C . GLU A 1 590 ? 4.041 -26.389 13.000 1.00 90.44 590 GLU A C 1
ATOM 4670 O O . GLU A 1 590 ? 3.954 -27.612 13.127 1.00 90.44 590 GLU A O 1
ATOM 4675 N N . ALA A 1 591 ? 3.969 -25.797 11.804 1.00 90.06 591 ALA A N 1
ATOM 4676 C CA . ALA A 1 591 ? 3.744 -26.537 10.569 1.00 90.06 591 ALA A CA 1
ATOM 4677 C C . ALA A 1 591 ? 4.881 -27.526 10.261 1.00 90.06 591 ALA A C 1
ATOM 4679 O O . ALA A 1 591 ? 4.624 -28.628 9.769 1.00 90.06 591 ALA A O 1
ATOM 4680 N N . ALA A 1 592 ? 6.135 -27.161 10.547 1.00 90.25 592 ALA A N 1
ATOM 4681 C CA . ALA A 1 592 ? 7.281 -28.051 10.384 1.00 90.25 592 ALA A CA 1
ATOM 4682 C C . ALA A 1 592 ? 7.231 -29.220 11.376 1.00 90.25 592 ALA A C 1
ATOM 4684 O O . ALA A 1 592 ? 7.356 -30.372 10.954 1.00 90.25 592 ALA A O 1
ATOM 4685 N N . ASN A 1 593 ? 6.957 -28.939 12.653 1.00 91.81 593 ASN A N 1
ATOM 4686 C CA . ASN A 1 593 ? 6.813 -29.946 13.703 1.00 91.81 593 ASN A CA 1
ATOM 4687 C C . ASN A 1 593 ? 5.675 -30.926 13.390 1.00 91.81 593 ASN A C 1
ATOM 4689 O O . ASN A 1 593 ? 5.879 -32.139 13.419 1.00 91.81 593 ASN A O 1
ATOM 4693 N N . ALA A 1 594 ? 4.503 -30.416 12.997 1.00 91.81 594 ALA A N 1
ATOM 4694 C CA . ALA A 1 594 ? 3.358 -31.232 12.595 1.00 91.81 594 ALA A CA 1
ATOM 4695 C C . ALA A 1 594 ? 3.657 -32.105 11.362 1.00 91.81 594 ALA A C 1
ATOM 4697 O O . ALA A 1 594 ? 3.133 -33.210 11.232 1.00 91.81 594 ALA A O 1
ATOM 4698 N N . ALA A 1 595 ? 4.522 -31.631 10.460 1.00 91.62 595 ALA A N 1
ATOM 4699 C CA . ALA A 1 595 ? 4.959 -32.370 9.280 1.00 91.62 595 ALA A CA 1
ATOM 4700 C C . ALA A 1 595 ? 6.177 -33.287 9.525 1.00 91.62 595 ALA A C 1
ATOM 4702 O O . ALA A 1 595 ? 6.644 -33.914 8.571 1.00 91.62 595 ALA A O 1
ATOM 4703 N N . GLY A 1 596 ? 6.719 -33.347 10.749 1.00 91.62 596 GLY A N 1
ATOM 4704 C CA . GLY A 1 596 ? 7.932 -34.108 11.073 1.00 91.62 596 GLY A CA 1
ATOM 4705 C C . GLY A 1 596 ? 9.189 -33.614 10.343 1.00 91.62 596 GLY A C 1
ATOM 4706 O O . GLY A 1 596 ? 10.084 -34.404 10.047 1.00 91.62 596 GLY A O 1
ATOM 4707 N N . ARG A 1 597 ? 9.240 -32.326 9.986 1.00 90.94 597 ARG A N 1
ATOM 4708 C CA . ARG A 1 597 ? 10.375 -31.681 9.308 1.00 90.94 597 ARG A CA 1
ATOM 4709 C C . ARG A 1 597 ? 11.185 -30.853 10.310 1.00 90.94 597 ARG A C 1
ATOM 4711 O O . ARG A 1 597 ? 10.616 -30.404 11.301 1.00 90.94 597 ARG A O 1
ATOM 4718 N N . PRO A 1 598 ? 12.480 -30.593 10.050 1.00 88.69 598 PRO A N 1
ATOM 4719 C CA . PRO A 1 598 ? 13.253 -29.663 10.866 1.00 88.69 598 PRO A CA 1
ATOM 4720 C C . PRO A 1 598 ? 12.567 -28.295 10.926 1.00 88.69 598 PRO A C 1
ATOM 4722 O O . PRO A 1 598 ? 12.275 -27.701 9.885 1.00 88.69 598 PRO A O 1
ATOM 4725 N N . ALA A 1 599 ? 12.295 -27.817 12.138 1.00 90.38 599 ALA A N 1
ATOM 4726 C CA . ALA A 1 599 ? 11.703 -26.506 12.343 1.00 90.38 599 ALA A CA 1
ATOM 4727 C C . ALA A 1 599 ? 12.700 -25.389 11.985 1.00 90.38 599 ALA A C 1
ATOM 4729 O O . ALA A 1 599 ? 13.892 -25.516 12.289 1.00 90.38 599 ALA A O 1
ATOM 4730 N N . PRO A 1 600 ? 12.242 -24.289 11.358 1.00 90.81 600 PRO A N 1
ATOM 4731 C CA . PRO A 1 600 ? 13.085 -23.122 11.147 1.00 90.81 600 PRO A CA 1
ATOM 4732 C C . PRO A 1 600 ? 13.554 -22.566 12.497 1.00 90.81 600 PRO A C 1
ATOM 4734 O O . PRO A 1 600 ? 12.775 -22.448 13.440 1.00 90.81 600 PRO A O 1
ATOM 4737 N N . ARG A 1 601 ? 14.840 -22.218 12.592 1.00 94.06 601 ARG A N 1
ATOM 4738 C CA . ARG A 1 601 ? 15.444 -21.637 13.799 1.00 94.06 601 ARG A CA 1
ATOM 4739 C C . ARG A 1 601 ? 15.789 -20.185 13.522 1.00 94.06 601 ARG A C 1
ATOM 4741 O O . ARG A 1 601 ? 16.929 -19.855 13.214 1.00 94.06 601 ARG A O 1
ATOM 4748 N N . ILE A 1 602 ? 14.783 -19.328 13.604 1.00 95.06 602 ILE A N 1
ATOM 4749 C CA . ILE A 1 602 ? 14.958 -17.886 13.432 1.00 95.06 602 ILE A CA 1
ATOM 4750 C C . ILE A 1 602 ? 15.215 -17.249 14.804 1.00 95.06 602 ILE A C 1
ATOM 4752 O O . ILE A 1 602 ? 14.775 -17.766 15.831 1.00 95.06 602 ILE A O 1
ATOM 4756 N N . GLY A 1 603 ? 16.009 -16.185 14.840 1.00 95.31 603 GLY A N 1
ATOM 4757 C CA . GLY A 1 603 ? 16.158 -15.325 16.009 1.00 95.31 603 GLY A CA 1
ATOM 4758 C C . GLY A 1 603 ? 15.982 -13.861 15.643 1.00 95.31 603 GLY A C 1
ATOM 4759 O O . GLY A 1 603 ? 16.018 -13.500 14.462 1.00 95.31 603 GLY A O 1
ATOM 4760 N N . VAL A 1 604 ? 15.807 -13.033 16.669 1.00 96.50 604 VAL A N 1
ATOM 4761 C CA . VAL A 1 604 ? 15.638 -11.585 16.538 1.00 96.50 604 VAL A CA 1
ATOM 4762 C C . VAL A 1 604 ? 16.661 -10.864 17.409 1.00 96.50 604 VAL A C 1
ATOM 4764 O O . VAL A 1 604 ? 16.891 -11.242 18.554 1.00 96.50 604 VAL A O 1
ATOM 4767 N N . VAL A 1 605 ? 17.284 -9.822 16.863 1.00 96.31 605 VAL A N 1
ATOM 4768 C CA . VAL A 1 605 ? 18.101 -8.859 17.616 1.00 96.31 605 VAL A CA 1
ATOM 4769 C C . VAL A 1 605 ? 17.715 -7.428 17.230 1.00 96.31 605 VAL A C 1
ATOM 4771 O O . VAL A 1 605 ? 17.193 -7.217 16.128 1.00 96.31 605 VAL A O 1
ATOM 4774 N N . PRO A 1 606 ? 17.963 -6.427 18.099 1.00 97.06 606 PRO A N 1
ATOM 4775 C CA . PRO A 1 606 ? 17.912 -5.020 17.711 1.00 97.06 606 PRO A CA 1
ATOM 4776 C C . PRO A 1 606 ? 18.680 -4.743 16.418 1.00 97.06 606 PRO A C 1
ATOM 4778 O O . PRO A 1 606 ? 19.592 -5.487 16.052 1.00 97.06 606 PRO A O 1
ATOM 4781 N N . LEU A 1 607 ? 18.334 -3.653 15.728 1.00 96.88 607 LEU A N 1
ATOM 4782 C CA . LEU A 1 607 ? 19.117 -3.229 14.570 1.00 96.88 607 LEU A CA 1
ATOM 4783 C C . LEU A 1 607 ? 20.571 -2.980 15.001 1.00 96.88 607 LEU A C 1
ATOM 4785 O O . LEU A 1 607 ? 20.789 -2.212 15.943 1.00 96.88 607 LEU A O 1
ATOM 4789 N N . PRO A 1 608 ? 21.556 -3.614 14.339 1.00 96.19 608 PRO A N 1
ATOM 4790 C CA . PRO A 1 608 ? 22.957 -3.448 14.697 1.00 96.19 608 PRO A CA 1
ATOM 4791 C C . PRO A 1 608 ? 23.377 -1.984 14.644 1.00 96.19 608 PRO A C 1
ATOM 4793 O O . PRO A 1 608 ? 23.060 -1.268 13.692 1.00 96.19 608 PRO A O 1
ATOM 4796 N N . LYS A 1 609 ? 24.073 -1.531 15.686 1.00 94.19 609 LYS A N 1
ATOM 4797 C CA . LYS A 1 609 ? 24.406 -0.114 15.841 1.00 94.19 609 LYS A CA 1
ATOM 4798 C C . LYS A 1 609 ? 25.465 0.323 14.829 1.00 94.19 609 LYS A C 1
ATOM 4800 O O . LYS A 1 609 ? 26.368 -0.440 14.477 1.00 94.19 609 LYS A O 1
ATOM 4805 N N . TRP A 1 610 ? 25.395 1.590 14.434 1.00 93.62 610 TRP A N 1
ATOM 4806 C CA . TRP A 1 610 ? 26.509 2.286 13.793 1.00 93.62 610 TRP A CA 1
ATOM 4807 C C . TRP A 1 610 ? 27.499 2.783 14.855 1.00 93.62 610 TRP A C 1
ATOM 4809 O O . TRP A 1 610 ? 27.078 3.081 15.970 1.00 93.62 610 TRP A O 1
ATOM 4819 N N . LYS A 1 611 ? 28.795 2.899 14.523 1.00 86.50 611 LYS A N 1
ATOM 4820 C CA . LYS A 1 611 ? 29.892 3.284 15.445 1.00 86.50 611 LYS A CA 1
ATOM 4821 C C . LYS A 1 611 ? 29.513 4.373 16.455 1.00 86.50 611 LYS A C 1
ATOM 4823 O O . LYS A 1 611 ? 29.552 4.127 17.658 1.00 86.50 611 LYS A O 1
ATOM 4828 N N . ASP A 1 612 ? 29.116 5.534 15.936 1.00 82.75 612 ASP A N 1
ATOM 4829 C CA . ASP A 1 612 ? 28.699 6.715 16.705 1.00 82.75 612 ASP A CA 1
ATOM 4830 C C . ASP A 1 612 ? 27.166 6.873 16.741 1.00 82.75 612 ASP A C 1
ATOM 4832 O O . ASP A 1 612 ? 26.636 7.906 17.152 1.00 82.75 612 ASP A O 1
ATOM 4836 N N . GLY A 1 613 ? 26.442 5.857 16.265 1.00 87.06 613 GLY A N 1
ATOM 4837 C CA . GLY A 1 613 ? 24.990 5.835 16.208 1.00 87.06 613 GLY A CA 1
ATOM 4838 C C . GLY A 1 613 ? 24.352 5.500 17.560 1.00 87.06 613 GLY A C 1
ATOM 4839 O O . GLY A 1 613 ? 24.973 4.870 18.424 1.00 87.06 613 GLY A O 1
ATOM 4840 N N . PRO A 1 614 ? 23.089 5.903 17.771 1.00 92.62 614 PRO A N 1
ATOM 4841 C CA . PRO A 1 614 ? 22.362 5.546 18.977 1.00 92.62 614 PRO A CA 1
ATOM 4842 C C . PRO A 1 614 ? 22.105 4.032 19.058 1.00 92.62 614 PRO A C 1
ATOM 4844 O O . PRO A 1 614 ? 21.769 3.387 18.068 1.00 92.62 614 PRO A O 1
ATOM 4847 N N . ALA A 1 615 ? 22.216 3.465 20.262 1.00 92.31 615 ALA A N 1
ATOM 4848 C CA . ALA A 1 615 ? 21.738 2.110 20.539 1.00 92.31 615 ALA A CA 1
ATOM 4849 C C . ALA A 1 615 ? 20.200 2.061 20.533 1.00 92.31 615 ALA A C 1
ATOM 4851 O O . ALA A 1 615 ? 19.546 3.078 20.796 1.00 92.31 615 ALA A O 1
ATOM 4852 N N . ASP A 1 616 ? 19.637 0.882 20.253 1.00 95.00 616 ASP A N 1
ATOM 4853 C CA . ASP A 1 616 ? 18.186 0.642 20.188 1.00 95.00 616 ASP A CA 1
ATOM 4854 C C . ASP A 1 616 ? 17.456 1.653 19.294 1.00 95.00 616 ASP A C 1
ATOM 4856 O O . ASP A 1 616 ? 16.341 2.101 19.587 1.00 95.00 616 ASP A O 1
ATOM 4860 N N . ALA A 1 617 ? 18.139 2.058 18.225 1.00 95.31 617 ALA A N 1
ATOM 4861 C CA . ALA A 1 617 ? 17.671 3.023 17.257 1.00 95.31 617 ALA A CA 1
ATOM 4862 C C . ALA A 1 617 ? 16.926 2.332 16.123 1.00 95.31 617 ALA A C 1
ATOM 4864 O O . ALA A 1 617 ? 17.297 1.244 15.680 1.00 95.31 617 ALA A O 1
ATOM 4865 N N . GLY A 1 618 ? 15.870 2.971 15.644 1.00 93.88 618 GLY A N 1
ATOM 4866 C CA . GLY A 1 618 ? 15.063 2.422 14.572 1.00 93.88 618 GLY A CA 1
ATOM 4867 C C . GLY A 1 618 ? 13.952 3.361 14.156 1.00 93.88 618 GLY A C 1
ATOM 4868 O O . GLY A 1 618 ? 13.667 4.365 14.809 1.00 93.88 618 GLY A O 1
ATOM 4869 N N . TRP A 1 619 ? 13.335 3.015 13.035 1.00 93.69 619 TRP A N 1
ATOM 4870 C CA . TRP A 1 619 ? 12.099 3.641 12.606 1.00 93.69 619 TRP A CA 1
ATOM 4871 C C . TRP A 1 619 ? 10.913 2.857 13.161 1.00 93.69 619 TRP A C 1
ATOM 4873 O O . TRP A 1 619 ? 10.896 1.623 13.103 1.00 93.69 619 TRP A O 1
ATOM 4883 N N . VAL A 1 620 ? 9.923 3.594 13.650 1.00 92.88 620 VAL A N 1
ATOM 4884 C CA . VAL A 1 620 ? 8.686 3.065 14.221 1.00 92.88 620 VAL A CA 1
ATOM 4885 C C . VAL A 1 620 ? 7.493 3.639 13.473 1.00 92.88 620 VAL A C 1
ATOM 4887 O O . VAL A 1 620 ? 7.447 4.829 13.179 1.00 92.88 620 VAL A O 1
ATOM 4890 N N . ASN A 1 621 ? 6.522 2.789 13.170 1.00 91.25 621 ASN A N 1
ATOM 4891 C CA . ASN A 1 621 ? 5.192 3.233 12.770 1.00 91.25 621 ASN A CA 1
ATOM 4892 C C . ASN A 1 621 ? 4.187 2.863 13.859 1.00 91.25 621 ASN A C 1
ATOM 4894 O O . ASN A 1 621 ? 4.562 2.333 14.907 1.00 91.25 621 ASN A O 1
ATOM 4898 N N . GLY A 1 622 ? 2.906 3.080 13.618 1.00 90.50 622 GLY A N 1
ATOM 4899 C CA . GLY A 1 622 ? 1.890 2.492 14.468 1.00 90.50 622 GLY A CA 1
ATOM 4900 C C . GLY A 1 622 ? 0.510 2.618 13.870 1.00 90.50 622 GLY A C 1
ATOM 4901 O O . GLY A 1 622 ? 0.282 3.413 12.967 1.00 90.50 622 GLY A O 1
ATOM 4902 N N . ASN A 1 623 ? -0.394 1.842 14.440 1.00 92.06 623 ASN A N 1
ATOM 4903 C CA . ASN A 1 623 ? -1.819 1.989 14.245 1.00 92.06 623 ASN A CA 1
ATOM 4904 C C . ASN A 1 623 ? -2.317 3.035 15.239 1.00 92.06 623 ASN A C 1
ATOM 4906 O O . ASN A 1 623 ? -1.897 3.067 16.408 1.00 92.06 623 ASN A O 1
ATOM 4910 N N . PHE A 1 624 ? -3.209 3.902 14.786 1.00 92.75 624 PHE A N 1
ATOM 4911 C CA . PHE A 1 624 ? -3.764 4.939 15.634 1.00 92.75 624 PHE A CA 1
ATOM 4912 C C . PHE A 1 624 ? -5.205 5.260 15.276 1.00 92.75 624 PHE A C 1
ATOM 4914 O O . PHE A 1 624 ? -5.656 5.173 14.135 1.00 92.75 624 PHE A O 1
ATOM 4921 N N . PHE A 1 625 ? -5.935 5.629 16.315 1.00 96.69 625 PHE A N 1
ATOM 4922 C CA . PHE A 1 625 ? -7.307 6.072 16.239 1.00 96.69 625 PHE A CA 1
ATOM 4923 C C . PHE A 1 625 ? -7.383 7.552 15.920 1.00 96.69 625 PHE A C 1
ATOM 4925 O O . PHE A 1 625 ? -6.776 8.365 16.617 1.00 96.69 625 PHE A O 1
ATOM 4932 N N . ILE A 1 626 ? -8.197 7.892 14.930 1.00 95.00 626 ILE A N 1
ATOM 4933 C CA . ILE A 1 626 ? -8.502 9.261 14.546 1.00 95.00 626 ILE A CA 1
ATOM 4934 C C . ILE A 1 626 ? -10.011 9.470 14.601 1.00 95.00 626 ILE A C 1
ATOM 4936 O O . ILE A 1 626 ? -10.786 8.641 14.120 1.00 95.00 626 ILE A O 1
ATOM 4940 N N . VAL A 1 627 ? -10.418 10.614 15.147 1.00 96.62 627 VAL A N 1
ATOM 4941 C CA . VAL A 1 627 ? -11.815 11.046 15.167 1.00 96.62 627 VAL A CA 1
ATOM 4942 C C . VAL A 1 627 ? -12.031 12.089 14.068 1.00 96.62 627 VAL A C 1
ATOM 4944 O O . VAL A 1 627 ? -11.462 13.184 14.144 1.00 96.62 627 VAL A O 1
ATOM 4947 N N . PRO A 1 628 ? -12.836 11.786 13.034 1.00 94.88 628 PRO A N 1
ATOM 4948 C CA . PRO A 1 628 ? -13.143 12.737 11.972 1.00 94.88 628 PRO A CA 1
ATOM 4949 C C . PRO A 1 628 ? -13.852 13.980 12.509 1.00 94.88 628 PRO A C 1
ATOM 4951 O O . PRO A 1 628 ? -14.574 13.926 13.513 1.00 94.88 628 PRO A O 1
ATOM 4954 N N . ARG A 1 629 ? -13.717 15.112 11.817 1.00 91.31 629 ARG A N 1
ATOM 4955 C CA . ARG A 1 629 ? -14.594 16.249 12.097 1.00 91.31 629 ARG A CA 1
ATOM 4956 C C . ARG A 1 629 ? -16.027 15.926 11.709 1.00 91.31 629 ARG A C 1
ATOM 4958 O O . ARG A 1 629 ? -16.278 15.458 10.607 1.00 91.31 629 ARG A O 1
ATOM 4965 N N . GLY A 1 630 ? -16.965 16.300 12.576 1.00 86.88 630 GLY A N 1
ATOM 4966 C CA . GLY A 1 630 ? -18.392 16.180 12.288 1.00 86.88 630 GLY A CA 1
ATOM 4967 C C . GLY A 1 630 ? -18.924 14.765 12.497 1.00 86.88 630 GLY A C 1
ATOM 4968 O O . GLY A 1 630 ? -20.025 14.473 12.038 1.00 86.88 630 GLY A O 1
ATOM 4969 N N . CYS A 1 631 ? -18.167 13.907 13.192 1.00 92.31 631 CYS A N 1
ATOM 4970 C CA . CYS A 1 631 ? -18.693 12.658 13.729 1.00 92.31 631 CYS A CA 1
ATOM 4971 C C . CYS A 1 631 ? -19.934 12.909 14.597 1.00 92.31 631 CYS A C 1
ATOM 4973 O O . CYS A 1 631 ? -20.093 13.966 15.216 1.00 92.31 631 CYS A O 1
ATOM 4975 N N . LYS A 1 632 ? -20.827 11.921 14.640 1.00 93.06 632 LYS A N 1
ATOM 4976 C CA . LYS A 1 632 ? -22.116 12.022 15.333 1.00 93.06 632 LYS A CA 1
ATOM 4977 C C . LYS A 1 632 ? -21.980 11.680 16.811 1.00 93.06 632 LYS A C 1
ATOM 4979 O O . LYS A 1 632 ? -22.690 12.259 17.630 1.00 93.06 632 LYS A O 1
ATOM 4984 N N . ASN A 1 633 ? -21.068 10.769 17.149 1.00 94.88 633 ASN A N 1
ATOM 4985 C CA . ASN A 1 633 ? -20.862 10.267 18.502 1.00 94.88 633 ASN A CA 1
ATOM 4986 C C . ASN A 1 633 ? -19.389 10.357 18.963 1.00 94.88 633 ASN A C 1
ATOM 4988 O O . ASN A 1 633 ? -18.722 9.335 19.155 1.00 94.88 633 ASN A O 1
ATOM 4992 N N . PRO A 1 634 ? -18.870 11.579 19.192 1.00 95.19 634 PRO A N 1
ATOM 4993 C CA . PRO A 1 634 ? -17.501 11.785 19.670 1.00 95.19 634 PRO A CA 1
ATOM 4994 C C . PRO A 1 634 ? -17.239 11.182 21.061 1.00 95.19 634 PRO A C 1
ATOM 4996 O O . PRO A 1 634 ? -16.132 10.721 21.334 1.00 95.19 634 PRO A O 1
ATOM 4999 N N . ALA A 1 635 ? -18.245 11.158 21.943 1.00 95.25 635 ALA A N 1
ATOM 5000 C CA . ALA A 1 635 ? -18.111 10.602 23.291 1.00 95.25 635 ALA A CA 1
ATOM 5001 C C . ALA A 1 635 ? -17.924 9.077 23.257 1.00 95.25 635 ALA A C 1
ATOM 5003 O O . ALA A 1 635 ? -17.003 8.554 23.886 1.00 95.25 635 ALA A O 1
ATOM 5004 N N . GLY A 1 636 ? -18.742 8.374 22.467 1.00 96.50 636 GLY A N 1
ATOM 5005 C CA . GLY A 1 636 ? -18.614 6.932 22.283 1.00 96.50 636 GLY A CA 1
ATOM 5006 C C . GLY A 1 636 ? -17.323 6.541 21.567 1.00 96.50 636 GLY A C 1
ATOM 5007 O O . GLY A 1 636 ? -16.683 5.566 21.964 1.00 96.50 636 GLY A O 1
ATOM 5008 N N . ALA A 1 637 ? -16.885 7.338 20.585 1.00 97.69 637 ALA A N 1
ATOM 5009 C CA . ALA A 1 637 ? -15.575 7.173 19.960 1.00 97.69 637 ALA A CA 1
ATOM 5010 C C . ALA A 1 637 ? -14.443 7.262 21.000 1.00 97.69 637 ALA A C 1
ATOM 5012 O O . ALA A 1 637 ? -13.612 6.357 21.071 1.00 97.69 637 ALA A O 1
ATOM 5013 N N . TRP A 1 638 ? -14.455 8.283 21.870 1.00 97.69 638 TRP A N 1
ATOM 5014 C CA . TRP A 1 638 ? -13.452 8.434 22.929 1.00 97.69 638 TRP A CA 1
ATOM 5015 C C . TRP A 1 638 ? -13.446 7.259 23.916 1.00 97.69 638 TRP A C 1
ATOM 5017 O O . TRP A 1 638 ? -12.382 6.737 24.244 1.00 97.69 638 TRP A O 1
ATOM 5027 N N . GLN A 1 639 ? -14.614 6.782 24.356 1.00 97.31 639 GLN A N 1
ATOM 5028 C CA . GLN A 1 639 ? -14.694 5.624 25.257 1.00 97.31 639 GLN A CA 1
ATOM 5029 C C . GLN A 1 639 ? -14.125 4.350 24.621 1.00 97.31 639 GLN A C 1
ATOM 5031 O O . GLN A 1 639 ? -13.372 3.622 25.270 1.00 97.31 639 GLN A O 1
ATOM 5036 N N . PHE A 1 640 ? -14.427 4.099 23.344 1.00 98.06 640 PHE A N 1
ATOM 5037 C CA . PHE A 1 640 ? -13.894 2.935 22.638 1.00 98.06 640 PHE A CA 1
ATOM 5038 C C . PHE A 1 640 ? -12.376 3.033 22.415 1.00 98.06 640 PHE A C 1
ATOM 5040 O O . PHE A 1 640 ? -11.655 2.049 22.592 1.00 98.06 640 PHE A O 1
ATOM 5047 N N . MET A 1 641 ? -11.865 4.233 22.115 1.00 97.94 641 MET A N 1
ATOM 5048 C CA . MET A 1 641 ? -10.425 4.498 22.023 1.00 97.94 641 MET A CA 1
ATOM 5049 C C . MET A 1 641 ? -9.699 4.163 23.331 1.00 97.94 641 MET A C 1
ATOM 5051 O O . MET A 1 641 ? -8.674 3.478 23.298 1.00 97.94 641 MET A O 1
ATOM 5055 N N . LYS A 1 642 ? -10.232 4.601 24.481 1.00 97.31 642 LYS A N 1
ATOM 5056 C CA . LYS A 1 642 ? -9.690 4.269 25.812 1.00 97.31 642 LYS A CA 1
ATOM 5057 C C . LYS A 1 642 ? -9.700 2.767 26.084 1.00 97.31 642 LYS A C 1
ATOM 5059 O O . LYS A 1 642 ? -8.684 2.223 26.506 1.00 97.31 642 LYS A O 1
ATOM 5064 N N . PHE A 1 643 ? -10.809 2.098 25.774 1.00 97.62 643 PHE A N 1
ATOM 5065 C CA . PHE A 1 643 ? -10.955 0.656 25.967 1.00 97.62 643 PHE A CA 1
ATOM 5066 C C . PHE A 1 643 ? -9.898 -0.156 25.212 1.00 97.62 643 PHE A C 1
ATOM 5068 O O . PHE A 1 643 ? -9.214 -0.979 25.815 1.00 97.62 643 PHE A O 1
ATOM 5075 N N . TRP A 1 644 ? -9.726 0.093 23.909 1.00 97.19 644 TRP A N 1
ATOM 5076 C CA . TRP A 1 644 ? -8.771 -0.673 23.103 1.00 97.19 644 TRP A CA 1
ATOM 5077 C C . TRP A 1 644 ? -7.326 -0.298 23.430 1.00 97.19 644 TRP A C 1
ATOM 5079 O O . TRP A 1 644 ? -6.497 -1.183 23.618 1.00 97.19 644 TRP A O 1
ATOM 5089 N N . SER A 1 645 ? -7.003 0.999 23.508 1.00 96.19 645 SER A N 1
ATOM 5090 C CA . SER A 1 645 ? -5.630 1.442 23.812 1.00 96.19 645 SER A CA 1
ATOM 5091 C C . SER A 1 645 ? -5.165 1.000 25.198 1.00 96.19 645 SER A C 1
ATOM 5093 O O . SER A 1 645 ? -3.981 0.736 25.386 1.00 96.19 645 SER A O 1
ATOM 5095 N N . GLY A 1 646 ? -6.089 0.900 26.156 1.00 96.31 646 GLY A N 1
ATOM 5096 C CA . GLY A 1 646 ? -5.813 0.565 27.549 1.00 96.31 646 GLY A CA 1
ATOM 5097 C C . GLY A 1 646 ? -5.772 1.777 28.467 1.00 96.31 646 GLY A C 1
ATOM 5098 O O . GLY A 1 646 ? -5.584 1.622 29.670 1.00 96.31 646 GLY A O 1
ATOM 5099 N N . PHE A 1 647 ? -5.957 2.979 27.923 1.00 97.06 647 PHE A N 1
ATOM 5100 C CA . PHE A 1 647 ? -5.967 4.205 28.704 1.00 97.06 647 PHE A CA 1
ATOM 5101 C C . PHE A 1 647 ? -7.174 4.267 29.658 1.00 97.06 647 PHE A C 1
ATOM 5103 O O . PHE A 1 647 ? -8.250 3.725 29.380 1.00 97.06 647 PHE A O 1
ATOM 5110 N N . GLY A 1 648 ? -7.010 4.954 30.792 1.00 94.06 648 GLY A N 1
ATOM 5111 C CA . GLY A 1 648 ? -8.087 5.188 31.757 1.00 94.06 648 GLY A CA 1
ATOM 5112 C C . GLY A 1 648 ? -8.562 3.933 32.499 1.00 94.06 648 GLY A C 1
ATOM 5113 O O . GLY A 1 648 ? -9.760 3.804 32.745 1.00 94.06 648 GLY A O 1
ATOM 5114 N N . GLY A 1 649 ? -7.653 3.011 32.837 1.00 94.88 649 GLY A N 1
ATOM 5115 C CA . GLY A 1 649 ? -7.967 1.800 33.607 1.00 94.88 649 GLY A CA 1
ATOM 5116 C C . GLY A 1 649 ? -8.336 0.568 32.771 1.00 94.88 649 GLY A C 1
ATOM 5117 O O . GLY A 1 649 ? -8.858 -0.405 33.317 1.00 94.88 649 GLY A O 1
ATOM 5118 N N . ASN A 1 650 ? -8.105 0.600 31.453 1.00 96.81 650 ASN A N 1
ATOM 5119 C CA . ASN A 1 650 ? -8.426 -0.496 30.530 1.00 96.81 650 ASN A CA 1
ATOM 5120 C C . ASN A 1 650 ? -7.195 -1.342 30.158 1.00 96.81 650 ASN A C 1
ATOM 5122 O O . ASN A 1 650 ? -7.227 -2.111 29.197 1.00 96.81 650 ASN A O 1
ATOM 5126 N N . GLU A 1 651 ? -6.091 -1.229 30.895 1.00 97.44 651 GLU A N 1
ATOM 5127 C CA . GLU A 1 651 ? -4.798 -1.792 30.505 1.00 97.44 651 GLU A CA 1
ATOM 5128 C C . GLU A 1 651 ? -4.857 -3.311 30.324 1.00 97.44 651 GLU A C 1
ATOM 5130 O O . GLU A 1 651 ? -4.280 -3.851 29.382 1.00 97.44 651 GLU A O 1
ATOM 5135 N N . ALA A 1 652 ? -5.587 -4.007 31.202 1.00 96.19 652 ALA A N 1
ATOM 5136 C CA . ALA A 1 652 ? -5.763 -5.457 31.129 1.00 96.19 652 ALA A CA 1
ATOM 5137 C C . ALA A 1 652 ? -6.501 -5.901 29.855 1.00 96.19 652 ALA A C 1
ATOM 5139 O O . ALA A 1 652 ? -6.254 -6.995 29.346 1.00 96.19 652 ALA A O 1
ATOM 5140 N N . GLU A 1 653 ? -7.407 -5.069 29.343 1.00 95.12 653 GLU A N 1
ATOM 5141 C CA . GLU A 1 653 ? -8.131 -5.337 28.106 1.00 95.12 653 GLU A CA 1
ATOM 5142 C C . GLU A 1 653 ? -7.255 -5.092 26.880 1.00 95.12 653 GLU A C 1
ATOM 5144 O O . GLU A 1 653 ? -7.142 -5.965 26.018 1.00 95.12 653 GLU A O 1
ATOM 5149 N N . ALA A 1 654 ? -6.546 -3.966 26.852 1.00 96.69 654 ALA A N 1
ATOM 5150 C CA . ALA A 1 654 ? -5.566 -3.684 25.811 1.00 96.69 654 ALA A CA 1
ATOM 5151 C C . ALA A 1 654 ? -4.471 -4.751 25.741 1.00 96.69 654 ALA A C 1
ATOM 5153 O O . ALA A 1 654 ? -4.065 -5.158 24.654 1.00 96.69 654 ALA A O 1
ATOM 5154 N N . ALA A 1 655 ? -4.036 -5.269 26.891 1.00 97.38 655 ALA A N 1
ATOM 5155 C CA . ALA A 1 655 ? -3.082 -6.365 26.962 1.00 97.38 655 ALA A CA 1
ATOM 5156 C C . ALA A 1 655 ? -3.626 -7.636 26.289 1.00 97.38 655 ALA A C 1
ATOM 5158 O O . ALA A 1 655 ? -2.909 -8.262 25.509 1.00 97.38 655 ALA A O 1
ATOM 5159 N N . ARG A 1 656 ? -4.901 -7.990 26.518 1.00 96.06 656 ARG A N 1
ATOM 5160 C CA . ARG A 1 656 ? -5.560 -9.111 25.822 1.00 96.06 656 ARG A CA 1
ATOM 5161 C C . ARG A 1 656 ? -5.635 -8.880 24.313 1.00 96.06 656 ARG A C 1
ATOM 5163 O O . ARG A 1 656 ? -5.309 -9.786 23.550 1.00 96.06 656 ARG A O 1
ATOM 5170 N N . ALA A 1 657 ? -6.013 -7.675 23.888 1.00 94.62 657 ALA A N 1
ATOM 5171 C CA . ALA A 1 657 ? -6.055 -7.302 22.475 1.00 94.62 657 ALA A CA 1
ATOM 5172 C C . ALA A 1 657 ? -4.670 -7.412 21.810 1.00 94.62 657 ALA A C 1
ATOM 5174 O O . ALA A 1 657 ? -4.544 -8.001 20.737 1.00 94.62 657 ALA A O 1
ATOM 5175 N N . CYS A 1 658 ? -3.620 -6.916 22.473 1.00 95.31 658 CYS A N 1
ATOM 5176 C CA . CYS A 1 658 ? -2.247 -6.980 21.975 1.00 95.31 658 CYS A CA 1
ATOM 5177 C C . CYS A 1 658 ? -1.746 -8.423 21.845 1.00 95.31 658 CYS A C 1
ATOM 5179 O O . CYS A 1 658 ? -1.138 -8.753 20.829 1.00 95.31 658 CYS A O 1
ATOM 5181 N N . VAL A 1 659 ? -2.044 -9.296 22.816 1.00 94.44 659 VAL A N 1
ATOM 5182 C CA . VAL A 1 659 ? -1.718 -10.732 22.741 1.00 94.44 659 VAL A CA 1
ATOM 5183 C C . VAL A 1 659 ? -2.436 -11.406 21.568 1.00 94.44 659 VAL A C 1
ATOM 5185 O O . VAL A 1 659 ? -1.807 -12.120 20.792 1.00 94.44 659 VAL A O 1
ATOM 5188 N N . ALA A 1 660 ? -3.736 -11.152 21.393 1.00 91.62 660 ALA A N 1
ATOM 5189 C CA . ALA A 1 660 ? -4.521 -11.762 20.319 1.00 91.62 660 ALA A CA 1
ATOM 5190 C C . ALA A 1 660 ? -4.067 -11.308 18.915 1.00 91.62 660 ALA A C 1
ATOM 5192 O O . ALA A 1 660 ? -3.986 -12.117 17.984 1.00 91.62 660 ALA A O 1
ATOM 5193 N N . GLY A 1 661 ? -3.747 -10.019 18.765 1.00 89.06 661 GLY A N 1
ATOM 5194 C CA . GLY A 1 661 ? -3.286 -9.429 17.505 1.00 89.06 661 GLY A CA 1
ATOM 5195 C C . GLY A 1 661 ? -1.791 -9.622 17.220 1.00 89.06 661 GLY A C 1
ATOM 5196 O O . GLY A 1 661 ? -1.368 -9.558 16.065 1.00 89.06 661 GLY A O 1
ATOM 5197 N N . GLY A 1 662 ? -0.973 -9.891 18.241 1.00 90.88 662 GLY A N 1
ATOM 5198 C CA . GLY A 1 662 ? 0.487 -9.781 18.144 1.00 90.88 662 GLY A CA 1
ATOM 5199 C C . GLY A 1 662 ? 0.949 -8.336 17.941 1.00 90.88 662 GLY A C 1
ATOM 5200 O O . GLY A 1 662 ? 1.881 -8.082 17.176 1.00 90.88 662 GLY A O 1
ATOM 5201 N N . TRP A 1 663 ? 0.268 -7.384 18.578 1.00 93.50 663 TRP A N 1
ATOM 5202 C CA . TRP A 1 663 ? 0.565 -5.955 18.482 1.00 93.50 663 TRP A CA 1
ATOM 5203 C C . TRP A 1 663 ? 1.444 -5.494 19.644 1.00 93.50 663 TRP A C 1
ATOM 5205 O O . TRP A 1 663 ? 1.379 -6.045 20.744 1.00 93.50 663 TRP A O 1
ATOM 5215 N N . ILE A 1 664 ? 2.278 -4.482 19.402 1.00 96.31 664 ILE A N 1
ATOM 5216 C CA . ILE A 1 664 ? 3.100 -3.875 20.451 1.00 96.31 664 ILE A CA 1
ATOM 5217 C C . ILE A 1 664 ? 2.261 -2.824 21.179 1.00 96.31 664 ILE A C 1
ATOM 5219 O O . ILE A 1 664 ? 1.756 -1.918 20.513 1.00 96.31 664 ILE A O 1
ATOM 5223 N N . PRO A 1 665 ? 2.119 -2.894 22.512 1.00 96.06 665 PRO A N 1
ATOM 5224 C CA . PRO A 1 665 ? 1.383 -1.888 23.261 1.00 96.06 665 PRO A CA 1
ATOM 5225 C C . PRO A 1 665 ? 1.952 -0.476 23.091 1.00 96.06 665 PRO A C 1
ATOM 5227 O O . PRO A 1 665 ? 3.158 -0.287 22.937 1.00 96.06 665 PRO A O 1
ATOM 5230 N N . ALA A 1 666 ? 1.079 0.527 23.179 1.00 94.94 666 ALA A N 1
ATOM 5231 C CA . ALA A 1 666 ? 1.464 1.936 23.094 1.00 94.94 666 ALA A CA 1
ATOM 5232 C C . ALA A 1 666 ? 2.001 2.515 24.421 1.00 94.94 666 ALA A C 1
ATOM 5234 O O . ALA A 1 666 ? 2.442 3.666 24.437 1.00 94.94 666 ALA A O 1
ATOM 5235 N N . SER A 1 667 ? 1.963 1.750 25.519 1.00 96.62 667 SER A N 1
ATOM 5236 C CA . SER A 1 667 ? 2.355 2.196 26.861 1.00 96.62 667 SER A CA 1
ATOM 5237 C C . SER A 1 667 ? 2.957 1.080 27.716 1.00 96.62 667 SER A C 1
ATOM 5239 O O . SER A 1 667 ? 2.658 -0.107 27.552 1.00 96.62 667 SER A O 1
ATOM 5241 N N . GLU A 1 668 ? 3.774 1.480 28.690 1.00 96.06 668 GLU A N 1
ATOM 5242 C CA . GLU A 1 668 ? 4.407 0.571 29.650 1.00 96.06 668 GLU A CA 1
ATOM 5243 C C . GLU A 1 668 ? 3.363 -0.108 30.551 1.00 96.06 668 GLU A C 1
ATOM 5245 O O . GLU A 1 668 ? 3.473 -1.281 30.891 1.00 96.06 668 GLU A O 1
ATOM 5250 N N . GLN A 1 669 ? 2.297 0.602 30.908 1.00 96.62 669 GLN A N 1
ATOM 5251 C CA . GLN A 1 669 ? 1.253 0.135 31.817 1.00 96.62 669 GLN A CA 1
ATOM 5252 C C . GLN A 1 669 ? 0.514 -1.093 31.261 1.00 96.62 669 GLN A C 1
ATOM 5254 O O . GLN A 1 669 ? 0.138 -1.988 32.024 1.00 96.62 669 GLN A O 1
ATOM 5259 N N . VAL A 1 670 ? 0.356 -1.171 29.935 1.00 97.62 670 VAL A N 1
ATOM 5260 C CA . VAL A 1 670 ? -0.200 -2.346 29.249 1.00 97.62 670 VAL A CA 1
ATOM 5261 C C . VAL A 1 670 ? 0.813 -3.495 29.223 1.00 97.62 670 VAL A C 1
ATOM 5263 O O . VAL A 1 670 ? 0.444 -4.639 29.487 1.00 97.62 670 VAL A O 1
ATOM 5266 N N . VAL A 1 671 ? 2.102 -3.206 29.001 1.00 96.88 671 VAL A N 1
ATOM 5267 C CA . VAL A 1 671 ? 3.186 -4.210 29.070 1.00 96.88 671 VAL A CA 1
ATOM 5268 C C . VAL A 1 671 ? 3.271 -4.850 30.460 1.00 96.88 671 VAL A C 1
ATOM 5270 O O . VAL A 1 671 ? 3.566 -6.038 30.590 1.00 96.88 671 VAL A O 1
ATOM 5273 N N . GLN A 1 672 ? 2.965 -4.088 31.513 1.00 96.81 672 GLN A N 1
ATOM 5274 C CA . GLN A 1 672 ? 3.019 -4.560 32.894 1.00 96.81 672 GLN A CA 1
ATOM 5275 C C . GLN A 1 672 ? 1.879 -5.514 33.293 1.00 96.81 672 GLN A C 1
ATOM 5277 O O . GLN A 1 672 ? 1.955 -6.106 34.377 1.00 96.81 672 GLN A O 1
ATOM 5282 N N . GLN A 1 673 ? 0.864 -5.704 32.447 1.00 98.06 673 GLN A N 1
ATOM 5283 C CA . GLN A 1 673 ? -0.250 -6.616 32.713 1.00 98.06 673 GLN A CA 1
ATOM 5284 C C . GLN A 1 673 ? 0.190 -8.080 32.671 1.00 98.06 673 GLN A C 1
ATOM 5286 O O . GLN A 1 673 ? 0.952 -8.490 31.797 1.00 98.06 673 GLN A O 1
ATOM 5291 N N . GLU A 1 674 ? -0.334 -8.898 33.590 1.00 97.19 674 GLU A N 1
ATOM 5292 C CA . GLU A 1 674 ? 0.126 -10.285 33.759 1.00 97.19 674 GLU A CA 1
ATOM 5293 C C . GLU A 1 674 ? -0.075 -11.135 32.497 1.00 97.19 674 GLU A C 1
ATOM 5295 O O . GLU A 1 674 ? 0.808 -11.905 32.130 1.00 97.19 674 GLU A O 1
ATOM 5300 N N . VAL A 1 675 ? -1.190 -10.944 31.781 1.00 96.56 675 VAL A N 1
ATOM 5301 C CA . VAL A 1 675 ? -1.457 -11.658 30.520 1.00 96.56 675 VAL A CA 1
ATOM 5302 C C . VAL A 1 675 ? -0.396 -11.360 29.457 1.00 96.56 675 VAL A C 1
ATOM 5304 O O . VAL A 1 675 ? 0.047 -12.267 28.757 1.00 96.56 675 VAL A O 1
ATOM 5307 N N . PHE A 1 676 ? 0.067 -10.110 29.374 1.00 97.06 676 PHE A N 1
ATOM 5308 C CA . PHE A 1 676 ? 1.088 -9.712 28.412 1.00 97.06 676 PHE A CA 1
ATOM 5309 C C . PHE A 1 676 ? 2.481 -10.157 28.866 1.00 97.06 676 PHE A C 1
ATOM 5311 O O . PHE A 1 676 ? 3.247 -10.689 28.070 1.00 97.06 676 PHE A O 1
ATOM 5318 N N . LYS A 1 677 ? 2.796 -10.051 30.163 1.00 96.94 677 LYS A N 1
ATOM 5319 C CA . LYS A 1 677 ? 4.032 -10.609 30.739 1.00 96.94 677 LYS A CA 1
ATOM 5320 C C . LYS A 1 677 ? 4.158 -12.107 30.500 1.00 96.94 677 LYS A C 1
ATOM 5322 O O . LYS A 1 677 ? 5.260 -12.583 30.238 1.00 96.94 677 LYS A O 1
ATOM 5327 N N . GLN A 1 678 ? 3.057 -12.845 30.608 1.00 96.38 678 GLN A N 1
ATOM 5328 C CA . GLN A 1 678 ? 3.043 -14.270 30.312 1.00 96.38 678 GLN A CA 1
ATOM 5329 C C . GLN A 1 678 ? 3.297 -14.520 28.823 1.00 96.38 678 GLN A C 1
ATOM 5331 O O . GLN A 1 678 ? 4.198 -15.285 28.495 1.00 96.38 678 GLN A O 1
ATOM 5336 N N . TYR A 1 679 ? 2.624 -13.779 27.937 1.00 95.00 679 TYR A N 1
ATOM 5337 C CA . TYR A 1 679 ? 2.898 -13.829 26.501 1.00 95.00 679 TYR A CA 1
ATOM 5338 C C . TYR A 1 679 ? 4.379 -13.560 26.177 1.00 95.00 679 TYR A C 1
ATOM 5340 O O . TYR A 1 679 ? 4.987 -14.306 25.424 1.00 95.00 679 TYR A O 1
ATOM 5348 N N . LEU A 1 680 ? 5.029 -12.576 26.805 1.00 94.88 680 LEU A N 1
ATOM 5349 C CA . LEU A 1 680 ? 6.460 -12.326 26.574 1.00 94.88 680 LEU A CA 1
ATOM 5350 C C . LEU A 1 680 ? 7.379 -13.463 27.042 1.00 94.88 680 LEU A C 1
ATOM 5352 O O . LEU A 1 680 ? 8.442 -13.660 26.456 1.00 94.88 680 LEU A O 1
ATOM 5356 N N . LYS A 1 681 ? 6.995 -14.210 28.085 1.00 93.88 681 LYS A N 1
ATOM 5357 C CA . LYS A 1 681 ? 7.739 -15.407 28.515 1.00 93.88 681 LYS A CA 1
ATOM 5358 C C . LYS A 1 681 ? 7.598 -16.538 27.498 1.00 93.88 681 LYS A C 1
ATOM 5360 O O . LYS A 1 681 ? 8.570 -17.249 27.258 1.00 93.88 681 LYS A O 1
ATOM 5365 N N . ASP A 1 682 ? 6.409 -16.679 26.919 1.00 91.19 682 ASP A N 1
ATOM 5366 C CA . ASP A 1 682 ? 6.093 -17.723 25.943 1.00 91.19 682 ASP A CA 1
ATOM 5367 C C . ASP A 1 682 ? 6.659 -17.390 24.545 1.00 91.19 682 ASP A C 1
ATOM 5369 O O . ASP A 1 682 ? 7.016 -18.291 23.787 1.00 91.19 682 ASP A O 1
ATOM 5373 N N . HIS A 1 683 ? 6.834 -16.097 24.246 1.00 91.19 683 HIS A N 1
ATOM 5374 C CA . HIS A 1 683 ? 7.280 -15.558 22.959 1.00 91.19 683 HIS A CA 1
ATOM 5375 C C . HIS A 1 683 ? 8.530 -14.659 23.116 1.00 91.19 683 HIS A C 1
ATOM 5377 O O . HIS A 1 683 ? 8.459 -13.441 22.920 1.00 91.19 683 HIS A O 1
ATOM 5383 N N . PRO A 1 684 ? 9.707 -15.219 23.460 1.00 90.19 684 PRO A N 1
ATOM 5384 C CA . PRO A 1 684 ? 10.892 -14.435 23.825 1.00 90.19 684 PRO A CA 1
ATOM 5385 C C . PRO A 1 684 ? 11.432 -13.542 22.697 1.00 90.19 684 PRO A C 1
ATOM 5387 O O . PRO A 1 684 ? 11.933 -12.455 22.976 1.00 90.19 684 PRO A O 1
ATOM 5390 N N . ASP A 1 685 ? 11.293 -13.942 21.427 1.00 91.31 685 ASP A N 1
ATOM 5391 C CA . ASP A 1 685 ? 11.692 -13.106 20.281 1.00 91.31 685 ASP A CA 1
ATOM 5392 C C . ASP A 1 685 ? 10.799 -11.851 20.145 1.00 91.31 685 ASP A C 1
ATOM 5394 O O . ASP A 1 685 ? 11.242 -10.811 19.653 1.00 91.31 685 ASP A O 1
ATOM 5398 N N . PHE A 1 686 ? 9.549 -11.903 20.627 1.00 94.69 686 PHE A N 1
ATOM 5399 C CA . PHE A 1 686 ? 8.646 -10.749 20.647 1.00 94.69 686 PHE A CA 1
ATOM 5400 C C . PHE A 1 686 ? 9.069 -9.705 21.694 1.00 94.69 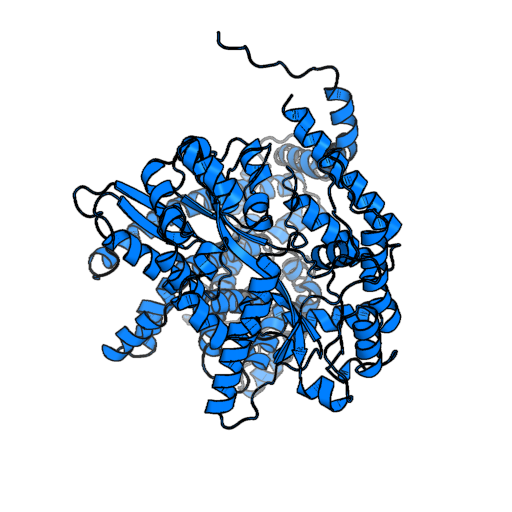686 PHE A C 1
ATOM 5402 O O . PHE A 1 686 ? 8.892 -8.502 21.484 1.00 94.69 686 PHE A O 1
ATOM 5409 N N . ALA A 1 687 ? 9.685 -10.141 22.800 1.00 93.44 687 ALA A N 1
ATOM 5410 C CA . ALA A 1 687 ? 10.144 -9.259 23.874 1.00 93.44 687 ALA A CA 1
ATOM 5411 C C . ALA A 1 687 ? 11.189 -8.237 23.399 1.00 93.44 687 ALA A C 1
ATOM 5413 O O . ALA A 1 687 ? 11.222 -7.115 23.906 1.00 93.44 687 ALA A O 1
ATOM 5414 N N . THR A 1 688 ? 11.986 -8.572 22.378 1.00 94.56 688 THR A N 1
ATOM 5415 C CA . THR A 1 688 ? 12.916 -7.625 21.747 1.00 94.56 688 THR A CA 1
ATOM 5416 C C . THR A 1 688 ? 12.186 -6.410 21.177 1.00 94.56 688 THR A C 1
ATOM 5418 O O . THR A 1 688 ? 12.625 -5.283 21.389 1.00 94.56 688 THR A O 1
ATOM 5421 N N . PHE A 1 689 ? 11.048 -6.599 20.506 1.00 96.62 689 PHE A N 1
ATOM 5422 C CA . PHE A 1 689 ? 10.278 -5.488 19.938 1.00 96.62 689 PHE A CA 1
ATOM 5423 C C . PHE A 1 689 ? 9.648 -4.604 21.017 1.00 96.62 689 PHE A C 1
ATOM 5425 O O . PHE A 1 689 ? 9.591 -3.388 20.850 1.00 96.62 689 PHE A O 1
ATOM 5432 N N . VAL A 1 690 ? 9.220 -5.194 22.136 1.00 95.62 690 VAL A N 1
ATOM 5433 C CA . VAL A 1 690 ? 8.660 -4.447 23.273 1.00 95.62 690 VAL A CA 1
ATOM 5434 C C . VAL A 1 690 ? 9.735 -3.620 23.978 1.00 95.62 690 VAL A C 1
ATOM 5436 O O . VAL A 1 690 ? 9.507 -2.447 24.256 1.00 95.62 690 VAL A O 1
ATOM 5439 N N . HIS A 1 691 ? 10.930 -4.185 24.190 1.00 94.00 691 HIS A N 1
ATOM 5440 C CA . HIS A 1 691 ? 12.093 -3.432 24.685 1.00 94.00 691 HIS A CA 1
ATOM 5441 C C . HIS A 1 691 ? 12.405 -2.233 23.783 1.00 94.00 691 HIS A C 1
ATOM 5443 O O . HIS A 1 691 ? 12.571 -1.110 24.259 1.00 94.00 691 HIS A O 1
ATOM 5449 N N . LEU A 1 692 ? 12.428 -2.458 22.467 1.00 95.81 692 LEU A N 1
ATOM 5450 C CA . LEU A 1 692 ? 12.675 -1.400 21.492 1.00 95.81 692 LEU A CA 1
ATOM 5451 C C . LEU A 1 692 ? 11.598 -0.312 21.541 1.00 95.81 692 LEU A C 1
ATOM 5453 O O . LEU A 1 692 ? 11.950 0.859 21.490 1.00 95.81 692 LEU A O 1
ATOM 5457 N N . ALA A 1 693 ? 10.318 -0.652 21.698 1.00 94.12 693 ALA A N 1
ATOM 5458 C CA . ALA A 1 693 ? 9.224 0.323 21.747 1.00 94.12 693 ALA A CA 1
ATOM 5459 C C . ALA A 1 693 ? 9.371 1.380 22.856 1.00 94.12 693 ALA A C 1
ATOM 5461 O O . ALA A 1 693 ? 8.980 2.533 22.666 1.00 94.12 693 ALA A O 1
ATOM 5462 N N . ALA A 1 694 ? 9.984 1.012 23.984 1.00 91.31 694 ALA A N 1
ATOM 5463 C CA . ALA A 1 694 ? 10.268 1.926 25.088 1.00 91.31 694 ALA A CA 1
ATOM 5464 C C . ALA A 1 694 ? 11.478 2.851 24.827 1.00 91.31 694 ALA A C 1
ATOM 5466 O O . ALA A 1 694 ? 11.684 3.838 25.541 1.00 91.31 694 ALA A O 1
ATOM 5467 N N . SER A 1 695 ? 12.298 2.561 23.812 1.00 93.94 695 SER A N 1
ATOM 5468 C CA . SER A 1 695 ? 13.488 3.350 23.489 1.00 93.94 695 SER A CA 1
ATOM 5469 C C . SER A 1 695 ? 13.123 4.713 22.900 1.00 93.94 695 SER A C 1
ATOM 5471 O O . SER A 1 695 ? 12.420 4.830 21.898 1.00 93.94 695 SER A O 1
ATOM 5473 N N . LYS A 1 696 ? 13.737 5.772 23.440 1.00 91.56 696 LYS A N 1
ATOM 5474 C CA . LYS A 1 696 ? 13.676 7.138 22.882 1.00 91.56 696 LYS A CA 1
ATOM 5475 C C . LYS A 1 696 ? 14.306 7.276 21.485 1.00 91.56 696 LYS A C 1
ATOM 5477 O O . LYS A 1 696 ? 14.219 8.341 20.874 1.00 91.56 696 LYS A O 1
ATOM 5482 N N . ASN A 1 697 ? 15.011 6.245 21.020 1.00 93.94 697 ASN A N 1
ATOM 5483 C CA . ASN A 1 697 ? 15.655 6.214 19.709 1.00 93.94 697 ASN A CA 1
ATOM 5484 C C . ASN A 1 697 ? 14.808 5.485 18.653 1.00 93.94 697 ASN A C 1
ATOM 5486 O O . ASN A 1 697 ? 15.252 5.373 17.511 1.00 93.94 697 ASN A O 1
ATOM 5490 N N . GLN A 1 698 ? 13.597 5.038 19.001 1.00 94.62 698 GLN A N 1
ATOM 5491 C CA . GLN A 1 698 ? 12.573 4.708 18.014 1.00 94.62 698 GLN A CA 1
ATOM 5492 C C . GLN A 1 698 ? 11.900 5.998 17.554 1.00 94.62 698 GLN A C 1
ATOM 5494 O O . GLN A 1 698 ? 11.237 6.678 18.338 1.00 94.62 698 GLN A O 1
ATOM 5499 N N . VAL A 1 699 ? 12.116 6.365 16.294 1.00 93.19 699 VAL A N 1
ATOM 5500 C CA . VAL A 1 699 ? 11.667 7.650 15.745 1.00 93.19 699 VAL A CA 1
ATOM 5501 C C . VAL A 1 699 ? 10.599 7.410 14.683 1.00 93.19 699 VAL A C 1
ATOM 5503 O O . VAL A 1 699 ? 10.864 6.670 13.729 1.00 93.19 699 VAL A O 1
ATOM 5506 N N . PRO A 1 700 ? 9.397 7.989 14.836 1.00 91.69 700 PRO A N 1
ATOM 5507 C CA . PRO A 1 700 ? 8.363 7.878 13.825 1.00 91.69 700 PRO A CA 1
ATOM 5508 C C . PRO A 1 700 ? 8.581 8.845 12.668 1.00 91.69 700 PRO A C 1
ATOM 5510 O O . PRO A 1 700 ? 9.570 9.579 12.609 1.00 91.69 700 PRO A O 1
ATOM 5513 N N . TRP A 1 701 ? 7.630 8.840 11.739 1.00 85.88 701 TRP A N 1
ATOM 5514 C CA . TRP A 1 701 ? 7.534 9.875 10.722 1.00 85.88 701 TRP A CA 1
ATOM 5515 C C . TRP A 1 701 ? 7.496 11.270 11.350 1.00 85.88 701 TRP A C 1
ATOM 5517 O O . TRP A 1 701 ? 6.798 11.465 12.349 1.00 85.88 701 TRP A O 1
ATOM 5527 N N . PRO A 1 702 ? 8.220 12.248 10.779 1.00 87.81 702 PRO A N 1
ATOM 5528 C CA . PRO A 1 702 ? 8.050 13.624 11.199 1.00 87.81 702 PRO A CA 1
ATOM 5529 C C . PRO A 1 702 ? 6.607 14.062 10.900 1.00 87.81 702 PRO A C 1
ATOM 5531 O O . PRO A 1 702 ? 6.116 13.801 9.797 1.00 87.81 702 PRO A O 1
ATOM 5534 N N . PRO A 1 703 ? 5.921 14.719 11.849 1.00 85.19 703 PRO A N 1
ATOM 5535 C CA . PRO A 1 703 ? 4.541 15.150 11.669 1.00 85.19 703 PRO A CA 1
ATOM 5536 C C . PRO A 1 703 ? 4.510 16.423 10.812 1.00 85.19 703 PRO A C 1
ATOM 5538 O O . PRO A 1 703 ? 4.359 17.528 11.322 1.00 85.19 703 PRO A O 1
ATOM 5541 N N . ILE A 1 704 ? 4.718 16.272 9.503 1.00 87.62 704 ILE A N 1
ATOM 5542 C CA . ILE A 1 704 ? 4.777 17.375 8.534 1.00 87.62 704 ILE A CA 1
ATOM 5543 C C . ILE A 1 704 ? 3.643 17.274 7.495 1.00 87.62 704 ILE A C 1
ATOM 5545 O O . ILE A 1 704 ? 3.280 16.153 7.149 1.00 87.62 704 ILE A O 1
ATOM 5549 N N . PRO A 1 705 ? 3.161 18.404 6.928 1.00 80.12 705 PRO A N 1
ATOM 5550 C CA . PRO A 1 705 ? 2.046 18.490 5.959 1.00 80.12 705 PRO A CA 1
ATOM 5551 C C . PRO A 1 705 ? 2.181 17.719 4.631 1.00 80.12 705 PRO A C 1
ATOM 5553 O O . PRO A 1 705 ? 1.331 17.843 3.743 1.00 80.12 705 PRO A O 1
ATOM 5556 N N . VAL A 1 706 ? 3.313 17.049 4.421 1.00 86.38 706 VAL A N 1
ATOM 5557 C CA . VAL A 1 706 ? 3.690 16.401 3.159 1.00 86.38 706 VAL A CA 1
ATOM 5558 C C . VAL A 1 706 ? 4.364 15.055 3.421 1.00 86.38 706 VAL A C 1
ATOM 5560 O O . VAL A 1 706 ? 5.185 14.608 2.618 1.00 86.38 706 VAL A O 1
ATOM 5563 N N . ALA A 1 707 ? 4.070 14.416 4.556 1.00 86.12 707 ALA A N 1
ATOM 5564 C CA . ALA A 1 707 ? 4.791 13.228 5.015 1.00 86.12 707 ALA A CA 1
ATOM 5565 C C . ALA A 1 707 ? 4.763 12.086 3.982 1.00 86.12 707 ALA A C 1
ATOM 5567 O O . ALA A 1 707 ? 5.807 11.497 3.698 1.00 86.12 707 ALA A O 1
ATOM 5568 N N . GLN A 1 708 ? 3.618 11.851 3.332 1.00 82.19 708 GLN A N 1
ATOM 5569 C CA . GLN A 1 708 ? 3.504 10.846 2.269 1.00 82.19 708 GLN A CA 1
ATOM 5570 C C . GLN A 1 708 ? 4.366 11.189 1.045 1.00 82.19 708 GLN A C 1
ATOM 5572 O O . GLN A 1 708 ? 5.090 10.344 0.520 1.00 82.19 708 GLN A O 1
ATOM 5577 N N . PHE A 1 709 ? 4.344 12.454 0.613 1.00 85.75 709 PHE A N 1
ATOM 5578 C CA . PHE A 1 709 ? 5.207 12.923 -0.473 1.00 85.75 709 PHE A CA 1
ATOM 5579 C C . PHE A 1 709 ? 6.690 12.781 -0.104 1.00 85.75 709 PHE A C 1
ATOM 5581 O O . PHE A 1 709 ? 7.512 12.439 -0.955 1.00 85.75 709 PHE A O 1
ATOM 5588 N N . TYR A 1 710 ? 7.044 13.014 1.162 1.00 92.12 710 TYR A N 1
ATOM 5589 C CA . TYR A 1 710 ? 8.409 12.845 1.640 1.00 92.12 710 TYR A CA 1
ATOM 5590 C C . TYR A 1 710 ? 8.859 11.375 1.599 1.00 92.12 710 TYR A C 1
ATOM 5592 O O . TYR A 1 710 ? 9.977 11.104 1.150 1.00 92.12 710 TYR A O 1
ATOM 5600 N N . ASP A 1 711 ? 7.996 10.428 1.989 1.00 87.88 711 ASP A N 1
ATOM 5601 C CA . ASP A 1 711 ? 8.273 8.990 1.851 1.00 87.88 711 ASP A CA 1
ATOM 5602 C C . ASP A 1 711 ? 8.602 8.624 0.403 1.00 87.88 711 ASP A C 1
ATOM 5604 O O . ASP A 1 711 ? 9.666 8.064 0.120 1.00 87.88 711 ASP A O 1
ATOM 5608 N N . ASP A 1 712 ? 7.730 9.020 -0.527 1.00 86.12 712 ASP A N 1
ATOM 5609 C CA . ASP A 1 712 ? 7.897 8.733 -1.950 1.00 86.12 712 ASP A CA 1
ATOM 5610 C C . ASP A 1 712 ? 9.231 9.278 -2.478 1.00 86.12 712 ASP A C 1
ATOM 5612 O O . ASP A 1 712 ? 9.982 8.564 -3.150 1.00 86.12 712 ASP A O 1
ATOM 5616 N N . GLN A 1 713 ? 9.586 10.515 -2.115 1.00 93.62 713 GLN A N 1
ATOM 5617 C CA . GLN A 1 713 ? 10.845 11.128 -2.540 1.00 93.62 713 GLN A CA 1
ATOM 5618 C C . GLN A 1 713 ? 12.083 10.423 -1.978 1.00 93.62 713 GLN A C 1
ATOM 5620 O O . GLN A 1 713 ? 13.071 10.250 -2.695 1.00 93.62 713 GLN A O 1
ATOM 5625 N N . LEU A 1 714 ? 12.052 9.970 -0.724 1.00 93.94 714 LEU A N 1
ATOM 5626 C CA . LEU A 1 714 ? 13.177 9.228 -0.155 1.00 93.94 714 LEU A CA 1
ATOM 5627 C C . LEU A 1 714 ? 13.314 7.825 -0.733 1.00 93.94 714 LEU A C 1
ATOM 5629 O O . LEU A 1 714 ? 14.440 7.376 -0.954 1.00 93.94 714 LEU A O 1
ATOM 5633 N N . ARG A 1 715 ? 12.203 7.145 -1.030 1.00 91.62 715 ARG A N 1
ATOM 5634 C CA . ARG A 1 715 ? 12.229 5.855 -1.734 1.00 91.62 715 ARG A CA 1
ATOM 5635 C C . ARG A 1 715 ? 12.830 6.005 -3.126 1.00 91.62 715 ARG A C 1
ATOM 5637 O O . ARG A 1 715 ? 13.683 5.203 -3.508 1.00 91.62 715 ARG A O 1
ATOM 5644 N N . GLU A 1 716 ? 12.439 7.043 -3.864 1.00 92.19 716 GLU A N 1
ATOM 5645 C CA . GLU A 1 716 ? 13.027 7.371 -5.166 1.00 92.19 716 GLU A CA 1
ATOM 5646 C C . GLU A 1 716 ? 14.529 7.665 -5.056 1.00 92.19 716 GLU A C 1
ATOM 5648 O O . GLU A 1 716 ? 15.314 7.129 -5.843 1.00 92.19 716 GLU A O 1
ATOM 5653 N N . ALA A 1 717 ? 14.946 8.454 -4.059 1.00 95.75 717 ALA A N 1
ATOM 5654 C CA . ALA A 1 717 ? 16.353 8.770 -3.817 1.00 95.75 717 ALA A CA 1
ATOM 5655 C C . ALA A 1 717 ? 17.177 7.520 -3.477 1.00 95.75 717 ALA A C 1
ATOM 5657 O O . ALA A 1 717 ? 18.254 7.315 -4.041 1.00 95.75 717 ALA A O 1
ATOM 5658 N N . ALA A 1 718 ? 16.651 6.651 -2.609 1.00 96.00 718 ALA A N 1
ATOM 5659 C CA . ALA A 1 718 ? 17.302 5.401 -2.247 1.00 96.00 718 ALA A CA 1
ATOM 5660 C C . ALA A 1 718 ? 17.430 4.462 -3.454 1.00 96.00 718 ALA A C 1
ATOM 5662 O O . ALA A 1 718 ? 18.502 3.915 -3.703 1.00 96.00 718 ALA A O 1
ATOM 5663 N N . MET A 1 719 ? 16.368 4.323 -4.254 1.00 93.94 719 MET A N 1
ATOM 5664 C CA . MET A 1 719 ? 16.389 3.546 -5.497 1.00 93.94 719 MET A CA 1
ATOM 5665 C C . MET A 1 719 ? 17.408 4.091 -6.507 1.00 93.94 719 MET A C 1
ATOM 5667 O O . MET A 1 719 ? 18.115 3.311 -7.146 1.00 93.94 719 MET A O 1
ATOM 5671 N N . ALA A 1 720 ? 17.492 5.414 -6.660 1.00 94.88 720 ALA A N 1
ATOM 5672 C CA . ALA A 1 720 ? 18.432 6.064 -7.566 1.00 94.88 720 ALA A CA 1
ATOM 5673 C C . ALA A 1 720 ? 19.892 5.815 -7.160 1.00 94.88 720 ALA A C 1
ATOM 5675 O O . ALA A 1 720 ? 20.694 5.378 -7.986 1.00 94.88 720 ALA A O 1
ATOM 5676 N N . ALA A 1 721 ? 20.225 6.014 -5.885 1.00 96.50 721 ALA A N 1
ATOM 5677 C CA . ALA A 1 721 ? 21.578 5.773 -5.397 1.00 96.50 721 ALA A CA 1
ATOM 5678 C C . ALA A 1 721 ? 21.954 4.287 -5.443 1.00 96.50 721 ALA A C 1
ATOM 5680 O O . ALA A 1 721 ? 23.007 3.924 -5.959 1.00 96.50 721 ALA A O 1
ATOM 5681 N N . MET A 1 722 ? 21.070 3.407 -4.966 1.00 94.44 722 MET A N 1
ATOM 5682 C CA . MET A 1 722 ? 21.373 1.981 -4.889 1.00 94.44 722 MET A CA 1
ATOM 5683 C C . MET A 1 722 ? 21.408 1.304 -6.255 1.00 94.44 722 MET A C 1
ATOM 5685 O O . MET A 1 722 ? 22.220 0.410 -6.450 1.00 94.44 722 MET A O 1
ATOM 5689 N N . TYR A 1 723 ? 20.533 1.661 -7.196 1.00 92.44 723 TYR A N 1
ATOM 5690 C CA . TYR A 1 723 ? 20.367 0.869 -8.422 1.00 92.44 723 TYR A CA 1
ATOM 5691 C C . TYR A 1 723 ? 20.694 1.617 -9.712 1.00 92.44 723 TYR A C 1
ATOM 5693 O O . TYR A 1 723 ? 20.883 0.971 -10.738 1.00 92.44 723 TYR A O 1
ATOM 5701 N N . LYS A 1 724 ? 20.786 2.952 -9.687 1.00 91.44 724 LYS A N 1
ATOM 5702 C CA . LYS A 1 724 ? 21.134 3.764 -10.868 1.00 91.44 724 LYS A CA 1
ATOM 5703 C C . LYS A 1 724 ? 22.526 4.398 -10.782 1.00 91.44 724 LYS A C 1
ATOM 5705 O O . LYS A 1 724 ? 22.936 5.058 -11.731 1.00 91.44 724 LYS A O 1
ATOM 5710 N N . GLY A 1 725 ? 23.245 4.197 -9.674 1.00 90.25 725 GLY A N 1
ATOM 5711 C CA . GLY A 1 725 ? 24.596 4.726 -9.470 1.00 90.25 725 GLY A CA 1
ATOM 5712 C C . GLY A 1 725 ? 24.649 6.245 -9.289 1.00 90.25 725 GLY A C 1
ATOM 5713 O O . GLY A 1 725 ? 25.684 6.854 -9.547 1.00 90.25 725 GLY A O 1
ATOM 5714 N N . GLU A 1 726 ? 23.539 6.876 -8.894 1.00 96.31 726 GLU A N 1
ATOM 5715 C CA . GLU A 1 726 ? 23.540 8.305 -8.574 1.00 96.31 726 GLU A CA 1
ATOM 5716 C C . GLU A 1 726 ? 24.234 8.571 -7.226 1.00 96.31 726 GLU A C 1
ATOM 5718 O O . GLU A 1 726 ? 24.111 7.786 -6.289 1.00 96.31 726 GLU A O 1
ATOM 5723 N N . ASP A 1 727 ? 24.938 9.701 -7.108 1.00 97.50 727 ASP A N 1
ATOM 5724 C CA . ASP A 1 727 ? 25.643 10.072 -5.874 1.00 97.50 727 ASP A CA 1
ATOM 5725 C C . ASP A 1 727 ? 24.661 10.245 -4.689 1.00 97.50 727 ASP A C 1
ATOM 5727 O O . ASP A 1 727 ? 23.777 11.111 -4.762 1.00 97.50 727 ASP A O 1
ATOM 5731 N N . PRO A 1 728 ? 24.812 9.479 -3.583 1.00 97.75 728 PRO A N 1
ATOM 5732 C CA . PRO A 1 728 ? 23.920 9.526 -2.421 1.00 97.75 728 PRO A CA 1
ATOM 5733 C C . PRO A 1 728 ? 23.704 10.933 -1.857 1.00 97.75 728 PRO A C 1
ATOM 5735 O O . PRO A 1 728 ? 22.584 11.310 -1.506 1.00 97.75 728 PRO A O 1
ATOM 5738 N N . LYS A 1 729 ? 24.765 11.745 -1.796 1.00 98.19 729 LYS A N 1
ATOM 5739 C CA . LYS A 1 729 ? 24.680 13.108 -1.270 1.00 98.19 729 LYS A CA 1
ATOM 5740 C C . LYS A 1 729 ? 23.875 14.005 -2.206 1.00 98.19 729 LYS A C 1
ATOM 5742 O O . LYS A 1 729 ? 22.988 14.721 -1.746 1.00 98.19 729 LYS A O 1
ATOM 5747 N N . ALA A 1 730 ? 24.143 13.958 -3.507 1.00 97.81 730 ALA A N 1
ATOM 5748 C CA . ALA A 1 730 ? 23.436 14.759 -4.498 1.00 97.81 730 ALA A CA 1
ATOM 5749 C C . ALA A 1 730 ? 21.936 14.424 -4.561 1.00 97.81 730 ALA A C 1
ATOM 5751 O O . ALA A 1 730 ? 21.108 15.344 -4.611 1.00 97.81 730 ALA A O 1
ATOM 5752 N N . VAL A 1 731 ? 21.563 13.135 -4.524 1.00 97.75 731 VAL A N 1
ATOM 5753 C CA . VAL A 1 731 ? 20.145 12.726 -4.543 1.00 97.75 731 VAL A CA 1
ATOM 5754 C C . VAL A 1 731 ? 19.413 13.175 -3.277 1.00 97.75 731 VAL A C 1
ATOM 5756 O O . VAL A 1 731 ? 18.289 13.676 -3.376 1.00 97.75 731 VAL A O 1
ATOM 5759 N N . LEU A 1 732 ? 20.050 13.083 -2.104 1.00 98.12 732 LEU A N 1
ATOM 5760 C CA . LEU A 1 732 ? 19.456 13.518 -0.839 1.00 98.12 732 LEU A CA 1
ATOM 5761 C C . LEU A 1 732 ? 19.357 15.040 -0.753 1.00 98.12 732 LEU A C 1
ATOM 5763 O O . LEU A 1 732 ? 18.311 15.540 -0.369 1.00 98.12 732 LEU A O 1
ATOM 5767 N N . GLN A 1 733 ? 20.355 15.795 -1.219 1.00 98.19 733 GLN A N 1
ATOM 5768 C CA . GLN A 1 733 ? 20.270 17.262 -1.289 1.00 98.19 733 GLN A CA 1
ATOM 5769 C C . GLN A 1 733 ? 19.123 17.738 -2.184 1.00 98.19 733 GLN A C 1
ATOM 5771 O O . GLN A 1 733 ? 18.437 18.715 -1.879 1.00 98.19 733 GLN A O 1
ATOM 5776 N N . ARG A 1 734 ? 18.907 17.059 -3.316 1.00 97.56 734 ARG A N 1
ATOM 5777 C CA . ARG A 1 734 ? 17.769 17.334 -4.201 1.00 97.56 734 ARG A CA 1
ATOM 5778 C C . ARG A 1 734 ? 16.442 16.987 -3.524 1.00 97.56 734 ARG A C 1
ATOM 5780 O O . ARG A 1 734 ? 15.498 17.760 -3.655 1.00 97.56 734 ARG A O 1
ATOM 5787 N N . THR A 1 735 ? 16.401 15.883 -2.783 1.00 96.06 735 THR A N 1
ATOM 5788 C CA . THR A 1 735 ? 15.235 15.457 -1.998 1.00 96.06 735 THR A CA 1
ATOM 5789 C C . THR A 1 735 ? 14.910 16.462 -0.895 1.00 96.06 735 THR A C 1
ATOM 5791 O O . THR A 1 735 ? 13.796 16.972 -0.876 1.00 96.06 735 THR A O 1
ATOM 5794 N N . THR A 1 736 ? 15.888 16.838 -0.062 1.00 96.81 736 THR A N 1
ATOM 5795 C CA . THR A 1 736 ? 15.753 17.864 0.984 1.00 96.81 736 THR A CA 1
ATOM 5796 C C . THR A 1 736 ? 15.174 19.152 0.413 1.00 96.81 736 THR A C 1
ATOM 5798 O O . THR A 1 736 ? 14.154 19.625 0.900 1.00 96.81 736 THR A O 1
ATOM 5801 N N . ARG A 1 737 ? 15.762 19.694 -0.666 1.00 96.44 737 ARG A N 1
ATOM 5802 C CA . ARG A 1 737 ? 15.269 20.936 -1.283 1.00 96.44 737 ARG A CA 1
ATOM 5803 C C . ARG A 1 737 ? 13.834 20.815 -1.787 1.00 96.44 737 ARG A C 1
ATOM 5805 O O . ARG A 1 737 ? 13.042 21.719 -1.562 1.00 96.44 737 ARG A O 1
ATOM 5812 N N . ARG A 1 738 ? 13.503 19.719 -2.475 1.00 95.38 738 ARG A N 1
ATOM 5813 C CA . ARG A 1 738 ? 12.173 19.520 -3.066 1.00 95.38 738 ARG A CA 1
ATOM 5814 C C . ARG A 1 738 ? 11.093 19.348 -2.001 1.00 95.38 738 ARG A C 1
ATOM 5816 O O . ARG A 1 738 ? 9.991 19.854 -2.172 1.00 95.38 738 ARG A O 1
ATOM 5823 N N . VAL A 1 739 ? 11.404 18.635 -0.922 1.00 94.19 739 VAL A N 1
ATOM 5824 C CA . VAL A 1 739 ? 10.472 18.421 0.189 1.00 94.19 739 VAL A CA 1
ATOM 5825 C C . VAL A 1 739 ? 10.316 19.701 0.997 1.00 94.19 739 VAL A C 1
ATOM 5827 O O . VAL A 1 739 ? 9.182 20.081 1.256 1.00 94.19 739 VAL A O 1
ATOM 5830 N N . GLN A 1 740 ? 11.410 20.408 1.308 1.00 93.69 740 GLN A N 1
ATOM 5831 C CA . GLN A 1 740 ? 11.340 21.702 1.991 1.00 93.69 740 GLN A CA 1
ATOM 5832 C C . GLN A 1 740 ? 10.499 22.699 1.196 1.00 93.69 740 GLN A C 1
ATOM 5834 O O . GLN A 1 740 ? 9.546 23.241 1.732 1.00 93.69 740 GLN A O 1
ATOM 5839 N N . GLN A 1 741 ? 10.764 22.838 -0.107 1.00 92.62 741 GLN A N 1
ATOM 5840 C CA . GLN A 1 741 ? 9.958 23.690 -0.979 1.00 92.62 741 GLN A CA 1
ATOM 5841 C C . GLN A 1 741 ? 8.471 23.318 -0.913 1.00 92.62 741 GLN A C 1
ATOM 5843 O O . GLN A 1 741 ? 7.614 24.192 -0.886 1.00 92.62 741 GLN A O 1
ATOM 5848 N N . ARG A 1 742 ? 8.150 22.020 -0.881 1.00 90.31 742 ARG A N 1
ATOM 5849 C CA . ARG A 1 742 ? 6.761 21.569 -0.827 1.00 90.31 742 ARG A CA 1
ATOM 5850 C C . ARG A 1 742 ? 6.102 21.835 0.530 1.00 90.31 742 ARG A C 1
ATOM 5852 O O . ARG A 1 742 ? 4.903 22.085 0.551 1.00 90.31 742 ARG A O 1
ATOM 5859 N N . ILE A 1 743 ? 6.856 21.776 1.629 1.00 87.56 743 ILE A N 1
ATOM 5860 C CA . ILE A 1 743 ? 6.394 22.199 2.960 1.00 87.56 743 ILE A CA 1
ATOM 5861 C C . ILE A 1 743 ? 6.096 23.695 2.938 1.00 87.56 743 ILE A C 1
ATOM 5863 O O . ILE A 1 743 ? 4.987 24.086 3.288 1.00 87.56 743 ILE A O 1
ATOM 5867 N N . ASP A 1 744 ? 7.053 24.498 2.469 1.00 88.19 744 ASP A N 1
ATOM 5868 C CA . ASP A 1 744 ? 6.934 25.954 2.408 1.00 88.19 744 ASP A CA 1
ATOM 5869 C C . ASP A 1 744 ? 5.704 26.357 1.567 1.00 88.19 744 ASP A C 1
ATOM 5871 O O . ASP A 1 744 ? 4.878 27.135 2.026 1.00 88.19 744 ASP A O 1
ATOM 5875 N N . GLU A 1 745 ? 5.489 25.730 0.401 1.00 86.06 745 GLU A N 1
ATOM 5876 C CA . GLU A 1 745 ? 4.300 25.939 -0.448 1.00 86.06 745 GLU A CA 1
ATOM 5877 C C . GLU A 1 745 ? 2.966 25.616 0.249 1.00 86.06 745 GLU A C 1
ATOM 5879 O O . GLU A 1 745 ? 1.945 26.228 -0.061 1.00 86.06 745 GLU A O 1
ATOM 5884 N N . VAL A 1 746 ? 2.936 24.607 1.126 1.00 80.31 746 VAL A N 1
ATOM 5885 C CA . VAL A 1 746 ? 1.710 24.220 1.841 1.00 80.31 746 VAL A CA 1
ATOM 5886 C C . VAL A 1 746 ? 1.440 25.178 2.998 1.00 80.31 746 VAL A C 1
ATOM 5888 O O . VAL A 1 746 ? 0.296 25.585 3.167 1.00 80.31 746 VAL A O 1
ATOM 5891 N N . LEU A 1 747 ? 2.476 25.573 3.743 1.00 75.75 747 LEU A N 1
ATOM 5892 C CA . LEU A 1 747 ? 2.350 26.483 4.885 1.00 75.75 747 LEU A CA 1
ATOM 5893 C C . LEU A 1 747 ? 2.081 27.937 4.452 1.00 75.75 747 LEU A C 1
ATOM 5895 O O . LEU A 1 747 ? 1.249 28.604 5.057 1.00 75.75 747 LEU A O 1
ATOM 5899 N N . GLU A 1 748 ? 2.686 28.418 3.359 1.00 72.88 748 GLU A N 1
ATOM 5900 C CA . GLU A 1 748 ? 2.426 29.761 2.799 1.00 72.88 748 GLU A CA 1
ATOM 5901 C C . GLU A 1 748 ? 0.992 29.941 2.266 1.00 72.88 748 GLU A C 1
ATOM 5903 O O . GLU A 1 748 ? 0.558 31.063 2.006 1.00 72.88 748 GLU A O 1
ATOM 5908 N N . HIS A 1 749 ? 0.245 28.855 2.057 1.00 55.25 749 HIS A N 1
ATOM 5909 C CA . HIS A 1 749 ? -1.161 28.908 1.653 1.00 55.25 749 HIS A CA 1
ATOM 5910 C C . HIS A 1 749 ? -2.146 28.960 2.835 1.00 55.25 749 HIS A C 1
ATOM 5912 O O . HIS A 1 749 ? -3.346 29.114 2.587 1.00 55.25 749 HIS A O 1
ATOM 5918 N N . GLU A 1 750 ? -1.668 28.860 4.083 1.00 45.59 750 GLU A N 1
ATOM 5919 C CA . GLU A 1 750 ? -2.496 28.931 5.299 1.00 45.59 750 GLU A CA 1
ATOM 5920 C C . GLU A 1 750 ? -2.454 30.290 6.026 1.00 45.59 750 GLU A C 1
ATOM 5922 O O . GLU A 1 750 ? -3.431 30.625 6.706 1.00 45.59 750 GLU A O 1
ATOM 5927 N N . ASP A 1 751 ? -1.389 31.083 5.840 1.00 37.47 751 ASP A N 1
ATOM 5928 C CA . ASP A 1 751 ? -1.252 32.479 6.314 1.00 37.47 751 ASP A CA 1
ATOM 5929 C C . ASP A 1 751 ? -1.906 33.504 5.359 1.00 37.47 751 ASP A C 1
ATOM 5931 O O . ASP A 1 751 ? -2.531 34.483 5.853 1.00 37.47 751 ASP A O 1
#

Foldseek 3Di:
DDDDDDDPPPVCVVVVCVVCVVVVVCCCVVPVVVLVVLVQLLQFFFLPPDDTHGNGCVLVVVLVCCCVVVHLNVLQAVLLVLLLVQQLVLLLVVLLVLLVVLVDPDPPSLVSLCVLQVLLVDDLLRLLVLLCQCLCLPRHVVCVVCVVVVDNRANAAADLAPPPPPHCVVVPPRGHYPSNSSSVSSSSNSSVSNVLLNVLQLQQDVVLVVVCVVVVNDPVSCCVPGSCVSCVVVSLVSSVVSSVVSLVPDNSLCNSNVLPCDDVNSSNHLNSVLCCCVPVVSRSNSSSNSVVVVVVVVVVVVVVCVVVVVVVVVVVVPVVVPDPDDDPPPDPPQEAEAEEEEADGDQLVVLVVVLQVVLVVVDDHHHYDYDHDHPVCPVVVQVVCQVVLHHGQKYKDFDLCQLQCVLVVFFDFCVVQDPPVLQVVLPVFFFPAQQQSQDDPNTGQWGFLFKKFKWKKFFPVLCVVVVHDDAQAVVVLVVQQCVSANQVRDLVVQEGADADDLLFLQFQLLLLPHFQADPVVRAGCCLPPSSLVSLLSNQVVCVRHPLVSVVVLVVVCVSPPDNQDSVVVNNYRMDMGILQCLVVLVVQQVVCVVVVHDRTDMATDGDRHYPPHDPLAGEMTGMIMTGTPSHPCSNNSVVSSCLCLVHPNNLLNVLVSCLSNVGAHRGVSNCPHPSNVVSCVVRVRSVNRNVSSNDPNHHYQRSASCRVVLSVLSSVLSSCVNRVVDNSSVSSVVSSVVVRVVRCVSVVVSD

Organism: NCBI:txid2562237

Radius of gyration: 30.72 Å; chains: 1; bounding box: 68×75×79 Å

=== Feature glossary ===
Reading guide. The protein is described through the following features:

Foldseek 3Di. A 3Di character summarizes, for each residue, the relative orientation of the Cα frame of its nearest spatial neighbor. Because it encodes fold topology rather than chemistry, 3Di alignments detect remote structural similarity that sequence alignment misses.

Contact-map, Ramachandran, and PAE plots. Plot images: a contact map (which residues are close in 3D, as an N×N binary image), a Ramachandran scatter (backbone torsion angles, revealing secondary-structure composition at a glance), and — for AlphaFold structures — a PAE heatmap (pairwise prediction confidence).

Radius of gyration, Cα contacts, bounding box. Radius of gyration (Rg) is the root-mean-square distance of Cα atoms from their centroid — a single number for overall size and compactness. A globular domain of N residues has Rg ≈ 2.2·N^0.38 Å; an extended or disordered chain has a much larger Rg. The Cα contact count is the number of residue pairs whose Cα atoms are within 8 Å and are more than four positions apart in sequence — a standard proxy for tertiary packing density. The bounding box is the smallest axis-aligned box enclosing all Cα atoms.

Secondary structure (8-state, DSSP). Eight-state secondary structure (DSSP): H is the canonical α-helix, G the tighter 3₁₀-helix, I the wider π-helix; E/B are β-structure, T and S are turns and bends, and '-' is everything else. DSSP derives these from the pattern of main-chain N–H···O=C hydrogen bonds, not from the sequence.

B-factor. B-factor (Debye–Waller factor) reflects atomic displacement in the crystal lattice. It is an experimental observable (units Å²), not a prediction; low values mean the atom is pinned down, high values mean it moves or is heterogeneous across the crystal.

pLDDT. pLDDT is the predicted lDDT-Cα score: AlphaFold's confidence that the local environment of each residue (all inter-atomic distances within 15 Å) is correctly placed. It is a per-residue number between 0 and 100, with higher meaning more reliable.

Nearest PDB structures. Nearest PDB neighbors are the top structural matches found by Foldseek when searching this structure against the entire Protein Data Bank. Each hit reports a TM-score (0 to 1; >0.5 almost always implies the same fold) and an E-value. These are *structural* homologs — they may share no detectable sequence similarity.

Solvent-accessible surface area. Accessible surface area quantifies burial. A residue with SASA near zero is packed into the hydrophobic core; one with SASA >100 Å² sits on the surface. Computed here via the Shrake–Rupley numerical algorithm with a 1.4 Å probe.

Rendered structure images. Structure images are PyMOL renders from six orthogonal camera directions. Cartoon representation draws helices as coils and strands as arrows; sticks shows the backbone as bonds; surface shows the solvent-excluded envelope. Rainbow coloring maps sequence position to hue (blue→red, N→C); chain coloring assigns a distinct color per polypeptide.

Backbone torsions (φ/ψ). φ (phi) and ψ (psi) are the two rotatable backbone dihedrals per residue: φ is the C(i-1)–N–Cα–C torsion, ψ is the N–Cα–C–N(i+1) torsion, both in degrees on (−180°, 180°]. α-helical residues cluster near (−60°, −45°); β-strand residues near (−120°, +130°). A Ramachandran plot is simply a scatter of (φ, ψ) for every residue.

Predicted aligned error. Predicted Aligned Error (PAE) is an AlphaFold confidence matrix: entry (i, j) is the expected error in the position of residue j, in ångströms, when the prediction is superimposed on the true structure at residue i. Low PAE within a block of residues means that block is internally rigid and well-predicted; high PAE between two blocks means their relative placement is uncertain even if each block individually is confident.

mmCIF coordinates. Structure coordinates are given as an mmCIF _atom_site loop: one row per atom with element, residue name, chain id, sequence number, and x/y/z position in Å. Only the four main-chain atoms per residue are included here; side chains are omitted to keep the record compact.

InterPro / GO / CATH / organism. Database cross-references. InterPro integrates a dozen domain/family signature databases into unified entries with residue-range hits. GO terms attach function/process/location labels with evidence codes. CATH codes position the fold in a four-level structural taxonomy. Organism is the NCBI-taxonomy species name.

Secondary structure (3-state, P-SEA). SS3 is a coarse helix/strand/coil call (letters a/b/c) made by the P-SEA algorithm from inter-Cα distances and dihedrals. It is less detailed than DSSP but needs only Cα positions.

Sequence. Sequence gives the chain of amino acids in standard one-letter code (A=alanine, C=cysteine, …, Y=tyrosine), read N→C. It is the only feature that is directly encoded by the gene; all structural features are derived from the folded form of this sequence.